Protein AF-0000000078816777 (afdb_homodimer)

Solvent-accessible surface area (backbone atoms only — not comparable to full-atom values): 39235 Å² total; per-residue (Å²): 106,67,68,51,42,51,50,28,48,51,51,46,55,67,69,45,87,59,50,70,67,29,47,50,47,19,49,52,22,39,51,52,15,66,74,63,40,65,54,36,49,88,41,77,94,21,53,88,52,39,47,38,59,54,44,63,75,59,31,68,81,61,34,53,56,76,89,73,83,76,74,86,61,93,72,72,87,68,82,82,88,59,77,58,24,40,34,35,29,49,71,42,31,78,73,46,79,43,56,83,73,49,57,69,90,42,46,43,76,44,64,69,74,73,56,74,78,86,66,81,83,78,48,33,68,60,22,42,29,62,37,47,48,67,22,38,40,37,39,38,34,34,63,69,33,62,62,75,44,39,37,33,39,40,42,30,30,48,69,86,50,56,23,34,40,36,18,35,37,36,41,36,37,31,30,45,44,9,38,44,46,37,36,41,38,49,53,57,59,26,43,28,26,38,40,36,38,40,38,39,37,42,32,24,40,52,8,39,40,37,40,37,38,40,34,61,55,68,35,54,25,36,34,39,40,40,35,41,36,40,26,24,38,49,8,40,39,40,35,37,38,41,45,47,13,44,30,28,34,40,41,35,38,40,36,36,28,62,21,45,47,9,36,42,34,49,28,22,40,38,47,38,44,53,72,18,38,41,33,44,34,39,38,39,35,32,55,17,33,44,22,38,35,41,30,39,40,30,34,40,25,25,54,52,5,35,45,36,40,36,36,35,44,36,32,36,55,71,13,32,54,26,37,37,40,37,39,38,42,35,38,26,70,32,58,57,13,35,44,36,40,40,45,32,40,42,35,27,32,13,53,30,47,35,39,37,38,38,37,40,24,42,79,59,61,67,59,39,50,51,39,33,73,74,69,39,49,71,66,55,27,51,50,50,54,49,48,56,57,47,40,65,36,52,66,66,50,81,52,65,70,60,36,50,52,52,35,51,73,69,65,52,77,132,106,67,67,51,44,52,52,27,50,51,51,47,55,68,71,48,86,60,51,70,64,27,47,51,47,19,50,53,22,40,50,51,16,66,74,64,41,65,54,36,49,89,42,76,94,21,54,89,51,39,47,39,58,54,45,64,74,60,31,66,81,64,34,50,56,76,87,74,83,77,76,85,61,95,74,72,88,68,82,82,87,58,79,59,25,38,34,35,28,49,71,42,32,79,72,46,79,43,56,83,76,50,58,70,90,43,46,43,76,42,64,68,73,72,56,72,77,86,68,82,81,78,48,34,68,60,22,42,29,63,38,48,49,68,22,37,40,36,38,37,33,34,63,68,34,60,62,75,42,40,38,33,40,40,42,32,31,48,68,86,49,56,22,33,42,35,18,36,37,37,42,36,36,31,29,44,43,9,37,46,46,37,37,39,38,48,52,56,61,24,44,28,28,38,41,37,37,40,38,39,38,41,32,25,39,51,9,39,40,37,38,36,39,41,33,60,54,69,36,55,27,37,36,40,40,41,34,41,37,40,27,24,39,49,7,39,39,41,37,37,38,42,46,47,13,43,31,26,36,39,39,35,38,41,37,36,29,62,21,44,47,9,37,40,34,51,30,24,39,39,46,37,44,52,71,19,38,42,32,44,35,39,39,39,35,33,55,16,32,44,22,39,37,44,31,37,39,32,34,38,28,25,54,52,5,37,45,35,39,37,35,35,43,35,32,36,54,72,13,33,54,24,38,35,41,38,38,39,41,38,37,26,70,32,59,57,13,35,43,38,40,40,46,33,40,41,34,28,32,12,52,30,48,37,38,37,36,38,38,40,23,42,78,58,62,66,59,41,50,51,39,32,74,73,70,40,49,71,67,55,27,50,52,50,53,51,49,57,58,46,40,64,36,53,67,66,49,82,52,63,69,60,36,50,52,51,35,50,74,69,65,53,77,132

Radius of gyration: 29.72 Å; Cα contacts (8 Å, |Δi|>4): 2266; chains: 2; bounding box: 56×88×76 Å

Nearest PDB structures (foldseek):
  5awf-assembly1_B  TM=9.057E-01  e=2.110E-18  Escherichia coli K-12
  4dn7-assembly1_B  TM=8.456E-01  e=4.332E-12  Methanosarcina mazei Go1
  5awf-assembly1_A  TM=7.115E-01  e=5.713E-12  Escherichia coli K-12
  5awg-assembly1_A  TM=7.389E-01  e=3.150E-11  Escherichia coli K-12
  5awg-assembly2_E  TM=7.005E-01  e=6.903E-11  Escherichia coli K-12

Organism: Pelagibacter ubique (strain HTCC1062) (NCBI:txid335992)

pLDDT: mean 93.64, std 8.24, range [50.69, 98.94]

Secondary structure (DSSP, 8-state):
-HHHHHHHHHHHHHHTT--HHHHHHHHHHHHHHHHH-S--TTSGGGTT--HHHHHHHH-SS-BS---PPPP--S------SS--EEEEEETTEEEEEE-TTS-TTTEEEE----------TT-HHHHHHHHH--EEEEEEEPTT-B-SS-EEEEEEE-TT-BSBEEEEEEEEEE-TT-EEEEEEEEEE--BS-EEEEEEEEEE-TT-EEEEEEEE-S-EEEEEEEEEEEEE-TT-EEEEEEEE-SEEEEEEEEEEEE-STT-EEEEEEEEEE-TT-EEEEEEEEEE-STT-EEEEEEEEEE-TT-EEEEEEEEEE-TT-TTEEEEEEEEEEE-STT-EEEEEEEEEE--SSEEEEEEEEEEPPPHHHHHHHHHTT--HHHHHHHHHHHHHHHHHTT---HHHHHHHHHHHT---/-HHHHHHHHHHHHHHS---HHHHHHHHHHHHHHHHH-S--TTSGGGTT--HHHHHHHH-SS-BS---PPPP--S------SS--EEEEEETTEEEEEE-TTS-TTTEEEE----------TT-HHHHHHHHH--EEEEEEEPTT-B-SS-EEEEEEE-TT-BSBEEEEEEEEEE-TT-EEEEEEEEEE--BS-EEEEEEEEEE-TT-EEEEEEEE-S-EEEEEEEEEEEEE-TT-EEEEEEEE-SEEEEEEEEEEEE-STT-EEEEEEEEEE-TT-EEEEEEEEEE-STT-EEEEEEEEEE-TT-EEEEEEEEEE-TT-TTEEEEEEEEEEE-STT-EEEEEEEEEE--SSEEEEEEEEEEPPPHHHHHHHHHTT--HHHHHHHHHHHHHHHHHTT---HHHHHHHHHHHT---

Sequence (828 aa):
MIEQLKSDFNKMTENLKFSENNIEFRKKNLINFIDKGFPNKRIEDWKFSDLNQIISSNIKNLSFYNDKTYEPKDQVSLINKFEHNKIIFINGVISKVDIKYEDDTKVLINNDLDLSNNSNGINPLVSLNHALVSAHIGIIVKENYSLNKPLVLYNITTEDVNSTALNLRTDIKLEKNSNLKLVTIFDDQSQNNFININQNFDIAQDAILKSYKIDHKTNSNIKYFYNNINLEKNSISENFIFSTGSKFIKNEVNCNLNDQYSSAFINGVISLKNSQHHEIKTNINHLAENTKSYQLIKTVLNDNSKGIYQGKIFVDQKAQKTNGYQLSKALLLNENTEFDGKPELEIYADDVKCSHGSTSGNLDEDSIFYLMSRGLSYQQSKELLINGFLMDAVETITDLEIKNLIKEMMGVVEMIEQLKSDFNKMTENLKFSENNIEFRKKNLINFIDKGFPNKRIEDWKFSDLNQIISSNIKNLSFYNDKTYEPKDQVSLINKFEHNKIIFINGVISKVDIKYEDDTKVLINNDLDLSNNSNGINPLVSLNHALVSAHIGIIVKENYSLNKPLVLYNITTEDVNSTALNLRTDIKLEKNSNLKLVTIFDDQSQNNFININQNFDIAQDAILKSYKIDHKTNSNIKYFYNNINLEKNSISENFIFSTGSKFIKNEVNCNLNDQYSSAFINGVISLKNSQHHEIKTNINHLAENTKSYQLIKTVLNDNSKGIYQGKIFVDQKAQKTNGYQLSKALLLNENTEFDGKPELEIYADDVKCSHGSTSGNLDEDSIFYLMSRGLSYQQSKELLINGFLMDAVETITDLEIKNLIKEMMGVVE

Foldseek 3Di:
DLVLLVVQLVVQCVVPPEDPLLLVLLVVLSVLLVVCPQAALVDPVCVPPGPVCLLPVQFPPAHADDPDDDDPDPDDDDDPLDDAWEWEAEQQETDDGGLPQDDCVQKPKDWDLHDNDDDDSPDSLVSSLSNRRPTEMEIEGHAQEERPHAYEYEYEYAQPDGSYEHHYEYEYEYEAQYEHEYEYEYDYPYASYEYRYYYEYEAEHNYEYEYEYAAQAAYAYAYEYEYEYEYEHQYEYHYEYEAEHYQEYEAEYEYEDAYANYEYEYEYEAEYEDAREYEYEYEYEQNAAHYEYEYEYEYEYYYQYEYEYHYEYEYDQHHAAYEYEYEYEYEYADDNYYYYYHYYYHYNYDRYHYDYYYYYYHDDPVQLVVVVVVPDDSVRSVLVSSCVRRVVRLVVRPDPSVSVVVCVSSVNDD/DLVLLVVQLVVLCVVPPEDPLLLVLLVVLSVLLVVCPQAALVDPVCVPPGPVCLLPVQFPPAHADDPDDDDPDPDDDDDPLDDAWEWEAEQQETDDGGLPQDDCVQKPKDWDLHDNDDDDSPDSLVSSLSNRRPTEMEIEGHAQEERPHAYEYEYEYAQPDGSYEHHYEYEYEYEAQYEHEYEYEYDYPYASYEYRYEYEYEAEHNYEYEYEYAAQAAYAYAYEYEYEYEYEHQYEYHYEYEAEHYQEYEAEYEYEDAYANYEYEYEYEAEYEDAREYEYEYEYEQNAAHYEYEYEYEYEYYYQYEYEYHYEYEYDQHHAAYEYEYEYEYEYADDNYYYYYHYYYHYNYDRYHYDYYYYYYHDDPVQLVVVVVVPDDSVRSVLVSSCVRRVVRLVVRPDPSVSVVVCVSSVNDD

InterPro domains:
  IPR000825 SUF system FeS cluster assembly, SufBD core domain [PF01458] (163-389)
  IPR037284 SUF system FeS cluster assembly, SufBD superfamily [SSF101960] (12-410)
  IPR055346 SUF system FeS cluster assembly, SufBD [PTHR43575] (24-407)

Structure (mmCIF, N/CA/C/O backbone):
data_AF-0000000078816777-model_v1
#
loop_
_entity.id
_entity.type
_entity.pdbx_description
1 polymer 'FeS assembly protein sufD'
#
loop_
_atom_site.group_PDB
_atom_site.id
_atom_site.type_symbol
_atom_site.label_atom_id
_atom_site.label_alt_id
_atom_site.label_comp_id
_atom_site.label_asym_id
_atom_site.label_entity_id
_atom_site.label_seq_id
_atom_site.pdbx_PDB_ins_code
_atom_site.Cartn_x
_atom_site.Cartn_y
_atom_site.Cartn_z
_atom_site.occupancy
_atom_site.B_iso_or_equiv
_atom_site.auth_seq_id
_atom_site.auth_comp_id
_atom_site.auth_asym_id
_atom_site.auth_atom_id
_atom_site.pdbx_PDB_model_num
ATOM 1 N N . MET A 1 1 ? 8.211 -4.902 -32.094 1 84.81 1 MET A N 1
ATOM 2 C CA . MET A 1 1 ? 7.539 -5.879 -31.266 1 84.81 1 MET A CA 1
ATOM 3 C C . MET A 1 1 ? 6.094 -6.086 -31.703 1 84.81 1 MET A C 1
ATOM 5 O O . MET A 1 1 ? 5.672 -7.219 -31.938 1 84.81 1 MET A O 1
ATOM 9 N N . ILE A 1 2 ? 5.457 -4.996 -32.156 1 88.19 2 ILE A N 1
ATOM 10 C CA . ILE A 1 2 ? 4.043 -5.082 -32.5 1 88.19 2 ILE A CA 1
ATOM 11 C C . ILE A 1 2 ? 3.883 -5.797 -33.844 1 88.19 2 ILE A C 1
ATOM 13 O O . ILE A 1 2 ? 2.992 -6.637 -34 1 88.19 2 ILE A O 1
ATOM 17 N N . GLU A 1 3 ? 4.777 -5.477 -34.812 1 90.56 3 GLU A N 1
ATOM 18 C CA . GLU A 1 3 ? 4.719 -6.129 -36.094 1 90.56 3 GLU A CA 1
ATOM 19 C C . GLU A 1 3 ? 4.961 -7.629 -35.969 1 90.56 3 GLU A C 1
ATOM 21 O O . GLU A 1 3 ? 4.27 -8.43 -36.625 1 90.56 3 GLU A O 1
ATOM 26 N N . GLN A 1 4 ? 5.938 -7.957 -35.219 1 91.44 4 GLN A N 1
ATOM 27 C CA . GLN A 1 4 ? 6.223 -9.367 -35 1 91.44 4 GLN A CA 1
ATOM 28 C C . GLN A 1 4 ? 5.047 -10.062 -34.312 1 91.44 4 GLN A C 1
ATOM 30 O O . GLN A 1 4 ? 4.703 -11.195 -34.656 1 91.44 4 GLN A O 1
ATOM 35 N N . LEU A 1 5 ? 4.484 -9.398 -33.344 1 94.56 5 LEU A N 1
ATOM 36 C CA . LEU A 1 5 ? 3.334 -9.922 -32.625 1 94.56 5 LEU A CA 1
ATOM 37 C C . LEU A 1 5 ? 2.178 -10.211 -33.562 1 94.56 5 LEU A C 1
ATOM 39 O O . LEU A 1 5 ? 1.583 -11.289 -33.531 1 94.56 5 LEU A O 1
ATOM 43 N N . LYS A 1 6 ? 1.904 -9.289 -34.438 1 94.06 6 LYS A N 1
ATOM 44 C CA . LYS A 1 6 ? 0.814 -9.453 -35.406 1 94.06 6 LYS A CA 1
ATOM 45 C C . LYS A 1 6 ? 1.116 -10.57 -36.406 1 94.06 6 LYS A C 1
ATOM 47 O O . LYS A 1 6 ? 0.234 -11.367 -36.719 1 94.06 6 LYS A O 1
ATOM 52 N N . SER A 1 7 ? 2.322 -10.57 -36.844 1 94.12 7 SER A N 1
ATOM 53 C CA . SER A 1 7 ? 2.736 -11.617 -37.781 1 94.12 7 SER A CA 1
ATOM 54 C C . SER A 1 7 ? 2.609 -13 -37.156 1 94.12 7 SER A C 1
ATOM 56 O O . SER A 1 7 ? 2.094 -13.93 -37.75 1 94.12 7 SER A O 1
ATOM 58 N N . ASP A 1 8 ? 3.1 -13.07 -35.969 1 94 8 ASP A N 1
ATOM 59 C CA . ASP A 1 8 ? 3.049 -14.336 -35.25 1 94 8 ASP A CA 1
ATOM 60 C C . ASP A 1 8 ? 1.606 -14.766 -34.969 1 94 8 ASP A C 1
ATOM 62 O O . ASP A 1 8 ? 1.278 -15.945 -35.062 1 94 8 ASP A O 1
ATOM 66 N N . PHE A 1 9 ? 0.81 -13.789 -34.625 1 94.88 9 PHE A N 1
ATOM 67 C CA . PHE A 1 9 ? -0.606 -14.07 -34.406 1 94.88 9 PHE A CA 1
ATOM 68 C C . PHE A 1 9 ? -1.241 -14.648 -35.688 1 94.88 9 PHE A C 1
ATOM 70 O O . PHE A 1 9 ? -1.979 -15.633 -35.625 1 94.88 9 PHE A O 1
ATOM 77 N N . ASN A 1 10 ? -0.946 -14.039 -36.75 1 92.88 10 ASN A N 1
ATOM 78 C CA . ASN A 1 10 ? -1.488 -14.523 -38.031 1 92.88 10 ASN A CA 1
ATOM 79 C C . ASN A 1 10 ? -0.998 -15.93 -38.344 1 92.88 10 ASN A C 1
ATOM 81 O O . ASN A 1 10 ? -1.777 -16.781 -38.781 1 92.88 10 ASN A O 1
ATOM 85 N N . LYS A 1 11 ? 0.216 -16.141 -38.156 1 91.19 11 LYS A N 1
ATOM 86 C CA . LYS A 1 11 ? 0.775 -17.469 -38.375 1 91.19 11 LYS A CA 1
ATOM 87 C C . LYS A 1 11 ? 0.098 -18.516 -37.5 1 91.19 11 LYS A C 1
ATOM 89 O O . LYS A 1 11 ? -0.216 -19.625 -37.969 1 91.19 11 LYS A O 1
ATOM 94 N N . MET A 1 12 ? -0.047 -18.141 -36.25 1 90.38 12 MET A N 1
ATOM 95 C CA . MET A 1 12 ? -0.664 -19.078 -35.312 1 90.38 12 MET A CA 1
ATOM 96 C C . MET A 1 12 ? -2.094 -19.406 -35.719 1 90.38 12 MET A C 1
ATOM 98 O O . MET A 1 12 ? -2.5 -20.562 -35.688 1 90.38 12 MET A O 1
ATOM 102 N N . THR A 1 13 ? -2.857 -18.375 -36.094 1 89.12 13 THR A N 1
ATOM 103 C CA . THR A 1 13 ? -4.258 -18.578 -36.438 1 89.12 13 THR A CA 1
ATOM 104 C C . THR A 1 13 ? -4.383 -19.391 -37.719 1 89.12 13 THR A C 1
ATOM 106 O O . THR A 1 13 ? -5.344 -20.156 -37.875 1 89.12 13 THR A O 1
ATOM 109 N N . GLU A 1 14 ? -3.436 -19.266 -38.562 1 87 14 GLU A N 1
ATOM 110 C CA . GLU A 1 14 ? -3.428 -20.047 -39.781 1 87 14 GLU A CA 1
ATOM 111 C C . GLU A 1 14 ? -3.068 -21.5 -39.5 1 87 14 GLU A C 1
ATOM 113 O O . GLU A 1 14 ? -3.625 -22.422 -40.125 1 87 14 GLU A O 1
ATOM 118 N N . ASN A 1 15 ? -2.189 -21.641 -38.625 1 84.31 15 ASN A N 1
ATOM 119 C CA . ASN A 1 15 ? -1.681 -22.969 -38.344 1 84.31 15 ASN A CA 1
ATOM 120 C C . ASN A 1 15 ? -2.629 -23.766 -37.438 1 84.31 15 ASN A C 1
ATOM 122 O O . ASN A 1 15 ? -2.785 -24.969 -37.625 1 84.31 15 ASN A O 1
ATOM 126 N N . LEU A 1 16 ? -3.188 -23 -36.531 1 80.56 16 LEU A N 1
ATOM 127 C CA . LEU A 1 16 ? -4.035 -23.688 -35.562 1 80.56 16 LEU A CA 1
ATOM 128 C C . LEU A 1 16 ? -5.512 -23.531 -35.906 1 80.56 16 LEU A C 1
ATOM 130 O O . LEU A 1 16 ? -5.941 -22.453 -36.312 1 80.56 16 LEU A O 1
ATOM 134 N N . LYS A 1 17 ? -6.34 -24.25 -36.562 1 80 17 LYS A N 1
ATOM 135 C CA . LYS A 1 17 ? -7.723 -24.219 -37.031 1 80 17 LYS A CA 1
ATOM 136 C C . LYS A 1 17 ? -8.688 -23.891 -35.906 1 80 17 LYS A C 1
ATOM 138 O O . LYS A 1 17 ? -9.234 -24.797 -35.25 1 80 17 LYS A O 1
ATOM 143 N N . PHE A 1 18 ? -8.805 -22.562 -35.625 1 87.25 18 PHE A N 1
ATOM 144 C CA . PHE A 1 18 ? -9.758 -22.078 -34.625 1 87.25 18 PHE A CA 1
ATOM 145 C C . PHE A 1 18 ? -11.109 -21.781 -35.281 1 87.25 18 PHE A C 1
ATOM 147 O O . PHE A 1 18 ? -11.188 -21.516 -36.469 1 87.25 18 PHE A O 1
ATOM 154 N N . SER A 1 19 ? -12.133 -21.922 -34.469 1 88.5 19 SER A N 1
ATOM 155 C CA . SER A 1 19 ? -13.438 -21.453 -34.906 1 88.5 19 SER A CA 1
ATOM 156 C C . SER A 1 19 ? -13.43 -19.938 -35.125 1 88.5 19 SER A C 1
ATOM 158 O O . SER A 1 19 ? -12.539 -19.25 -34.656 1 88.5 19 SER A O 1
ATOM 160 N N . GLU A 1 20 ? -14.352 -19.453 -35.844 1 88.75 20 GLU A N 1
ATOM 161 C CA . GLU A 1 20 ? -14.453 -18.031 -36.094 1 88.75 20 GLU A CA 1
ATOM 162 C C . GLU A 1 20 ? -14.633 -17.25 -34.812 1 88.75 20 GLU A C 1
ATOM 164 O O . GLU A 1 20 ? -14.047 -16.172 -34.625 1 88.75 20 GLU A O 1
ATOM 169 N N . ASN A 1 21 ? -15.461 -17.828 -33.938 1 89 21 ASN A N 1
ATOM 170 C CA . ASN A 1 21 ? -15.688 -17.172 -32.656 1 89 21 ASN A CA 1
ATOM 171 C C . ASN A 1 21 ? -14.398 -17.094 -31.828 1 89 21 ASN A C 1
ATOM 173 O O . ASN A 1 21 ? -14.156 -16.109 -31.141 1 89 21 ASN A O 1
ATOM 177 N N . ASN A 1 22 ? -13.648 -18.078 -31.891 1 91.25 22 ASN A N 1
ATOM 178 C CA . ASN A 1 22 ? -12.383 -18.109 -31.156 1 91.25 22 ASN A CA 1
ATOM 179 C C . ASN A 1 22 ? -11.383 -17.109 -31.734 1 91.25 22 ASN A C 1
ATOM 181 O O . ASN A 1 22 ? -10.641 -16.469 -30.984 1 91.25 22 ASN A O 1
ATOM 185 N N . ILE A 1 23 ? -11.391 -17.062 -33.031 1 91.25 23 ILE A N 1
ATOM 186 C CA . ILE A 1 23 ? -10.492 -16.109 -33.688 1 91.25 23 ILE A CA 1
ATOM 187 C C . ILE A 1 23 ? -10.859 -14.688 -33.281 1 91.25 23 ILE A C 1
ATOM 189 O O . ILE A 1 23 ? -9.977 -13.867 -33 1 91.25 23 ILE A O 1
ATOM 193 N N . GLU A 1 24 ? -12.133 -14.43 -33.25 1 91.06 24 GLU A N 1
ATOM 194 C CA . GLU A 1 24 ? -12.578 -13.102 -32.844 1 91.06 24 GLU A CA 1
ATOM 195 C C . GLU A 1 24 ? -12.195 -12.805 -31.406 1 91.06 24 GLU A C 1
ATOM 197 O O . GLU A 1 24 ? -11.773 -11.688 -31.094 1 91.06 24 GLU A O 1
ATOM 202 N N . PHE A 1 25 ? -12.391 -13.773 -30.547 1 91.31 25 PHE A N 1
ATOM 203 C CA . PHE A 1 25 ? -12 -13.648 -29.141 1 91.31 25 PHE A CA 1
ATOM 204 C C . PHE A 1 25 ? -10.516 -13.352 -29.016 1 91.31 25 PHE A C 1
ATOM 206 O O . PHE A 1 25 ? -10.117 -12.445 -28.281 1 91.31 25 PHE A O 1
ATOM 213 N N . ARG A 1 26 ? -9.719 -14.047 -29.766 1 92.62 26 ARG A N 1
ATOM 214 C CA . ARG A 1 26 ? -8.266 -13.891 -29.734 1 92.62 26 ARG A CA 1
ATOM 215 C C . ARG A 1 26 ? -7.848 -12.531 -30.281 1 92.62 26 ARG A C 1
ATOM 217 O O . ARG A 1 26 ? -6.945 -11.883 -29.75 1 92.62 26 ARG A O 1
ATOM 224 N N . LYS A 1 27 ? -8.508 -12.125 -31.328 1 93 27 LYS A N 1
ATOM 225 C CA . LYS A 1 27 ? -8.219 -10.828 -31.938 1 93 27 LYS A CA 1
ATOM 226 C C . LYS A 1 27 ? -8.523 -9.688 -30.969 1 93 27 LYS A C 1
ATOM 228 O O . LYS A 1 27 ? -7.758 -8.727 -30.875 1 93 27 LYS A O 1
ATOM 233 N N . LYS A 1 28 ? -9.688 -9.875 -30.312 1 92.88 28 LYS A N 1
ATOM 234 C CA . LYS A 1 28 ? -10.055 -8.859 -29.328 1 92.88 28 LYS A CA 1
ATOM 235 C C . LYS A 1 28 ? -9 -8.742 -28.234 1 92.88 28 LYS A C 1
ATOM 237 O O . LYS A 1 28 ? -8.641 -7.637 -27.828 1 92.88 28 LYS A O 1
ATOM 242 N N . ASN A 1 29 ? -8.539 -9.828 -27.719 1 94.31 29 ASN A N 1
ATOM 243 C CA . ASN A 1 29 ? -7.523 -9.836 -26.672 1 94.31 29 ASN A CA 1
ATOM 244 C C . ASN A 1 29 ? -6.184 -9.328 -27.188 1 94.31 29 ASN A C 1
ATOM 246 O O . ASN A 1 29 ? -5.441 -8.672 -26.453 1 94.31 29 ASN A O 1
ATOM 250 N N . LEU A 1 30 ? -5.879 -9.633 -28.469 1 94.62 30 LEU A N 1
ATOM 251 C CA . LEU A 1 30 ? -4.66 -9.109 -29.062 1 94.62 30 LEU A CA 1
ATOM 252 C C . LEU A 1 30 ? -4.688 -7.586 -29.109 1 94.62 30 LEU A C 1
ATOM 254 O O . LEU A 1 30 ? -3.693 -6.934 -28.781 1 94.62 30 LEU A O 1
ATOM 258 N N . ILE A 1 31 ? -5.797 -7.074 -29.531 1 94.69 31 ILE A N 1
ATOM 259 C CA . ILE A 1 31 ? -5.965 -5.625 -29.625 1 94.69 31 ILE A CA 1
ATOM 260 C C . ILE A 1 31 ? -5.809 -5 -28.234 1 94.69 31 ILE A C 1
ATOM 262 O O . ILE A 1 31 ? -5.145 -3.973 -28.078 1 94.69 31 ILE A O 1
ATOM 266 N N . ASN A 1 32 ? -6.438 -5.668 -27.25 1 94.06 32 ASN A N 1
ATOM 267 C CA . ASN A 1 32 ? -6.316 -5.18 -25.891 1 94.06 32 ASN A CA 1
ATOM 268 C C . ASN A 1 32 ? -4.859 -5.117 -25.438 1 94.06 32 ASN A C 1
ATOM 270 O O . ASN A 1 32 ? -4.445 -4.16 -24.781 1 94.06 32 ASN A O 1
ATOM 274 N N . PHE A 1 33 ? -4.105 -6.094 -25.703 1 95.75 33 PHE A N 1
ATOM 275 C CA . PHE A 1 33 ? -2.701 -6.113 -25.312 1 95.75 33 PHE A CA 1
ATOM 276 C C . PHE A 1 33 ? -1.908 -5.059 -26.078 1 95.75 33 PHE A C 1
ATOM 278 O O . PHE A 1 33 ? -1.044 -4.391 -25.5 1 95.75 33 PHE A O 1
ATOM 285 N N . ILE A 1 34 ? -2.174 -4.941 -27.359 1 95 34 ILE A N 1
ATOM 286 C CA . ILE A 1 34 ? -1.449 -3.975 -28.188 1 95 34 ILE A CA 1
ATOM 287 C C . ILE A 1 34 ? -1.693 -2.564 -27.656 1 95 34 ILE A C 1
ATOM 289 O O . ILE A 1 34 ? -0.771 -1.75 -27.594 1 95 34 ILE A O 1
ATOM 293 N N . ASP A 1 35 ? -2.898 -2.324 -27.25 1 93.31 35 ASP A N 1
ATOM 294 C CA . ASP A 1 35 ? -3.275 -1.014 -26.719 1 93.31 35 ASP A CA 1
ATOM 295 C C . ASP A 1 35 ? -2.527 -0.7 -25.438 1 93.31 35 ASP A C 1
ATOM 297 O O . ASP A 1 35 ? -2.123 0.442 -25.203 1 93.31 35 ASP A O 1
ATOM 301 N N . LYS A 1 36 ? -2.305 -1.643 -24.594 1 93.12 36 LYS A N 1
ATOM 302 C CA . LYS A 1 36 ? -1.748 -1.417 -23.266 1 93.12 36 LYS A CA 1
ATOM 303 C C . LYS A 1 36 ? -0.254 -1.727 -23.234 1 93.12 36 LYS A C 1
ATOM 305 O O . LYS A 1 36 ? 0.504 -1.081 -22.516 1 93.12 36 LYS A O 1
ATOM 310 N N . GLY A 1 37 ? 0.115 -2.801 -24.062 1 94 37 GLY A N 1
ATOM 311 C CA . GLY A 1 37 ? 1.501 -3.242 -24.078 1 94 37 GLY A CA 1
ATOM 312 C C . GLY A 1 37 ? 1.918 -3.953 -22.812 1 94 37 GLY A C 1
ATOM 313 O O . GLY A 1 37 ? 1.082 -4.242 -21.953 1 94 37 GLY A O 1
ATOM 314 N N . PHE A 1 38 ? 3.229 -4.27 -22.688 1 96.56 38 PHE A N 1
ATOM 315 C CA . PHE A 1 38 ? 3.779 -4.789 -21.438 1 96.56 38 PHE A CA 1
ATOM 316 C C . PHE A 1 38 ? 3.734 -3.729 -20.344 1 96.56 38 PHE A C 1
ATOM 318 O O . PHE A 1 38 ? 4.012 -2.555 -20.594 1 96.56 38 PHE A O 1
ATOM 325 N N . PRO A 1 39 ? 3.365 -4.156 -19.172 1 96.44 39 PRO A N 1
ATOM 326 C CA . PRO A 1 39 ? 3.201 -3.172 -18.094 1 96.44 39 PRO A CA 1
ATOM 327 C C . PRO A 1 39 ? 4.52 -2.508 -17.688 1 96.44 39 PRO A C 1
ATOM 329 O O . PRO A 1 39 ? 5.574 -3.143 -17.75 1 96.44 39 PRO A O 1
ATOM 332 N N . ASN A 1 40 ? 4.395 -1.268 -17.312 1 94.62 40 ASN A N 1
ATOM 333 C CA . ASN A 1 40 ? 5.531 -0.498 -16.828 1 94.62 40 ASN A CA 1
ATOM 334 C C . ASN A 1 40 ? 5.254 0.091 -15.445 1 94.62 40 ASN A C 1
ATOM 336 O O . ASN A 1 40 ? 4.195 -0.149 -14.867 1 94.62 40 ASN A O 1
ATOM 340 N N . LYS A 1 41 ? 6.145 0.921 -14.922 1 91.38 41 LYS A N 1
ATOM 341 C CA . LYS A 1 41 ? 6.113 1.362 -13.531 1 91.38 41 LYS A CA 1
ATOM 342 C C . LYS A 1 41 ? 5.047 2.434 -13.32 1 91.38 41 LYS A C 1
ATOM 344 O O . LYS A 1 41 ? 4.703 2.76 -12.18 1 91.38 41 LYS A O 1
ATOM 349 N N . ARG A 1 42 ? 4.434 2.969 -14.336 1 87.25 42 ARG A N 1
ATOM 350 C CA . ARG A 1 42 ? 3.393 3.98 -14.195 1 87.25 42 ARG A CA 1
ATOM 351 C C . ARG A 1 42 ? 2.082 3.354 -13.734 1 87.25 42 ARG A C 1
ATOM 353 O O . ARG A 1 42 ? 1.208 4.047 -13.203 1 87.25 42 ARG A O 1
ATOM 360 N N . ILE A 1 43 ? 2.023 2.018 -14.016 1 87.75 43 ILE A N 1
ATOM 361 C CA . ILE A 1 43 ? 0.865 1.27 -13.539 1 87.75 43 ILE A CA 1
ATOM 362 C C . ILE A 1 43 ? 1.08 0.849 -12.086 1 87.75 43 ILE A C 1
ATOM 364 O O . ILE A 1 43 ? 2.09 0.221 -11.758 1 87.75 43 ILE A O 1
ATOM 368 N N . GLU A 1 44 ? 0.161 1.124 -11.25 1 86.62 44 GLU A N 1
ATOM 369 C CA . GLU A 1 44 ? 0.309 0.929 -9.805 1 86.62 44 GLU A CA 1
ATOM 370 C C . GLU A 1 44 ? 0.699 -0.51 -9.484 1 86.62 44 GLU A C 1
ATOM 372 O O . GLU A 1 44 ? 1.62 -0.748 -8.703 1 86.62 44 GLU A O 1
ATOM 377 N N . ASP A 1 45 ? 0.104 -1.452 -10.18 1 90 45 ASP A N 1
ATOM 378 C CA . ASP A 1 45 ? 0.325 -2.865 -9.883 1 90 45 ASP A CA 1
ATOM 379 C C . ASP A 1 45 ? 1.725 -3.303 -10.305 1 90 45 ASP A C 1
ATOM 381 O O . ASP A 1 45 ? 2.182 -4.387 -9.93 1 90 45 ASP A O 1
ATOM 385 N N . TRP A 1 46 ? 2.424 -2.459 -11 1 94.75 46 TRP A N 1
ATOM 386 C CA . TRP A 1 46 ? 3.734 -2.814 -11.531 1 94.75 46 TRP A CA 1
ATOM 387 C C . TRP A 1 46 ? 4.789 -1.799 -11.102 1 94.75 46 TRP A C 1
ATOM 389 O O . TRP A 1 46 ? 5.848 -1.693 -11.727 1 94.75 46 TRP A O 1
ATOM 399 N N . LYS A 1 47 ? 4.477 -1.082 -10.055 1 90.69 47 LYS A N 1
ATOM 400 C CA . LYS A 1 47 ? 5.328 0.001 -9.57 1 90.69 47 LYS A CA 1
ATOM 401 C C . LYS A 1 47 ? 6.734 -0.504 -9.258 1 90.69 47 LYS A C 1
ATOM 403 O O . LYS A 1 47 ? 7.719 0.204 -9.477 1 90.69 47 LYS A O 1
ATOM 408 N N . PHE A 1 48 ? 6.828 -1.78 -8.883 1 94.25 48 PHE A N 1
ATOM 409 C CA . PHE A 1 48 ? 8.109 -2.277 -8.406 1 94.25 48 PHE A CA 1
ATOM 410 C C . PHE A 1 48 ? 8.75 -3.201 -9.438 1 94.25 48 PHE A C 1
ATOM 412 O O . PHE A 1 48 ? 9.891 -3.645 -9.258 1 94.25 48 PHE A O 1
ATOM 419 N N . SER A 1 49 ? 8 -3.525 -10.477 1 95.94 49 SER A N 1
ATOM 420 C CA . SER A 1 49 ? 8.461 -4.488 -11.469 1 95.94 49 SER A CA 1
ATOM 421 C C . SER A 1 49 ? 8.141 -4.02 -12.883 1 95.94 49 SER A C 1
ATOM 423 O O . SER A 1 49 ? 7.156 -4.461 -13.484 1 95.94 49 SER A O 1
ATOM 425 N N . ASP A 1 50 ? 8.969 -3.24 -13.5 1 96.69 50 ASP A N 1
ATOM 426 C CA . ASP A 1 50 ? 8.781 -2.738 -14.859 1 96.69 50 ASP A CA 1
ATOM 427 C C . ASP A 1 50 ? 8.984 -3.848 -15.891 1 96.69 50 ASP A C 1
ATOM 429 O O . ASP A 1 50 ? 10.055 -3.967 -16.484 1 96.69 50 ASP A O 1
ATOM 433 N N . LEU A 1 51 ? 7.941 -4.578 -16.109 1 97.62 51 LEU A N 1
ATOM 434 C CA . LEU A 1 51 ? 8.047 -5.766 -16.953 1 97.62 51 LEU A CA 1
ATOM 435 C C . LEU A 1 51 ? 8.492 -5.391 -18.375 1 97.62 51 LEU A C 1
ATOM 437 O O . LEU A 1 51 ? 9.242 -6.133 -19.016 1 97.62 51 LEU A O 1
ATOM 441 N N . ASN A 1 52 ? 8 -4.273 -18.875 1 96.88 52 ASN A N 1
ATOM 442 C CA . ASN A 1 52 ? 8.406 -3.818 -20.203 1 96.88 52 ASN A CA 1
ATOM 443 C C . ASN A 1 52 ? 9.922 -3.668 -20.297 1 96.88 52 ASN A C 1
ATOM 445 O O . ASN A 1 52 ? 10.539 -4.16 -21.25 1 96.88 52 ASN A O 1
ATOM 449 N N . GLN A 1 53 ? 10.508 -3.01 -19.359 1 96.94 53 GLN A N 1
ATOM 450 C CA . GLN A 1 53 ? 11.953 -2.814 -19.328 1 96.94 53 GLN A CA 1
ATOM 451 C C . GLN A 1 53 ? 12.68 -4.141 -19.141 1 96.94 53 GLN A C 1
ATOM 453 O O . GLN A 1 53 ? 13.719 -4.375 -19.75 1 96.94 53 GLN A O 1
ATOM 458 N N . ILE A 1 54 ? 12.148 -4.988 -18.266 1 97.44 54 ILE A N 1
ATOM 459 C CA . ILE A 1 54 ? 12.773 -6.273 -17.969 1 97.44 54 ILE A CA 1
ATOM 460 C C . ILE A 1 54 ? 12.812 -7.137 -19.219 1 97.44 54 ILE A C 1
ATOM 462 O O . ILE A 1 54 ? 13.836 -7.738 -19.547 1 97.44 54 ILE A O 1
ATOM 466 N N . ILE A 1 55 ? 11.758 -7.168 -19.938 1 97 55 ILE A N 1
ATOM 467 C CA . ILE A 1 55 ? 11.695 -7.961 -21.172 1 97 55 ILE A CA 1
ATOM 468 C C . ILE A 1 55 ? 12.641 -7.375 -22.203 1 97 55 ILE A C 1
ATOM 470 O O . ILE A 1 55 ? 13.461 -8.094 -22.781 1 97 55 ILE A O 1
ATOM 474 N N . SER A 1 56 ? 12.617 -6.082 -22.438 1 95.81 56 SER A N 1
ATOM 475 C CA . SER A 1 56 ? 13.406 -5.434 -23.469 1 95.81 56 SER A CA 1
ATOM 476 C C . SER A 1 56 ? 14.898 -5.574 -23.203 1 95.81 56 SER A C 1
ATOM 478 O O . SER A 1 56 ? 15.703 -5.684 -24.125 1 95.81 56 SER A O 1
ATOM 480 N N . SER A 1 57 ? 15.234 -5.559 -21.953 1 96.44 57 SER A N 1
ATOM 481 C CA . SER A 1 57 ? 16.641 -5.594 -21.578 1 96.44 57 SER A CA 1
ATOM 482 C C . SER A 1 57 ? 17.188 -7.016 -21.609 1 96.44 57 SER A C 1
ATOM 484 O O . SER A 1 57 ? 18.406 -7.219 -21.703 1 96.44 57 SER A O 1
ATOM 486 N N . ASN A 1 58 ? 16.297 -8.008 -21.609 1 96.38 58 ASN A N 1
ATOM 487 C CA . ASN A 1 58 ? 16.812 -9.359 -21.406 1 96.38 58 ASN A CA 1
ATOM 488 C C . ASN A 1 58 ? 16.484 -10.258 -22.594 1 96.38 58 ASN A C 1
ATOM 490 O O . ASN A 1 58 ? 17.109 -11.312 -22.766 1 96.38 58 ASN A O 1
ATOM 494 N N . ILE A 1 59 ? 15.492 -9.867 -23.375 1 96.38 59 ILE A N 1
ATOM 495 C CA . ILE A 1 59 ? 15.078 -10.703 -24.5 1 96.38 59 ILE A CA 1
ATOM 496 C C . ILE A 1 59 ? 15.117 -9.891 -25.797 1 96.38 59 ILE A C 1
ATOM 498 O O . ILE A 1 59 ? 14.328 -8.961 -25.969 1 96.38 59 ILE A O 1
ATOM 502 N N . LYS A 1 60 ? 15.953 -10.273 -26.672 1 93.25 60 LYS A N 1
ATOM 503 C CA . LYS A 1 60 ? 16.016 -9.625 -27.984 1 93.25 60 LYS A CA 1
ATOM 504 C C . LYS A 1 60 ? 15.164 -10.359 -29 1 93.25 60 LYS A C 1
ATOM 506 O O . LYS A 1 60 ? 15.094 -11.594 -29 1 93.25 60 LYS A O 1
ATOM 511 N N . ASN A 1 61 ? 14.547 -9.719 -29.844 1 91.31 61 ASN A N 1
ATOM 512 C CA . ASN A 1 61 ? 13.773 -10.289 -30.953 1 91.31 61 ASN A CA 1
ATOM 513 C C . ASN A 1 61 ? 12.742 -11.297 -30.453 1 91.31 61 ASN A C 1
ATOM 515 O O . ASN A 1 61 ? 12.703 -12.438 -30.922 1 91.31 61 ASN A O 1
ATOM 519 N N . LEU A 1 62 ? 11.93 -10.891 -29.516 1 94.75 62 LEU A N 1
ATOM 520 C CA . LEU A 1 62 ? 10.93 -11.758 -28.906 1 94.75 62 LEU A CA 1
ATOM 521 C C . LEU A 1 62 ? 9.922 -12.242 -29.938 1 94.75 62 LEU A C 1
ATOM 523 O O . LEU A 1 62 ? 9.297 -11.438 -30.641 1 94.75 62 LEU A O 1
ATOM 527 N N . SER A 1 63 ? 9.867 -13.602 -30.078 1 93.38 63 SER A N 1
ATOM 528 C CA . SER A 1 63 ? 8.836 -14.227 -30.891 1 93.38 63 SER A CA 1
ATOM 529 C C . SER A 1 63 ? 7.645 -14.656 -30.031 1 93.38 63 SER A C 1
ATOM 531 O O . SER A 1 63 ? 7.801 -14.984 -28.859 1 93.38 63 SER A O 1
ATOM 533 N N . PHE A 1 64 ? 6.469 -14.609 -30.641 1 92 64 PHE A N 1
ATOM 534 C CA . PHE A 1 64 ? 5.266 -14.914 -29.875 1 92 64 PHE A CA 1
ATOM 535 C C . PHE A 1 64 ? 4.645 -16.219 -30.344 1 92 64 PHE A C 1
ATOM 537 O O . PHE A 1 64 ? 3.629 -16.656 -29.797 1 92 64 PHE A O 1
ATOM 544 N N . TYR A 1 65 ? 5.23 -16.75 -31.328 1 84.5 65 TYR A N 1
ATOM 545 C CA . TYR A 1 65 ? 4.738 -18.031 -31.828 1 84.5 65 TYR A CA 1
ATOM 546 C C . TYR A 1 65 ? 5.875 -18.859 -32.406 1 84.5 65 TYR A C 1
ATOM 548 O O . TYR A 1 65 ? 6.742 -18.344 -33.094 1 84.5 65 TYR A O 1
ATOM 556 N N . ASN A 1 66 ? 5.926 -20.031 -31.828 1 76.75 66 ASN A N 1
ATOM 557 C CA . ASN A 1 66 ? 6.891 -21 -32.344 1 76.75 66 ASN A CA 1
ATOM 558 C C . ASN A 1 66 ? 6.203 -22.25 -32.844 1 76.75 66 ASN A C 1
ATOM 560 O O . ASN A 1 66 ? 5.52 -22.953 -32.094 1 76.75 66 ASN A O 1
ATOM 564 N N . ASP A 1 67 ? 6.395 -22.531 -34.094 1 72.25 67 ASP A N 1
ATOM 565 C CA . ASP A 1 67 ? 5.723 -23.672 -34.719 1 72.25 67 ASP A CA 1
ATOM 566 C C . ASP A 1 67 ? 6.57 -24.938 -34.625 1 72.25 67 ASP A C 1
ATOM 568 O O . ASP A 1 67 ? 6.223 -25.969 -35.188 1 72.25 67 ASP A O 1
ATOM 572 N N . LYS A 1 68 ? 7.609 -24.797 -33.906 1 70.81 68 LYS A N 1
ATOM 573 C CA . LYS A 1 68 ? 8.5 -25.969 -33.875 1 70.81 68 LYS A CA 1
ATOM 574 C C . LYS A 1 68 ? 7.898 -27.078 -33.031 1 70.81 68 LYS A C 1
ATOM 576 O O . LYS A 1 68 ? 7.293 -26.828 -31.969 1 70.81 68 LYS A O 1
ATOM 581 N N . THR A 1 69 ? 7.887 -28.297 -33.531 1 63.41 69 THR A N 1
ATOM 582 C CA . THR A 1 69 ? 7.516 -29.5 -32.781 1 63.41 69 THR A CA 1
ATOM 583 C C . THR A 1 69 ? 8.695 -30.031 -31.984 1 63.41 69 THR A C 1
ATOM 585 O O . THR A 1 69 ? 9.828 -30.031 -32.469 1 63.41 69 THR A O 1
ATOM 588 N N . TYR A 1 70 ? 8.445 -30.094 -30.703 1 64.31 70 TYR A N 1
ATOM 589 C CA . TYR A 1 70 ? 9.523 -30.578 -29.859 1 64.31 70 TYR A CA 1
ATOM 590 C C . TYR A 1 70 ? 9.281 -32.031 -29.438 1 64.31 70 TYR A C 1
ATOM 592 O O . TYR A 1 70 ? 8.148 -32.406 -29.125 1 64.31 70 TYR A O 1
ATOM 600 N N . GLU A 1 71 ? 10.148 -32.938 -29.797 1 58.47 71 GLU A N 1
ATOM 601 C CA . GLU A 1 71 ? 10.055 -34.344 -29.344 1 58.47 71 GLU A CA 1
ATOM 602 C C . GLU A 1 71 ? 10.57 -34.469 -27.906 1 58.47 71 GLU A C 1
ATOM 604 O O . GLU A 1 71 ? 11.617 -33.906 -27.562 1 58.47 71 GLU A O 1
ATOM 609 N N . PRO A 1 72 ? 9.516 -34.969 -27.031 1 58.84 72 PRO A N 1
ATOM 610 C CA . PRO A 1 72 ? 9.969 -35.188 -25.656 1 58.84 72 PRO A CA 1
ATOM 611 C C . PRO A 1 72 ? 11.281 -35.969 -25.578 1 58.84 72 PRO A C 1
ATOM 613 O O . PRO A 1 72 ? 11.438 -37 -26.25 1 58.84 72 PRO A O 1
ATOM 616 N N . LYS A 1 73 ? 12.352 -35.312 -25.469 1 57.84 73 LYS A N 1
ATOM 617 C CA . LYS A 1 73 ? 13.523 -36.156 -25.203 1 57.84 73 LYS A CA 1
ATOM 618 C C . LYS A 1 73 ? 13.398 -36.844 -23.844 1 57.84 73 LYS A C 1
ATOM 620 O O . LYS A 1 73 ? 12.664 -36.375 -22.969 1 57.84 73 LYS A O 1
ATOM 625 N N . ASP A 1 74 ? 13.781 -38.031 -23.609 1 54 74 ASP A N 1
ATOM 626 C CA . ASP A 1 74 ? 13.828 -38.906 -22.438 1 54 74 ASP A CA 1
ATOM 627 C C . ASP A 1 74 ? 14.227 -38.125 -21.188 1 54 74 ASP A C 1
ATOM 629 O O . ASP A 1 74 ? 14.344 -38.719 -20.109 1 54 74 ASP A O 1
ATOM 633 N N . GLN A 1 75 ? 14.352 -36.844 -21.219 1 58.88 75 GLN A N 1
ATOM 634 C CA . GLN A 1 75 ? 15.102 -36.25 -20.109 1 58.88 75 GLN A CA 1
ATOM 635 C C . GLN A 1 75 ? 14.195 -35.406 -19.234 1 58.88 75 GLN A C 1
ATOM 637 O O . GLN A 1 75 ? 14.625 -34.375 -18.703 1 58.88 75 GLN A O 1
ATOM 642 N N . VAL A 1 76 ? 12.977 -35.844 -18.969 1 71.38 76 VAL A N 1
ATOM 643 C CA . VAL A 1 76 ? 12.164 -35.062 -18.031 1 71.38 76 VAL A CA 1
ATOM 644 C C . VAL A 1 76 ? 12.406 -35.562 -16.609 1 71.38 76 VAL A C 1
ATOM 646 O O . VAL A 1 76 ? 12.297 -36.781 -16.344 1 71.38 76 VAL A O 1
ATOM 649 N N . SER A 1 77 ? 13.016 -34.688 -15.797 1 76.94 77 SER A N 1
ATOM 650 C CA . SER A 1 77 ? 13.164 -35.031 -14.391 1 76.94 77 SER A CA 1
ATOM 651 C C . SER A 1 77 ? 11.828 -34.969 -13.656 1 76.94 77 SER A C 1
ATOM 653 O O . SER A 1 77 ? 11.273 -33.875 -13.453 1 76.94 77 SER A O 1
ATOM 655 N N . LEU A 1 78 ? 11.352 -36.156 -13.438 1 84.19 78 LEU A N 1
ATOM 656 C CA . LEU A 1 78 ? 10.07 -36.219 -12.742 1 84.19 78 LEU A CA 1
ATOM 657 C C . LEU A 1 78 ? 10.281 -36.375 -11.242 1 84.19 78 LEU A C 1
ATOM 659 O O . LEU A 1 78 ? 11.32 -36.875 -10.797 1 84.19 78 LEU A O 1
ATOM 663 N N . ILE A 1 79 ? 9.312 -35.875 -10.508 1 89.62 79 ILE A N 1
ATOM 664 C CA . ILE A 1 79 ? 9.312 -36.094 -9.062 1 89.62 79 ILE A CA 1
ATOM 665 C C . ILE A 1 79 ? 9.211 -37.562 -8.766 1 89.62 79 ILE A C 1
ATOM 667 O O . ILE A 1 79 ? 8.305 -38.25 -9.25 1 89.62 79 ILE A O 1
ATOM 671 N N . ASN A 1 80 ? 10.141 -38.125 -8.039 1 89.69 80 ASN A N 1
ATOM 672 C CA . ASN A 1 80 ? 10.156 -39.562 -7.73 1 89.69 80 ASN A CA 1
ATOM 673 C C . ASN A 1 80 ? 9.859 -39.812 -6.258 1 89.69 80 ASN A C 1
ATOM 675 O O . ASN A 1 80 ? 10 -40.938 -5.777 1 89.69 80 ASN A O 1
ATOM 679 N N . LYS A 1 81 ? 9.344 -38.875 -5.605 1 89.12 81 LYS A N 1
ATOM 680 C CA . LYS A 1 81 ? 9.164 -39 -4.16 1 89.12 81 LYS A CA 1
ATOM 681 C C . LYS A 1 81 ? 7.789 -39.562 -3.82 1 89.12 81 LYS A C 1
ATOM 683 O O . LYS A 1 81 ? 7.574 -40.062 -2.713 1 89.12 81 LYS A O 1
ATOM 688 N N . PHE A 1 82 ? 6.852 -39.5 -4.723 1 92.88 82 PHE A N 1
ATOM 689 C CA . PHE A 1 82 ? 5.508 -40.031 -4.539 1 92.88 82 PHE A CA 1
ATOM 690 C C . PHE A 1 82 ? 4.844 -40.312 -5.883 1 92.88 82 PHE A C 1
ATOM 692 O O . PHE A 1 82 ? 5.234 -39.75 -6.902 1 92.88 82 PHE A O 1
ATOM 699 N N . GLU A 1 83 ? 3.854 -41.25 -5.887 1 95.5 83 GLU A N 1
ATOM 700 C CA . GLU A 1 83 ? 3.055 -41.5 -7.086 1 95.5 83 GLU A CA 1
ATOM 701 C C . GLU A 1 83 ? 2.154 -40.312 -7.398 1 95.5 83 GLU A C 1
ATOM 703 O O . GLU A 1 83 ? 1.628 -39.656 -6.488 1 95.5 83 GLU A O 1
ATOM 708 N N . HIS A 1 84 ? 2.139 -40 -8.625 1 97.19 84 HIS A N 1
ATOM 709 C CA . HIS A 1 84 ? 1.319 -38.844 -9 1 97.19 84 HIS A CA 1
ATOM 710 C C . HIS A 1 84 ? 0.84 -38.938 -10.445 1 97.19 84 HIS A C 1
ATOM 712 O O . HIS A 1 84 ? 1.454 -39.656 -11.25 1 97.19 84 HIS A O 1
ATOM 718 N N . ASN A 1 85 ? -0.336 -38.406 -10.742 1 97.12 85 ASN A N 1
ATOM 719 C CA . ASN A 1 85 ? -0.744 -38.094 -12.109 1 97.12 85 ASN A CA 1
ATOM 720 C C . ASN A 1 85 ? 0.111 -36.969 -12.719 1 97.12 85 ASN A C 1
ATOM 722 O O . ASN A 1 85 ? 0.718 -36.188 -11.992 1 97.12 85 ASN A O 1
ATOM 726 N N . LYS A 1 86 ? 0.251 -37 -14.07 1 96.56 86 LYS A N 1
ATOM 727 C CA . LYS A 1 86 ? 1.146 -36 -14.625 1 96.56 86 LYS A CA 1
ATOM 728 C C . LYS A 1 86 ? 0.621 -35.438 -15.953 1 96.56 86 LYS A C 1
ATOM 730 O O . LYS A 1 86 ? 0.073 -36.219 -16.766 1 96.56 86 LYS A O 1
ATOM 735 N N . ILE A 1 87 ? 0.7 -34.281 -16.094 1 95.5 87 ILE A N 1
ATOM 736 C CA . ILE A 1 87 ? 0.599 -33.562 -17.375 1 95.5 87 ILE A CA 1
ATOM 737 C C . ILE A 1 87 ? 1.913 -32.844 -17.672 1 95.5 87 ILE A C 1
ATOM 739 O O . ILE A 1 87 ? 2.404 -32.062 -16.844 1 95.5 87 ILE A O 1
ATOM 743 N N . ILE A 1 88 ? 2.475 -33.125 -18.812 1 93.5 88 ILE A N 1
ATOM 744 C CA . ILE A 1 88 ? 3.791 -32.594 -19.156 1 93.5 88 ILE A CA 1
ATOM 745 C C . ILE A 1 88 ? 3.666 -31.594 -20.312 1 93.5 88 ILE A C 1
ATOM 747 O O . ILE A 1 88 ? 3.141 -31.938 -21.375 1 93.5 88 ILE A O 1
ATOM 751 N N . PHE A 1 89 ? 4.078 -30.359 -20.062 1 91.81 89 PHE A N 1
ATOM 752 C CA . PHE A 1 89 ? 4.227 -29.344 -21.094 1 91.81 89 PHE A CA 1
ATOM 753 C C . PHE A 1 89 ? 5.688 -29.203 -21.5 1 91.81 89 PHE A C 1
ATOM 755 O O . PHE A 1 89 ? 6.562 -29.031 -20.641 1 91.81 89 PHE A O 1
ATOM 762 N N . ILE A 1 90 ? 5.93 -29.281 -22.75 1 90 90 ILE A N 1
ATOM 763 C CA . ILE A 1 90 ? 7.27 -29.031 -23.266 1 90 90 ILE A CA 1
ATOM 764 C C . ILE A 1 90 ? 7.234 -27.859 -24.25 1 90 90 ILE A C 1
ATOM 766 O O . ILE A 1 90 ? 6.531 -27.906 -25.266 1 90 90 ILE A O 1
ATOM 770 N N . ASN A 1 91 ? 7.949 -26.828 -23.922 1 89.5 91 ASN A N 1
ATOM 771 C CA . ASN A 1 91 ? 8.031 -25.625 -24.75 1 89.5 91 ASN A CA 1
ATOM 772 C C . ASN A 1 91 ? 6.648 -25.094 -25.094 1 89.5 91 ASN A C 1
ATOM 774 O O . ASN A 1 91 ? 6.387 -24.734 -26.25 1 89.5 91 ASN A O 1
ATOM 778 N N . GLY A 1 92 ? 5.77 -25.172 -24.125 1 85.81 92 GLY A N 1
ATOM 779 C CA . GLY A 1 92 ? 4.457 -24.578 -24.266 1 85.81 92 GLY A CA 1
ATOM 780 C C . GLY A 1 92 ? 3.467 -25.469 -24.984 1 85.81 92 GLY A C 1
ATOM 781 O O . GLY A 1 92 ? 2.41 -25.016 -25.422 1 85.81 92 GLY A O 1
ATOM 782 N N . VAL A 1 93 ? 3.791 -26.734 -25.188 1 86.06 93 VAL A N 1
ATOM 783 C CA . VAL A 1 93 ? 2.883 -27.672 -25.828 1 86.06 93 VAL A CA 1
ATOM 784 C C . VAL A 1 93 ? 2.656 -28.875 -24.922 1 86.06 93 VAL A C 1
ATOM 786 O O . VAL A 1 93 ? 3.582 -29.344 -24.266 1 86.06 93 VAL A O 1
ATOM 789 N N . ILE A 1 94 ? 1.453 -29.391 -24.984 1 90.12 94 ILE A N 1
ATOM 790 C CA . ILE A 1 94 ? 1.14 -30.578 -24.172 1 90.12 94 ILE A CA 1
ATOM 791 C C . ILE A 1 94 ? 1.827 -31.797 -24.766 1 90.12 94 ILE A C 1
ATOM 793 O O . ILE A 1 94 ? 1.597 -32.156 -25.938 1 90.12 94 ILE A O 1
ATOM 797 N N . SER A 1 95 ? 2.588 -32.469 -24.016 1 89.5 95 SER A N 1
ATOM 798 C CA . SER A 1 95 ? 3.354 -33.594 -24.5 1 89.5 95 SER A CA 1
ATOM 799 C C . SER A 1 95 ? 2.771 -34.906 -23.984 1 89.5 95 SER A C 1
ATOM 801 O O . SER A 1 95 ? 2.832 -35.938 -24.672 1 89.5 95 SER A O 1
ATOM 803 N N . LYS A 1 96 ? 2.275 -34.844 -22.812 1 91.56 96 LYS A N 1
ATOM 804 C CA . LYS A 1 96 ? 1.77 -36.062 -22.203 1 91.56 96 LYS A CA 1
ATOM 805 C C . LYS A 1 96 ? 0.686 -35.75 -21.172 1 91.56 96 LYS A C 1
ATOM 807 O O . LYS A 1 96 ? 0.775 -34.75 -20.453 1 91.56 96 LYS A O 1
ATOM 812 N N . VAL A 1 97 ? -0.309 -36.5 -21.141 1 94 97 VAL A N 1
ATOM 813 C CA . VAL A 1 97 ? -1.336 -36.5 -20.109 1 94 97 VAL A CA 1
ATOM 814 C C . VAL A 1 97 ? -1.495 -37.938 -19.547 1 94 97 VAL A C 1
ATOM 816 O O . VAL A 1 97 ? -1.793 -38.875 -20.297 1 94 97 VAL A O 1
ATOM 819 N N . ASP A 1 98 ? -1.149 -38.125 -18.359 1 95.56 98 ASP A N 1
ATOM 820 C CA . ASP A 1 98 ? -1.213 -39.406 -17.703 1 95.56 98 ASP A CA 1
ATOM 821 C C . ASP A 1 98 ? -1.925 -39.312 -16.359 1 95.56 98 ASP A C 1
ATOM 823 O O . ASP A 1 98 ? -1.343 -38.844 -15.375 1 95.56 98 ASP A O 1
ATOM 827 N N . ILE A 1 99 ? -3.148 -39.75 -16.281 1 96.75 99 ILE A N 1
ATOM 828 C CA . ILE A 1 99 ? -3.932 -39.75 -15.055 1 96.75 99 ILE A CA 1
ATOM 829 C C . ILE A 1 99 ? -4.27 -41.188 -14.656 1 96.75 99 ILE A C 1
ATOM 831 O O . ILE A 1 99 ? -5.402 -41.469 -14.273 1 96.75 99 ILE A O 1
ATOM 835 N N . LYS A 1 100 ? -3.387 -42.062 -14.781 1 96.31 100 LYS A N 1
ATOM 836 C CA . LYS A 1 100 ? -3.588 -43.5 -14.656 1 96.31 100 LYS A CA 1
ATOM 837 C C . LYS A 1 100 ? -4.07 -43.875 -13.25 1 96.31 100 LYS A C 1
ATOM 839 O O . LYS A 1 100 ? -4.629 -44.938 -13.047 1 96.31 100 LYS A O 1
ATOM 844 N N . TYR A 1 101 ? -3.91 -43.031 -12.297 1 97.5 101 TYR A N 1
ATOM 845 C CA . TYR A 1 101 ? -4.281 -43.344 -10.922 1 97.5 101 TYR A CA 1
ATOM 846 C C . TYR A 1 101 ? -5.738 -43 -10.648 1 97.5 101 TYR A C 1
ATOM 848 O O . TYR A 1 101 ? -6.246 -43.219 -9.555 1 97.5 101 TYR A O 1
ATOM 856 N N . GLU A 1 102 ? -6.375 -42.406 -11.648 1 97.75 102 GLU A N 1
ATOM 857 C CA . GLU A 1 102 ? -7.715 -41.875 -11.414 1 97.75 102 GLU A CA 1
ATOM 858 C C . GLU A 1 102 ? -8.742 -42.594 -12.297 1 97.75 102 GLU A C 1
ATOM 860 O O . GLU A 1 102 ? -8.383 -43.25 -13.273 1 97.75 102 GLU A O 1
ATOM 865 N N . ASP A 1 103 ? -10.062 -42.5 -11.922 1 96.94 103 ASP A N 1
ATOM 866 C CA . ASP A 1 103 ? -11.203 -42.875 -12.75 1 96.94 103 ASP A CA 1
ATOM 867 C C . ASP A 1 103 ? -11.477 -41.812 -13.82 1 96.94 103 ASP A C 1
ATOM 869 O O . ASP A 1 103 ? -11.859 -40.688 -13.508 1 96.94 103 ASP A O 1
ATOM 873 N N . ASP A 1 104 ? -11.281 -42.188 -15.039 1 94 104 ASP A N 1
ATOM 874 C CA . ASP A 1 104 ? -11.359 -41.25 -16.156 1 94 104 ASP A CA 1
ATOM 875 C C . ASP A 1 104 ? -12.781 -40.719 -16.328 1 94 104 ASP A C 1
ATOM 877 O O . ASP A 1 104 ? -13 -39.75 -17.062 1 94 104 ASP A O 1
ATOM 881 N N . THR A 1 105 ? -13.719 -41.312 -15.617 1 96.88 105 THR A N 1
ATOM 882 C CA . THR A 1 105 ? -15.078 -40.781 -15.656 1 96.88 105 THR A CA 1
ATOM 883 C C . THR A 1 105 ? -15.273 -39.688 -14.602 1 96.88 105 THR A C 1
ATOM 885 O O . THR A 1 105 ? -16.25 -38.938 -14.648 1 96.88 105 THR A O 1
ATOM 888 N N . LYS A 1 106 ? -14.297 -39.625 -13.672 1 98.38 106 LYS A N 1
ATOM 889 C CA . LYS A 1 106 ? -14.43 -38.719 -12.555 1 98.38 106 LYS A CA 1
ATOM 890 C C . LYS A 1 106 ? -13.461 -37.531 -12.703 1 98.38 106 LYS A C 1
ATOM 892 O O . LYS A 1 106 ? -13.617 -36.5 -12.047 1 98.38 106 LYS A O 1
ATOM 897 N N . VAL A 1 107 ? -12.469 -37.75 -13.461 1 98.44 107 VAL A N 1
ATOM 898 C CA . VAL A 1 107 ? -11.539 -36.688 -13.797 1 98.44 107 VAL A CA 1
ATOM 899 C C . VAL A 1 107 ? -11.5 -36.5 -15.312 1 98.44 107 VAL A C 1
ATOM 901 O O . VAL A 1 107 ? -10.922 -37.312 -16.031 1 98.44 107 VAL A O 1
ATOM 904 N N . LEU A 1 108 ? -12.047 -35.406 -15.766 1 97.56 108 LEU A N 1
ATOM 905 C CA . LEU A 1 108 ? -12.133 -35.156 -17.188 1 97.56 108 LEU A CA 1
ATOM 906 C C . LEU A 1 108 ? -11.055 -34.156 -17.625 1 97.56 108 LEU A C 1
ATOM 908 O O . LEU A 1 108 ? -10.891 -33.094 -17 1 97.56 108 LEU A O 1
ATOM 912 N N . ILE A 1 109 ? -10.312 -34.469 -18.578 1 96.12 109 ILE A N 1
ATOM 913 C CA . ILE A 1 109 ? -9.273 -33.594 -19.125 1 96.12 109 ILE A CA 1
ATOM 914 C C . ILE A 1 109 ? -9.578 -33.281 -20.578 1 96.12 109 ILE A C 1
ATOM 916 O O . ILE A 1 109 ? -9.844 -34.156 -21.391 1 96.12 109 ILE A O 1
ATOM 920 N N . ASN A 1 110 ? -9.664 -32 -20.844 1 92.69 110 ASN A N 1
ATOM 921 C CA . ASN A 1 110 ? -9.859 -31.516 -22.203 1 92.69 110 ASN A CA 1
ATOM 922 C C . ASN A 1 110 ? -8.734 -30.594 -22.641 1 92.69 110 ASN A C 1
ATOM 924 O O . ASN A 1 110 ? -8.211 -29.812 -21.828 1 92.69 110 ASN A O 1
ATOM 928 N N . ASN A 1 111 ? -8.289 -30.688 -23.844 1 88.5 111 ASN A N 1
ATOM 929 C CA . ASN A 1 111 ? -7.203 -29.859 -24.359 1 88.5 111 ASN A CA 1
ATOM 930 C C . ASN A 1 111 ? -7.645 -29.016 -25.562 1 88.5 111 ASN A C 1
ATOM 932 O O . ASN A 1 111 ? -6.828 -28.672 -26.406 1 88.5 111 ASN A O 1
ATOM 936 N N . ASP A 1 112 ? -8.867 -28.625 -25.469 1 83.12 112 ASP A N 1
ATOM 937 C CA . ASP A 1 112 ? -9.414 -27.828 -26.562 1 83.12 112 ASP A CA 1
ATOM 938 C C . ASP A 1 112 ? -8.938 -26.375 -26.453 1 83.12 112 ASP A C 1
ATOM 940 O O . ASP A 1 112 ? -9.023 -25.766 -25.391 1 83.12 112 ASP A O 1
ATOM 944 N N . LEU A 1 113 ? -8.484 -25.828 -27.531 1 76.44 113 LEU A N 1
ATOM 945 C CA . LEU A 1 113 ? -7.969 -24.453 -27.578 1 76.44 113 LEU A CA 1
ATOM 946 C C . LEU A 1 113 ? -9.055 -23.484 -28.016 1 76.44 113 LEU A C 1
ATOM 948 O O . LEU A 1 113 ? -8.852 -22.266 -27.984 1 76.44 113 LEU A O 1
ATOM 952 N N . ASP A 1 114 ? -10.164 -23.969 -28.359 1 78.69 114 ASP A N 1
ATOM 953 C CA . ASP A 1 114 ? -11.266 -23.109 -28.766 1 78.69 114 ASP A CA 1
ATOM 954 C C . ASP A 1 114 ? -12.039 -22.609 -27.531 1 78.69 114 ASP A C 1
ATOM 956 O O . ASP A 1 114 ? -13.055 -23.188 -27.156 1 78.69 114 ASP A O 1
ATOM 960 N N . LEU A 1 115 ? -11.438 -21.609 -26.953 1 74.44 115 LEU A N 1
ATOM 961 C CA . LEU A 1 115 ? -11.938 -21.078 -25.703 1 74.44 115 LEU A CA 1
ATOM 962 C C . LEU A 1 115 ? -12.641 -19.734 -25.922 1 74.44 115 LEU A C 1
ATOM 964 O O . LEU A 1 115 ? -12.258 -18.969 -26.812 1 74.44 115 LEU A O 1
ATOM 968 N N . SER A 1 116 ? -13.938 -19.422 -25.688 1 63.94 116 SER A N 1
ATOM 969 C CA . SER A 1 116 ? -14.586 -18.141 -25.906 1 63.94 116 SER A CA 1
ATOM 970 C C . SER A 1 116 ? -14.922 -17.453 -24.594 1 63.94 116 SER A C 1
ATOM 972 O O . SER A 1 116 ? -15.609 -16.438 -24.562 1 63.94 116 SER A O 1
ATOM 974 N N . ASN A 1 117 ? -14.367 -17.875 -23.5 1 60.59 117 ASN A N 1
ATOM 975 C CA . ASN A 1 117 ? -14.922 -17.297 -22.281 1 60.59 117 ASN A CA 1
ATOM 976 C C . ASN A 1 117 ? -14.328 -15.914 -22 1 60.59 117 ASN A C 1
ATOM 978 O O . ASN A 1 117 ? -13.227 -15.594 -22.453 1 60.59 117 ASN A O 1
ATOM 982 N N . ASN A 1 118 ? -15.242 -14.992 -21.234 1 53.16 118 ASN A N 1
ATOM 983 C CA . ASN A 1 118 ? -15.234 -13.562 -20.953 1 53.16 118 ASN A CA 1
ATOM 984 C C . ASN A 1 118 ? -14.125 -13.18 -19.984 1 53.16 118 ASN A C 1
ATOM 986 O O . ASN A 1 118 ? -14.141 -13.602 -18.828 1 53.16 118 ASN A O 1
ATOM 990 N N . SER A 1 119 ? -12.953 -13.305 -20.312 1 56.47 119 SER A N 1
ATOM 991 C CA . SER A 1 119 ? -12.016 -12.789 -19.328 1 56.47 119 SER A CA 1
ATOM 992 C C . SER A 1 119 ? -12.055 -11.273 -19.25 1 56.47 119 SER A C 1
ATOM 994 O O . SER A 1 119 ? -12.398 -10.609 -20.234 1 56.47 119 SER A O 1
ATOM 996 N N . ASN A 1 120 ? -12.016 -10.75 -18.031 1 55.09 120 ASN A N 1
ATOM 997 C CA . ASN A 1 120 ? -12 -9.352 -17.625 1 55.09 120 ASN A CA 1
ATOM 998 C C . ASN A 1 120 ? -10.789 -8.617 -18.203 1 55.09 120 ASN A C 1
ATOM 1000 O O . ASN A 1 120 ? -9.672 -9.148 -18.188 1 55.09 120 ASN A O 1
ATOM 1004 N N . GLY A 1 121 ? -10.867 -7.879 -19.266 1 60.09 121 GLY A N 1
ATOM 1005 C CA . GLY A 1 121 ? -10.109 -7.031 -20.172 1 60.09 121 GLY A CA 1
ATOM 1006 C C . GLY A 1 121 ? -9.148 -6.102 -19.469 1 60.09 121 GLY A C 1
ATOM 1007 O O . GLY A 1 121 ? -8.43 -5.328 -20.109 1 60.09 121 GLY A O 1
ATOM 1008 N N . ILE A 1 122 ? -8.922 -6.336 -18.156 1 72.62 122 ILE A N 1
ATOM 1009 C CA . ILE A 1 122 ? -8.195 -5.172 -17.656 1 72.62 122 ILE A CA 1
ATOM 1010 C C . ILE A 1 122 ? -6.703 -5.492 -17.578 1 72.62 122 ILE A C 1
ATOM 1012 O O . ILE A 1 122 ? -5.863 -4.645 -17.891 1 72.62 122 ILE A O 1
ATOM 1016 N N . ASN A 1 123 ? -6.273 -6.789 -17.484 1 90.81 123 ASN A N 1
ATOM 1017 C CA . ASN A 1 123 ? -4.867 -7.164 -17.344 1 90.81 123 ASN A CA 1
ATOM 1018 C C . ASN A 1 123 ? -4.242 -7.496 -18.703 1 90.81 123 ASN A C 1
ATOM 1020 O O . ASN A 1 123 ? -4.609 -8.492 -19.328 1 90.81 123 ASN A O 1
ATOM 1024 N N . PRO A 1 124 ? -3.314 -6.781 -19.125 1 95 124 PRO A N 1
ATOM 1025 C CA . PRO A 1 124 ? -2.773 -6.969 -20.484 1 95 124 PRO A CA 1
ATOM 1026 C C . PRO A 1 124 ? -2.08 -8.312 -20.656 1 95 124 PRO A C 1
ATOM 1028 O O . PRO A 1 124 ? -2.113 -8.891 -21.75 1 95 124 PRO A O 1
ATOM 1031 N N . LEU A 1 125 ? -1.485 -8.867 -19.641 1 96.69 125 LEU A N 1
ATOM 1032 C CA . LEU A 1 125 ? -0.77 -10.133 -19.781 1 96.69 125 LEU A CA 1
ATOM 1033 C C . LEU A 1 125 ? -1.744 -11.297 -19.875 1 96.69 125 LEU A C 1
ATOM 1035 O O . LEU A 1 125 ? -1.451 -12.305 -20.516 1 96.69 125 LEU A O 1
ATOM 1039 N N . VAL A 1 126 ? -2.891 -11.141 -19.188 1 95.25 126 VAL A N 1
ATOM 1040 C CA . VAL A 1 126 ? -3.957 -12.117 -19.375 1 95.25 126 VAL A CA 1
ATOM 1041 C C . VAL A 1 126 ? -4.496 -12.031 -20.812 1 95.25 126 VAL A C 1
ATOM 1043 O O . VAL A 1 126 ? -4.746 -13.055 -21.453 1 95.25 126 VAL A O 1
ATOM 1046 N N . SER A 1 127 ? -4.633 -10.82 -21.297 1 94.75 127 SER A N 1
ATOM 1047 C CA . SER A 1 127 ? -5.051 -10.625 -22.688 1 94.75 127 SER A CA 1
ATOM 1048 C C . SER A 1 127 ? -4.062 -11.258 -23.656 1 94.75 127 SER A C 1
ATOM 1050 O O . SER A 1 127 ? -4.461 -11.898 -24.625 1 94.75 127 SER A O 1
ATOM 1052 N N . LEU A 1 128 ? -2.809 -11.055 -23.406 1 95.75 128 LEU A N 1
ATOM 1053 C CA . LEU A 1 128 ? -1.779 -11.664 -24.25 1 95.75 128 LEU A CA 1
ATOM 1054 C C . LEU A 1 128 ? -1.893 -13.188 -24.219 1 95.75 128 LEU A C 1
ATOM 1056 O O . LEU A 1 128 ? -1.796 -13.836 -25.266 1 95.75 128 LEU A O 1
ATOM 1060 N N . ASN A 1 129 ? -2.08 -13.703 -23.078 1 94.94 129 ASN A N 1
ATOM 1061 C CA . ASN A 1 129 ? -2.264 -15.141 -22.938 1 94.94 129 ASN A CA 1
ATOM 1062 C C . ASN A 1 129 ? -3.447 -15.633 -23.766 1 94.94 129 ASN A C 1
ATOM 1064 O O . ASN A 1 129 ? -3.314 -16.578 -24.547 1 94.94 129 ASN A O 1
ATOM 1068 N N . HIS A 1 130 ? -4.535 -14.953 -23.641 1 92.81 130 HIS A N 1
ATOM 1069 C CA . HIS A 1 130 ? -5.754 -15.352 -24.328 1 92.81 130 HIS A CA 1
ATOM 1070 C C . HIS A 1 130 ? -5.598 -15.227 -25.844 1 92.81 130 HIS A C 1
ATOM 1072 O O . HIS A 1 130 ? -6.156 -16.031 -26.594 1 92.81 130 HIS A O 1
ATOM 1078 N N . ALA A 1 131 ? -4.824 -14.312 -26.25 1 92.81 131 ALA A N 1
ATOM 1079 C CA . ALA A 1 131 ? -4.625 -14.078 -27.672 1 92.81 131 ALA A CA 1
ATOM 1080 C C . ALA A 1 131 ? -3.742 -15.164 -28.281 1 92.81 131 ALA A C 1
ATOM 1082 O O . ALA A 1 131 ? -3.955 -15.578 -29.422 1 92.81 131 ALA A O 1
ATOM 1083 N N . LEU A 1 132 ? -2.77 -15.695 -27.5 1 92.94 132 LEU A N 1
ATOM 1084 C CA . LEU A 1 132 ? -1.716 -16.469 -28.141 1 92.94 132 LEU A CA 1
ATOM 1085 C C . LEU A 1 132 ? -1.502 -17.797 -27.438 1 92.94 132 LEU A C 1
ATOM 1087 O O . LEU A 1 132 ? -0.463 -18.438 -27.609 1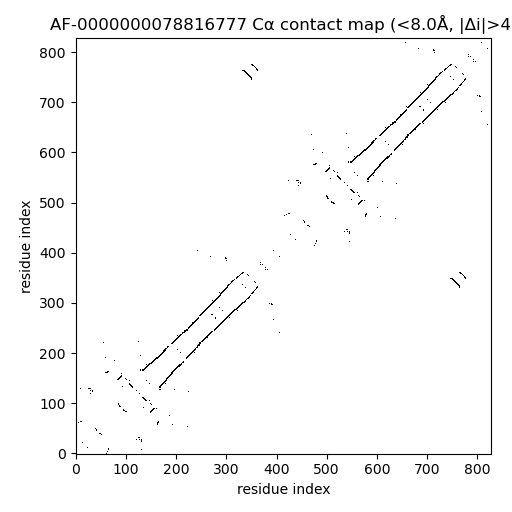 92.94 132 LEU A O 1
ATOM 1091 N N . VAL A 1 133 ? -2.434 -18.141 -26.594 1 91.44 133 VAL A N 1
ATOM 1092 C CA . VAL A 1 133 ? -2.285 -19.406 -25.891 1 91.44 133 VAL A CA 1
ATOM 1093 C C . VAL A 1 133 ? -2.189 -20.562 -26.891 1 91.44 133 VAL A C 1
ATOM 1095 O O . VAL A 1 133 ? -3.029 -20.672 -27.781 1 91.44 133 VAL A O 1
ATOM 1098 N N . SER A 1 134 ? -1.121 -21.328 -26.766 1 85.25 134 SER A N 1
ATOM 1099 C CA . SER A 1 134 ? -0.914 -22.469 -27.656 1 85.25 134 SER A CA 1
ATOM 1100 C C . SER A 1 134 ? -1.08 -23.781 -26.922 1 85.25 134 SER A C 1
ATOM 1102 O O . SER A 1 134 ? -1.022 -24.859 -27.531 1 85.25 134 SER A O 1
ATOM 1104 N N . ALA A 1 135 ? -1.224 -23.719 -25.656 1 86.5 135 ALA A N 1
ATOM 1105 C CA . ALA A 1 135 ? -1.516 -24.922 -24.859 1 86.5 135 ALA A CA 1
ATOM 1106 C C . ALA A 1 135 ? -2.58 -24.625 -23.812 1 86.5 135 ALA A C 1
ATOM 1108 O O . ALA A 1 135 ? -2.445 -23.688 -23.016 1 86.5 135 ALA A O 1
ATOM 1109 N N . HIS A 1 136 ? -3.586 -25.344 -23.906 1 91.56 136 HIS A N 1
ATOM 1110 C CA . HIS A 1 136 ? -4.684 -25.219 -22.953 1 91.56 136 HIS A CA 1
ATOM 1111 C C . HIS A 1 136 ? -5.086 -26.594 -22.406 1 91.56 136 HIS A C 1
ATOM 1113 O O . HIS A 1 136 ? -5.156 -27.562 -23.156 1 91.56 136 HIS A O 1
ATOM 1119 N N . ILE A 1 137 ? -5.234 -26.656 -21.125 1 94.5 137 ILE A N 1
ATOM 1120 C CA . ILE A 1 137 ? -5.758 -27.859 -20.5 1 94.5 137 ILE A CA 1
ATOM 1121 C C . ILE A 1 137 ? -6.922 -27.516 -19.578 1 94.5 137 ILE A C 1
ATOM 1123 O O . ILE A 1 137 ? -6.809 -26.609 -18.734 1 94.5 137 ILE A O 1
ATOM 1127 N N . GLY A 1 138 ? -8.039 -28.094 -19.844 1 95.81 138 GLY A N 1
ATOM 1128 C CA . GLY A 1 138 ? -9.164 -28.078 -18.922 1 95.81 138 GLY A CA 1
ATOM 1129 C C . GLY A 1 138 ? -9.273 -29.328 -18.062 1 95.81 138 GLY A C 1
ATOM 1130 O O . GLY A 1 138 ? -9.156 -30.438 -18.578 1 95.81 138 GLY A O 1
ATOM 1131 N N . ILE A 1 139 ? -9.469 -29.156 -16.797 1 97.62 139 ILE A N 1
ATOM 1132 C CA . ILE A 1 139 ? -9.602 -30.281 -15.875 1 97.62 139 ILE A CA 1
ATOM 1133 C C . ILE A 1 139 ? -10.875 -30.109 -15.055 1 97.62 139 ILE A C 1
ATOM 1135 O O . ILE A 1 139 ? -11.102 -29.078 -14.438 1 97.62 139 ILE A O 1
ATOM 1139 N N . ILE A 1 140 ? -11.672 -31.125 -15.078 1 98.44 140 ILE A N 1
ATOM 1140 C CA . ILE A 1 140 ? -12.875 -31.141 -14.25 1 98.44 140 ILE A CA 1
ATOM 1141 C C . ILE A 1 140 ? -12.82 -32.312 -13.289 1 98.44 140 ILE A C 1
ATOM 1143 O O . ILE A 1 140 ? -12.664 -33.469 -13.727 1 98.44 140 ILE A O 1
ATOM 1147 N N . VAL A 1 141 ? -12.859 -32.062 -12.055 1 98.88 141 VAL A N 1
ATOM 1148 C CA . VAL A 1 141 ? -13.031 -33.125 -11.055 1 98.88 141 VAL A CA 1
ATOM 1149 C C . VAL A 1 141 ? -14.5 -33.219 -10.656 1 98.88 141 VAL A C 1
ATOM 1151 O O . VAL A 1 141 ? -15.062 -32.281 -10.109 1 98.88 141 VAL A O 1
ATOM 1154 N N . LYS A 1 142 ? -15.047 -34.312 -10.836 1 98.75 142 LYS A N 1
ATOM 1155 C CA . LYS A 1 142 ? -16.484 -34.5 -10.68 1 98.75 142 LYS A CA 1
ATOM 1156 C C . LYS A 1 142 ? -16.891 -34.5 -9.203 1 98.75 142 LYS A C 1
ATOM 1158 O O . LYS A 1 142 ? -16.031 -34.688 -8.328 1 98.75 142 LYS A O 1
ATOM 1163 N N . GLU A 1 143 ? -18.203 -34.25 -9.016 1 98.69 143 GLU A N 1
ATOM 1164 C CA . GLU A 1 143 ? -18.781 -34.156 -7.676 1 98.69 143 GLU A CA 1
ATOM 1165 C C . GLU A 1 143 ? -18.422 -35.375 -6.828 1 98.69 143 GLU A C 1
ATOM 1167 O O . GLU A 1 143 ? -18.422 -36.5 -7.316 1 98.69 143 GLU A O 1
ATOM 1172 N N . ASN A 1 144 ? -18.062 -35.094 -5.625 1 98.5 144 ASN A N 1
ATOM 1173 C CA . ASN A 1 144 ? -17.812 -36.125 -4.605 1 98.5 144 ASN A CA 1
ATOM 1174 C C . ASN A 1 144 ? -16.609 -36.969 -4.949 1 98.5 144 ASN A C 1
ATOM 1176 O O . ASN A 1 144 ? -16.516 -38.156 -4.543 1 98.5 144 ASN A O 1
ATOM 1180 N N . TYR A 1 145 ? -15.688 -36.438 -5.762 1 98.62 145 TYR A N 1
ATOM 1181 C CA . TYR A 1 145 ? -14.484 -37.219 -6.102 1 98.62 145 TYR A CA 1
ATOM 1182 C C . TYR A 1 145 ? -13.234 -36.5 -5.598 1 98.62 145 TYR A C 1
ATOM 1184 O O . TYR A 1 145 ? -13.109 -35.281 -5.734 1 98.62 145 TYR A O 1
ATOM 1192 N N . SER A 1 146 ? -12.391 -37.188 -4.906 1 98 146 SER A N 1
ATOM 1193 C CA . SER A 1 146 ? -11.055 -36.75 -4.52 1 98 146 SER A CA 1
ATOM 1194 C C . SER A 1 146 ? -9.977 -37.5 -5.273 1 98 146 SER A C 1
ATOM 1196 O O . SER A 1 146 ? -9.984 -38.75 -5.281 1 98 146 SER A O 1
ATOM 1198 N N . LEU A 1 147 ? -9.141 -36.875 -5.934 1 97.81 147 LEU A N 1
ATOM 1199 C CA . LEU A 1 147 ? -8.086 -37.594 -6.656 1 97.81 147 LEU A CA 1
ATOM 1200 C C . LEU A 1 147 ? -7.316 -38.5 -5.727 1 97.81 147 LEU A C 1
ATOM 1202 O O . LEU A 1 147 ? -7.016 -38.156 -4.586 1 97.81 147 LEU A O 1
ATOM 1206 N N . ASN A 1 148 ? -6.957 -39.625 -6.262 1 96.94 148 ASN A N 1
ATOM 1207 C CA . ASN A 1 148 ? -6.203 -40.594 -5.492 1 96.94 148 ASN A CA 1
ATOM 1208 C C . ASN A 1 148 ? -4.762 -40.156 -5.262 1 96.94 148 ASN A C 1
ATOM 1210 O O . ASN A 1 148 ? -4.172 -40.438 -4.223 1 96.94 148 ASN A O 1
ATOM 1214 N N . LYS A 1 149 ? -4.23 -39.562 -6.211 1 97.62 149 LYS A N 1
ATOM 1215 C CA . LYS A 1 149 ? -2.861 -39.062 -6.184 1 97.62 149 LYS A CA 1
ATOM 1216 C C . LYS A 1 149 ? -2.807 -37.594 -6.637 1 97.62 149 LYS A C 1
ATOM 1218 O O . LYS A 1 149 ? -3.699 -37.125 -7.348 1 97.62 149 LYS A O 1
ATOM 1223 N N . PRO A 1 150 ? -1.713 -36.906 -6.18 1 97.69 150 PRO A N 1
ATOM 1224 C CA . PRO A 1 150 ? -1.57 -35.531 -6.668 1 97.69 150 PRO A CA 1
ATOM 1225 C C . PRO A 1 150 ? -1.457 -35.438 -8.188 1 97.69 150 PRO A C 1
ATOM 1227 O O . PRO A 1 150 ? -1.026 -36.406 -8.828 1 97.69 150 PRO A O 1
ATOM 1230 N N . LEU A 1 151 ? -1.944 -34.438 -8.742 1 98.19 151 LEU A N 1
ATOM 1231 C CA . LEU A 1 151 ? -1.698 -34.094 -10.141 1 98.19 151 LEU A CA 1
ATOM 1232 C C . LEU A 1 151 ? -0.532 -33.125 -10.273 1 98.19 151 LEU A C 1
ATOM 1234 O O . LEU A 1 151 ? -0.544 -32.031 -9.672 1 98.19 151 LEU A O 1
ATOM 1238 N N . VAL A 1 152 ? 0.492 -33.5 -11.039 1 97.88 152 VAL A N 1
ATOM 1239 C CA . VAL A 1 152 ? 1.646 -32.625 -11.234 1 97.88 152 VAL A CA 1
ATOM 1240 C C . VAL A 1 152 ? 1.642 -32.094 -12.664 1 97.88 152 VAL A C 1
ATOM 1242 O O . VAL A 1 152 ? 1.565 -32.844 -13.625 1 97.88 152 VAL A O 1
ATOM 1245 N N . LEU A 1 153 ? 1.642 -30.812 -12.781 1 97.44 153 LEU A N 1
ATOM 1246 C CA . LEU A 1 153 ? 1.885 -30.141 -14.047 1 97.44 153 LEU A CA 1
ATOM 1247 C C . LEU A 1 153 ? 3.365 -29.812 -14.219 1 97.44 153 LEU A C 1
ATOM 1249 O O . LEU A 1 153 ? 3.895 -28.938 -13.531 1 97.44 153 LEU A O 1
ATOM 1253 N N . TYR A 1 154 ? 3.986 -30.531 -15.133 1 95.56 154 TYR A N 1
ATOM 1254 C CA . TYR A 1 154 ? 5.391 -30.281 -15.438 1 95.56 154 TYR A CA 1
ATOM 1255 C C . TYR A 1 154 ? 5.527 -29.281 -16.578 1 95.56 154 TYR A C 1
ATOM 1257 O O . TYR A 1 154 ? 5.082 -29.547 -17.703 1 95.56 154 TYR A O 1
ATOM 1265 N N . ASN A 1 155 ? 6.078 -28.172 -16.297 1 94.75 155 ASN A N 1
ATOM 1266 C CA . ASN A 1 155 ? 6.41 -27.188 -17.328 1 94.75 155 ASN A CA 1
ATOM 1267 C C . ASN A 1 155 ? 7.898 -27.219 -17.672 1 94.75 155 ASN A C 1
ATOM 1269 O O . ASN A 1 155 ? 8.719 -26.688 -16.906 1 94.75 155 ASN A O 1
ATOM 1273 N N . ILE A 1 156 ? 8.188 -27.719 -18.844 1 92.94 156 ILE A N 1
ATOM 1274 C CA . ILE A 1 156 ? 9.578 -27.922 -19.234 1 92.94 156 ILE A CA 1
ATOM 1275 C C . ILE A 1 156 ? 9.906 -27.062 -20.453 1 92.94 156 ILE A C 1
ATOM 1277 O O . ILE A 1 156 ? 9.141 -27.031 -21.422 1 92.94 156 ILE A O 1
ATOM 1281 N N . THR A 1 157 ? 10.914 -26.297 -20.359 1 91.81 157 THR A N 1
ATOM 1282 C CA . THR A 1 157 ? 11.453 -25.656 -21.547 1 91.81 157 THR A CA 1
ATOM 1283 C C . THR A 1 157 ? 12.844 -26.203 -21.875 1 91.81 157 THR A C 1
ATOM 1285 O O . THR A 1 157 ? 13.664 -26.406 -20.984 1 91.81 157 THR A O 1
ATOM 1288 N N . THR A 1 158 ? 13.062 -26.5 -23.078 1 90.19 158 THR A N 1
ATOM 1289 C CA . THR A 1 158 ? 14.32 -27.094 -23.516 1 90.19 158 THR A CA 1
ATOM 1290 C C . THR A 1 158 ? 15.273 -26.016 -24.031 1 90.19 158 THR A C 1
ATOM 1292 O O . THR A 1 158 ? 14.852 -24.891 -24.297 1 90.19 158 THR A O 1
ATOM 1295 N N . GLU A 1 159 ? 16.453 -26.328 -24.219 1 88.19 159 GLU A N 1
ATOM 1296 C CA . GLU A 1 159 ? 17.5 -25.375 -24.625 1 88.19 159 GLU A CA 1
ATOM 1297 C C . GLU A 1 159 ? 17.219 -24.812 -26.016 1 88.19 159 GLU A C 1
ATOM 1299 O O . GLU A 1 159 ? 17.719 -23.734 -26.359 1 88.19 159 GLU A O 1
ATOM 1304 N N . ASP A 1 160 ? 16.391 -25.484 -26.719 1 85.38 160 ASP A N 1
ATOM 1305 C CA . ASP A 1 160 ? 16.156 -25.094 -28.109 1 85.38 160 ASP A CA 1
ATOM 1306 C C . ASP A 1 160 ? 15.203 -23.906 -28.203 1 85.38 160 ASP A C 1
ATOM 1308 O O . ASP A 1 160 ? 15.094 -23.266 -29.25 1 85.38 160 ASP A O 1
ATOM 1312 N N . VAL A 1 161 ? 14.578 -23.594 -27.172 1 89.31 161 VAL A N 1
ATOM 1313 C CA . VAL A 1 161 ? 13.641 -22.469 -27.203 1 89.31 161 VAL A CA 1
ATOM 1314 C C . VAL A 1 161 ? 14.305 -21.234 -26.625 1 89.31 161 VAL A C 1
ATOM 1316 O O . VAL A 1 161 ? 14.859 -21.266 -25.516 1 89.31 161 VAL A O 1
ATOM 1319 N N . ASN A 1 162 ? 14.289 -20.188 -27.375 1 90.38 162 ASN A N 1
ATOM 1320 C CA . ASN A 1 162 ? 14.898 -18.922 -26.969 1 90.38 162 ASN A CA 1
ATOM 1321 C C . ASN A 1 162 ? 14.125 -17.734 -27.5 1 90.38 162 ASN A C 1
ATOM 1323 O O . ASN A 1 162 ? 13.492 -17.812 -28.562 1 90.38 162 ASN A O 1
ATOM 1327 N N . SER A 1 163 ? 14.148 -16.703 -26.75 1 94.94 163 SER A N 1
ATOM 1328 C CA . SER A 1 163 ? 13.531 -15.445 -27.141 1 94.94 163 SER A CA 1
ATOM 1329 C C . SER A 1 163 ? 12.102 -15.648 -27.625 1 94.94 163 SER A C 1
ATOM 1331 O O . SER A 1 163 ? 11.711 -15.125 -28.672 1 94.94 163 SER A O 1
ATOM 1333 N N . THR A 1 164 ? 11.445 -16.453 -26.875 1 94 164 THR A N 1
ATOM 1334 C CA . THR A 1 164 ? 10.094 -16.828 -27.266 1 94 164 THR A CA 1
ATOM 1335 C C . THR A 1 164 ? 9.117 -16.578 -26.109 1 94 164 THR A C 1
ATOM 1337 O O . THR A 1 164 ? 9.438 -16.844 -24.953 1 94 164 THR A O 1
ATOM 1340 N N . ALA A 1 165 ? 7.98 -16.062 -26.484 1 95.69 165 ALA A N 1
ATOM 1341 C CA . ALA A 1 165 ? 6.887 -15.969 -25.531 1 95.69 165 ALA A CA 1
ATOM 1342 C C . ALA A 1 165 ? 6.035 -17.234 -25.531 1 95.69 165 ALA A C 1
ATOM 1344 O O . ALA A 1 165 ? 5.484 -17.609 -26.578 1 95.69 165 ALA A O 1
ATOM 1345 N N . LEU A 1 166 ? 6.059 -17.922 -24.484 1 94.44 166 LEU A N 1
ATOM 1346 C CA . LEU A 1 166 ? 5.246 -19.125 -24.328 1 94.44 166 LEU A CA 1
ATOM 1347 C C . LEU A 1 166 ? 4.023 -18.844 -23.453 1 94.44 166 LEU A C 1
ATOM 1349 O O . LEU A 1 166 ? 4.148 -18.297 -22.359 1 94.44 166 LEU A O 1
ATOM 1353 N N . ASN A 1 167 ? 2.85 -19.094 -23.984 1 94.44 167 ASN A N 1
ATOM 1354 C CA . ASN A 1 167 ? 1.599 -18.875 -23.266 1 94.44 167 ASN A CA 1
ATOM 1355 C C . ASN A 1 167 ? 0.891 -20.188 -22.953 1 94.44 167 ASN A C 1
ATOM 1357 O O . ASN A 1 167 ? 0.638 -21 -23.844 1 94.44 167 ASN A O 1
ATOM 1361 N N . LEU A 1 168 ? 0.625 -20.391 -21.703 1 94.38 168 LEU A N 1
ATOM 1362 C CA . LEU A 1 168 ? -0.081 -21.578 -21.234 1 94.38 168 LEU A CA 1
ATOM 1363 C C . LEU A 1 168 ? -1.312 -21.188 -20.422 1 94.38 168 LEU A C 1
ATOM 1365 O O . LEU A 1 168 ? -1.288 -20.203 -19.672 1 94.38 168 LEU A O 1
ATOM 1369 N N . ARG A 1 169 ? -2.328 -21.969 -20.562 1 94.56 169 ARG A N 1
ATOM 1370 C CA . ARG A 1 169 ? -3.541 -21.734 -19.781 1 94.56 169 ARG A CA 1
ATOM 1371 C C . ARG A 1 169 ? -4.094 -23.047 -19.234 1 94.56 169 ARG A C 1
ATOM 1373 O O . ARG A 1 169 ? -4.086 -24.078 -19.922 1 94.56 169 ARG A O 1
ATOM 1380 N N . THR A 1 170 ? -4.414 -23.078 -18.016 1 95.94 170 THR A N 1
ATOM 1381 C CA . THR A 1 170 ? -5.098 -24.203 -17.391 1 95.94 170 THR A CA 1
ATOM 1382 C C . THR A 1 170 ? -6.375 -23.734 -16.703 1 95.94 170 THR A C 1
ATOM 1384 O O . THR A 1 170 ? -6.359 -22.781 -15.922 1 95.94 170 THR A O 1
ATOM 1387 N N . ASP A 1 171 ? -7.477 -24.359 -17.016 1 96.31 171 ASP A N 1
ATOM 1388 C CA . ASP A 1 171 ? -8.75 -24.125 -16.344 1 96.31 171 ASP A CA 1
ATOM 1389 C C . ASP A 1 171 ? -9.188 -25.359 -15.547 1 96.31 171 ASP A C 1
ATOM 1391 O O . ASP A 1 171 ? -9.383 -26.438 -16.109 1 96.31 171 ASP A O 1
ATOM 1395 N N . ILE A 1 172 ? -9.328 -25.156 -14.281 1 98.06 172 ILE A N 1
ATOM 1396 C CA . ILE A 1 172 ? -9.641 -26.281 -13.398 1 98.06 172 ILE A CA 1
ATOM 1397 C C . ILE A 1 172 ? -10.969 -26.016 -12.695 1 98.06 172 ILE A C 1
ATOM 1399 O O . ILE A 1 172 ? -11.156 -24.953 -12.086 1 98.06 172 ILE A O 1
ATOM 1403 N N . LYS A 1 173 ? -11.828 -26.953 -12.781 1 98.56 173 LYS A N 1
ATOM 1404 C CA . LYS A 1 173 ? -13.109 -26.891 -12.094 1 98.56 173 LYS A CA 1
ATOM 1405 C C . LYS A 1 173 ? -13.258 -28.031 -11.094 1 98.56 173 LYS A C 1
ATOM 1407 O O . LYS A 1 173 ? -13.188 -29.203 -11.477 1 98.56 173 LYS A O 1
ATOM 1412 N N . LEU A 1 174 ? -13.414 -27.672 -9.867 1 98.88 174 LEU A N 1
ATOM 1413 C CA . LEU A 1 174 ? -13.766 -28.641 -8.828 1 98.88 174 LEU A CA 1
ATOM 1414 C C . LEU A 1 174 ? -15.258 -28.594 -8.516 1 98.88 174 LEU A C 1
ATOM 1416 O O . LEU A 1 174 ? -15.75 -27.594 -8 1 98.88 174 LEU A O 1
ATOM 1420 N N . GLU A 1 175 ? -15.914 -29.656 -8.828 1 98.88 175 GLU A N 1
ATOM 1421 C CA . GLU A 1 175 ? -17.344 -29.719 -8.531 1 98.88 175 GLU A CA 1
ATOM 1422 C C . GLU A 1 175 ? -17.594 -29.969 -7.051 1 98.88 175 GLU A C 1
ATOM 1424 O O . GLU A 1 175 ? -16.656 -30.047 -6.262 1 98.88 175 GLU A O 1
ATOM 1429 N N . LYS A 1 176 ? -18.891 -29.969 -6.691 1 98.81 176 LYS A N 1
ATOM 1430 C CA . LYS A 1 176 ? -19.297 -30.016 -5.289 1 98.81 176 LYS A CA 1
ATOM 1431 C C . LYS A 1 176 ? -18.578 -31.156 -4.551 1 98.81 176 LYS A C 1
ATOM 1433 O O . LYS A 1 176 ? -18.531 -32.281 -5.035 1 98.81 176 LYS A O 1
ATOM 1438 N N . ASN A 1 177 ? -17.938 -30.828 -3.465 1 98.69 177 ASN A N 1
ATOM 1439 C CA . ASN A 1 177 ? -17.344 -31.797 -2.541 1 98.69 177 ASN A CA 1
ATOM 1440 C C . ASN A 1 177 ? -16.234 -32.594 -3.203 1 98.69 177 ASN A C 1
ATOM 1442 O O . ASN A 1 177 ? -16.078 -33.781 -2.945 1 98.69 177 ASN A O 1
ATOM 1446 N N . SER A 1 178 ? -15.523 -32 -4.145 1 98.75 178 SER A N 1
ATOM 1447 C CA . SER A 1 178 ? -14.359 -32.625 -4.762 1 98.75 178 SER A CA 1
ATOM 1448 C C . SER A 1 178 ? -13.062 -32.062 -4.207 1 98.75 178 SER A C 1
ATOM 1450 O O . SER A 1 178 ? -13.07 -31.031 -3.537 1 98.75 178 SER A O 1
ATOM 1452 N N . ASN A 1 179 ? -11.938 -32.781 -4.367 1 98.25 179 ASN A N 1
ATOM 1453 C CA . ASN A 1 179 ? -10.641 -32.375 -3.844 1 98.25 179 ASN A CA 1
ATOM 1454 C C . ASN A 1 179 ? -9.523 -32.594 -4.859 1 98.25 179 ASN A C 1
ATOM 1456 O O . ASN A 1 179 ? -9.516 -33.594 -5.559 1 98.25 179 ASN A O 1
ATOM 1460 N N . LEU A 1 180 ? -8.641 -31.672 -4.902 1 98.62 180 LEU A N 1
ATOM 1461 C CA . LEU A 1 180 ? -7.504 -31.766 -5.816 1 98.62 180 LEU A CA 1
ATOM 1462 C C . LEU A 1 180 ? -6.23 -31.25 -5.152 1 98.62 180 LEU A C 1
ATOM 1464 O O . LEU A 1 180 ? -6.238 -30.203 -4.52 1 98.62 180 LEU A O 1
ATOM 1468 N N . LYS A 1 181 ? -5.188 -32.062 -5.188 1 98.25 181 LYS A N 1
ATOM 1469 C CA . LYS A 1 181 ? -3.822 -31.625 -4.91 1 98.25 181 LYS A CA 1
ATOM 1470 C C . LYS A 1 181 ? -3.043 -31.406 -6.203 1 98.25 181 LYS A C 1
ATOM 1472 O O . LYS A 1 181 ? -2.803 -32.344 -6.961 1 98.25 181 LYS A O 1
ATOM 1477 N N . LEU A 1 182 ? -2.713 -30.188 -6.395 1 98.56 182 LEU A N 1
ATOM 1478 C CA . LEU A 1 182 ? -2.07 -29.797 -7.645 1 98.56 182 LEU A CA 1
ATOM 1479 C C . LEU A 1 182 ? -0.667 -29.266 -7.391 1 98.56 182 LEU A C 1
ATOM 1481 O O . LEU A 1 182 ? -0.48 -28.375 -6.551 1 98.56 182 LEU A O 1
ATOM 1485 N N . VAL A 1 183 ? 0.314 -29.781 -8.062 1 98.25 183 VAL A N 1
ATOM 1486 C CA . VAL A 1 183 ? 1.671 -29.25 -8.039 1 98.25 183 VAL A CA 1
ATOM 1487 C C . VAL A 1 183 ? 2.047 -28.719 -9.422 1 98.25 183 VAL A C 1
ATOM 1489 O O . VAL A 1 183 ? 1.968 -29.453 -10.406 1 98.25 183 VAL A O 1
ATOM 1492 N N . THR A 1 184 ? 2.352 -27.531 -9.523 1 98.12 184 THR A N 1
ATOM 1493 C CA . THR A 1 184 ? 2.908 -26.938 -10.734 1 98.12 184 THR A CA 1
ATOM 1494 C C . THR A 1 184 ? 4.406 -26.703 -10.586 1 98.12 184 THR A C 1
ATOM 1496 O O . THR A 1 184 ? 4.828 -25.906 -9.742 1 98.12 184 THR A O 1
ATOM 1499 N N . ILE A 1 185 ? 5.172 -27.359 -11.375 1 96.62 185 ILE A N 1
ATOM 1500 C CA . ILE A 1 185 ? 6.621 -27.281 -11.195 1 96.62 185 ILE A CA 1
ATOM 1501 C C . ILE A 1 185 ? 7.285 -26.922 -12.523 1 96.62 185 ILE A C 1
ATOM 1503 O O . ILE A 1 185 ? 6.832 -27.344 -13.586 1 96.62 185 ILE A O 1
ATOM 1507 N N . PHE A 1 186 ? 8.336 -26.141 -12.445 1 95.25 186 PHE A N 1
ATOM 1508 C CA . PHE A 1 186 ? 9.086 -25.703 -13.617 1 95.25 186 PHE A CA 1
ATOM 1509 C C . PHE A 1 186 ? 10.453 -26.375 -13.672 1 95.25 186 PHE A C 1
ATOM 1511 O O . PHE A 1 186 ? 11.148 -26.469 -12.656 1 95.25 186 PHE A O 1
ATOM 1518 N N . ASP A 1 187 ? 10.727 -26.859 -14.789 1 93.12 187 ASP A N 1
ATOM 1519 C CA . ASP A 1 187 ? 12.055 -27.406 -15.078 1 93.12 187 ASP A CA 1
ATOM 1520 C C . ASP A 1 187 ? 12.633 -26.812 -16.359 1 93.12 187 ASP A C 1
ATOM 1522 O O . ASP A 1 187 ? 12.648 -27.469 -17.406 1 93.12 187 ASP A O 1
ATOM 1526 N N . ASP A 1 188 ? 13.18 -25.656 -16.234 1 92.75 188 ASP A N 1
ATOM 1527 C CA . ASP A 1 188 ? 13.625 -24.906 -17.406 1 92.75 188 ASP A CA 1
ATOM 1528 C C . ASP A 1 188 ? 15.094 -25.188 -17.719 1 92.75 188 ASP A C 1
ATOM 1530 O O . ASP A 1 188 ? 15.961 -25.047 -16.844 1 92.75 188 ASP A O 1
ATOM 1534 N N . GLN A 1 189 ? 15.312 -25.547 -18.875 1 91.25 189 GLN A N 1
ATOM 1535 C CA . GLN A 1 189 ? 16.672 -25.625 -19.406 1 91.25 189 GLN A CA 1
ATOM 1536 C C . GLN A 1 189 ? 16.969 -24.469 -20.344 1 91.25 189 GLN A C 1
ATOM 1538 O O . GLN A 1 189 ? 18.125 -24.234 -20.703 1 91.25 189 GLN A O 1
ATOM 1543 N N . SER A 1 190 ? 15.984 -23.734 -20.688 1 91.25 190 SER A N 1
ATOM 1544 C CA . SER A 1 190 ? 16.094 -22.625 -21.609 1 91.25 190 SER A CA 1
ATOM 1545 C C . SER A 1 190 ? 16.484 -21.344 -20.891 1 91.25 190 SER A C 1
ATOM 1547 O O . SER A 1 190 ? 16.547 -21.312 -19.656 1 91.25 190 SER A O 1
ATOM 1549 N N . GLN A 1 191 ? 16.766 -20.359 -21.703 1 93.88 191 GLN A N 1
ATOM 1550 C CA . GLN A 1 191 ? 17.094 -19.031 -21.188 1 93.88 191 GLN A CA 1
ATOM 1551 C C . GLN A 1 191 ? 16.391 -17.938 -21.984 1 93.88 191 GLN A C 1
ATOM 1553 O O . GLN A 1 191 ? 16.031 -18.156 -23.141 1 93.88 191 GLN A O 1
ATOM 1558 N N . ASN A 1 192 ? 16.125 -16.859 -21.375 1 96.44 192 ASN A N 1
ATOM 1559 C CA . ASN A 1 192 ? 15.703 -15.609 -22 1 96.44 192 ASN A CA 1
ATOM 1560 C C . ASN A 1 192 ? 14.383 -15.766 -22.75 1 96.44 192 ASN A C 1
ATOM 1562 O O . ASN A 1 192 ? 14.25 -15.32 -23.891 1 96.44 192 ASN A O 1
ATOM 1566 N N . ASN A 1 193 ? 13.5 -16.5 -22.188 1 96.69 193 ASN A N 1
ATOM 1567 C CA . ASN A 1 193 ? 12.133 -16.578 -22.688 1 96.69 193 ASN A CA 1
ATOM 1568 C C . ASN A 1 193 ? 11.164 -15.828 -21.781 1 96.69 193 ASN A C 1
ATOM 1570 O O . ASN A 1 193 ? 11.5 -15.484 -20.641 1 96.69 193 ASN A O 1
ATOM 1574 N N . PHE A 1 194 ? 10.062 -15.508 -22.344 1 97.5 194 PHE A N 1
ATOM 1575 C CA . PHE A 1 194 ? 8.945 -15 -21.547 1 97.5 194 PHE A CA 1
ATOM 1576 C C . PHE A 1 194 ? 7.855 -16.047 -21.422 1 97.5 194 PHE A C 1
ATOM 1578 O O . PHE A 1 194 ? 7.242 -16.453 -22.406 1 97.5 194 PHE A O 1
ATOM 1585 N N . ILE A 1 195 ? 7.648 -16.578 -20.266 1 97.12 195 ILE A N 1
ATOM 1586 C CA . ILE A 1 195 ? 6.645 -17.594 -20.016 1 97.12 195 ILE A CA 1
ATOM 1587 C C . ILE A 1 195 ? 5.441 -16.984 -19.312 1 97.12 195 ILE A C 1
ATOM 1589 O O . ILE A 1 195 ? 5.555 -16.484 -18.188 1 97.12 195 ILE A O 1
ATOM 1593 N N . ASN A 1 196 ? 4.328 -16.938 -19.922 1 97.31 196 ASN A N 1
ATOM 1594 C CA . ASN A 1 196 ? 3.072 -16.359 -19.453 1 97.31 196 ASN A CA 1
ATOM 1595 C C . ASN A 1 196 ? 2.027 -17.422 -19.172 1 97.31 196 ASN A C 1
ATOM 1597 O O . ASN A 1 196 ? 1.416 -17.969 -20.094 1 97.31 196 ASN A O 1
ATOM 1601 N N . ILE A 1 197 ? 1.793 -17.656 -17.891 1 96.62 197 ILE A N 1
ATOM 1602 C CA . ILE A 1 197 ? 0.929 -18.766 -17.484 1 96.62 197 ILE A CA 1
ATOM 1603 C C . ILE A 1 197 ? -0.332 -18.219 -16.812 1 96.62 197 ILE A C 1
ATOM 1605 O O . ILE A 1 197 ? -0.253 -17.375 -15.922 1 96.62 197 ILE A O 1
ATOM 1609 N N . ASN A 1 198 ? -1.482 -18.641 -17.266 1 95.56 198 ASN A N 1
ATOM 1610 C CA . ASN A 1 198 ? -2.785 -18.328 -16.688 1 95.56 198 ASN A CA 1
ATOM 1611 C C . ASN A 1 198 ? -3.48 -19.578 -16.156 1 95.56 198 ASN A C 1
ATOM 1613 O O . ASN A 1 198 ? -3.76 -20.516 -16.906 1 95.56 198 ASN A O 1
ATOM 1617 N N . GLN A 1 199 ? -3.707 -19.625 -14.914 1 96.69 199 GLN A N 1
ATOM 1618 C CA . GLN A 1 199 ? -4.402 -20.734 -14.289 1 96.69 199 GLN A CA 1
ATOM 1619 C C . GLN A 1 199 ? -5.672 -20.266 -13.578 1 96.69 199 GLN A C 1
ATOM 1621 O O . GLN A 1 199 ? -5.609 -19.438 -12.672 1 96.69 199 GLN A O 1
ATOM 1626 N N . ASN A 1 200 ? -6.793 -20.797 -13.969 1 96.5 200 ASN A N 1
ATOM 1627 C CA . ASN A 1 200 ? -8.086 -20.453 -13.383 1 96.5 200 ASN A CA 1
ATOM 1628 C C . ASN A 1 200 ? -8.672 -21.609 -12.594 1 96.5 200 ASN A C 1
ATOM 1630 O O . ASN A 1 200 ? -8.625 -22.75 -13.031 1 96.5 200 ASN A O 1
ATOM 1634 N N . PHE A 1 201 ? -9.195 -21.281 -11.414 1 98.44 201 PHE A N 1
ATOM 1635 C CA . PHE A 1 201 ? -9.797 -22.281 -10.555 1 98.44 201 PHE A CA 1
ATOM 1636 C C . PHE A 1 201 ? -11.227 -21.906 -10.188 1 98.44 201 PHE A C 1
ATOM 1638 O O . PHE A 1 201 ? -11.461 -20.828 -9.641 1 98.44 201 PHE A O 1
ATOM 1645 N N . ASP A 1 202 ? -12.125 -22.719 -10.477 1 98.62 202 ASP A N 1
ATOM 1646 C CA . ASP A 1 202 ? -13.484 -22.641 -9.945 1 98.62 202 ASP A CA 1
ATOM 1647 C C . ASP A 1 202 ? -13.75 -23.75 -8.938 1 98.62 202 ASP A C 1
ATOM 1649 O O . ASP A 1 202 ? -13.875 -24.922 -9.305 1 98.62 202 ASP A O 1
ATOM 1653 N N . ILE A 1 203 ? -13.867 -23.359 -7.719 1 98.94 203 ILE A N 1
ATOM 1654 C CA . ILE A 1 203 ? -13.984 -24.312 -6.629 1 98.94 203 ILE A CA 1
ATOM 1655 C C . ILE A 1 203 ? -15.406 -24.281 -6.059 1 98.94 203 ILE A C 1
ATOM 1657 O O . ILE A 1 203 ? -15.75 -23.375 -5.293 1 98.94 203 ILE A O 1
ATOM 1661 N N . ALA A 1 204 ? -16.172 -25.328 -6.285 1 98.88 204 ALA A N 1
ATOM 1662 C CA . ALA A 1 204 ? -17.578 -25.375 -5.902 1 98.88 204 ALA A CA 1
ATOM 1663 C C . ALA A 1 204 ? -17.734 -25.656 -4.41 1 98.88 204 ALA A C 1
ATOM 1665 O O . ALA A 1 204 ? -16.75 -25.797 -3.691 1 98.88 204 ALA A O 1
ATOM 1666 N N . GLN A 1 205 ? -19 -25.688 -4.047 1 98.81 205 GLN A N 1
ATOM 1667 C CA . GLN A 1 205 ? -19.359 -25.875 -2.646 1 98.81 205 GLN A CA 1
ATOM 1668 C C . GLN A 1 205 ? -18.656 -27.094 -2.053 1 98.81 205 GLN A C 1
ATOM 1670 O O . GLN A 1 205 ? -18.625 -28.156 -2.674 1 98.81 205 GLN A O 1
ATOM 1675 N N . ASP A 1 206 ? -18.016 -26.938 -0.913 1 98.81 206 ASP A N 1
ATOM 1676 C CA . ASP A 1 206 ? -17.453 -28 -0.084 1 98.81 206 ASP A CA 1
ATOM 1677 C C . ASP A 1 206 ? -16.234 -28.625 -0.758 1 98.81 206 ASP A C 1
ATOM 1679 O O . ASP A 1 206 ? -15.742 -29.672 -0.317 1 98.81 206 ASP A O 1
ATOM 1683 N N . ALA A 1 207 ? -15.758 -28.016 -1.851 1 98.88 207 ALA A N 1
ATOM 1684 C CA . ALA A 1 207 ? -14.578 -28.547 -2.533 1 98.88 207 ALA A CA 1
ATOM 1685 C C . ALA A 1 207 ? -13.297 -27.984 -1.932 1 98.88 207 ALA A C 1
ATOM 1687 O O . ALA A 1 207 ? -13.32 -26.938 -1.284 1 98.88 207 ALA A O 1
ATOM 1688 N N . ILE A 1 208 ? -12.164 -28.688 -2.119 1 98.81 208 ILE A N 1
ATOM 1689 C CA . ILE A 1 208 ? -10.891 -28.281 -1.537 1 98.81 208 ILE A CA 1
ATOM 1690 C C . ILE A 1 208 ? -9.797 -28.328 -2.604 1 98.81 208 ILE A C 1
ATOM 1692 O O . ILE A 1 208 ? -9.602 -29.359 -3.258 1 98.81 208 ILE A O 1
ATOM 1696 N N . LEU A 1 209 ? -9.133 -27.266 -2.771 1 98.88 209 LEU A N 1
ATOM 1697 C CA . LEU A 1 209 ? -7.961 -27.172 -3.633 1 98.88 209 LEU A CA 1
ATOM 1698 C C . LEU A 1 209 ? -6.691 -26.984 -2.809 1 98.88 209 LEU A C 1
ATOM 1700 O O . LEU A 1 209 ? -6.629 -26.094 -1.961 1 98.88 209 LEU A O 1
ATOM 1704 N N . LYS A 1 210 ? -5.75 -27.828 -2.961 1 98.69 210 LYS A N 1
ATOM 1705 C CA . LYS A 1 210 ? -4.379 -27.578 -2.521 1 98.69 210 LYS A CA 1
ATOM 1706 C C . LYS A 1 210 ? -3.441 -27.406 -3.715 1 98.69 210 LYS A C 1
ATOM 1708 O O . LYS A 1 210 ? -3.223 -28.344 -4.48 1 98.69 210 LYS A O 1
ATOM 1713 N N . SER A 1 211 ? -2.961 -26.234 -3.879 1 98.69 211 SER A N 1
ATOM 1714 C CA . SER A 1 211 ? -2.148 -25.906 -5.043 1 98.69 211 SER A CA 1
ATOM 1715 C C . SER A 1 211 ? -0.754 -25.438 -4.633 1 98.69 211 SER A C 1
ATOM 1717 O O . SER A 1 211 ? -0.612 -24.531 -3.818 1 98.69 211 SER A O 1
ATOM 1719 N N . TYR A 1 212 ? 0.256 -26.047 -5.184 1 98.44 212 TYR A N 1
ATOM 1720 C CA . TYR A 1 212 ? 1.651 -25.75 -4.875 1 98.44 212 TYR A CA 1
ATOM 1721 C C . TYR A 1 212 ? 2.42 -25.375 -6.137 1 98.44 212 TYR A C 1
ATOM 1723 O O . TYR A 1 212 ? 2.439 -26.125 -7.109 1 98.44 212 TYR A O 1
ATOM 1731 N N . LYS A 1 213 ? 3.027 -24.234 -6.145 1 98.38 213 LYS A N 1
ATOM 1732 C CA . LYS A 1 213 ? 3.836 -23.766 -7.266 1 98.38 213 LYS A CA 1
ATOM 1733 C C . LYS A 1 213 ? 5.32 -23.766 -6.914 1 98.38 213 LYS A C 1
ATOM 1735 O O . LYS A 1 213 ? 5.73 -23.172 -5.914 1 98.38 213 LYS A O 1
ATOM 1740 N N . ILE A 1 214 ? 6.078 -24.391 -7.797 1 97.94 214 ILE A N 1
ATOM 1741 C CA . ILE A 1 214 ? 7.492 -24.562 -7.469 1 97.94 214 ILE A CA 1
ATOM 1742 C C . ILE A 1 214 ? 8.352 -24.031 -8.617 1 97.94 214 ILE A C 1
ATOM 1744 O O . ILE A 1 214 ? 8.367 -24.625 -9.703 1 97.94 214 ILE A O 1
ATOM 1748 N N . ASP A 1 215 ? 9.016 -22.938 -8.469 1 97.81 215 ASP A N 1
ATOM 1749 C CA . ASP A 1 215 ? 10.07 -22.406 -9.312 1 97.81 215 ASP A CA 1
ATOM 1750 C C . ASP A 1 215 ? 11.406 -22.391 -8.57 1 97.81 215 ASP A C 1
ATOM 1752 O O . ASP A 1 215 ? 11.688 -21.469 -7.801 1 97.81 215 ASP A O 1
ATOM 1756 N N . HIS A 1 216 ? 12.234 -23.344 -8.852 1 95.88 216 HIS A N 1
ATOM 1757 C CA . HIS A 1 216 ? 13.406 -23.547 -8.008 1 95.88 216 HIS A CA 1
ATOM 1758 C C . HIS A 1 216 ? 14.68 -23.625 -8.844 1 95.88 216 HIS A C 1
ATOM 1760 O O . HIS A 1 216 ? 15.758 -23.25 -8.375 1 95.88 216 HIS A O 1
ATOM 1766 N N . LYS A 1 217 ? 14.586 -24.016 -10.062 1 94.19 217 LYS A N 1
ATOM 1767 C CA . LYS A 1 217 ? 15.758 -24.172 -10.914 1 94.19 217 LYS A CA 1
ATOM 1768 C C . LYS A 1 217 ? 16.203 -22.812 -11.484 1 94.19 217 LYS A C 1
ATOM 1770 O O . LYS A 1 217 ? 15.406 -22.109 -12.094 1 94.19 217 LYS A O 1
ATOM 1775 N N . THR A 1 218 ? 17.453 -22.531 -11.305 1 95.31 218 THR A N 1
ATOM 1776 C CA . THR A 1 218 ? 17.984 -21.25 -11.742 1 95.31 218 THR A CA 1
ATOM 1777 C C . THR A 1 218 ? 17.969 -21.141 -13.266 1 95.31 218 THR A C 1
ATOM 1779 O O . THR A 1 218 ? 18.391 -22.078 -13.961 1 95.31 218 THR A O 1
ATOM 1782 N N . ASN A 1 219 ? 17.484 -20.094 -13.781 1 96.19 219 ASN A N 1
ATOM 1783 C CA . ASN A 1 219 ? 17.453 -19.797 -15.211 1 96.19 219 ASN A CA 1
ATOM 1784 C C . ASN A 1 219 ? 17.219 -18.297 -15.461 1 96.19 219 ASN A C 1
ATOM 1786 O O . ASN A 1 219 ? 16.969 -17.547 -14.523 1 96.19 219 ASN A O 1
ATOM 1790 N N . SER A 1 220 ? 17.344 -17.859 -16.688 1 97.25 220 SER A N 1
ATOM 1791 C CA . SER A 1 220 ? 17.234 -16.438 -16.984 1 97.25 220 SER A CA 1
ATOM 1792 C C . SER A 1 220 ? 15.875 -16.109 -17.609 1 97.25 220 SER A C 1
ATOM 1794 O O . SER A 1 220 ? 15.719 -15.055 -18.234 1 97.25 220 SER A O 1
ATOM 1796 N N . ASN A 1 221 ? 14.938 -17.016 -17.5 1 98 221 ASN A N 1
ATOM 1797 C CA . ASN A 1 221 ? 13.609 -16.766 -18.047 1 98 221 ASN A CA 1
ATOM 1798 C C . ASN A 1 221 ? 12.844 -15.742 -17.219 1 98 221 ASN A C 1
ATOM 1800 O O . ASN A 1 221 ? 13.148 -15.539 -16.047 1 98 221 ASN A O 1
ATOM 1804 N N . ILE A 1 222 ? 11.969 -15.047 -17.891 1 98.5 222 ILE A N 1
ATOM 1805 C CA . ILE A 1 222 ? 11.023 -14.109 -17.281 1 98.5 222 ILE A CA 1
ATOM 1806 C C . ILE A 1 222 ? 9.633 -14.727 -17.25 1 98.5 222 ILE A C 1
ATOM 1808 O O . ILE A 1 222 ? 9.117 -15.164 -18.281 1 98.5 222 ILE A O 1
ATOM 1812 N N . LYS A 1 223 ? 9.055 -14.742 -16.031 1 98.44 223 LYS A N 1
ATOM 1813 C CA . LYS A 1 223 ? 7.785 -15.445 -15.922 1 98.44 223 LYS A CA 1
ATOM 1814 C C . LYS A 1 223 ? 6.711 -14.555 -15.312 1 98.44 223 LYS A C 1
ATOM 1816 O O . LYS A 1 223 ? 6.996 -13.742 -14.43 1 98.44 223 LYS A O 1
ATOM 1821 N N . TYR A 1 224 ? 5.562 -14.656 -15.789 1 98.19 224 TYR A N 1
ATOM 1822 C CA . TYR A 1 224 ? 4.344 -14.133 -15.18 1 98.19 224 TYR A CA 1
ATOM 1823 C C . TYR A 1 224 ? 3.336 -15.258 -14.945 1 98.19 224 TYR A C 1
ATOM 1825 O O . TYR A 1 224 ? 2.941 -15.953 -15.883 1 98.19 224 TYR A O 1
ATOM 1833 N N . PHE A 1 225 ? 3.01 -15.492 -13.742 1 97.94 225 PHE A N 1
ATOM 1834 C CA . PHE A 1 225 ? 2.078 -16.547 -13.344 1 97.94 225 PHE A CA 1
ATOM 1835 C C . PHE A 1 225 ? 0.832 -15.945 -12.703 1 97.94 225 PHE A C 1
ATOM 1837 O O . PHE A 1 225 ? 0.882 -15.461 -11.57 1 97.94 225 PHE A O 1
ATOM 1844 N N . TYR A 1 226 ? -0.318 -16 -13.367 1 97 226 TYR A N 1
ATOM 1845 C CA . TYR A 1 226 ? -1.573 -15.438 -12.883 1 97 226 TYR A CA 1
ATOM 1846 C C . TYR A 1 226 ? -2.547 -16.531 -12.484 1 97 226 TYR A C 1
ATOM 1848 O O . TYR A 1 226 ? -2.877 -17.406 -13.289 1 97 226 TYR A O 1
ATOM 1856 N N . ASN A 1 227 ? -2.959 -16.5 -11.266 1 97.44 227 ASN A N 1
ATOM 1857 C CA . ASN A 1 227 ? -3.986 -17.391 -10.75 1 97.44 227 ASN A CA 1
ATOM 1858 C C . ASN A 1 227 ? -5.273 -16.641 -10.414 1 97.44 227 ASN A C 1
ATOM 1860 O O . ASN A 1 227 ? -5.25 -15.664 -9.664 1 97.44 227 ASN A O 1
ATOM 1864 N N . ASN A 1 228 ? -6.316 -17.062 -10.984 1 97.38 228 ASN A N 1
ATOM 1865 C CA . ASN A 1 228 ? -7.641 -16.625 -10.562 1 97.38 228 ASN A CA 1
ATOM 1866 C C . ASN A 1 228 ? -8.406 -17.75 -9.867 1 97.38 228 ASN A C 1
ATOM 1868 O O . ASN A 1 228 ? -8.633 -18.797 -10.453 1 97.38 228 ASN A O 1
ATOM 1872 N N . ILE A 1 229 ? -8.844 -17.516 -8.68 1 98.69 229 ILE A N 1
ATOM 1873 C CA . ILE A 1 229 ? -9.492 -18.547 -7.879 1 98.69 229 ILE A CA 1
ATOM 1874 C C . ILE A 1 229 ? -10.867 -18.062 -7.426 1 98.69 229 ILE A C 1
ATOM 1876 O O . ILE A 1 229 ? -10.984 -17.016 -6.781 1 98.69 229 ILE A O 1
ATOM 1880 N N . ASN A 1 230 ? -11.852 -18.781 -7.746 1 98.81 230 ASN A N 1
ATOM 1881 C CA . ASN A 1 230 ? -13.203 -18.531 -7.266 1 98.81 230 ASN A CA 1
ATOM 1882 C C . ASN A 1 230 ? -13.648 -19.594 -6.266 1 98.81 230 ASN A C 1
ATOM 1884 O O . ASN A 1 230 ? -13.641 -20.797 -6.574 1 98.81 230 ASN A O 1
ATOM 1888 N N . LEU A 1 231 ? -14.047 -19.156 -5.098 1 98.88 231 LEU A N 1
ATOM 1889 C CA . LEU A 1 231 ? -14.453 -20.078 -4.039 1 98.88 231 LEU A CA 1
ATOM 1890 C C . LEU A 1 231 ? -15.93 -19.922 -3.713 1 98.88 231 LEU A C 1
ATOM 1892 O O . LEU A 1 231 ? -16.391 -18.812 -3.436 1 98.88 231 LEU A O 1
ATOM 1896 N N . GLU A 1 232 ? -16.641 -21.031 -3.736 1 98.81 232 GLU A N 1
ATOM 1897 C CA . GLU A 1 232 ? -18.062 -21.031 -3.361 1 98.81 232 GLU A CA 1
ATOM 1898 C C . GLU A 1 232 ? -18.234 -21.469 -1.911 1 98.81 232 GLU A C 1
ATOM 1900 O O . GLU A 1 232 ? -17.281 -21.453 -1.127 1 98.81 232 GLU A O 1
ATOM 1905 N N . LYS A 1 233 ? -19.453 -21.781 -1.546 1 98.81 233 LYS A N 1
ATOM 1906 C CA . LYS A 1 233 ? -19.828 -21.984 -0.151 1 98.81 233 LYS A CA 1
ATOM 1907 C C . LYS A 1 233 ? -18.984 -23.078 0.495 1 98.81 233 LYS A C 1
ATOM 1909 O O . LYS A 1 233 ? -18.844 -24.172 -0.053 1 98.81 233 LYS A O 1
ATOM 1914 N N . ASN A 1 234 ? -18.344 -22.781 1.563 1 98.69 234 ASN A N 1
ATOM 1915 C CA . ASN A 1 234 ? -17.625 -23.719 2.42 1 98.69 234 ASN A CA 1
ATOM 1916 C C . ASN A 1 234 ? -16.453 -24.359 1.688 1 98.69 234 ASN A C 1
ATOM 1918 O O . ASN A 1 234 ? -15.977 -25.438 2.072 1 98.69 234 ASN A O 1
ATOM 1922 N N . SER A 1 235 ? -16 -23.797 0.633 1 98.88 235 SER A N 1
ATOM 1923 C CA . SER A 1 235 ? -14.852 -24.328 -0.092 1 98.88 235 SER A CA 1
ATOM 1924 C C . SER A 1 235 ? -13.547 -23.781 0.485 1 98.88 235 SER A C 1
ATOM 1926 O O . SER A 1 235 ? -13.547 -22.797 1.221 1 98.88 235 SER A O 1
ATOM 1928 N N . ILE A 1 236 ? -12.406 -24.469 0.198 1 98.81 236 ILE A N 1
ATOM 1929 C CA . ILE A 1 236 ? -11.102 -24.125 0.762 1 98.81 236 ILE A CA 1
ATOM 1930 C C . ILE A 1 236 ? -10.039 -24.156 -0.333 1 98.81 236 ILE A C 1
ATOM 1932 O O . ILE A 1 236 ? -10.008 -25.078 -1.146 1 98.81 236 ILE A O 1
ATOM 1936 N N . SER A 1 237 ? -9.25 -23.203 -0.381 1 98.81 237 SER A N 1
ATOM 1937 C CA . SER A 1 237 ? -8.078 -23.188 -1.247 1 98.81 237 SER A CA 1
ATOM 1938 C C . SER A 1 237 ? -6.801 -22.953 -0.443 1 98.81 237 SER A C 1
ATOM 1940 O O . SER A 1 237 ? -6.641 -21.906 0.192 1 98.81 237 SER A O 1
ATOM 1942 N N . GLU A 1 238 ? -5.938 -23.906 -0.437 1 98.62 238 GLU A N 1
ATOM 1943 C CA . GLU A 1 238 ? -4.59 -23.781 0.109 1 98.62 238 GLU A CA 1
ATOM 1944 C C . GLU A 1 238 ? -3.557 -23.625 -1.004 1 98.62 238 GLU A C 1
ATOM 1946 O O . GLU A 1 238 ? -3.422 -24.516 -1.856 1 98.62 238 GLU A O 1
ATOM 1951 N N . ASN A 1 239 ? -2.883 -22.578 -0.973 1 98.75 239 ASN A N 1
ATOM 1952 C CA . ASN A 1 239 ? -1.859 -22.312 -1.979 1 98.75 239 ASN A CA 1
ATOM 1953 C C . ASN A 1 239 ? -0.491 -22.094 -1.34 1 98.75 239 ASN A C 1
ATOM 1955 O O . ASN A 1 239 ? -0.39 -21.469 -0.283 1 98.75 239 ASN A O 1
ATOM 1959 N N . PHE A 1 240 ? 0.523 -22.609 -1.937 1 98.81 240 PHE A N 1
ATOM 1960 C CA . PHE A 1 240 ? 1.897 -22.359 -1.52 1 98.81 240 PHE A CA 1
ATOM 1961 C C . PHE A 1 240 ? 2.777 -22.031 -2.721 1 98.81 240 PHE A C 1
ATOM 1963 O O . PHE A 1 240 ? 2.748 -22.734 -3.729 1 98.81 240 PHE A O 1
ATOM 1970 N N . ILE A 1 241 ? 3.529 -20.984 -2.617 1 98.81 241 ILE A N 1
ATOM 1971 C CA . ILE A 1 241 ? 4.402 -20.531 -3.695 1 98.81 241 ILE A CA 1
ATOM 1972 C C . ILE A 1 241 ? 5.859 -20.641 -3.258 1 98.81 241 ILE A C 1
ATOM 1974 O O . ILE A 1 241 ? 6.281 -19.984 -2.305 1 98.81 241 ILE A O 1
ATOM 1978 N N . PHE A 1 242 ? 6.57 -21.5 -3.861 1 98.62 242 PHE A N 1
ATOM 1979 C CA . PHE A 1 242 ? 8.008 -21.625 -3.668 1 98.62 242 PHE A CA 1
ATOM 1980 C C . PHE A 1 242 ? 8.766 -20.969 -4.816 1 98.62 242 PHE A C 1
ATOM 1982 O O . PHE A 1 242 ? 8.953 -21.578 -5.871 1 98.62 242 PHE A O 1
ATOM 1989 N N . SER A 1 243 ? 9.289 -19.797 -4.648 1 98.44 243 SER A N 1
ATOM 1990 C CA . SER A 1 243 ? 9.844 -18.938 -5.699 1 98.44 243 SER A CA 1
ATOM 1991 C C . SER A 1 243 ? 11.328 -18.672 -5.469 1 98.44 243 SER A C 1
ATOM 1993 O O . SER A 1 243 ? 11.695 -17.734 -4.762 1 98.44 243 SER A O 1
ATOM 1995 N N . THR A 1 244 ? 12.211 -19.344 -6.211 1 97.12 244 THR A N 1
ATOM 1996 C CA . THR A 1 244 ? 13.633 -19.234 -5.91 1 97.12 244 THR A CA 1
ATOM 1997 C C . THR A 1 244 ? 14.469 -19.359 -7.184 1 97.12 244 THR A C 1
ATOM 1999 O O . THR A 1 244 ? 15.68 -19.156 -7.16 1 97.12 244 THR A O 1
ATOM 2002 N N . GLY A 1 245 ? 13.914 -19.641 -8.367 1 95.75 245 GLY A N 1
ATOM 2003 C CA . GLY A 1 245 ? 14.695 -20.141 -9.484 1 95.75 245 GLY A CA 1
ATOM 2004 C C . GLY A 1 245 ? 14.898 -19.109 -10.586 1 95.75 245 GLY A C 1
ATOM 2005 O O . GLY A 1 245 ? 16.016 -18.656 -10.812 1 95.75 245 GLY A O 1
ATOM 2006 N N . SER A 1 246 ? 13.922 -18.656 -11.219 1 97.94 246 SER A N 1
ATOM 2007 C CA . SER A 1 246 ? 13.945 -17.828 -12.422 1 97.94 246 SER A CA 1
ATOM 2008 C C . SER A 1 246 ? 14.586 -16.484 -12.148 1 97.94 246 SER A C 1
ATOM 2010 O O . SER A 1 246 ? 14.656 -16.031 -11 1 97.94 246 SER A O 1
ATOM 2012 N N . LYS A 1 247 ? 15.094 -15.859 -13.188 1 98.06 247 LYS A N 1
ATOM 2013 C CA . LYS A 1 247 ? 15.625 -14.5 -13.078 1 98.06 247 LYS A CA 1
ATOM 2014 C C . LYS A 1 247 ? 14.547 -13.531 -12.594 1 98.06 247 LYS A C 1
ATOM 2016 O O . LYS A 1 247 ? 14.812 -12.688 -11.734 1 98.06 247 LYS A O 1
ATOM 2021 N N . PHE A 1 248 ? 13.438 -13.703 -13.172 1 98.69 248 PHE A N 1
ATOM 2022 C CA . PHE A 1 248 ? 12.289 -12.883 -12.805 1 98.69 248 PHE A CA 1
ATOM 2023 C C . PHE A 1 248 ? 11.016 -13.719 -12.758 1 98.69 248 PHE A C 1
ATOM 2025 O O . PHE A 1 248 ? 10.781 -14.547 -13.641 1 98.69 248 PHE A O 1
ATOM 2032 N N . ILE A 1 249 ? 10.195 -13.531 -11.789 1 98.62 249 ILE A N 1
ATOM 2033 C CA . ILE A 1 249 ? 8.852 -14.094 -11.805 1 98.62 249 ILE A CA 1
ATOM 2034 C C . ILE A 1 249 ? 7.91 -13.203 -11.008 1 98.62 249 ILE A C 1
ATOM 2036 O O . ILE A 1 249 ? 8.266 -12.719 -9.93 1 98.62 249 ILE A O 1
ATOM 2040 N N . LYS A 1 250 ? 6.809 -12.836 -11.484 1 98.5 250 LYS A N 1
ATOM 2041 C CA . LYS A 1 250 ? 5.691 -12.258 -10.742 1 98.5 250 LYS A CA 1
ATOM 2042 C C . LYS A 1 250 ? 4.547 -13.266 -10.609 1 98.5 250 LYS A C 1
ATOM 2044 O O . LYS A 1 250 ? 3.949 -13.672 -11.609 1 98.5 250 LYS A O 1
ATOM 2049 N N . ASN A 1 251 ? 4.355 -13.727 -9.398 1 98.56 251 ASN A N 1
ATOM 2050 C CA . ASN A 1 251 ? 3.211 -14.562 -9.055 1 98.56 251 ASN A CA 1
ATOM 2051 C C . ASN A 1 251 ? 2.018 -13.719 -8.609 1 98.56 251 ASN A C 1
ATOM 2053 O O . ASN A 1 251 ? 2.029 -13.148 -7.516 1 98.56 251 ASN A O 1
ATOM 2057 N N . GLU A 1 252 ? 1.007 -13.664 -9.375 1 98.12 252 GLU A N 1
ATOM 2058 C CA . GLU A 1 252 ? -0.186 -12.891 -9.031 1 98.12 252 GLU A CA 1
ATOM 2059 C C . GLU A 1 252 ? -1.377 -13.812 -8.773 1 98.12 252 GLU A C 1
ATOM 2061 O O . GLU A 1 252 ? -1.737 -14.625 -9.625 1 98.12 252 GLU A O 1
ATOM 2066 N N . VAL A 1 253 ? -1.933 -13.719 -7.621 1 98.44 253 VAL A N 1
ATOM 2067 C CA . VAL A 1 253 ? -3.08 -14.531 -7.234 1 98.44 253 VAL A CA 1
ATOM 2068 C C . VAL A 1 253 ? -4.281 -13.633 -6.953 1 98.44 253 VAL A C 1
ATOM 2070 O O . VAL A 1 253 ? -4.223 -12.766 -6.078 1 98.44 253 VAL A O 1
ATOM 2073 N N . ASN A 1 254 ? -5.285 -13.742 -7.656 1 98 254 ASN A N 1
ATOM 2074 C CA . ASN A 1 254 ? -6.586 -13.133 -7.395 1 98 254 ASN A CA 1
ATOM 2075 C C . ASN A 1 254 ? -7.578 -14.148 -6.844 1 98 254 ASN A C 1
ATOM 2077 O O . ASN A 1 254 ? -8 -15.062 -7.559 1 98 254 ASN A O 1
ATOM 2081 N N . CYS A 1 255 ? -7.922 -14.039 -5.641 1 98.69 255 CYS A N 1
ATOM 2082 C CA . CYS A 1 255 ? -8.789 -15.008 -4.973 1 98.69 255 CYS A CA 1
ATOM 2083 C C . CYS A 1 255 ? -10.109 -14.375 -4.57 1 98.69 255 CYS A C 1
ATOM 2085 O O . CYS A 1 255 ? -10.133 -13.391 -3.826 1 98.69 255 CYS A O 1
ATOM 2087 N N . ASN A 1 256 ? -11.188 -14.922 -5.023 1 98.81 256 ASN A N 1
ATOM 2088 C CA . ASN A 1 256 ? -12.523 -14.422 -4.734 1 98.81 256 ASN A CA 1
ATOM 2089 C C . ASN A 1 256 ? -13.289 -15.375 -3.818 1 98.81 256 ASN A C 1
ATOM 2091 O O . ASN A 1 256 ? -13.602 -16.5 -4.207 1 98.81 256 ASN A O 1
ATOM 2095 N N . LEU A 1 257 ? -13.539 -14.945 -2.615 1 98.88 257 LEU A N 1
ATOM 2096 C CA . LEU A 1 257 ? -14.414 -15.68 -1.709 1 98.88 257 LEU A CA 1
ATOM 2097 C C . LEU A 1 257 ? -15.867 -15.273 -1.908 1 98.88 257 LEU A C 1
ATOM 2099 O O . LEU A 1 257 ? -16.391 -14.422 -1.18 1 98.88 257 LEU A O 1
ATOM 2103 N N . ASN A 1 258 ? -16.562 -15.992 -2.756 1 98.75 258 ASN A N 1
ATOM 2104 C CA . ASN A 1 258 ? -17.828 -15.562 -3.332 1 98.75 258 ASN A CA 1
ATOM 2105 C C . ASN A 1 258 ? -19 -15.953 -2.443 1 98.75 258 ASN A C 1
ATOM 2107 O O . ASN A 1 258 ? -20.094 -15.406 -2.572 1 98.75 258 ASN A O 1
ATOM 2111 N N . ASP A 1 259 ? -18.797 -16.938 -1.606 1 98.62 259 ASP A N 1
ATOM 2112 C CA . ASP A 1 259 ? -19.906 -17.453 -0.821 1 98.62 259 ASP A CA 1
ATOM 2113 C C . ASP A 1 259 ? -19.484 -17.734 0.619 1 98.62 259 ASP A C 1
ATOM 2115 O O . ASP A 1 259 ? -18.281 -17.75 0.928 1 98.62 259 ASP A O 1
ATOM 2119 N N . GLN A 1 260 ? -20.453 -17.922 1.441 1 98.56 260 GLN A N 1
ATOM 2120 C CA . GLN A 1 260 ? -20.25 -17.969 2.887 1 98.56 260 GLN A CA 1
ATOM 2121 C C . GLN A 1 260 ? -19.328 -19.125 3.277 1 98.56 260 GLN A C 1
ATOM 2123 O O . GLN A 1 260 ? -19.391 -20.203 2.678 1 98.56 260 GLN A O 1
ATOM 2128 N N . TYR A 1 261 ? -18.453 -18.906 4.234 1 98.44 261 TYR A N 1
ATOM 2129 C CA . TYR A 1 261 ? -17.625 -19.875 4.93 1 98.44 261 TYR A CA 1
ATOM 2130 C C . TYR A 1 261 ? -16.5 -20.391 4.027 1 98.44 261 TYR A C 1
ATOM 2132 O O . TYR A 1 261 ? -15.891 -21.422 4.316 1 98.44 261 TYR A O 1
ATOM 2140 N N . SER A 1 262 ? -16.266 -19.766 2.922 1 98.75 262 SER A N 1
ATOM 2141 C CA . SER A 1 262 ? -15.102 -20.125 2.123 1 98.75 262 SER A CA 1
ATOM 2142 C C . SER A 1 262 ? -13.82 -19.609 2.768 1 98.75 262 SER A C 1
ATOM 2144 O O . SER A 1 262 ? -13.844 -18.641 3.527 1 98.75 262 SER A O 1
ATOM 2146 N N . SER A 1 263 ? -12.68 -20.266 2.506 1 98.81 263 SER A N 1
ATOM 2147 C CA . SER A 1 263 ? -11.406 -19.938 3.129 1 98.81 263 SER A CA 1
ATOM 2148 C C . SER A 1 263 ? -10.258 -20.016 2.123 1 98.81 263 SER A C 1
ATOM 2150 O O . SER A 1 263 ? -10.227 -20.922 1.285 1 98.81 263 SER A O 1
ATOM 2152 N N . ALA A 1 264 ? -9.359 -19.094 2.254 1 98.81 264 ALA A N 1
ATOM 2153 C CA . ALA A 1 264 ? -8.203 -19.047 1.36 1 98.81 264 ALA A CA 1
ATOM 2154 C C . ALA A 1 264 ? -6.906 -18.922 2.15 1 98.81 264 ALA A C 1
ATOM 2156 O O . ALA A 1 264 ? -6.793 -18.062 3.035 1 98.81 264 ALA A O 1
ATOM 2157 N N . PHE A 1 265 ? -5.957 -19.766 1.883 1 98.75 265 PHE A N 1
ATOM 2158 C CA . PHE A 1 265 ? -4.613 -19.719 2.449 1 98.75 265 PHE A CA 1
ATOM 2159 C C . PHE A 1 265 ? -3.568 -19.547 1.354 1 98.75 265 PHE A C 1
ATOM 2161 O O . PHE A 1 265 ? -3.455 -20.391 0.458 1 98.75 265 PHE A O 1
ATOM 2168 N N . ILE A 1 266 ? -2.865 -18.484 1.35 1 98.75 266 ILE A N 1
ATOM 2169 C CA . ILE A 1 266 ? -1.814 -18.234 0.37 1 98.75 266 ILE A CA 1
ATOM 2170 C C . ILE A 1 266 ? -0.495 -17.969 1.087 1 98.75 266 ILE A C 1
ATOM 2172 O O . ILE A 1 266 ? -0.24 -16.828 1.519 1 98.75 266 ILE A O 1
ATOM 2176 N N . ASN A 1 267 ? 0.374 -18.922 1.153 1 98.69 267 ASN A N 1
ATOM 2177 C CA . ASN A 1 267 ? 1.676 -18.812 1.803 1 98.69 267 ASN A CA 1
ATOM 2178 C C . ASN A 1 267 ? 2.816 -19.016 0.809 1 98.69 267 ASN A C 1
ATOM 2180 O O . ASN A 1 267 ? 2.602 -19.531 -0.291 1 98.69 267 ASN A O 1
ATOM 2184 N N . GLY A 1 268 ? 3.93 -18.578 1.131 1 98.5 268 GLY A N 1
ATOM 2185 C CA . GLY A 1 268 ? 5.012 -18.766 0.178 1 98.5 268 GLY A CA 1
ATOM 2186 C C . GLY A 1 268 ? 6.359 -18.312 0.707 1 98.5 268 GLY A C 1
ATOM 2187 O O . GLY A 1 268 ? 6.445 -17.734 1.789 1 98.5 268 GLY A O 1
ATOM 2188 N N . VAL A 1 269 ? 7.324 -18.672 -0.072 1 98.31 269 VAL A N 1
ATOM 2189 C CA . VAL A 1 269 ? 8.727 -18.328 0.174 1 98.31 269 VAL A CA 1
ATOM 2190 C C . VAL A 1 269 ? 9.328 -17.672 -1.066 1 98.31 269 VAL A C 1
ATOM 2192 O O . VAL A 1 269 ? 9.125 -18.156 -2.188 1 98.31 269 VAL A O 1
ATOM 2195 N N . ILE A 1 270 ? 10 -16.578 -0.829 1 98.62 270 ILE A N 1
ATOM 2196 C CA . I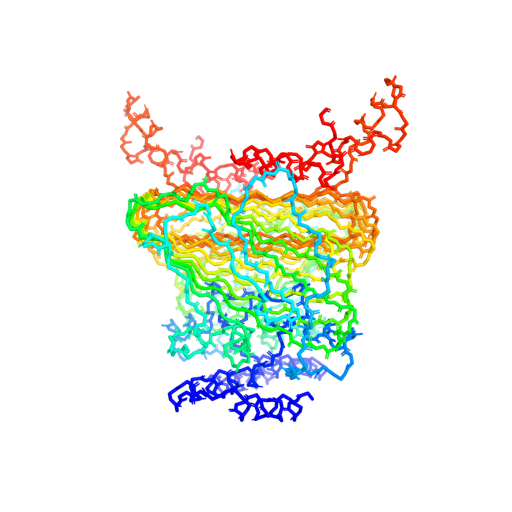LE A 1 270 ? 10.898 -15.984 -1.81 1 98.62 270 ILE A CA 1
ATOM 2197 C C . ILE A 1 270 ? 12.336 -16.062 -1.3 1 98.62 270 ILE A C 1
ATOM 2199 O O . ILE A 1 270 ? 12.664 -15.492 -0.256 1 98.62 270 ILE A O 1
ATOM 2203 N N . SER A 1 271 ? 13.156 -16.75 -1.943 1 98.38 271 SER A N 1
ATOM 2204 C CA . SER A 1 271 ? 14.57 -16.844 -1.587 1 98.38 271 SER A CA 1
ATOM 2205 C C . SER A 1 271 ? 15.469 -16.625 -2.801 1 98.38 271 SER A C 1
ATOM 2207 O O . SER A 1 271 ? 15.562 -17.484 -3.678 1 98.38 271 SER A O 1
ATOM 2209 N N . LEU A 1 272 ? 16.156 -15.477 -2.82 1 98.5 272 LEU A N 1
ATOM 2210 C CA . LEU A 1 272 ? 16.797 -15.055 -4.066 1 98.5 272 LEU A CA 1
ATOM 2211 C C . LEU A 1 272 ? 18.266 -14.719 -3.85 1 98.5 272 LEU A C 1
ATOM 2213 O O . LEU A 1 272 ? 18.672 -14.367 -2.738 1 98.5 272 LEU A O 1
ATOM 2217 N N . LYS A 1 273 ? 18.984 -14.828 -4.871 1 97.38 273 LYS A N 1
ATOM 2218 C CA . LYS A 1 273 ? 20.391 -14.43 -4.953 1 97.38 273 LYS A CA 1
ATOM 2219 C C . LYS A 1 273 ? 20.703 -13.828 -6.316 1 97.38 273 LYS A C 1
ATOM 2221 O O . LYS A 1 273 ? 19.812 -13.633 -7.141 1 97.38 273 LYS A O 1
ATOM 2226 N N . ASN A 1 274 ? 21.906 -13.422 -6.473 1 97.12 274 ASN A N 1
ATOM 2227 C CA . ASN A 1 274 ? 22.359 -12.789 -7.707 1 97.12 274 ASN A CA 1
ATOM 2228 C C . ASN A 1 274 ? 21.516 -11.555 -8.031 1 97.12 274 ASN A C 1
ATOM 2230 O O . ASN A 1 274 ? 21.375 -10.656 -7.195 1 97.12 274 ASN A O 1
ATOM 2234 N N . SER A 1 275 ? 21 -11.531 -9.195 1 97.44 275 SER A N 1
ATOM 2235 C CA . SER A 1 275 ? 20.188 -10.383 -9.594 1 97.44 275 SER A CA 1
ATOM 2236 C C . SER A 1 275 ? 18.734 -10.789 -9.836 1 97.44 275 SER A C 1
ATOM 2238 O O . SER A 1 275 ? 18.047 -10.164 -10.633 1 97.44 275 SER A O 1
ATOM 2240 N N . GLN A 1 276 ? 18.344 -11.859 -9.125 1 98.5 276 GLN A N 1
ATOM 2241 C CA . GLN A 1 276 ? 16.984 -12.336 -9.281 1 98.5 276 GLN A CA 1
ATOM 2242 C C . GLN A 1 276 ? 15.977 -11.312 -8.758 1 98.5 276 GLN A C 1
ATOM 2244 O O . GLN A 1 276 ? 16.281 -10.555 -7.832 1 98.5 276 GLN A O 1
ATOM 2249 N N . HIS A 1 277 ? 14.82 -11.273 -9.32 1 98.69 277 HIS A N 1
ATOM 2250 C CA . HIS A 1 277 ? 13.742 -10.352 -9.008 1 98.69 277 HIS A CA 1
ATOM 2251 C C . HIS A 1 277 ? 12.391 -11.062 -8.992 1 98.69 277 HIS A C 1
ATOM 2253 O O . HIS A 1 277 ? 11.844 -11.383 -10.055 1 98.69 277 HIS A O 1
ATOM 2259 N N . HIS A 1 278 ? 11.859 -11.344 -7.824 1 98.88 278 HIS A N 1
ATOM 2260 C CA . HIS A 1 278 ? 10.586 -12.062 -7.723 1 98.88 278 HIS A CA 1
ATOM 2261 C C . HIS A 1 278 ? 9.547 -11.234 -6.977 1 98.88 278 HIS A C 1
ATOM 2263 O O . HIS A 1 278 ? 9.891 -10.445 -6.094 1 98.88 278 HIS A O 1
ATOM 2269 N N . GLU A 1 279 ? 8.344 -11.352 -7.363 1 98.75 279 GLU A N 1
ATOM 2270 C CA . GLU A 1 279 ? 7.215 -10.672 -6.738 1 98.75 279 GLU A CA 1
ATOM 2271 C C . GLU A 1 279 ? 6.043 -11.625 -6.527 1 98.75 279 GLU A C 1
ATOM 2273 O O . GLU A 1 279 ? 5.742 -12.445 -7.395 1 98.75 279 GLU A O 1
ATOM 2278 N N . ILE A 1 280 ? 5.504 -11.586 -5.336 1 98.75 280 ILE A N 1
ATOM 2279 C CA . ILE A 1 280 ? 4.199 -12.188 -5.074 1 98.75 280 ILE A CA 1
ATOM 2280 C C . ILE A 1 280 ? 3.166 -11.086 -4.84 1 98.75 280 ILE A C 1
ATOM 2282 O O . ILE A 1 280 ? 3.34 -10.242 -3.963 1 98.75 280 ILE A O 1
ATOM 2286 N N . LYS A 1 281 ? 2.162 -11.055 -5.625 1 98.44 281 LYS A N 1
ATOM 2287 C CA . LYS A 1 281 ? 1.037 -10.133 -5.484 1 98.44 281 LYS A CA 1
ATOM 2288 C C . LYS A 1 281 ? -0.263 -10.891 -5.23 1 98.44 281 LYS A C 1
ATOM 2290 O O . LYS A 1 281 ? -0.608 -11.812 -5.98 1 98.44 281 LYS A O 1
ATOM 2295 N N . THR A 1 282 ? -0.97 -10.547 -4.188 1 98.5 282 THR A N 1
ATOM 2296 C CA . THR A 1 282 ? -2.225 -11.227 -3.867 1 98.5 282 THR A CA 1
ATOM 2297 C C . THR A 1 282 ? -3.363 -10.219 -3.738 1 98.5 282 THR A C 1
ATOM 2299 O O . THR A 1 282 ? -3.164 -9.109 -3.236 1 98.5 282 THR A O 1
ATOM 2302 N N . ASN A 1 283 ? -4.43 -10.484 -4.262 1 98.25 283 ASN A N 1
ATOM 2303 C CA . ASN A 1 283 ? -5.711 -9.82 -4.035 1 98.25 283 ASN A CA 1
ATOM 2304 C C . ASN A 1 283 ? -6.746 -10.781 -3.461 1 98.25 283 ASN A C 1
ATOM 2306 O O . ASN A 1 283 ? -7.273 -11.633 -4.18 1 98.25 283 ASN A O 1
ATOM 2310 N N . ILE A 1 284 ? -7.055 -10.688 -2.254 1 98.81 284 ILE A N 1
ATOM 2311 C CA . ILE A 1 284 ? -8.055 -11.539 -1.606 1 98.81 284 ILE A CA 1
ATOM 2312 C C . ILE A 1 284 ? -9.352 -10.758 -1.425 1 98.81 284 ILE A C 1
ATOM 2314 O O . ILE A 1 284 ? -9.406 -9.797 -0.651 1 98.81 284 ILE A O 1
ATOM 2318 N N . ASN A 1 285 ? -10.375 -11.164 -2.078 1 98.81 285 ASN A N 1
ATOM 2319 C CA . ASN A 1 285 ? -11.656 -10.469 -2.064 1 98.81 285 ASN A CA 1
ATOM 2320 C C . ASN A 1 285 ? -12.688 -11.219 -1.229 1 98.81 285 ASN A C 1
ATOM 2322 O O . ASN A 1 285 ? -13.211 -12.25 -1.658 1 98.81 285 ASN A O 1
ATOM 2326 N N . HIS A 1 286 ? -12.922 -10.734 -0.069 1 98.81 286 HIS A N 1
ATOM 2327 C CA . HIS A 1 286 ? -14.031 -11.242 0.729 1 98.81 286 HIS A CA 1
ATOM 2328 C C . HIS A 1 286 ? -15.359 -10.664 0.257 1 98.81 286 HIS A C 1
ATOM 2330 O O . HIS A 1 286 ? -15.672 -9.5 0.54 1 98.81 286 HIS A O 1
ATOM 2336 N N . LEU A 1 287 ? -16.203 -11.516 -0.331 1 98.75 287 LEU A N 1
ATOM 2337 C CA . LEU A 1 287 ? -17.391 -11.016 -1 1 98.75 287 LEU A CA 1
ATOM 2338 C C . LEU A 1 287 ? -18.656 -11.547 -0.332 1 98.75 287 LEU A C 1
ATOM 2340 O O . LEU A 1 287 ? -19.781 -11.203 -0.73 1 98.75 287 LEU A O 1
ATOM 2344 N N . ALA A 1 288 ? -18.484 -12.438 0.652 1 98.56 288 ALA A N 1
ATOM 2345 C CA . ALA A 1 288 ? -19.594 -13.008 1.41 1 98.56 288 ALA A CA 1
ATOM 2346 C C . ALA A 1 288 ? -19.266 -13.078 2.898 1 98.56 288 ALA A C 1
ATOM 2348 O O . ALA A 1 288 ? -18.109 -12.898 3.293 1 98.56 288 ALA A O 1
ATOM 2349 N N . GLU A 1 289 ? -20.266 -13.305 3.666 1 98.06 289 GLU A N 1
ATOM 2350 C CA . GLU A 1 289 ? -20.109 -13.312 5.117 1 98.06 289 GLU A CA 1
ATOM 2351 C C . GLU A 1 289 ? -19.328 -14.539 5.578 1 98.06 289 GLU A C 1
ATOM 2353 O O . GLU A 1 289 ? -19.328 -15.57 4.898 1 98.06 289 GLU A O 1
ATOM 2358 N N . ASN A 1 290 ? -18.641 -14.453 6.688 1 98.38 290 ASN A N 1
ATOM 2359 C CA . ASN A 1 290 ? -18 -15.562 7.395 1 98.38 290 ASN A CA 1
ATOM 2360 C C . ASN A 1 290 ? -16.891 -16.188 6.566 1 98.38 290 ASN A C 1
ATOM 2362 O O . ASN A 1 290 ? -16.75 -17.406 6.543 1 98.38 290 ASN A O 1
ATOM 2366 N N . THR A 1 291 ? -16.203 -15.367 5.793 1 98.69 291 THR A N 1
ATOM 2367 C CA . THR A 1 291 ? -15.07 -15.875 5.027 1 98.69 291 THR A CA 1
ATOM 2368 C C . THR A 1 291 ? -13.766 -15.664 5.789 1 98.69 291 THR A C 1
ATOM 2370 O O . THR A 1 291 ? -13.695 -14.836 6.703 1 98.69 291 THR A O 1
ATOM 2373 N N . LYS A 1 292 ? -12.727 -16.438 5.434 1 98.69 292 LYS A N 1
ATOM 2374 C CA . LYS A 1 292 ? -11.438 -16.391 6.117 1 98.69 292 LYS A CA 1
ATOM 2375 C C . LYS A 1 292 ? -10.281 -16.391 5.117 1 98.69 292 LYS A C 1
ATOM 2377 O O . LYS A 1 292 ? -10.352 -17.062 4.086 1 98.69 292 LYS A O 1
ATOM 2382 N N . SER A 1 293 ? -9.281 -15.648 5.449 1 98.69 293 SER A N 1
ATOM 2383 C CA . SER A 1 293 ? -8.062 -15.703 4.648 1 98.69 293 SER A CA 1
ATOM 2384 C C . SER A 1 293 ? -6.82 -15.539 5.523 1 98.69 293 SER A C 1
ATOM 2386 O O . SER A 1 293 ? -6.84 -14.781 6.5 1 98.69 293 SER A O 1
ATOM 2388 N N . TYR A 1 294 ? -5.781 -16.25 5.211 1 98.31 294 TYR A N 1
ATOM 2389 C CA . TYR A 1 294 ? -4.48 -16.188 5.871 1 98.31 294 TYR A CA 1
ATOM 2390 C C . TYR A 1 294 ? -3.348 -16.219 4.855 1 98.31 294 TYR A C 1
ATOM 2392 O O . TYR A 1 294 ? -3.309 -17.078 3.984 1 98.31 294 TYR A O 1
ATOM 2400 N N . GLN A 1 295 ? -2.461 -15.258 4.945 1 98.69 295 GLN A N 1
ATOM 2401 C CA . GLN A 1 295 ? -1.311 -15.164 4.055 1 98.69 295 GLN A CA 1
ATOM 2402 C C . GLN A 1 295 ? -0.017 -14.977 4.84 1 98.69 295 GLN A C 1
ATOM 2404 O O . GLN A 1 295 ? 0.082 -14.062 5.668 1 98.69 295 GLN A O 1
ATOM 2409 N N . LEU A 1 296 ? 0.948 -15.797 4.602 1 98.81 296 LEU A N 1
ATOM 2410 C CA . LEU A 1 296 ? 2.285 -15.656 5.168 1 98.81 296 LEU A CA 1
ATOM 2411 C C . LEU A 1 296 ? 3.35 -15.773 4.082 1 98.81 296 LEU A C 1
ATOM 2413 O O . LEU A 1 296 ? 3.518 -16.828 3.479 1 98.81 296 LEU A O 1
ATOM 2417 N N . ILE A 1 297 ? 4.059 -14.711 3.865 1 98.81 297 ILE A N 1
ATOM 2418 C CA . ILE A 1 297 ? 5.137 -14.703 2.883 1 98.81 297 ILE A CA 1
ATOM 2419 C C . ILE A 1 297 ? 6.465 -14.422 3.582 1 98.81 297 ILE A C 1
ATOM 2421 O O . ILE A 1 297 ? 6.621 -13.398 4.246 1 98.81 297 ILE A O 1
ATOM 2425 N N . LYS A 1 298 ? 7.418 -15.32 3.471 1 98.69 298 LYS A N 1
ATOM 2426 C CA . LYS A 1 298 ? 8.773 -15.18 3.996 1 98.69 298 LYS A CA 1
ATOM 2427 C C . LYS A 1 298 ? 9.781 -14.953 2.873 1 98.69 298 LYS A C 1
ATOM 2429 O O . LYS A 1 298 ? 9.891 -15.766 1.955 1 98.69 298 LYS A O 1
ATOM 2434 N N . THR A 1 299 ? 10.57 -13.859 2.99 1 98.69 299 THR A N 1
ATOM 2435 C CA . THR A 1 299 ? 11.5 -13.477 1.933 1 98.69 299 THR A CA 1
ATOM 2436 C C . THR A 1 299 ? 12.922 -13.414 2.465 1 98.69 299 THR A C 1
ATOM 2438 O O . THR A 1 299 ? 13.18 -12.812 3.512 1 98.69 299 THR A O 1
ATOM 2441 N N . VAL A 1 300 ? 13.828 -14.016 1.784 1 98.5 300 VAL A N 1
ATOM 2442 C CA . VAL A 1 300 ? 15.258 -13.891 2.059 1 98.5 300 VAL A CA 1
ATOM 2443 C C . VAL A 1 300 ? 15.984 -13.43 0.799 1 98.5 300 VAL A C 1
ATOM 2445 O O . VAL A 1 300 ? 15.867 -14.047 -0.259 1 98.5 300 VAL A O 1
ATOM 2448 N N . LEU A 1 301 ? 16.766 -12.359 0.898 1 98.5 301 LEU A N 1
ATOM 2449 C CA . LEU A 1 301 ? 17.438 -11.773 -0.259 1 98.5 301 LEU A CA 1
ATOM 2450 C C . LEU A 1 301 ? 18.938 -11.68 -0.033 1 98.5 301 LEU A C 1
ATOM 2452 O O . LEU A 1 301 ? 19.391 -11.273 1.041 1 98.5 301 LEU A O 1
ATOM 2456 N N . ASN A 1 302 ? 19.656 -12.102 -1.002 1 97.12 302 ASN A N 1
ATOM 2457 C CA . ASN A 1 302 ? 21.109 -12.016 -1.009 1 97.12 302 ASN A CA 1
ATOM 2458 C C . ASN A 1 302 ? 21.625 -11.359 -2.287 1 97.12 302 ASN A C 1
ATOM 2460 O O . ASN A 1 302 ? 20.875 -11.188 -3.246 1 97.12 302 ASN A O 1
ATOM 2464 N N . ASP A 1 303 ? 22.859 -10.93 -2.287 1 97.5 303 ASP A N 1
ATOM 2465 C CA . ASP A 1 303 ? 23.516 -10.32 -3.439 1 97.5 303 ASP A CA 1
ATOM 2466 C C . ASP A 1 303 ? 22.75 -9.094 -3.926 1 97.5 303 ASP A C 1
ATOM 2468 O O . ASP A 1 303 ? 22.453 -8.188 -3.145 1 97.5 303 ASP A O 1
ATOM 2472 N N . ASN A 1 304 ? 22.438 -9.062 -5.176 1 97.56 304 ASN A N 1
ATOM 2473 C CA . ASN A 1 304 ? 21.75 -7.914 -5.746 1 97.56 304 ASN A CA 1
ATOM 2474 C C . ASN A 1 304 ? 20.297 -8.227 -6.062 1 97.56 304 ASN A C 1
ATOM 2476 O O . ASN A 1 304 ? 19.734 -7.699 -7.023 1 97.56 304 ASN A O 1
ATOM 2480 N N . SER A 1 305 ? 19.734 -9.141 -5.262 1 98.31 305 SER A N 1
ATOM 2481 C CA . SER A 1 305 ? 18.391 -9.617 -5.566 1 98.31 305 SER A CA 1
ATOM 2482 C C . SER A 1 305 ? 17.328 -8.664 -5.035 1 98.31 305 SER A C 1
ATOM 2484 O O . SER A 1 305 ? 17.609 -7.848 -4.156 1 98.31 305 SER A O 1
ATOM 2486 N N . LYS A 1 306 ? 16.172 -8.727 -5.578 1 98.38 306 LYS A N 1
ATOM 2487 C CA . LYS A 1 306 ? 15.016 -7.902 -5.242 1 98.38 306 LYS A CA 1
ATOM 2488 C C . LYS A 1 306 ? 13.789 -8.766 -4.973 1 98.38 306 LYS A C 1
ATOM 2490 O O . LYS A 1 306 ? 13.414 -9.602 -5.793 1 98.38 306 LYS A O 1
ATOM 2495 N N . GLY A 1 307 ? 13.18 -8.617 -3.857 1 98.75 307 GLY A N 1
ATOM 2496 C CA . GLY A 1 307 ? 11.953 -9.305 -3.479 1 98.75 307 GLY A CA 1
ATOM 2497 C C . GLY A 1 307 ? 10.805 -8.352 -3.178 1 98.75 307 GLY A C 1
ATOM 2498 O O . GLY A 1 307 ? 11 -7.324 -2.531 1 98.75 307 GLY A O 1
ATOM 2499 N N . ILE A 1 308 ? 9.625 -8.625 -3.686 1 98.69 308 ILE A N 1
ATOM 2500 C CA . ILE A 1 308 ? 8.469 -7.754 -3.523 1 98.69 308 ILE A CA 1
ATOM 2501 C C . ILE A 1 308 ? 7.266 -8.57 -3.043 1 98.69 308 ILE A C 1
ATOM 2503 O O . ILE A 1 308 ? 7.027 -9.68 -3.525 1 98.69 308 ILE A O 1
ATOM 2507 N N . TYR A 1 309 ? 6.602 -8.039 -2.053 1 98.44 309 TYR A N 1
ATOM 2508 C CA . TYR A 1 309 ? 5.277 -8.547 -1.694 1 98.44 309 TYR A CA 1
ATOM 2509 C C . TYR A 1 309 ? 4.242 -7.43 -1.731 1 98.44 309 TYR A C 1
ATOM 2511 O O . TYR A 1 309 ? 4.383 -6.418 -1.036 1 98.44 309 TYR A O 1
ATOM 2519 N N . GLN A 1 310 ? 3.221 -7.57 -2.541 1 97.56 310 GLN A N 1
ATOM 2520 C CA . GLN A 1 310 ? 2.035 -6.723 -2.568 1 97.56 310 GLN A CA 1
ATOM 2521 C C . GLN A 1 310 ? 0.776 -7.527 -2.258 1 97.56 310 GLN A C 1
ATOM 2523 O O . GLN A 1 310 ? 0.363 -8.375 -3.053 1 97.56 310 GLN A O 1
ATOM 2528 N N . GLY A 1 311 ? 0.17 -7.266 -1.143 1 97.38 311 GLY A N 1
ATOM 2529 C CA . GLY A 1 311 ? -1.03 -7.992 -0.765 1 97.38 311 GLY A CA 1
ATOM 2530 C C . GLY A 1 311 ? -2.201 -7.086 -0.438 1 97.38 311 GLY A C 1
ATOM 2531 O O . GLY A 1 311 ? -2.051 -6.113 0.306 1 97.38 311 GLY A O 1
ATOM 2532 N N . LYS A 1 312 ? -3.334 -7.355 -0.958 1 97.69 312 LYS A N 1
ATOM 2533 C CA . LYS A 1 312 ? -4.535 -6.586 -0.647 1 97.69 312 LYS A CA 1
ATOM 2534 C C . LYS A 1 312 ? -5.637 -7.484 -0.095 1 97.69 312 LYS A C 1
ATOM 2536 O O . LYS A 1 312 ? -5.898 -8.562 -0.637 1 97.69 312 LYS A O 1
ATOM 2541 N N . ILE A 1 313 ? -6.168 -7.137 0.999 1 98.5 313 ILE A N 1
ATOM 2542 C CA . ILE A 1 313 ? -7.422 -7.715 1.48 1 98.5 313 ILE A CA 1
ATOM 2543 C C . ILE A 1 313 ? -8.562 -6.73 1.254 1 98.5 313 ILE A C 1
ATOM 2545 O O . ILE A 1 313 ? -8.523 -5.602 1.752 1 98.5 313 ILE A O 1
ATOM 2549 N N . PHE A 1 314 ? -9.469 -7.113 0.502 1 98.44 314 PHE A N 1
ATOM 2550 C CA . PHE A 1 314 ? -10.688 -6.352 0.247 1 98.44 314 PHE A CA 1
ATOM 2551 C C . PHE A 1 314 ? -11.883 -6.996 0.938 1 98.44 314 PHE A C 1
ATOM 2553 O O . PHE A 1 314 ? -12.109 -8.203 0.798 1 98.44 314 PHE A O 1
ATOM 2560 N N . VAL A 1 315 ? -12.664 -6.219 1.662 1 98.25 315 VAL A N 1
ATOM 2561 C CA . VAL A 1 315 ? -13.859 -6.73 2.324 1 98.25 315 VAL A CA 1
ATOM 2562 C C . VAL A 1 315 ? -15.086 -5.941 1.865 1 98.25 315 VAL A C 1
ATOM 2564 O O . VAL A 1 315 ? -15.211 -4.75 2.162 1 98.25 315 VAL A O 1
ATOM 2567 N N . ASP A 1 316 ? -15.945 -6.633 1.166 1 97.56 316 ASP A N 1
ATOM 2568 C CA . ASP A 1 316 ? -17.172 -6.02 0.684 1 97.56 316 ASP A CA 1
ATOM 2569 C C . ASP A 1 316 ? -18.094 -5.633 1.847 1 97.56 316 ASP A C 1
ATOM 2571 O O . ASP A 1 316 ? -17.984 -6.191 2.939 1 97.56 316 ASP A O 1
ATOM 2575 N N . GLN A 1 317 ? -19 -4.758 1.648 1 95.69 317 GLN A N 1
ATOM 2576 C CA . GLN A 1 317 ? -19.922 -4.27 2.676 1 95.69 317 GLN A CA 1
ATOM 2577 C C . GLN A 1 317 ? -20.734 -5.414 3.281 1 95.69 317 GLN A C 1
ATOM 2579 O O . GLN A 1 317 ? -20.984 -5.426 4.484 1 95.69 317 GLN A O 1
ATOM 2584 N N . LYS A 1 318 ? -21.094 -6.375 2.449 1 95.94 318 LYS A N 1
ATOM 2585 C CA . LYS A 1 318 ? -21.953 -7.473 2.914 1 95.94 318 LYS A CA 1
ATOM 2586 C C . LYS A 1 318 ? -21.109 -8.555 3.592 1 95.94 318 LYS A C 1
ATOM 2588 O O . LYS A 1 318 ? -21.672 -9.461 4.227 1 95.94 318 LYS A O 1
ATOM 2593 N N . ALA A 1 319 ? -19.828 -8.539 3.445 1 97.19 319 ALA A N 1
ATOM 2594 C CA . ALA A 1 319 ? -18.969 -9.609 3.93 1 97.19 319 ALA A CA 1
ATOM 2595 C C . ALA A 1 319 ? -18.703 -9.469 5.426 1 97.19 319 ALA A C 1
ATOM 2597 O O . ALA A 1 319 ? -17.547 -9.438 5.855 1 97.19 319 ALA A O 1
ATOM 2598 N N . GLN A 1 320 ? -19.672 -9.461 6.195 1 95.81 320 GLN A N 1
ATOM 2599 C CA . GLN A 1 320 ? -19.578 -9.391 7.648 1 95.81 320 GLN A CA 1
ATOM 2600 C C . GLN A 1 320 ? -18.953 -10.664 8.219 1 95.81 320 GLN A C 1
ATOM 2602 O O . GLN A 1 320 ? -18.984 -11.711 7.582 1 95.81 320 GLN A O 1
ATOM 2607 N N . LYS A 1 321 ? -18.328 -10.547 9.391 1 96.19 321 LYS A N 1
ATOM 2608 C CA . LYS A 1 321 ? -17.688 -11.648 10.109 1 96.19 321 LYS A CA 1
ATOM 2609 C C . LYS A 1 321 ? -16.5 -12.203 9.32 1 96.19 321 LYS A C 1
ATOM 2611 O O . LYS A 1 321 ? -16.219 -13.398 9.383 1 96.19 321 LYS A O 1
ATOM 2616 N N . THR A 1 322 ? -15.984 -11.352 8.5 1 96.56 322 THR A N 1
ATOM 2617 C CA . THR A 1 322 ? -14.75 -11.688 7.801 1 96.56 322 THR A CA 1
ATOM 2618 C C . THR A 1 322 ? -13.578 -11.75 8.773 1 96.56 322 THR A C 1
ATOM 2620 O O . THR A 1 322 ? -13.453 -10.898 9.656 1 96.56 322 THR A O 1
ATOM 2623 N N . ASN A 1 323 ? -12.711 -12.695 8.617 1 97.5 323 ASN A N 1
ATOM 2624 C CA . ASN A 1 323 ? -11.406 -12.797 9.273 1 97.5 323 ASN A CA 1
ATOM 2625 C C . ASN A 1 323 ? -10.273 -12.891 8.258 1 97.5 323 ASN A C 1
ATOM 2627 O O . ASN A 1 323 ? -10.117 -13.922 7.594 1 97.5 323 ASN A O 1
ATOM 2631 N N . GLY A 1 324 ? -9.516 -11.867 8.109 1 97.88 324 GLY A N 1
ATOM 2632 C CA . GLY A 1 324 ? -8.438 -11.812 7.125 1 97.88 324 GLY A CA 1
ATOM 2633 C C . GLY A 1 324 ? -7.113 -11.375 7.715 1 97.88 324 GLY A C 1
ATOM 2634 O O . GLY A 1 324 ? -7.039 -10.352 8.398 1 97.88 324 GLY A O 1
ATOM 2635 N N . TYR A 1 325 ? -6.039 -12.109 7.449 1 97.38 325 TYR A N 1
ATOM 2636 C CA . TYR A 1 325 ? -4.715 -11.805 7.977 1 97.38 325 TYR A CA 1
ATOM 2637 C C . TYR A 1 325 ? -3.645 -11.969 6.902 1 97.38 325 TYR A C 1
ATOM 2639 O O . TYR A 1 325 ? -3.695 -12.906 6.109 1 97.38 325 TYR A O 1
ATOM 2647 N N . GLN A 1 326 ? -2.707 -11.031 6.836 1 97.81 326 GLN A N 1
ATOM 2648 C CA . GLN A 1 326 ? -1.554 -11.172 5.957 1 97.81 326 GLN A CA 1
ATOM 2649 C C . GLN A 1 326 ? -0.279 -10.68 6.633 1 97.81 326 GLN A C 1
ATOM 2651 O O . GLN A 1 326 ? -0.285 -9.641 7.293 1 97.81 326 GLN A O 1
ATOM 2656 N N . LEU A 1 327 ? 0.75 -11.445 6.562 1 97.56 327 LEU A N 1
ATOM 2657 C CA . LEU A 1 327 ? 2.049 -11.125 7.148 1 97.56 327 LEU A CA 1
ATOM 2658 C C . LEU A 1 327 ? 3.17 -11.367 6.145 1 97.56 327 LEU A C 1
ATOM 2660 O O . LEU A 1 327 ? 3.25 -12.438 5.535 1 97.56 327 LEU A O 1
ATOM 2664 N N . SER A 1 328 ? 4.008 -10.391 5.926 1 98 328 SER A N 1
ATOM 2665 C CA . SER A 1 328 ? 5.207 -10.484 5.102 1 98 328 SER A CA 1
ATOM 2666 C C . SER A 1 328 ? 6.461 -10.156 5.906 1 98 328 SER A C 1
ATOM 2668 O O . SER A 1 328 ? 6.562 -9.078 6.496 1 98 328 SER A O 1
ATOM 2670 N N . LYS A 1 329 ? 7.406 -11.039 5.953 1 97.81 329 LYS A N 1
ATOM 2671 C CA . LYS A 1 329 ? 8.68 -10.812 6.637 1 97.81 329 LYS A CA 1
ATOM 2672 C C . LYS A 1 329 ? 9.852 -11.023 5.688 1 97.81 329 LYS A C 1
ATOM 2674 O O . LYS A 1 329 ? 9.883 -11.984 4.922 1 97.81 329 LYS A O 1
ATOM 2679 N N . ALA A 1 330 ? 10.844 -10.117 5.781 1 98.31 330 ALA A N 1
ATOM 2680 C CA . ALA A 1 330 ? 11.992 -10.203 4.883 1 98.31 330 ALA A CA 1
ATOM 2681 C C . ALA A 1 330 ? 13.305 -10.141 5.66 1 98.31 330 ALA A C 1
ATOM 2683 O O . ALA A 1 330 ? 13.422 -9.375 6.617 1 98.31 330 ALA A O 1
ATOM 2684 N N . LEU A 1 331 ? 14.203 -10.953 5.309 1 97.5 331 LEU A N 1
ATOM 2685 C CA . LEU A 1 331 ? 15.594 -10.914 5.754 1 97.5 331 LEU A CA 1
ATOM 2686 C C . LEU A 1 331 ? 16.516 -10.422 4.637 1 97.5 331 LEU A C 1
ATOM 2688 O O . LEU A 1 331 ? 16.547 -11.023 3.561 1 97.5 331 LEU A O 1
ATOM 2692 N N . LEU A 1 332 ? 17.172 -9.391 4.871 1 97.38 332 LEU A N 1
ATOM 2693 C CA . LEU A 1 332 ? 18.125 -8.836 3.926 1 97.38 332 LEU A CA 1
ATOM 2694 C C . LEU A 1 332 ? 19.562 -9.18 4.332 1 97.38 332 LEU A C 1
ATOM 2696 O O . LEU A 1 332 ? 20.047 -8.719 5.371 1 97.38 332 LEU A O 1
ATOM 2700 N N . LEU A 1 333 ? 20.281 -9.867 3.479 1 95.75 333 LEU A N 1
ATOM 2701 C CA . LEU A 1 333 ? 21.531 -10.492 3.922 1 95.75 333 LEU A CA 1
ATOM 2702 C C . LEU A 1 333 ? 22.719 -9.609 3.594 1 95.75 333 LEU A C 1
ATOM 2704 O O . LEU A 1 333 ? 23.828 -9.859 4.07 1 95.75 333 LEU A O 1
ATOM 2708 N N . ASN A 1 334 ? 22.516 -8.641 2.707 1 93.5 334 ASN A N 1
ATOM 2709 C CA . ASN A 1 334 ? 23.594 -7.703 2.418 1 93.5 334 ASN A CA 1
ATOM 2710 C C . ASN A 1 334 ? 23.047 -6.359 1.936 1 93.5 334 ASN A C 1
ATOM 2712 O O . ASN A 1 334 ? 21.859 -6.223 1.688 1 93.5 334 ASN A O 1
ATOM 2716 N N . GLU A 1 335 ? 23.875 -5.387 1.744 1 92.5 335 GLU A N 1
ATOM 2717 C CA . GLU A 1 335 ? 23.5 -3.988 1.555 1 92.5 335 GLU A CA 1
ATOM 2718 C C . GLU A 1 335 ? 23 -3.744 0.136 1 92.5 335 GLU A C 1
ATOM 2720 O O . GLU A 1 335 ? 22.406 -2.695 -0.148 1 92.5 335 GLU A O 1
ATOM 2725 N N . ASN A 1 336 ? 23.094 -4.746 -0.76 1 95 336 ASN A N 1
ATOM 2726 C CA . ASN A 1 336 ? 22.703 -4.543 -2.15 1 95 336 ASN A CA 1
ATOM 2727 C C . ASN A 1 336 ? 21.312 -5.121 -2.43 1 95 336 ASN A C 1
ATOM 2729 O O . ASN A 1 336 ? 20.828 -5.047 -3.557 1 95 336 ASN A O 1
ATOM 2733 N N . THR A 1 337 ? 20.719 -5.715 -1.394 1 96.88 337 THR A N 1
ATOM 2734 C CA . THR A 1 337 ? 19.391 -6.297 -1.556 1 96.88 337 THR A CA 1
ATOM 2735 C C . THR A 1 337 ? 18.312 -5.215 -1.494 1 96.88 337 THR A C 1
ATOM 2737 O O . THR A 1 337 ? 18.531 -4.145 -0.925 1 96.88 337 THR A O 1
ATOM 2740 N N . GLU A 1 338 ? 17.219 -5.453 -2.143 1 97.19 338 GLU A N 1
ATOM 2741 C CA . GLU A 1 338 ? 16.062 -4.551 -2.115 1 97.19 338 GLU A CA 1
ATOM 2742 C C . GLU A 1 338 ? 14.789 -5.305 -1.766 1 97.19 338 GLU A C 1
ATOM 2744 O O . GLU A 1 338 ? 14.484 -6.344 -2.357 1 97.19 338 GLU A O 1
ATOM 2749 N N . PHE A 1 339 ? 14.047 -4.801 -0.784 1 98.31 339 PHE A N 1
ATOM 2750 C CA . PHE A 1 339 ? 12.758 -5.371 -0.422 1 98.31 339 PHE A CA 1
ATOM 2751 C C . PHE A 1 339 ? 11.664 -4.309 -0.463 1 98.31 339 PHE A C 1
ATOM 2753 O O . PHE A 1 339 ? 11.836 -3.217 0.086 1 98.31 339 PHE A O 1
ATOM 2760 N N . ASP A 1 340 ? 10.562 -4.574 -1.14 1 97.56 340 ASP A N 1
ATOM 2761 C CA . ASP A 1 340 ? 9.367 -3.734 -1.158 1 97.56 340 ASP A CA 1
ATOM 2762 C C . ASP A 1 340 ? 8.156 -4.488 -0.611 1 97.56 340 ASP A C 1
ATOM 2764 O O . ASP A 1 340 ? 7.773 -5.527 -1.147 1 97.56 340 ASP A O 1
ATOM 2768 N N . GLY A 1 341 ? 7.57 -4.082 0.517 1 96.06 341 GLY A N 1
ATOM 2769 C CA . GLY A 1 341 ? 6.359 -4.621 1.113 1 96.06 341 GLY A CA 1
ATOM 2770 C C . GLY A 1 341 ? 5.203 -3.639 1.111 1 96.06 341 GLY A C 1
ATOM 2771 O O . GLY A 1 341 ? 5.297 -2.562 1.704 1 96.06 341 GLY A O 1
ATOM 2772 N N . LYS A 1 342 ? 4.113 -3.975 0.482 1 93.75 342 LYS A N 1
ATOM 2773 C CA . LYS A 1 342 ? 2.957 -3.092 0.363 1 93.75 342 LYS A CA 1
ATOM 2774 C C . LYS A 1 342 ? 1.659 -3.85 0.628 1 93.75 342 LYS A C 1
ATOM 2776 O O . LYS A 1 342 ? 0.837 -4.02 -0.275 1 93.75 342 LYS A O 1
ATOM 2781 N N . PRO A 1 343 ? 1.42 -4.23 1.859 1 93.81 343 PRO A N 1
ATOM 2782 C CA . PRO A 1 343 ? 0.102 -4.773 2.197 1 93.81 343 PRO A CA 1
ATOM 2783 C C . PRO A 1 343 ? -0.964 -3.688 2.334 1 93.81 343 PRO A C 1
ATOM 2785 O O . PRO A 1 343 ? -0.659 -2.564 2.742 1 93.81 343 PRO A O 1
ATOM 2788 N N . GLU A 1 344 ? -2.139 -4.035 1.966 1 94.38 344 GLU A N 1
ATOM 2789 C CA . GLU A 1 344 ? -3.238 -3.076 1.938 1 94.38 344 GLU A CA 1
ATOM 2790 C C . GLU A 1 344 ? -4.52 -3.684 2.504 1 94.38 344 GLU A C 1
ATOM 2792 O O . GLU A 1 344 ? -4.785 -4.871 2.311 1 94.38 344 GLU A O 1
ATOM 2797 N N . LEU A 1 345 ? -5.258 -2.867 3.25 1 95.81 345 LEU A N 1
ATOM 2798 C CA . LEU A 1 345 ? -6.621 -3.188 3.66 1 95.81 345 LEU A CA 1
ATOM 2799 C C . LEU A 1 345 ? -7.621 -2.221 3.033 1 95.81 345 LEU A C 1
ATOM 2801 O O . LEU A 1 345 ? -7.414 -1.005 3.059 1 95.81 345 LEU A O 1
ATOM 2805 N N . GLU A 1 346 ? -8.594 -2.662 2.398 1 96.75 346 GLU A N 1
ATOM 2806 C CA . GLU A 1 346 ? -9.75 -1.913 1.92 1 96.75 346 GLU A CA 1
ATOM 2807 C C . GLU A 1 346 ? -11.055 -2.492 2.477 1 96.75 346 GLU A C 1
ATOM 2809 O O . GLU A 1 346 ? -11.586 -3.459 1.934 1 96.75 346 GLU A O 1
ATOM 2814 N N . ILE A 1 347 ? -11.633 -1.888 3.539 1 96.5 347 ILE A N 1
ATOM 2815 C CA . ILE A 1 347 ? -12.664 -2.504 4.367 1 96.5 347 ILE A CA 1
ATOM 2816 C C . ILE A 1 347 ? -13.945 -1.673 4.301 1 96.5 347 ILE A C 1
ATOM 2818 O O . ILE A 1 347 ? -13.953 -0.503 4.691 1 96.5 347 ILE A O 1
ATOM 2822 N N . TYR A 1 348 ? -15.078 -2.314 3.914 1 94.56 348 TYR A N 1
ATOM 2823 C CA . TYR A 1 348 ? -16.359 -1.635 3.816 1 94.56 348 TYR A CA 1
ATOM 2824 C C . TYR A 1 348 ? -17.375 -2.234 4.793 1 94.56 348 TYR A C 1
ATOM 2826 O O . TYR A 1 348 ? -18.562 -1.92 4.734 1 94.56 348 TYR A O 1
ATOM 2834 N N . ALA A 1 349 ? -16.922 -3.168 5.66 1 91 349 ALA A N 1
ATOM 2835 C CA . ALA A 1 349 ? -17.75 -3.816 6.676 1 91 349 ALA A CA 1
ATOM 2836 C C . ALA A 1 349 ? -17.219 -3.545 8.078 1 91 349 ALA A C 1
ATOM 2838 O O . ALA A 1 349 ? -16.016 -3.367 8.266 1 91 349 ALA A O 1
ATOM 2839 N N . ASP A 1 350 ? -18.062 -3.617 9.031 1 89.5 350 ASP A N 1
ATOM 2840 C CA . ASP A 1 350 ? -17.625 -3.205 10.359 1 89.5 350 ASP A CA 1
ATOM 2841 C C . ASP A 1 350 ? -17.312 -4.418 11.234 1 89.5 350 ASP A C 1
ATOM 2843 O O . ASP A 1 350 ? -16.453 -4.355 12.117 1 89.5 350 ASP A O 1
ATOM 2847 N N . ASP A 1 351 ? -18.141 -5.504 11.016 1 93.31 351 ASP A N 1
ATOM 2848 C CA . ASP A 1 351 ? -17.938 -6.695 11.828 1 93.31 351 ASP A CA 1
ATOM 2849 C C . ASP A 1 351 ? -16.875 -7.609 11.211 1 93.31 351 ASP A C 1
ATOM 2851 O O . ASP A 1 351 ? -17.203 -8.703 10.742 1 93.31 351 ASP A O 1
ATOM 2855 N N . VAL A 1 352 ? -15.688 -7.125 11.203 1 95.06 352 VAL A N 1
ATOM 2856 C CA . VAL A 1 352 ? -14.57 -7.852 10.602 1 95.06 352 VAL A CA 1
ATOM 2857 C C . VAL A 1 352 ? -13.383 -7.852 11.562 1 95.06 352 VAL A C 1
ATOM 2859 O O . VAL A 1 352 ? -13.344 -7.066 12.516 1 95.06 352 VAL A O 1
ATOM 2862 N N . LYS A 1 353 ? -12.469 -8.727 11.469 1 95.38 353 LYS A N 1
ATOM 2863 C CA . LYS A 1 353 ? -11.141 -8.766 12.062 1 95.38 353 LYS A CA 1
ATOM 2864 C C . LYS A 1 353 ? -10.062 -8.914 10.992 1 95.38 353 LYS A C 1
ATOM 2866 O O . LYS A 1 353 ? -9.695 -10.031 10.625 1 95.38 353 LYS A O 1
ATOM 2871 N N . CYS A 1 354 ? -9.562 -7.828 10.57 1 96.56 354 CYS A N 1
ATOM 2872 C CA . CYS A 1 354 ? -8.547 -7.84 9.516 1 96.56 354 CYS A CA 1
ATOM 2873 C C . CYS A 1 354 ? -7.266 -7.172 9.992 1 96.56 354 CYS A C 1
ATOM 2875 O O . CYS A 1 354 ? -7.309 -6.16 10.695 1 96.56 354 CYS A O 1
ATOM 2877 N N . SER A 1 355 ? -6.152 -7.762 9.688 1 95.81 355 SER A N 1
ATOM 2878 C CA . SER A 1 355 ? -4.859 -7.191 10.047 1 95.81 355 SER A CA 1
ATOM 2879 C C . SER A 1 355 ? -3.787 -7.57 9.031 1 95.81 355 SER A C 1
ATOM 2881 O O . SER A 1 355 ? -3.922 -8.57 8.32 1 95.81 355 SER A O 1
ATOM 2883 N N . HIS A 1 356 ? -2.836 -6.797 8.93 1 95.75 356 HIS A N 1
ATOM 2884 C CA . HIS A 1 356 ? -1.647 -7.164 8.164 1 95.75 356 HIS A CA 1
ATOM 2885 C C . HIS A 1 356 ? -0.381 -6.633 8.828 1 95.75 356 HIS A C 1
ATOM 2887 O O . HIS A 1 356 ? -0.446 -5.723 9.664 1 95.75 356 HIS A O 1
ATOM 2893 N N . GLY A 1 357 ? 0.717 -7.188 8.492 1 95.19 357 GLY A N 1
ATOM 2894 C CA . GLY A 1 357 ? 2.033 -6.773 8.961 1 95.19 357 GLY A CA 1
ATOM 2895 C C . GLY A 1 357 ? 3.121 -6.98 7.922 1 95.19 357 GLY A C 1
ATOM 2896 O O . GLY A 1 357 ? 3.002 -7.844 7.051 1 95.19 357 GLY A O 1
ATOM 2897 N N . SER A 1 358 ? 4.105 -6.211 8.008 1 96.31 358 SER A N 1
ATOM 2898 C CA . SER A 1 358 ? 5.305 -6.363 7.191 1 96.31 358 SER A CA 1
ATOM 2899 C C . SER A 1 358 ? 6.555 -5.945 7.961 1 96.31 358 SER A C 1
ATOM 2901 O O . SER A 1 358 ? 6.559 -4.914 8.641 1 96.31 358 SER A O 1
ATOM 2903 N N . THR A 1 359 ? 7.582 -6.738 7.941 1 95.19 359 THR A N 1
ATOM 2904 C CA . THR A 1 359 ? 8.844 -6.422 8.602 1 95.19 359 THR A CA 1
ATOM 2905 C C . THR A 1 359 ? 10.023 -6.684 7.668 1 95.19 359 THR A C 1
ATOM 2907 O O . THR A 1 359 ? 9.93 -7.5 6.75 1 95.19 359 THR A O 1
ATOM 2910 N N . SER A 1 360 ? 11.055 -6 7.816 1 95.5 360 SER A N 1
ATOM 2911 C CA . SER A 1 360 ? 12.328 -6.211 7.133 1 95.5 360 SER A CA 1
ATOM 2912 C C . SER A 1 360 ? 13.5 -5.973 8.078 1 95.5 360 SER A C 1
ATOM 2914 O O . SER A 1 360 ? 13.469 -5.059 8.898 1 95.5 360 SER A O 1
ATOM 2916 N N . GLY A 1 361 ? 14.523 -6.801 7.953 1 93.62 361 GLY A N 1
ATOM 2917 C CA . GLY A 1 361 ? 15.719 -6.66 8.773 1 93.62 361 GLY A CA 1
ATOM 2918 C C . GLY A 1 361 ? 16.844 -7.582 8.352 1 93.62 361 GLY A C 1
ATOM 2919 O O . GLY A 1 361 ? 16.75 -8.258 7.32 1 93.62 361 GLY A O 1
ATOM 2920 N N . ASN A 1 362 ? 17.906 -7.484 9.125 1 93.31 362 ASN A N 1
ATOM 2921 C CA . ASN A 1 362 ? 19.062 -8.359 8.898 1 93.31 362 ASN A CA 1
ATOM 2922 C C . ASN A 1 362 ? 19.094 -9.508 9.891 1 93.31 362 ASN A C 1
ATOM 2924 O O . ASN A 1 362 ? 18.234 -9.609 10.766 1 93.31 362 ASN A O 1
ATOM 2928 N N . LEU A 1 363 ? 19.969 -10.453 9.633 1 91.94 363 LEU A N 1
ATOM 2929 C CA . LEU A 1 363 ? 20.141 -11.555 10.578 1 91.94 363 LEU A CA 1
ATOM 2930 C C . LEU A 1 363 ? 20.594 -11.031 11.938 1 91.94 363 LEU A C 1
ATOM 2932 O O . LEU A 1 363 ? 21.422 -10.125 12.016 1 91.94 363 LEU A O 1
ATOM 2936 N N . ASP A 1 364 ? 20.047 -11.602 12.945 1 88.5 364 ASP A N 1
ATOM 2937 C CA . ASP A 1 364 ? 20.406 -11.211 14.305 1 88.5 364 ASP A CA 1
ATOM 2938 C C . ASP A 1 364 ? 21.828 -11.648 14.648 1 88.5 364 ASP A C 1
ATOM 2940 O O . ASP A 1 364 ? 22.094 -12.836 14.82 1 88.5 364 ASP A O 1
ATOM 2944 N N . GLU A 1 365 ? 22.609 -10.734 14.914 1 89.12 365 GLU A N 1
ATOM 2945 C CA . GLU A 1 365 ? 24.016 -11.016 15.18 1 89.12 365 GLU A CA 1
ATOM 2946 C C . GLU A 1 365 ? 24.188 -11.766 16.5 1 89.12 365 GLU A C 1
ATOM 2948 O O . GLU A 1 365 ? 25.078 -12.609 16.625 1 89.12 365 GLU A O 1
ATOM 2953 N N . ASP A 1 366 ? 23.375 -11.453 17.422 1 91.62 366 ASP A N 1
ATOM 2954 C CA . ASP A 1 366 ? 23.453 -12.141 18.703 1 91.62 366 ASP A CA 1
ATOM 2955 C C . ASP A 1 366 ? 23.156 -13.633 18.547 1 91.62 366 ASP A C 1
ATOM 2957 O O . ASP A 1 366 ? 23.797 -14.469 19.172 1 91.62 366 ASP A O 1
ATOM 2961 N N . SER A 1 367 ? 22.188 -13.875 17.719 1 92.94 367 SER A N 1
ATOM 2962 C CA . SER A 1 367 ? 21.844 -15.266 17.469 1 92.94 367 SER A CA 1
ATOM 2963 C C . SER A 1 367 ? 22.984 -15.984 16.75 1 92.94 367 SER A C 1
ATOM 2965 O O . SER A 1 367 ? 23.281 -17.141 17.031 1 92.94 367 SER A O 1
ATOM 2967 N N . ILE A 1 368 ? 23.609 -15.352 15.828 1 93.62 368 ILE A N 1
ATOM 2968 C CA . ILE A 1 368 ? 24.75 -15.93 15.109 1 93.62 368 ILE A CA 1
ATOM 2969 C C . ILE A 1 368 ? 25.875 -16.234 16.078 1 93.62 368 ILE A C 1
ATOM 2971 O O . ILE A 1 368 ? 26.422 -17.344 16.078 1 93.62 368 ILE A O 1
ATOM 2975 N N . PHE A 1 369 ? 26.125 -15.266 16.906 1 94.31 369 PHE A N 1
ATOM 2976 C CA . PHE A 1 369 ? 27.203 -15.422 17.875 1 94.31 369 PHE A CA 1
ATOM 2977 C C . PHE A 1 369 ? 26.906 -16.547 18.844 1 94.31 369 PHE A C 1
ATOM 2979 O O . PHE A 1 369 ? 27.812 -17.312 19.219 1 94.31 369 PHE A O 1
ATOM 2986 N N . TYR A 1 370 ? 25.703 -16.594 19.219 1 95.25 370 TYR A N 1
ATOM 2987 C CA . TYR A 1 370 ? 25.281 -17.656 20.125 1 95.25 370 TYR A CA 1
ATOM 2988 C C . TYR A 1 370 ? 25.531 -19.031 19.484 1 95.25 370 TYR A C 1
ATOM 2990 O O . TYR A 1 370 ? 26.109 -19.906 20.125 1 95.25 370 TYR A O 1
ATOM 2998 N N . LEU A 1 371 ? 25.141 -19.219 18.266 1 95.31 371 LEU A N 1
ATOM 2999 C CA . LEU A 1 371 ? 25.297 -20.484 17.562 1 95.31 371 LEU A CA 1
ATOM 3000 C C . LEU A 1 371 ? 26.766 -20.797 17.344 1 95.31 371 LEU A C 1
ATOM 3002 O O . LEU A 1 371 ? 27.188 -21.969 17.453 1 95.31 371 LEU A O 1
ATOM 3006 N N . MET A 1 372 ? 27.453 -19.75 17.062 1 95.56 372 MET A N 1
ATOM 3007 C CA . MET A 1 372 ? 28.891 -19.938 16.891 1 95.56 372 MET A CA 1
ATOM 3008 C C . MET A 1 372 ? 29.547 -20.391 18.188 1 95.56 372 MET A C 1
ATOM 3010 O O . MET A 1 372 ? 30.453 -21.234 18.172 1 95.56 372 MET A O 1
ATOM 3014 N N . SER A 1 373 ? 29.109 -19.875 19.266 1 96.38 373 SER A N 1
ATOM 3015 C CA . SER A 1 373 ? 29.625 -20.266 20.578 1 96.38 373 SER A CA 1
ATOM 3016 C C . SER A 1 373 ? 29.312 -21.719 20.891 1 96.38 373 SER A C 1
ATOM 3018 O O . SER A 1 373 ? 29.984 -22.344 21.734 1 96.38 373 SER A O 1
ATOM 3020 N N . ARG A 1 374 ? 28.375 -22.25 20.219 1 95.38 374 ARG A N 1
ATOM 3021 C CA . ARG A 1 374 ? 28 -23.656 20.406 1 95.38 374 ARG A CA 1
ATOM 3022 C C . ARG A 1 374 ? 28.719 -24.562 19.422 1 95.38 374 ARG A C 1
ATOM 3024 O O . ARG A 1 374 ? 28.375 -25.734 19.281 1 95.38 374 ARG A O 1
ATOM 3031 N N . GLY A 1 375 ? 29.609 -23.969 18.594 1 95.44 375 GLY A N 1
ATOM 3032 C CA . GLY A 1 375 ? 30.5 -24.797 17.797 1 95.44 375 GLY A CA 1
ATOM 3033 C C . GLY A 1 375 ? 30.203 -24.734 16.312 1 95.44 375 GLY A C 1
ATOM 3034 O O . GLY A 1 375 ? 30.859 -25.406 15.523 1 95.44 375 GLY A O 1
ATOM 3035 N N . LEU A 1 376 ? 29.266 -23.969 15.891 1 96.62 376 LEU A N 1
ATOM 3036 C CA . LEU A 1 376 ? 28.953 -23.859 14.477 1 96.62 376 LEU A CA 1
ATOM 3037 C C . LEU A 1 376 ? 29.797 -22.781 13.805 1 96.62 376 LEU A C 1
ATOM 3039 O O . LEU A 1 376 ? 30.219 -21.812 14.453 1 96.62 376 LEU A O 1
ATOM 3043 N N . SER A 1 377 ? 30.141 -22.922 12.562 1 96.88 377 SER A N 1
ATOM 3044 C CA . SER A 1 377 ? 30.781 -21.859 11.797 1 96.88 377 SER A CA 1
ATOM 3045 C C . SER A 1 377 ? 29.812 -20.734 11.492 1 96.88 377 SER A C 1
ATOM 3047 O O . SER A 1 377 ? 28.609 -20.875 11.68 1 96.88 377 SER A O 1
ATOM 3049 N N . TYR A 1 378 ? 30.375 -19.641 11.023 1 94.19 378 TYR A N 1
ATOM 3050 C CA . TYR A 1 378 ? 29.562 -18.5 10.633 1 94.19 378 TYR A CA 1
ATOM 3051 C C . TYR A 1 378 ? 28.562 -18.891 9.539 1 94.19 378 TYR A C 1
ATOM 3053 O O . TYR A 1 378 ? 27.391 -18.562 9.625 1 94.19 378 TYR A O 1
ATOM 3061 N N . GLN A 1 379 ? 29.109 -19.641 8.641 1 93.69 379 GLN A N 1
ATOM 3062 C CA . GLN A 1 379 ? 28.281 -20.047 7.508 1 93.69 379 GLN A CA 1
ATOM 3063 C C . GLN A 1 379 ? 27.172 -21 7.941 1 93.69 379 GLN A C 1
ATOM 3065 O O . GLN A 1 379 ? 26.031 -20.891 7.5 1 93.69 379 GLN A O 1
ATOM 3070 N N . GLN A 1 380 ? 27.516 -21.891 8.688 1 93.69 380 GLN A N 1
ATOM 3071 C CA . GLN A 1 380 ? 26.531 -22.828 9.211 1 93.69 380 GLN A CA 1
ATOM 3072 C C . GLN A 1 380 ? 25.469 -22.109 10.016 1 93.69 380 GLN A C 1
ATOM 3074 O O . GLN A 1 380 ? 24.281 -22.422 9.906 1 93.69 380 GLN A O 1
ATOM 3079 N N . SER A 1 381 ? 25.906 -21.234 10.906 1 94.69 381 SER A N 1
ATOM 3080 C CA . SER A 1 381 ? 25 -20.453 11.734 1 94.69 381 SER A CA 1
ATOM 3081 C C . SER A 1 381 ? 24.016 -19.641 10.883 1 94.69 381 SER A C 1
ATOM 3083 O O . SER A 1 381 ? 22.812 -19.641 11.141 1 94.69 381 SER A O 1
ATOM 3085 N N . LYS A 1 382 ? 24.562 -19.016 9.914 1 94.31 382 LYS A N 1
ATOM 3086 C CA . LYS A 1 382 ? 23.766 -18.219 8.992 1 94.31 382 LYS A CA 1
ATOM 3087 C C . LYS A 1 382 ? 22.719 -19.094 8.297 1 94.31 382 LYS A C 1
ATOM 3089 O O . LYS A 1 382 ? 21.531 -18.719 8.234 1 94.31 382 LYS A O 1
ATOM 3094 N N . GLU A 1 383 ? 23.078 -20.188 7.832 1 93.25 383 GLU A N 1
ATOM 3095 C CA . GLU A 1 383 ? 22.188 -21.094 7.113 1 93.25 383 GLU A CA 1
ATOM 3096 C C . GLU A 1 383 ? 21.078 -21.609 8.023 1 93.25 383 GLU A C 1
ATOM 3098 O O . GLU A 1 383 ? 19.922 -21.734 7.594 1 93.25 383 GLU A O 1
ATOM 3103 N N . LEU A 1 384 ? 21.438 -21.922 9.227 1 93.5 384 LEU A N 1
ATOM 3104 C CA . LEU A 1 384 ? 20.453 -22.406 10.188 1 93.5 384 LEU A CA 1
ATOM 3105 C C . LEU A 1 384 ? 19.391 -21.344 10.461 1 93.5 384 LEU A C 1
ATOM 3107 O O . LEU A 1 384 ? 18.203 -21.656 10.531 1 93.5 384 LEU A O 1
ATOM 3111 N N . LEU A 1 385 ? 19.859 -20.141 10.695 1 95 385 LEU A N 1
ATOM 3112 C CA . LEU A 1 385 ? 18.938 -19.047 10.977 1 95 385 LEU A CA 1
ATOM 3113 C C . LEU A 1 385 ? 18.031 -18.766 9.781 1 95 385 LEU A C 1
ATOM 3115 O O . LEU A 1 385 ? 16.828 -18.547 9.93 1 95 385 LEU A O 1
ATOM 3119 N N . ILE A 1 386 ? 18.609 -18.797 8.602 1 95.88 386 ILE A N 1
ATOM 3120 C CA . ILE A 1 386 ? 17.844 -18.562 7.379 1 95.88 386 ILE A CA 1
ATOM 3121 C C . ILE A 1 386 ? 16.797 -19.656 7.199 1 95.88 386 ILE A C 1
ATOM 3123 O O . ILE A 1 386 ? 15.633 -19.359 6.926 1 95.88 386 ILE A O 1
ATOM 3127 N N . ASN A 1 387 ? 17.188 -20.859 7.328 1 94.69 387 ASN A N 1
ATOM 3128 C CA . ASN A 1 387 ? 16.266 -21.984 7.18 1 94.69 387 ASN A CA 1
ATOM 3129 C C . ASN A 1 387 ? 15.148 -21.922 8.211 1 94.69 387 ASN A C 1
ATOM 3131 O O . ASN A 1 387 ? 13.992 -22.203 7.891 1 94.69 387 ASN A O 1
ATOM 3135 N N . GLY A 1 388 ? 15.562 -21.641 9.477 1 94.19 388 GLY A N 1
ATOM 3136 C CA . GLY A 1 388 ? 14.555 -21.469 10.508 1 94.19 388 GLY A CA 1
ATOM 3137 C C . GLY A 1 388 ? 13.531 -20.391 10.164 1 94.19 388 GLY A C 1
ATOM 3138 O O . GLY A 1 388 ? 12.336 -20.578 10.406 1 94.19 388 GLY A O 1
ATOM 3139 N N . PHE A 1 389 ? 14.055 -19.328 9.602 1 96.81 389 PHE A N 1
ATOM 3140 C CA . PHE A 1 389 ? 13.195 -18.219 9.203 1 96.81 389 PHE A CA 1
ATOM 3141 C C . PHE A 1 389 ? 12.227 -18.656 8.117 1 96.81 389 PHE A C 1
ATOM 3143 O O . PHE A 1 389 ? 11.023 -18.391 8.219 1 96.81 389 PHE A O 1
ATOM 3150 N N . LEU A 1 390 ? 12.664 -19.359 7.102 1 96.94 390 LEU A N 1
ATOM 3151 C CA . LEU A 1 390 ? 11.852 -19.766 5.965 1 96.94 390 LEU A CA 1
ATOM 3152 C C . LEU A 1 390 ? 10.898 -20.891 6.348 1 96.94 390 LEU A C 1
ATOM 3154 O O . LEU A 1 390 ? 9.812 -21.016 5.781 1 96.94 390 LEU A O 1
ATOM 3158 N N . MET A 1 391 ? 11.25 -21.672 7.328 1 95.75 391 MET A N 1
ATOM 3159 C CA . MET A 1 391 ? 10.477 -22.844 7.727 1 95.75 391 MET A CA 1
ATOM 3160 C C . MET A 1 391 ? 9.109 -22.438 8.281 1 95.75 391 MET A C 1
ATOM 3162 O O . MET A 1 391 ? 8.148 -23.203 8.18 1 95.75 391 MET A O 1
ATOM 3166 N N . ASP A 1 392 ? 9.062 -21.266 8.828 1 95.88 392 ASP A N 1
ATOM 3167 C CA . ASP A 1 392 ? 7.773 -20.781 9.312 1 95.88 392 ASP A CA 1
ATOM 3168 C C . ASP A 1 392 ? 6.703 -20.891 8.227 1 95.88 392 ASP A C 1
ATOM 3170 O O . ASP A 1 392 ? 5.578 -21.312 8.5 1 95.88 392 ASP A O 1
ATOM 3174 N N . ALA A 1 393 ? 7.066 -20.594 6.988 1 97.94 393 ALA A N 1
ATOM 3175 C CA . ALA A 1 393 ? 6.121 -20.641 5.875 1 97.94 393 ALA A CA 1
ATOM 3176 C C . ALA A 1 393 ? 5.93 -22.078 5.383 1 97.94 393 ALA A C 1
ATOM 3178 O O . ALA A 1 393 ? 4.805 -22.5 5.105 1 97.94 393 ALA A O 1
ATOM 3179 N N . VAL A 1 394 ? 6.992 -22.766 5.301 1 97.88 394 VAL A N 1
ATOM 3180 C CA . VAL A 1 394 ? 6.949 -24.125 4.758 1 97.88 394 VAL A CA 1
ATOM 3181 C C . VAL A 1 394 ? 6.086 -25.016 5.652 1 97.88 394 VAL A C 1
ATOM 3183 O O . VAL A 1 394 ? 5.379 -25.891 5.16 1 97.88 394 VAL A O 1
ATOM 3186 N N . GLU A 1 395 ? 6.062 -24.734 6.969 1 96.88 395 GLU A N 1
ATOM 3187 C CA . GLU A 1 395 ? 5.316 -25.547 7.934 1 96.88 395 GLU A CA 1
ATOM 3188 C C . GLU A 1 395 ? 3.812 -25.344 7.77 1 96.88 395 GLU A C 1
ATOM 3190 O O . GLU A 1 395 ? 3.02 -26.125 8.32 1 96.88 395 GLU A O 1
ATOM 3195 N N . THR A 1 396 ? 3.414 -24.359 6.996 1 97 396 THR A N 1
ATOM 3196 C CA . THR A 1 396 ? 1.99 -24.141 6.773 1 97 396 THR A CA 1
ATOM 3197 C C . THR A 1 396 ? 1.436 -25.141 5.762 1 97 396 THR A C 1
ATOM 3199 O O . THR A 1 396 ? 0.219 -25.281 5.633 1 97 396 THR A O 1
ATOM 3202 N N . ILE A 1 397 ? 2.328 -25.75 4.945 1 97.06 397 ILE A N 1
ATOM 3203 C CA . ILE A 1 397 ? 1.896 -26.766 3.996 1 97.06 397 ILE A CA 1
ATOM 3204 C C . ILE A 1 397 ? 1.302 -27.953 4.75 1 97.06 397 ILE A C 1
ATOM 3206 O O . ILE A 1 397 ? 1.962 -28.547 5.602 1 97.06 397 ILE A O 1
ATOM 3210 N N . THR A 1 398 ? 0.08 -28.297 4.406 1 96.31 398 THR A N 1
ATOM 3211 C CA . THR A 1 398 ? -0.612 -29.344 5.164 1 96.31 398 THR A CA 1
ATOM 3212 C C . THR A 1 398 ? -0.324 -30.719 4.586 1 96.31 398 THR A C 1
ATOM 3214 O O . THR A 1 398 ? -0.457 -31.734 5.277 1 96.31 398 THR A O 1
ATOM 3217 N N . ASP A 1 399 ? 0.027 -30.812 3.232 1 95.44 399 ASP A N 1
ATOM 3218 C CA . ASP A 1 399 ? 0.379 -32.094 2.621 1 95.44 399 ASP A CA 1
ATOM 3219 C C . ASP A 1 399 ? 1.816 -32.469 2.955 1 95.44 399 ASP A C 1
ATOM 3221 O O . ASP A 1 399 ? 2.762 -31.812 2.529 1 95.44 399 ASP A O 1
ATOM 3225 N N . LEU A 1 400 ? 1.978 -33.562 3.568 1 93.88 400 LEU A N 1
ATOM 3226 C CA . LEU A 1 400 ? 3.277 -33.969 4.102 1 93.88 400 LEU A CA 1
ATOM 3227 C C . LEU A 1 400 ? 4.254 -34.281 2.977 1 93.88 400 LEU A C 1
ATOM 3229 O O . LEU A 1 400 ? 5.441 -33.969 3.07 1 93.88 400 LEU A O 1
ATOM 3233 N N . GLU A 1 401 ? 3.766 -34.938 1.918 1 94.88 401 GLU A N 1
ATOM 3234 C CA . GLU A 1 401 ? 4.641 -35.312 0.807 1 94.88 401 GLU A CA 1
ATOM 3235 C C . GLU A 1 401 ? 5.188 -34.062 0.107 1 94.88 401 GLU A C 1
ATOM 3237 O O . GLU A 1 401 ? 6.383 -33.969 -0.188 1 94.88 401 GLU A O 1
ATOM 3242 N N . ILE A 1 402 ? 4.34 -33.156 -0.075 1 95.75 402 ILE A N 1
ATOM 3243 C CA . ILE A 1 402 ? 4.738 -31.953 -0.767 1 95.75 402 ILE A CA 1
ATOM 3244 C C . ILE A 1 402 ? 5.629 -31.109 0.145 1 95.75 402 ILE A C 1
ATOM 3246 O O . ILE A 1 402 ? 6.609 -30.516 -0.309 1 95.75 402 ILE A O 1
ATOM 3250 N N . LYS A 1 403 ? 5.254 -31.062 1.433 1 96.62 403 LYS A N 1
ATOM 3251 C CA . LYS A 1 403 ? 6.074 -30.344 2.4 1 96.62 403 LYS A CA 1
ATOM 3252 C C . LYS A 1 403 ? 7.508 -30.875 2.404 1 96.62 403 LYS A C 1
ATOM 3254 O O . LYS A 1 403 ? 8.461 -30.094 2.371 1 96.62 403 LYS A O 1
ATOM 3259 N N . ASN A 1 404 ? 7.652 -32.125 2.385 1 95.44 404 ASN A N 1
ATOM 3260 C CA . ASN A 1 404 ? 8.969 -32.75 2.396 1 95.44 404 ASN A CA 1
ATOM 3261 C C . ASN A 1 404 ? 9.727 -32.469 1.101 1 95.44 404 ASN A C 1
ATOM 3263 O O . ASN A 1 404 ? 10.945 -32.312 1.117 1 95.44 404 ASN A O 1
ATOM 3267 N N . LEU A 1 405 ? 9.016 -32.531 0.068 1 95.12 405 LEU A N 1
ATOM 3268 C CA . LEU A 1 405 ? 9.633 -32.219 -1.216 1 95.12 405 LEU A CA 1
ATOM 3269 C C . LEU A 1 405 ? 10.258 -30.828 -1.195 1 95.12 405 LEU A C 1
ATOM 3271 O O . LEU A 1 405 ? 11.406 -30.656 -1.602 1 95.12 405 LEU A O 1
ATOM 3275 N N . ILE A 1 406 ? 9.555 -29.859 -0.664 1 96.06 406 ILE A N 1
ATOM 3276 C CA . ILE A 1 406 ? 10.023 -28.484 -0.635 1 96.06 406 ILE A CA 1
ATOM 3277 C C . ILE A 1 406 ? 11.172 -28.344 0.361 1 96.06 406 ILE A C 1
ATOM 3279 O O . ILE A 1 406 ? 12.156 -27.656 0.088 1 96.06 406 ILE A O 1
ATOM 3283 N N . LYS A 1 407 ? 11.078 -29.047 1.482 1 95.38 407 LYS A N 1
ATOM 3284 C CA . LYS A 1 407 ? 12.172 -29.031 2.451 1 95.38 407 LYS A CA 1
ATOM 3285 C C . LYS A 1 407 ? 13.461 -29.547 1.826 1 95.38 407 LYS A C 1
ATOM 3287 O O . LYS A 1 407 ? 14.539 -28.984 2.051 1 95.38 407 LYS A O 1
ATOM 3292 N N . GLU A 1 408 ? 13.305 -30.562 1.072 1 94.06 408 GLU A N 1
ATOM 3293 C CA . GLU A 1 408 ? 14.469 -31.125 0.397 1 94.06 408 GLU A CA 1
ATOM 3294 C C . GLU A 1 408 ? 15.062 -30.141 -0.608 1 94.06 408 GLU A C 1
ATOM 3296 O O . GLU A 1 408 ? 16.281 -30.016 -0.723 1 94.06 408 GLU A O 1
ATOM 3301 N N . MET A 1 409 ? 14.195 -29.5 -1.286 1 93.19 409 MET A N 1
ATOM 3302 C CA . MET A 1 409 ? 14.648 -28.516 -2.268 1 93.19 409 MET A CA 1
ATOM 3303 C C . MET A 1 409 ? 15.375 -27.375 -1.586 1 93.19 409 MET A C 1
ATOM 3305 O O . MET A 1 409 ? 16.266 -26.75 -2.176 1 93.19 409 MET A O 1
ATOM 3309 N N . MET A 1 410 ? 15.008 -27.125 -0.366 1 92.12 410 MET A N 1
ATOM 3310 C CA . MET A 1 410 ? 15.633 -26.062 0.403 1 92.12 410 MET A CA 1
ATOM 3311 C C . MET A 1 410 ? 16.953 -26.531 1.023 1 92.12 410 MET A C 1
ATOM 3313 O O . MET A 1 410 ? 17.703 -25.719 1.562 1 92.12 410 MET A O 1
ATOM 3317 N N . GLY A 1 411 ? 17.172 -27.719 0.977 1 88.62 411 GLY A N 1
ATOM 3318 C CA . GLY A 1 411 ? 18.375 -28.281 1.572 1 88.62 411 GLY A CA 1
ATOM 3319 C C . GLY A 1 411 ? 18.234 -28.562 3.055 1 88.62 411 GLY A C 1
ATOM 3320 O O . GLY A 1 411 ? 19.234 -28.688 3.77 1 88.62 411 GLY A O 1
ATOM 3321 N N . VAL A 1 412 ? 17.031 -28.453 3.562 1 78.19 412 VAL A N 1
ATOM 3322 C CA . VAL A 1 412 ? 16.797 -28.734 4.973 1 78.19 412 VAL A CA 1
ATOM 3323 C C . VAL A 1 412 ? 16.609 -30.234 5.164 1 78.19 412 VAL A C 1
ATOM 3325 O O . VAL A 1 412 ? 15.742 -30.859 4.531 1 78.19 412 VAL A O 1
ATOM 3328 N N . VAL A 1 413 ? 17.672 -31.031 5.445 1 63.31 413 VAL A N 1
ATOM 3329 C CA . VAL A 1 413 ? 17.656 -32.469 5.707 1 63.31 413 VAL A CA 1
ATOM 3330 C C . VAL A 1 413 ? 17.25 -32.719 7.156 1 63.31 413 VAL A C 1
ATOM 3332 O O . VAL A 1 413 ? 17.766 -32.094 8.078 1 63.31 413 VAL A O 1
ATOM 3335 N N . GLU A 1 414 ? 15.867 -33.438 7.305 1 50.84 414 GLU A N 1
ATOM 3336 C CA . GLU A 1 414 ? 15.586 -33.938 8.641 1 50.84 414 GLU A CA 1
ATOM 3337 C C . GLU A 1 414 ? 16.656 -34.938 9.102 1 50.84 414 GLU A C 1
ATOM 3339 O O . GLU A 1 414 ? 17.266 -35.625 8.281 1 50.84 414 GLU A O 1
ATOM 3344 N N . MET B 1 1 ? -13.75 26.203 -14.875 1 85.06 1 MET B N 1
ATOM 3345 C CA . MET B 1 1 ? -12.828 26.266 -13.75 1 85.06 1 MET B CA 1
ATOM 3346 C C . MET B 1 1 ? -11.492 26.875 -14.172 1 85.06 1 MET B C 1
ATOM 3348 O O . MET B 1 1 ? -11.016 27.828 -13.547 1 85.06 1 MET B O 1
ATOM 3352 N N . ILE B 1 2 ? -11.062 26.562 -15.398 1 88.69 2 ILE B N 1
ATOM 3353 C CA . ILE B 1 2 ? -9.75 27.016 -15.836 1 88.69 2 ILE B CA 1
ATOM 3354 C C . ILE B 1 2 ? -9.805 28.516 -16.172 1 88.69 2 ILE B C 1
ATOM 3356 O O . ILE B 1 2 ? -8.891 29.266 -15.82 1 88.69 2 ILE B O 1
ATOM 3360 N N . GLU B 1 3 ? -10.906 28.938 -16.812 1 90.81 3 GLU B N 1
ATOM 3361 C CA . GLU B 1 3 ? -11.062 30.344 -17.156 1 90.81 3 GLU B CA 1
ATOM 3362 C C . GLU B 1 3 ? -11.133 31.203 -15.891 1 90.81 3 GLU B C 1
ATOM 3364 O O . GLU B 1 3 ? -10.508 32.281 -15.82 1 90.81 3 GLU B O 1
ATOM 3369 N N . GLN B 1 4 ? -11.883 30.75 -14.977 1 91.62 4 GLN B N 1
ATOM 3370 C CA . GLN B 1 4 ? -11.977 31.469 -13.711 1 91.62 4 GLN B CA 1
ATOM 3371 C C . GLN B 1 4 ? -10.625 31.516 -13.008 1 91.62 4 GLN B C 1
ATOM 3373 O O . GLN B 1 4 ? -10.258 32.562 -12.445 1 91.62 4 GLN B O 1
ATOM 3378 N N . LEU B 1 5 ? -9.938 30.406 -13.023 1 94.69 5 LEU B N 1
ATOM 3379 C CA . LEU B 1 5 ? -8.609 30.312 -12.414 1 94.69 5 LEU B CA 1
ATOM 3380 C C . LEU B 1 5 ? -7.656 31.344 -13.031 1 94.69 5 LEU B C 1
ATOM 3382 O O . LEU B 1 5 ? -6.961 32.062 -12.305 1 94.69 5 LEU B O 1
ATOM 3386 N N . LYS B 1 6 ? -7.668 31.422 -14.32 1 94.12 6 LYS B N 1
ATOM 3387 C CA . LYS B 1 6 ? -6.789 32.375 -15.023 1 94.12 6 LYS B CA 1
ATOM 3388 C C . LYS B 1 6 ? -7.184 33.812 -14.727 1 94.12 6 LYS B C 1
ATOM 3390 O O . LYS B 1 6 ? -6.32 34.656 -14.523 1 94.12 6 LYS B O 1
ATOM 3395 N N . SER B 1 7 ? -8.453 34.031 -14.773 1 94.25 7 SER B N 1
ATOM 3396 C CA . SER B 1 7 ? -8.945 35.375 -14.469 1 94.25 7 SER B CA 1
ATOM 3397 C C . SER B 1 7 ? -8.555 35.812 -13.055 1 94.25 7 SER B C 1
ATOM 3399 O O . SER B 1 7 ? -8.094 36.906 -12.844 1 94.25 7 SER B O 1
ATOM 3401 N N . ASP B 1 8 ? -8.781 34.906 -12.164 1 94.19 8 ASP B N 1
ATOM 3402 C CA . ASP B 1 8 ? -8.453 35.188 -10.773 1 94.19 8 ASP B CA 1
ATOM 3403 C C . ASP B 1 8 ? -6.949 35.406 -10.594 1 94.19 8 ASP B C 1
ATOM 3405 O O . ASP B 1 8 ? -6.531 36.281 -9.812 1 94.19 8 ASP B O 1
ATOM 3409 N N . PHE B 1 9 ? -6.199 34.594 -11.273 1 95 9 PHE B N 1
ATOM 3410 C CA . PHE B 1 9 ? -4.75 34.75 -11.234 1 95 9 PHE B CA 1
ATOM 3411 C C . PHE B 1 9 ? -4.336 36.125 -11.711 1 95 9 PHE B C 1
ATOM 3413 O O . PHE B 1 9 ? -3.51 36.812 -11.078 1 95 9 PHE B O 1
ATOM 3420 N N . ASN B 1 10 ? -4.902 36.531 -12.781 1 93.19 10 ASN B N 1
ATOM 3421 C CA . ASN B 1 10 ? -4.594 37.844 -13.32 1 93.19 10 ASN B CA 1
ATOM 3422 C C . ASN B 1 10 ? -5.004 38.969 -12.359 1 93.19 10 ASN B C 1
ATOM 3424 O O . ASN B 1 10 ? -4.258 39.938 -12.156 1 93.19 10 ASN B O 1
ATOM 3428 N N . LYS B 1 11 ? -6.133 38.812 -11.82 1 91.5 11 LYS B N 1
ATOM 3429 C CA . LYS B 1 11 ? -6.598 39.812 -10.852 1 91.5 11 LYS B CA 1
ATOM 3430 C C . LYS B 1 11 ? -5.66 39.875 -9.648 1 91.5 11 LYS B C 1
ATOM 3432 O O . LYS B 1 11 ? -5.352 40.969 -9.172 1 91.5 11 LYS B O 1
ATOM 3437 N N . MET B 1 12 ? -5.289 38.75 -9.188 1 90.81 12 MET B N 1
ATOM 3438 C CA . MET B 1 12 ? -4.406 38.688 -8.023 1 90.81 12 MET B CA 1
ATOM 3439 C C . MET B 1 12 ? -3.072 39.375 -8.328 1 90.81 12 MET B C 1
ATOM 3441 O O . MET B 1 12 ? -2.559 40.125 -7.516 1 90.81 12 MET B O 1
ATOM 3445 N N . THR B 1 13 ? -2.5 39.062 -9.484 1 89.62 13 THR B N 1
ATOM 3446 C CA . THR B 1 13 ? -1.191 39.594 -9.852 1 89.62 13 THR B CA 1
ATOM 3447 C C . THR B 1 13 ? -1.258 41.094 -10.047 1 89.62 13 THR B C 1
ATOM 3449 O O . THR B 1 13 ? -0.288 41.812 -9.773 1 89.62 13 THR B O 1
ATOM 3452 N N . GLU B 1 14 ? -2.369 41.531 -10.469 1 87.5 14 GLU B N 1
ATOM 3453 C CA . GLU B 1 14 ? -2.562 42.969 -10.648 1 87.5 14 GLU B CA 1
ATOM 3454 C C . GLU B 1 14 ? -2.719 43.688 -9.305 1 87.5 14 GLU B C 1
ATOM 3456 O O . GLU B 1 14 ? -2.217 44.781 -9.117 1 87.5 14 GLU B O 1
ATOM 3461 N N . ASN B 1 15 ? -3.369 43 -8.453 1 84.69 15 ASN B N 1
ATOM 3462 C CA . ASN B 1 15 ? -3.684 43.625 -7.168 1 84.69 15 ASN B CA 1
ATOM 3463 C C . ASN B 1 15 ? -2.502 43.531 -6.207 1 84.69 15 ASN B C 1
ATOM 3465 O O . ASN B 1 15 ? -2.271 44.469 -5.426 1 84.69 15 ASN B O 1
ATOM 3469 N N . LEU B 1 16 ? -1.835 42.375 -6.285 1 80.75 16 LEU B N 1
ATOM 3470 C CA . LEU B 1 16 ? -0.743 42.188 -5.34 1 80.75 16 LEU B CA 1
ATOM 3471 C C . LEU B 1 16 ? 0.604 42.469 -5.992 1 80.75 16 LEU B C 1
ATOM 3473 O O . LEU B 1 16 ? 0.841 42.094 -7.141 1 80.75 16 LEU B O 1
ATOM 3477 N N . LYS B 1 17 ? 1.299 43.531 -6.098 1 80.44 17 LYS B N 1
ATOM 3478 C CA . LYS B 1 17 ? 2.545 43.969 -6.707 1 80.44 17 LYS B CA 1
ATOM 3479 C C . LYS B 1 17 ? 3.682 43 -6.43 1 80.44 17 LYS B C 1
ATOM 3481 O O . LYS B 1 17 ? 4.355 43.094 -5.402 1 80.44 17 LYS B O 1
ATOM 3486 N N . PHE B 1 18 ? 3.789 41.969 -7.32 1 87.75 18 PHE B N 1
ATOM 3487 C CA . PHE B 1 18 ? 4.879 41.031 -7.242 1 87.75 18 PHE B CA 1
ATOM 3488 C C . PHE B 1 18 ? 6.035 41.438 -8.148 1 87.75 18 PHE B C 1
ATOM 3490 O O . PHE B 1 18 ? 5.836 42.156 -9.125 1 87.75 18 PHE B O 1
ATOM 3497 N N . SER B 1 19 ? 7.219 41.031 -7.758 1 88.94 19 SER B N 1
ATOM 3498 C CA . SER B 1 19 ? 8.352 41.188 -8.672 1 88.94 19 SER B CA 1
ATOM 3499 C C . SER B 1 19 ? 8.148 40.375 -9.938 1 88.94 19 SER B C 1
ATOM 3501 O O . SER B 1 19 ? 7.32 39.469 -9.969 1 88.94 19 SER B O 1
ATOM 3503 N N . GLU B 1 20 ? 8.844 40.688 -10.938 1 89.06 20 GLU B N 1
ATOM 3504 C CA . GLU B 1 20 ? 8.75 39.938 -12.195 1 89.06 20 GLU B CA 1
ATOM 3505 C C . GLU B 1 20 ? 9.125 38.469 -12.016 1 89.06 20 GLU B C 1
ATOM 3507 O O . GLU B 1 20 ? 8.477 37.594 -12.586 1 89.06 20 GLU B O 1
ATOM 3512 N N . ASN B 1 21 ? 10.164 38.281 -11.211 1 89.12 21 ASN B N 1
ATOM 3513 C CA . ASN B 1 21 ? 10.586 36.906 -10.945 1 89.12 21 ASN B CA 1
ATOM 3514 C C . ASN B 1 21 ? 9.508 36.125 -10.219 1 89.12 21 ASN B C 1
ATOM 3516 O O . ASN B 1 21 ? 9.32 34.938 -10.484 1 89.12 21 ASN B O 1
ATOM 3520 N N . ASN B 1 22 ? 8.859 36.719 -9.359 1 91.44 22 ASN B N 1
ATOM 3521 C CA . ASN B 1 22 ? 7.785 36.062 -8.617 1 91.44 22 ASN B CA 1
ATOM 3522 C C . ASN B 1 22 ? 6.594 35.781 -9.516 1 91.44 22 ASN B C 1
ATOM 3524 O O . ASN B 1 22 ? 5.965 34.719 -9.383 1 91.44 22 ASN B O 1
ATOM 3528 N N . ILE B 1 23 ? 6.328 36.719 -10.367 1 91.5 23 ILE B N 1
ATOM 3529 C CA . ILE B 1 23 ? 5.227 36.5 -11.297 1 91.5 23 ILE B CA 1
ATOM 3530 C C . ILE B 1 23 ? 5.523 35.312 -12.195 1 91.5 23 ILE B C 1
ATOM 3532 O O . ILE B 1 23 ? 4.645 34.5 -12.461 1 91.5 23 ILE B O 1
ATOM 3536 N N . GLU B 1 24 ? 6.75 35.25 -12.641 1 91.31 24 GLU B N 1
ATOM 3537 C CA . GLU B 1 24 ? 7.148 34.125 -13.477 1 91.31 24 GLU B CA 1
ATOM 3538 C C . GLU B 1 24 ? 7.043 32.781 -12.727 1 91.31 24 GLU B C 1
ATOM 3540 O O . GLU B 1 24 ? 6.594 31.797 -13.281 1 91.31 24 GLU B O 1
ATOM 3545 N N . PHE B 1 25 ? 7.488 32.781 -11.508 1 91.38 25 PHE B N 1
ATOM 3546 C CA . PHE B 1 25 ? 7.395 31.625 -10.648 1 91.38 25 PHE B CA 1
ATOM 3547 C C . PHE B 1 25 ? 5.945 31.188 -10.477 1 91.38 25 PHE B C 1
ATOM 3549 O O . PHE B 1 25 ? 5.621 30.016 -10.609 1 91.38 25 PHE B O 1
ATOM 3556 N N . ARG B 1 26 ? 5.078 32.125 -10.25 1 92.81 26 ARG B N 1
ATOM 3557 C CA . ARG B 1 26 ? 3.662 31.859 -10.039 1 92.81 26 ARG B CA 1
ATOM 3558 C C . ARG B 1 26 ? 3.01 31.359 -11.32 1 92.81 26 ARG B C 1
ATOM 3560 O O . ARG B 1 26 ? 2.18 30.438 -11.289 1 92.81 26 ARG B O 1
ATOM 3567 N N . LYS B 1 27 ? 3.387 31.938 -12.414 1 93.19 27 LYS B N 1
ATOM 3568 C CA . LYS B 1 27 ? 2.854 31.531 -13.711 1 93.19 27 LYS B CA 1
ATOM 3569 C C . LYS B 1 27 ? 3.246 30.094 -14.031 1 93.19 27 LYS B C 1
ATOM 3571 O O . LYS B 1 27 ? 2.43 29.312 -14.539 1 93.19 27 LYS B O 1
ATOM 3576 N N . LYS B 1 28 ? 4.539 29.828 -13.727 1 92.94 28 LYS B N 1
ATOM 3577 C CA . LYS B 1 28 ? 5.008 28.469 -13.953 1 92.94 28 LYS B CA 1
ATOM 3578 C C . LYS B 1 28 ? 4.191 27.469 -13.141 1 92.94 28 LYS B C 1
ATOM 3580 O O . LYS B 1 28 ? 3.824 26.406 -13.648 1 92.94 28 LYS B O 1
ATOM 3585 N N . ASN B 1 29 ? 3.951 27.719 -11.898 1 94.38 29 ASN B N 1
ATOM 3586 C CA . ASN B 1 29 ? 3.182 26.844 -11.031 1 94.38 29 ASN B CA 1
ATOM 3587 C C . ASN B 1 29 ? 1.718 26.766 -11.461 1 94.38 29 ASN B C 1
ATOM 3589 O O . ASN B 1 29 ? 1.084 25.719 -11.344 1 94.38 29 ASN B O 1
ATOM 3593 N N . LEU B 1 30 ? 1.197 27.906 -11.961 1 94.69 30 LEU B N 1
ATOM 3594 C CA . LEU B 1 30 ? -0.166 27.906 -12.484 1 94.69 30 LEU B CA 1
ATOM 3595 C C . LEU B 1 30 ? -0.297 26.953 -13.664 1 94.69 30 LEU B C 1
ATOM 3597 O O . LEU B 1 30 ? -1.259 26.172 -13.742 1 94.69 30 LEU B O 1
ATOM 3601 N N . ILE B 1 31 ? 0.649 27.031 -14.531 1 94.75 31 ILE B N 1
ATOM 3602 C CA . ILE B 1 31 ? 0.651 26.188 -15.719 1 94.75 31 ILE B CA 1
ATOM 3603 C C . ILE B 1 31 ? 0.726 24.719 -15.289 1 94.75 31 ILE B C 1
ATOM 3605 O O . ILE B 1 31 ? 0.009 23.875 -15.828 1 94.75 31 ILE B O 1
ATOM 3609 N N . ASN B 1 32 ? 1.608 24.469 -14.305 1 94.19 32 ASN B N 1
ATOM 3610 C CA . ASN B 1 32 ? 1.727 23.109 -13.789 1 94.19 32 ASN B CA 1
ATOM 3611 C C . ASN B 1 32 ? 0.393 22.594 -13.25 1 94.19 32 ASN B C 1
ATOM 3613 O O . ASN B 1 32 ? 0.034 21.438 -13.469 1 94.19 32 ASN B O 1
ATOM 3617 N N . PHE B 1 33 ? -0.309 23.359 -12.531 1 95.81 33 PHE B N 1
ATOM 3618 C CA . PHE B 1 33 ? -1.592 22.938 -11.977 1 95.81 33 PHE B CA 1
ATOM 3619 C C . PHE B 1 33 ? -2.623 22.75 -13.086 1 95.81 33 PHE B C 1
ATOM 3621 O O . PHE B 1 33 ? -3.408 21.797 -13.055 1 95.81 33 PHE B O 1
ATOM 3628 N N . ILE B 1 34 ? -2.635 23.672 -14.039 1 95.12 34 ILE B N 1
ATOM 3629 C CA . ILE B 1 34 ? -3.602 23.578 -15.133 1 95.12 34 ILE B CA 1
ATOM 3630 C C . ILE B 1 34 ? -3.389 22.297 -15.914 1 95.12 34 ILE B C 1
ATOM 3632 O O . ILE B 1 34 ? -4.352 21.625 -16.297 1 95.12 34 ILE B O 1
ATOM 3636 N N . ASP B 1 35 ? -2.152 21.938 -16.078 1 93.44 35 ASP B N 1
ATOM 3637 C CA . ASP B 1 35 ? -1.804 20.734 -16.828 1 93.44 35 ASP B CA 1
ATOM 3638 C C . ASP B 1 35 ? -2.295 19.484 -16.094 1 93.44 35 ASP B C 1
ATOM 3640 O O . ASP B 1 35 ? -2.746 18.531 -16.734 1 93.44 35 ASP B O 1
ATOM 3644 N N . LYS B 1 36 ? -2.258 19.453 -14.82 1 93.19 36 LYS B N 1
ATOM 3645 C CA . LYS B 1 36 ? -2.549 18.25 -14.047 1 93.19 36 LYS B CA 1
ATOM 3646 C C . LYS B 1 36 ? -3.967 18.297 -13.484 1 93.19 36 LYS B C 1
ATOM 3648 O O . LYS B 1 36 ? -4.617 17.25 -13.359 1 93.19 36 LYS B O 1
ATOM 3653 N N . GLY B 1 37 ? -4.383 19.578 -13.125 1 94 37 GLY B N 1
ATOM 3654 C CA . GLY B 1 37 ? -5.691 19.75 -12.516 1 94 37 GLY B CA 1
ATOM 3655 C C . GLY B 1 37 ? -5.766 19.203 -11.094 1 94 37 GLY B C 1
ATOM 3656 O O . GLY B 1 37 ? -4.746 18.812 -10.523 1 94 37 GLY B O 1
ATOM 3657 N N . PHE B 1 38 ? -6.988 19.188 -10.492 1 96.56 38 PHE B N 1
ATOM 3658 C CA . PHE B 1 38 ? -7.215 18.531 -9.211 1 96.56 38 PHE B CA 1
ATOM 3659 C C . PHE B 1 38 ? -7.047 17.016 -9.336 1 96.56 38 PHE B C 1
ATOM 3661 O O . PHE B 1 38 ? -7.48 16.422 -10.32 1 96.56 38 PHE B O 1
ATOM 3668 N N . PRO B 1 39 ? -6.406 16.453 -8.359 1 96.44 39 PRO B N 1
ATOM 3669 C CA . PRO B 1 39 ? -6.121 15.016 -8.469 1 96.44 39 PRO B CA 1
ATOM 3670 C C . PRO B 1 39 ? -7.383 14.156 -8.445 1 96.44 39 PRO B C 1
ATOM 3672 O O . PRO B 1 39 ? -8.359 14.508 -7.77 1 96.44 39 PRO B O 1
ATOM 3675 N N . ASN B 1 40 ? -7.301 13.086 -9.164 1 94.62 40 ASN B N 1
ATOM 3676 C CA . ASN B 1 40 ? -8.375 12.102 -9.203 1 94.62 40 ASN B CA 1
ATOM 3677 C C . ASN B 1 40 ? -7.879 10.711 -8.836 1 94.62 40 ASN B C 1
ATOM 3679 O O . ASN B 1 40 ? -6.703 10.531 -8.516 1 94.62 40 ASN B O 1
ATOM 3683 N N . LYS B 1 41 ? -8.711 9.68 -8.945 1 91.38 41 LYS B N 1
ATOM 3684 C CA . LYS B 1 41 ? -8.43 8.344 -8.414 1 91.38 41 LYS B CA 1
ATOM 3685 C C . LYS B 1 41 ? -7.457 7.59 -9.312 1 91.38 41 LYS B C 1
ATOM 3687 O O . LYS B 1 41 ? -6.918 6.555 -8.922 1 91.38 41 LYS B O 1
ATOM 3692 N N . ARG B 1 42 ? -7.133 8.078 -10.477 1 86.88 42 ARG B N 1
ATOM 3693 C CA . ARG B 1 42 ? -6.191 7.41 -11.367 1 86.88 42 ARG B CA 1
ATOM 3694 C C . ARG B 1 42 ? -4.754 7.598 -10.883 1 86.88 42 ARG B C 1
ATOM 3696 O O . ARG B 1 42 ? -3.863 6.836 -11.266 1 86.88 42 ARG B O 1
ATOM 3703 N N . ILE B 1 43 ? -4.641 8.695 -10.078 1 87.69 43 ILE B N 1
ATOM 3704 C CA . ILE B 1 43 ? -3.338 8.938 -9.469 1 87.69 43 ILE B CA 1
ATOM 3705 C C . ILE B 1 43 ? -3.203 8.102 -8.195 1 87.69 43 ILE B C 1
ATOM 3707 O O . ILE B 1 43 ? -4.051 8.172 -7.305 1 87.69 43 ILE B O 1
ATOM 3711 N N . GLU B 1 44 ? -2.16 7.363 -8.07 1 86.5 44 GLU B N 1
ATOM 3712 C CA . GLU B 1 44 ? -1.983 6.395 -6.992 1 86.5 44 GLU B CA 1
ATOM 3713 C C . GLU B 1 44 ? -2.154 7.047 -5.625 1 86.5 44 GLU B C 1
ATOM 3715 O O . GLU B 1 44 ? -2.857 6.52 -4.762 1 86.5 44 GLU B O 1
ATOM 3720 N N . ASP B 1 45 ? -1.617 8.234 -5.48 1 90 45 ASP B N 1
ATOM 3721 C CA . ASP B 1 45 ? -1.631 8.906 -4.184 1 90 45 ASP B CA 1
ATOM 3722 C C . ASP B 1 45 ? -3.039 9.375 -3.824 1 90 45 ASP B C 1
ATOM 3724 O O . ASP B 1 45 ? -3.301 9.758 -2.68 1 90 45 ASP B O 1
ATOM 3728 N N . TRP B 1 46 ? -3.955 9.281 -4.738 1 94.69 46 TRP B N 1
ATOM 3729 C CA . TRP B 1 46 ? -5.309 9.781 -4.527 1 94.69 46 TRP B CA 1
ATOM 3730 C C . TRP B 1 46 ? -6.344 8.695 -4.805 1 94.69 46 TRP B C 1
ATOM 3732 O O . TRP B 1 46 ? -7.512 9 -5.059 1 94.69 46 TRP B O 1
ATOM 3742 N N . LYS B 1 47 ? -5.891 7.473 -4.75 1 90.62 47 LYS B N 1
ATOM 3743 C CA . LYS B 1 47 ? -6.723 6.32 -5.086 1 90.62 47 LYS B CA 1
ATOM 3744 C C . LYS B 1 47 ? -7.973 6.273 -4.215 1 90.62 47 LYS B C 1
ATOM 3746 O O . LYS B 1 47 ? -9.047 5.879 -4.68 1 90.62 47 LYS B O 1
ATOM 3751 N N . PHE B 1 48 ? -7.863 6.824 -3.006 1 94.19 48 PHE B N 1
ATOM 3752 C CA . PHE B 1 48 ? -8.969 6.664 -2.066 1 94.19 48 PHE B CA 1
ATOM 3753 C C . PHE B 1 48 ? -9.719 7.98 -1.884 1 94.19 48 PHE B C 1
ATOM 3755 O O . PHE B 1 48 ? -10.742 8.023 -1.203 1 94.19 48 PHE B O 1
ATOM 3762 N N . SER B 1 49 ? -9.172 9.047 -2.439 1 95.88 49 SER B N 1
ATOM 3763 C CA . SER B 1 49 ? -9.734 10.383 -2.24 1 95.88 49 SER B CA 1
ATOM 3764 C C . SER B 1 49 ? -9.766 11.172 -3.545 1 95.88 49 SER B C 1
ATOM 3766 O O . SER B 1 49 ? -8.891 12.008 -3.789 1 95.88 49 SER B O 1
ATOM 3768 N N . ASP B 1 50 ? -10.766 11.031 -4.344 1 96.62 50 ASP B N 1
ATOM 3769 C CA . ASP B 1 50 ? -10.914 11.742 -5.609 1 96.62 50 ASP B CA 1
ATOM 3770 C C . ASP B 1 50 ? -11.219 13.227 -5.375 1 96.62 50 ASP B C 1
ATOM 3772 O O . ASP B 1 50 ? -12.375 13.641 -5.438 1 96.62 50 ASP B O 1
ATOM 3776 N N . LEU B 1 51 ? -10.188 13.977 -5.188 1 97.62 51 LEU B N 1
ATOM 3777 C CA . LEU B 1 51 ? -10.352 15.375 -4.797 1 97.62 51 LEU B CA 1
ATOM 3778 C C . LEU B 1 51 ? -11.117 16.156 -5.867 1 97.62 51 LEU B C 1
ATOM 3780 O O . LEU B 1 51 ? -11.898 17.047 -5.547 1 97.62 51 LEU B O 1
ATOM 3784 N N . ASN B 1 52 ? -10.844 15.852 -7.125 1 96.88 52 ASN B N 1
ATOM 3785 C CA . ASN B 1 52 ? -11.562 16.516 -8.211 1 96.88 52 ASN B CA 1
ATOM 3786 C C . ASN B 1 52 ? -13.07 16.344 -8.07 1 96.88 52 ASN B C 1
ATOM 3788 O O . ASN B 1 52 ? -13.82 17.312 -8.164 1 96.88 52 ASN B O 1
ATOM 3792 N N . GLN B 1 53 ? -13.5 15.148 -7.844 1 96.94 53 GLN B N 1
ATOM 3793 C CA . GLN B 1 53 ? -14.922 14.859 -7.668 1 96.94 53 GLN B CA 1
ATOM 3794 C C . GLN B 1 53 ? -15.461 15.508 -6.402 1 96.94 53 GLN B C 1
ATOM 3796 O O . GLN B 1 53 ? -16.578 16.031 -6.395 1 96.94 53 GLN B O 1
ATOM 3801 N N . ILE B 1 54 ? -14.688 15.453 -5.34 1 97.44 54 ILE B N 1
ATOM 3802 C CA . ILE B 1 54 ? -15.109 16 -4.059 1 97.44 54 ILE B CA 1
ATOM 3803 C C . ILE B 1 54 ? -15.32 17.516 -4.188 1 97.44 54 ILE B C 1
ATOM 3805 O O . ILE B 1 54 ? -16.328 18.047 -3.713 1 97.44 54 ILE B O 1
ATOM 3809 N N . ILE B 1 55 ? -14.445 18.172 -4.828 1 97 55 ILE B N 1
ATOM 3810 C CA . ILE B 1 55 ? -14.562 19.609 -5.012 1 97 55 ILE B CA 1
ATOM 3811 C C . ILE B 1 55 ? -15.758 19.922 -5.906 1 97 55 ILE B C 1
ATOM 3813 O O . ILE B 1 55 ? -16.594 20.75 -5.555 1 97 55 ILE B O 1
ATOM 3817 N N . SER B 1 56 ? -15.906 19.25 -7.023 1 95.81 56 SER B N 1
ATOM 3818 C CA . SER B 1 56 ? -16.953 19.547 -7.992 1 95.81 56 SER B CA 1
ATOM 3819 C C . SER B 1 56 ? -18.344 19.281 -7.406 1 95.81 56 SER B C 1
ATOM 3821 O O . SER B 1 56 ? -19.297 19.969 -7.742 1 95.81 56 SER B O 1
ATOM 3823 N N . SER B 1 57 ? -18.391 18.297 -6.566 1 96.38 57 SER B N 1
ATOM 3824 C CA . SER B 1 57 ? -19.688 17.906 -6.012 1 96.38 57 SER B CA 1
ATOM 3825 C C . SER B 1 57 ? -20.094 18.812 -4.855 1 96.38 57 SER B C 1
ATOM 3827 O O . SER B 1 57 ? -21.266 18.891 -4.508 1 96.38 57 SER B O 1
ATOM 3829 N N . ASN B 1 58 ? -19.141 19.531 -4.289 1 96.31 58 ASN B N 1
ATOM 3830 C CA . ASN B 1 58 ? -19.453 20.219 -3.043 1 96.31 58 ASN B CA 1
ATOM 3831 C C . ASN B 1 58 ? -19.297 21.734 -3.182 1 96.31 58 ASN B C 1
ATOM 3833 O O . ASN B 1 58 ? -19.844 22.484 -2.373 1 96.31 58 ASN B O 1
ATOM 3837 N N . ILE B 1 59 ? -18.531 22.156 -4.156 1 96.31 59 ILE B N 1
ATOM 3838 C CA . ILE B 1 59 ? -18.281 23.594 -4.312 1 96.31 59 ILE B CA 1
ATOM 3839 C C . ILE B 1 59 ? -18.672 24.031 -5.723 1 96.31 59 ILE B C 1
ATOM 3841 O O . ILE B 1 59 ? -18.031 23.625 -6.703 1 96.31 59 ILE B O 1
ATOM 3845 N N . LYS B 1 60 ? -19.609 24.875 -5.809 1 92.94 60 LYS B N 1
ATOM 3846 C CA . LYS B 1 60 ? -20.016 25.422 -7.094 1 92.94 60 LYS B CA 1
ATOM 3847 C C . LYS B 1 60 ? -19.328 26.75 -7.363 1 92.94 60 LYS B C 1
ATOM 3849 O O . LYS B 1 60 ? -19.125 27.562 -6.449 1 92.94 60 LYS B O 1
ATOM 3854 N N . ASN B 1 61 ? -18.953 27.031 -8.508 1 91.25 61 ASN B N 1
ATOM 3855 C CA . ASN B 1 61 ? -18.375 28.297 -8.938 1 91.25 61 ASN B CA 1
ATOM 3856 C C . ASN B 1 61 ? -17.172 28.688 -8.078 1 91.25 61 ASN B C 1
ATOM 3858 O O . ASN B 1 61 ? -17.125 29.781 -7.527 1 91.25 61 ASN B O 1
ATOM 3862 N N . LEU B 1 62 ? -16.234 27.797 -7.961 1 94.75 62 LEU B N 1
ATOM 3863 C CA . LEU B 1 62 ? -15.047 28 -7.133 1 94.75 62 LEU B CA 1
ATOM 3864 C C . LEU B 1 62 ? -14.234 29.188 -7.625 1 94.75 62 LEU B C 1
ATOM 3866 O O . LEU B 1 62 ? -13.836 29.234 -8.797 1 94.75 62 LEU B O 1
ATOM 3870 N N . SER B 1 63 ? -14.078 30.172 -6.703 1 93.56 63 SER B N 1
ATOM 3871 C CA . SER B 1 63 ? -13.18 31.281 -6.949 1 93.56 63 SER B CA 1
ATOM 3872 C C . SER B 1 63 ? -11.797 31.016 -6.348 1 93.56 63 SER B C 1
ATOM 3874 O O . SER B 1 63 ? -11.672 30.328 -5.344 1 93.56 63 SER B O 1
ATOM 3876 N N . PHE B 1 64 ? -10.789 31.562 -7.008 1 92.31 64 PHE B N 1
ATOM 3877 C CA . PHE B 1 64 ? -9.43 31.297 -6.555 1 92.31 64 PHE B CA 1
ATOM 3878 C C . PHE B 1 64 ? -8.781 32.562 -5.984 1 92.31 64 PHE B C 1
ATOM 3880 O O . PHE B 1 64 ? -7.641 32.531 -5.523 1 92.31 64 PHE B O 1
ATOM 3887 N N . TYR B 1 65 ? -9.508 33.594 -6.082 1 85.25 65 TYR B N 1
ATOM 3888 C CA . TYR B 1 65 ? -9.008 34.844 -5.516 1 85.25 65 TYR B CA 1
ATOM 3889 C C . TYR B 1 65 ? -10.156 35.688 -4.996 1 85.25 65 TYR B C 1
ATOM 3891 O O . TYR B 1 65 ? -11.203 35.812 -5.637 1 85.25 65 TYR B O 1
ATOM 3899 N N . ASN B 1 66 ? -9.953 36.031 -3.76 1 77.31 66 ASN B N 1
ATOM 3900 C CA . ASN B 1 66 ? -10.906 36.938 -3.131 1 77.31 66 ASN B CA 1
ATOM 3901 C C . ASN B 1 66 ? -10.234 38.219 -2.66 1 77.31 66 ASN B C 1
ATOM 3903 O O . ASN B 1 66 ? -9.359 38.188 -1.787 1 77.31 66 ASN B O 1
ATOM 3907 N N . ASP B 1 67 ? -10.648 39.312 -3.213 1 72.88 67 ASP B N 1
ATOM 3908 C CA . ASP B 1 67 ? -10.016 40.594 -2.898 1 72.88 67 ASP B CA 1
ATOM 3909 C C . ASP B 1 67 ? -10.695 41.25 -1.712 1 72.88 67 ASP B C 1
ATOM 3911 O O . ASP B 1 67 ? -10.375 42.406 -1.368 1 72.88 67 ASP B O 1
ATOM 3915 N N . LYS B 1 68 ? -11.586 40.594 -1.147 1 71 68 LYS B N 1
ATOM 3916 C CA . LYS B 1 68 ? -12.328 41.25 -0.071 1 71 68 LYS B CA 1
ATOM 3917 C C . LYS B 1 68 ? -11.469 41.406 1.181 1 71 68 LYS B C 1
ATOM 3919 O O . LYS B 1 68 ? -10.703 40.5 1.52 1 71 68 LYS B O 1
ATOM 3924 N N . THR B 1 69 ? -11.461 42.594 1.771 1 63.84 69 THR B N 1
ATOM 3925 C CA . THR B 1 69 ? -10.836 42.844 3.064 1 63.84 69 THR B CA 1
ATOM 3926 C C . THR B 1 69 ? -11.758 42.406 4.203 1 63.84 69 THR B C 1
ATOM 3928 O O . THR B 1 69 ? -12.969 42.625 4.141 1 63.84 69 THR B O 1
ATOM 3931 N N . TYR B 1 70 ? -11.234 41.5 4.953 1 65.12 70 TYR B N 1
ATOM 3932 C CA . TYR B 1 70 ? -12.055 41.062 6.066 1 65.12 70 TYR B CA 1
ATOM 3933 C C . TYR B 1 70 ? -11.594 41.688 7.379 1 65.12 70 TYR B C 1
ATOM 3935 O O . TYR B 1 70 ? -10.391 41.75 7.645 1 65.12 70 TYR B O 1
ATOM 3943 N N . GLU B 1 71 ? -12.43 42.5 8.016 1 59 71 GLU B N 1
ATOM 3944 C CA . GLU B 1 71 ? -12.109 43.062 9.328 1 59 71 GLU B CA 1
ATOM 3945 C C . GLU B 1 71 ? -12.336 42.031 10.43 1 59 71 GLU B C 1
ATOM 3947 O O . GLU B 1 71 ? -13.352 41.312 10.438 1 59 71 GLU B O 1
ATOM 3952 N N . PRO B 1 72 ? -11.094 41.781 11.18 1 59.94 72 PRO B N 1
ATOM 3953 C CA . PRO B 1 72 ? -11.242 40.844 12.305 1 59.94 72 PRO B CA 1
ATOM 3954 C C . PRO B 1 72 ? -12.43 41.188 13.203 1 59.94 72 PRO B C 1
ATOM 3956 O O . PRO B 1 72 ? -12.617 42.344 13.562 1 59.94 72 PRO B O 1
ATOM 3959 N N . LYS B 1 73 ? -13.523 40.594 13.016 1 58.09 73 LYS B N 1
ATOM 3960 C CA . LYS B 1 73 ? -14.508 40.812 14.062 1 58.09 73 LYS B CA 1
ATOM 3961 C C . LYS B 1 73 ? -14.039 40.25 15.398 1 58.09 73 LYS B C 1
ATOM 3963 O O . LYS B 1 73 ? -13.18 39.375 15.438 1 58.09 73 LYS B O 1
ATOM 3968 N N . ASP B 1 74 ? -14.234 40.812 16.547 1 54.47 74 ASP B N 1
ATOM 3969 C CA . ASP B 1 74 ? -13.938 40.5 17.938 1 54.47 74 ASP B CA 1
ATOM 3970 C C . ASP B 1 74 ? -14.094 39 18.219 1 54.47 74 ASP B C 1
ATOM 3972 O O . ASP B 1 74 ? -13.883 38.562 19.359 1 54.47 74 ASP B O 1
ATOM 3976 N N . GLN B 1 75 ? -14.383 38.156 17.266 1 58.94 75 GLN B N 1
ATOM 3977 C CA . GLN B 1 75 ? -14.922 36.875 17.688 1 58.94 75 GLN B CA 1
ATOM 3978 C C . GLN B 1 75 ? -13.93 35.75 17.406 1 58.94 75 GLN B C 1
ATOM 3980 O O . GLN B 1 75 ? -14.336 34.625 17.016 1 58.94 75 GLN B O 1
ATOM 3985 N N . VAL B 1 76 ? -12.648 35.969 17.641 1 71 76 VAL B N 1
ATOM 3986 C CA . VAL B 1 76 ? -11.742 34.844 17.484 1 71 76 VAL B CA 1
ATOM 3987 C C . VAL B 1 76 ? -11.625 34.062 18.797 1 71 76 VAL B C 1
ATOM 3989 O O . VAL B 1 76 ? -11.344 34.656 19.844 1 71 76 VAL B O 1
ATOM 3992 N N . SER B 1 77 ? -12.117 32.812 18.75 1 76.5 77 SER B N 1
ATOM 3993 C CA . SER B 1 77 ? -11.938 31.953 19.906 1 76.5 77 SER B CA 1
ATOM 3994 C C . SER B 1 77 ? -10.484 31.5 20.047 1 76.5 77 SER B C 1
ATOM 3996 O O . SER B 1 77 ? -10.008 30.688 19.25 1 76.5 77 SER B O 1
ATOM 3998 N N . LEU B 1 78 ? -9.867 32.156 20.984 1 84.19 78 LEU B N 1
ATOM 3999 C CA . LEU B 1 78 ? -8.469 31.812 21.219 1 84.19 78 LEU B CA 1
ATOM 4000 C C . LEU B 1 78 ? -8.344 30.766 22.312 1 84.19 78 LEU B C 1
ATOM 4002 O O . LEU B 1 78 ? -9.219 30.641 23.172 1 84.19 78 LEU B O 1
ATOM 4006 N N . ILE B 1 79 ? -7.309 29.984 22.188 1 89.5 79 ILE B N 1
ATOM 4007 C CA . ILE B 1 79 ? -6.98 29.031 23.234 1 89.5 79 ILE B CA 1
ATOM 4008 C C . ILE B 1 79 ? -6.68 29.781 24.531 1 89.5 79 ILE B C 1
ATOM 4010 O O . ILE B 1 79 ? -5.836 30.688 24.562 1 89.5 79 ILE B O 1
ATOM 4014 N N . ASN B 1 80 ? -7.367 29.5 25.609 1 89.56 80 ASN B N 1
ATOM 4015 C CA . ASN B 1 80 ? -7.18 30.203 26.875 1 89.56 80 ASN B CA 1
ATOM 4016 C C . ASN B 1 80 ? -6.562 29.281 27.922 1 89.56 80 ASN B C 1
ATOM 4018 O O . ASN B 1 80 ? -6.484 29.641 29.109 1 89.56 80 ASN B O 1
ATOM 4022 N N . LYS B 1 81 ? -6.02 28.234 27.531 1 89.06 81 LYS B N 1
ATOM 4023 C CA . LYS B 1 81 ? -5.527 27.234 28.469 1 89.06 81 LYS B CA 1
ATOM 4024 C C . LYS B 1 81 ? -4.066 27.484 28.828 1 89.06 81 LYS B C 1
ATOM 4026 O O . LYS B 1 81 ? -3.582 27 29.844 1 89.06 81 LYS B O 1
ATOM 4031 N N . PHE B 1 82 ? -3.357 28.219 28.016 1 92.88 82 PHE B N 1
ATOM 4032 C CA . PHE B 1 82 ? -1.961 28.562 28.25 1 92.88 82 PHE B CA 1
ATOM 4033 C C . PHE B 1 82 ? -1.57 29.812 27.484 1 92.88 82 PHE B C 1
ATOM 4035 O O . PHE B 1 82 ? -2.217 30.172 26.5 1 92.88 82 PHE B O 1
ATOM 4042 N N . GLU B 1 83 ? -0.512 30.531 27.984 1 95.5 83 GLU B N 1
ATOM 4043 C CA . GLU B 1 83 ? 0.038 31.656 27.25 1 95.5 83 GLU B CA 1
ATOM 4044 C C . GLU B 1 83 ? 0.731 31.203 25.969 1 95.5 83 GLU B C 1
ATOM 4046 O O . GLU B 1 83 ? 1.37 30.156 25.938 1 95.5 83 GLU B O 1
ATOM 4051 N N . HIS B 1 84 ? 0.47 31.938 24.969 1 97.19 84 HIS B N 1
ATOM 4052 C CA . HIS B 1 84 ? 1.079 31.547 23.703 1 97.19 84 HIS B CA 1
ATOM 4053 C C . HIS B 1 84 ? 1.257 32.75 22.781 1 97.19 84 HIS B C 1
ATOM 4055 O O . HIS B 1 84 ? 0.561 33.75 22.922 1 97.19 84 HIS B O 1
ATOM 4061 N N . ASN B 1 85 ? 2.287 32.719 21.922 1 97.19 85 ASN B N 1
ATOM 4062 C CA . ASN B 1 85 ? 2.371 33.594 20.75 1 97.19 85 ASN B CA 1
ATOM 4063 C C . ASN B 1 85 ? 1.305 33.25 19.719 1 97.19 85 ASN B C 1
ATOM 4065 O O . ASN B 1 85 ? 0.79 32.125 19.703 1 97.19 85 ASN B O 1
ATOM 4069 N N . LYS B 1 86 ? 0.886 34.281 18.906 1 96.56 86 LYS B N 1
ATOM 4070 C CA . LYS B 1 86 ? -0.199 33.938 18 1 96.56 86 LYS B CA 1
ATOM 4071 C C . LYS B 1 86 ? -0.017 34.656 16.656 1 96.56 86 LYS B C 1
ATOM 4073 O O . LYS B 1 86 ? 0.424 35.812 16.609 1 96.56 86 LYS B O 1
ATOM 4078 N N . ILE B 1 87 ? -0.231 33.969 15.688 1 95.56 87 ILE B N 1
ATOM 4079 C CA . ILE B 1 87 ? -0.468 34.5 14.344 1 95.56 87 ILE B CA 1
ATOM 4080 C C . ILE B 1 87 ? -1.88 34.125 13.891 1 95.56 87 ILE B C 1
ATOM 4082 O O . ILE B 1 87 ? -2.262 32.969 13.914 1 95.56 87 ILE B O 1
ATOM 4086 N N . ILE B 1 88 ? -2.645 35.094 13.5 1 93.5 88 ILE B N 1
ATOM 4087 C CA . ILE B 1 88 ? -4.047 34.875 13.164 1 93.5 88 ILE B CA 1
ATOM 4088 C C . ILE B 1 88 ? -4.262 35.125 11.672 1 93.5 88 ILE B C 1
ATOM 4090 O O . ILE B 1 88 ? -3.941 36.219 11.156 1 93.5 88 ILE B O 1
ATOM 4094 N N . PHE B 1 89 ? -4.734 34.094 10.984 1 91.88 89 PHE B N 1
ATOM 4095 C CA . PHE B 1 89 ? -5.191 34.188 9.602 1 91.88 89 PHE B CA 1
ATOM 4096 C C . PHE B 1 89 ? -6.715 34.25 9.539 1 91.88 89 PHE B C 1
ATOM 4098 O O . PHE B 1 89 ? -7.402 33.438 10.117 1 91.88 89 PHE B O 1
ATOM 4105 N N . ILE B 1 90 ? -7.203 35.25 8.875 1 90.12 90 ILE B N 1
ATOM 4106 C CA . ILE B 1 90 ? -8.641 35.344 8.641 1 90.12 90 ILE B CA 1
ATOM 4107 C C . ILE B 1 90 ? -8.914 35.312 7.141 1 90.12 90 ILE B C 1
ATOM 4109 O O . ILE B 1 90 ? -8.438 36.156 6.395 1 90.12 90 ILE B O 1
ATOM 4113 N N 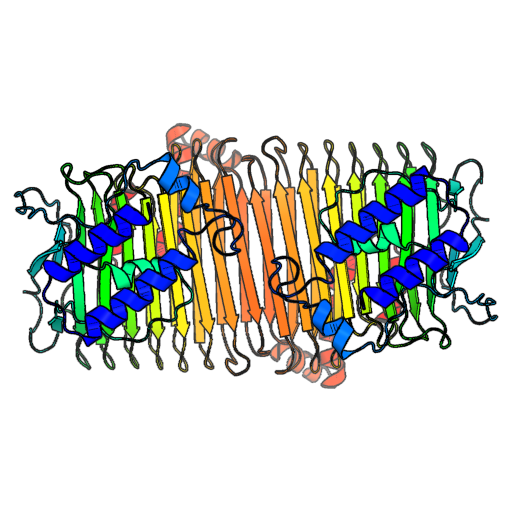. ASN B 1 91 ? -9.656 34.312 6.707 1 89.44 91 ASN B N 1
ATOM 4114 C CA . ASN B 1 91 ? -10.016 34.156 5.305 1 89.44 91 ASN B CA 1
ATOM 4115 C C . ASN B 1 91 ? -8.789 34.188 4.398 1 89.44 91 ASN B C 1
ATOM 4117 O O . ASN B 1 91 ? -8.812 34.844 3.352 1 89.44 91 ASN B O 1
ATOM 4121 N N . GLY B 1 92 ? -7.73 33.594 4.895 1 85.69 92 GLY B N 1
ATOM 4122 C CA . GLY B 1 92 ? -6.539 33.438 4.078 1 85.69 92 GLY B CA 1
ATOM 4123 C C . GLY B 1 92 ? -5.637 34.656 4.09 1 85.69 92 GLY B C 1
ATOM 4124 O O . GLY B 1 92 ? -4.75 34.781 3.246 1 85.69 92 GLY B O 1
ATOM 4125 N N . VAL B 1 93 ? -5.875 35.594 4.98 1 86.25 93 VAL B N 1
ATOM 4126 C CA . VAL B 1 93 ? -5.031 36.781 5.094 1 86.25 93 VAL B CA 1
ATOM 4127 C C . VAL B 1 93 ? -4.508 36.906 6.523 1 86.25 93 VAL B C 1
ATOM 4129 O O . VAL B 1 93 ? -5.227 36.625 7.484 1 86.25 93 VAL B O 1
ATOM 4132 N N . ILE B 1 94 ? -3.305 37.406 6.629 1 90.06 94 ILE B N 1
ATOM 4133 C CA . ILE B 1 94 ? -2.719 37.625 7.949 1 90.06 94 ILE B CA 1
ATOM 4134 C C . ILE B 1 94 ? -3.395 38.781 8.648 1 90.06 94 ILE B C 1
ATOM 4136 O O . ILE B 1 94 ? -3.383 39.906 8.133 1 90.06 94 ILE B O 1
ATOM 4140 N N . SER B 1 95 ? -3.9 38.594 9.773 1 89.5 95 SER B N 1
ATOM 4141 C CA . SER B 1 95 ? -4.637 39.625 10.492 1 89.5 95 SER B CA 1
ATOM 4142 C C . SER B 1 95 ? -3.836 40.156 11.68 1 89.5 95 SER B C 1
ATOM 4144 O O . SER B 1 95 ? -3.941 41.312 12.039 1 89.5 95 SER B O 1
ATOM 4146 N N . LYS B 1 96 ? -3.129 39.25 12.266 1 91.62 96 LYS B N 1
ATOM 4147 C CA . LYS B 1 96 ? -2.391 39.656 13.461 1 91.62 96 LYS B CA 1
ATOM 4148 C C . LYS B 1 96 ? -1.15 38.781 13.648 1 91.62 96 LYS B C 1
ATOM 4150 O O . LYS B 1 96 ? -1.182 37.562 13.359 1 91.62 96 LYS B O 1
ATOM 4155 N N . VAL B 1 97 ? -0.101 39.344 14.023 1 94.06 97 VAL B N 1
ATOM 4156 C CA . VAL B 1 97 ? 1.116 38.656 14.461 1 94.06 97 VAL B CA 1
ATOM 4157 C C . VAL B 1 97 ? 1.525 39.188 15.844 1 94.06 97 VAL B C 1
ATOM 4159 O O . VAL B 1 97 ? 1.742 40.375 16.031 1 94.06 97 VAL B O 1
ATOM 4162 N N . ASP B 1 98 ? 1.456 38.375 16.781 1 95.62 98 ASP B N 1
ATOM 4163 C CA . ASP B 1 98 ? 1.783 38.719 18.172 1 95.62 98 ASP B CA 1
ATOM 4164 C C . ASP B 1 98 ? 2.746 37.719 18.781 1 95.62 98 ASP B C 1
ATOM 4166 O O . ASP B 1 98 ? 2.34 36.625 19.156 1 95.62 98 ASP B O 1
ATOM 4170 N N . ILE B 1 99 ? 4 38.062 18.891 1 96.81 99 ILE B N 1
ATOM 4171 C CA . ILE B 1 99 ? 5.02 37.188 19.484 1 96.81 99 ILE B CA 1
ATOM 4172 C C . ILE B 1 99 ? 5.574 37.875 20.75 1 96.81 99 ILE B C 1
ATOM 4174 O O . ILE B 1 99 ? 6.789 37.875 20.969 1 96.81 99 ILE B O 1
ATOM 4178 N N . LYS B 1 100 ? 4.781 38.469 21.516 1 96.31 100 LYS B N 1
ATOM 4179 C CA . LYS B 1 100 ? 5.145 39.312 22.641 1 96.31 100 LYS B CA 1
ATOM 4180 C C . LYS B 1 100 ? 5.941 38.562 23.688 1 96.31 100 LYS B C 1
ATOM 4182 O O . LYS B 1 100 ? 6.637 39.156 24.5 1 96.31 100 LYS B O 1
ATOM 4187 N N . TYR B 1 101 ? 5.902 37.281 23.688 1 97.44 101 TYR B N 1
ATOM 4188 C CA . TYR B 1 101 ? 6.582 36.469 24.719 1 97.44 101 TYR B CA 1
ATOM 4189 C C . TYR B 1 101 ? 8.016 36.188 24.297 1 97.44 101 TYR B C 1
ATOM 4191 O O . TYR B 1 101 ? 8.766 35.562 25.062 1 97.44 101 TYR B O 1
ATOM 4199 N N . GLU B 1 102 ? 8.359 36.594 23.109 1 97.69 102 GLU B N 1
ATOM 4200 C CA . GLU B 1 102 ? 9.664 36.219 22.578 1 97.69 102 GLU B CA 1
ATOM 4201 C C . GLU B 1 102 ? 10.547 37.438 22.344 1 97.69 102 GLU B C 1
ATOM 4203 O O . GLU B 1 102 ? 10.062 38.562 22.312 1 97.69 102 GLU B O 1
ATOM 4208 N N . ASP B 1 103 ? 11.906 37.219 22.234 1 96.94 103 ASP B N 1
ATOM 4209 C CA . ASP B 1 103 ? 12.883 38.188 21.766 1 96.94 103 ASP B CA 1
ATOM 4210 C C . ASP B 1 103 ? 12.82 38.344 20.25 1 96.94 103 ASP B C 1
ATOM 4212 O O . ASP B 1 103 ? 13.148 37.438 19.516 1 96.94 103 ASP B O 1
ATOM 4216 N N . ASP B 1 104 ? 12.43 39.5 19.797 1 94.06 104 ASP B N 1
ATOM 4217 C CA . ASP B 1 104 ? 12.172 39.75 18.375 1 94.06 104 ASP B CA 1
ATOM 4218 C C . ASP B 1 104 ? 13.469 39.656 17.562 1 94.06 104 ASP B C 1
ATOM 4220 O O . ASP B 1 104 ? 13.43 39.625 16.344 1 94.06 104 ASP B O 1
ATOM 4224 N N . THR B 1 105 ? 14.578 39.594 18.266 1 96.88 105 THR B N 1
ATOM 4225 C CA . THR B 1 105 ? 15.844 39.406 17.562 1 96.88 105 THR B CA 1
ATOM 4226 C C . THR B 1 105 ? 16.141 37.938 17.359 1 96.88 105 THR B C 1
ATOM 4228 O O . THR B 1 105 ? 17.016 37.562 16.562 1 96.88 105 THR B O 1
ATOM 4231 N N . LYS B 1 106 ? 15.391 37.094 18.094 1 98.38 106 LYS B N 1
ATOM 4232 C CA . LYS B 1 106 ? 15.656 35.656 18.062 1 98.38 106 LYS B CA 1
ATOM 4233 C C . LYS B 1 106 ? 14.57 34.906 17.297 1 98.38 106 LYS B C 1
ATOM 4235 O O . LYS B 1 106 ? 14.766 33.75 16.891 1 98.38 106 LYS B O 1
ATOM 4240 N N . VAL B 1 107 ? 13.469 35.531 17.203 1 98.44 107 VAL B N 1
ATOM 4241 C CA . VAL B 1 107 ? 12.383 35 16.391 1 98.44 107 VAL B CA 1
ATOM 4242 C C . VAL B 1 107 ? 12.016 36 15.305 1 98.44 107 VAL B C 1
ATOM 4244 O O . VAL B 1 107 ? 11.383 37.031 15.594 1 98.44 107 VAL B O 1
ATOM 4247 N N . LEU B 1 108 ? 12.352 35.719 14.094 1 97.56 108 LEU B N 1
ATOM 4248 C CA . LEU B 1 108 ? 12.109 36.625 12.984 1 97.56 108 LEU B CA 1
ATOM 4249 C C . LEU B 1 108 ? 10.883 36.188 12.188 1 97.56 108 LEU B C 1
ATOM 4251 O O . LEU B 1 108 ? 10.75 35.031 11.82 1 97.56 108 LEU B O 1
ATOM 4255 N N . ILE B 1 109 ? 9.984 37.062 12 1 96.12 109 ILE B N 1
ATOM 4256 C CA . ILE B 1 109 ? 8.773 36.812 11.227 1 96.12 109 ILE B CA 1
ATOM 4257 C C . ILE B 1 109 ? 8.75 37.688 9.992 1 96.12 109 ILE B C 1
ATOM 4259 O O . ILE B 1 109 ? 8.938 38.906 10.102 1 96.12 109 ILE B O 1
ATOM 4263 N N . ASN B 1 110 ? 8.648 37.062 8.852 1 92.62 110 ASN B N 1
ATOM 4264 C CA . ASN B 1 110 ? 8.516 37.781 7.582 1 92.62 110 ASN B CA 1
ATOM 4265 C C . ASN B 1 110 ? 7.234 37.406 6.852 1 92.62 110 ASN B C 1
ATOM 4267 O O . ASN B 1 110 ? 6.82 36.25 6.879 1 92.62 110 ASN B O 1
ATOM 4271 N N . ASN B 1 111 ? 6.555 38.344 6.281 1 88.5 111 ASN B N 1
ATOM 4272 C CA . ASN B 1 111 ? 5.305 38.094 5.574 1 88.5 111 ASN B CA 1
ATOM 4273 C C . ASN B 1 111 ? 5.398 38.5 4.105 1 88.5 111 ASN B C 1
ATOM 4275 O O . ASN B 1 111 ? 4.391 38.844 3.486 1 88.5 111 ASN B O 1
ATOM 4279 N N . ASP B 1 112 ? 6.586 38.312 3.604 1 83.12 112 ASP B N 1
ATOM 4280 C CA . ASP B 1 112 ? 6.805 38.688 2.203 1 83.12 112 ASP B CA 1
ATOM 4281 C C . ASP B 1 112 ? 6.215 37.625 1.271 1 83.12 112 ASP B C 1
ATOM 4283 O O . ASP B 1 112 ? 6.438 36.406 1.463 1 83.12 112 ASP B O 1
ATOM 4287 N N . LEU B 1 113 ? 5.5 38 0.289 1 76.44 113 LEU B N 1
ATOM 4288 C CA . LEU B 1 113 ? 4.844 37.125 -0.669 1 76.44 113 LEU B CA 1
ATOM 4289 C C . LEU B 1 113 ? 5.715 36.938 -1.905 1 76.44 113 LEU B C 1
ATOM 4291 O O . LEU B 1 113 ? 5.406 36.094 -2.756 1 76.44 113 LEU B O 1
ATOM 4295 N N . ASP B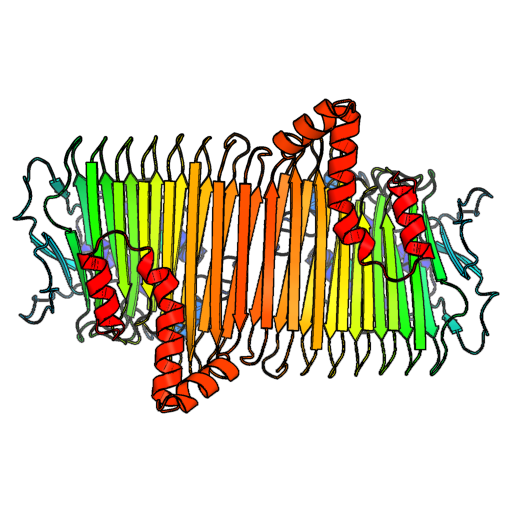 1 114 ? 6.77 37.625 -1.995 1 78.81 114 ASP B N 1
ATOM 4296 C CA . ASP B 1 114 ? 7.668 37.469 -3.133 1 78.81 114 ASP B CA 1
ATOM 4297 C C . ASP B 1 114 ? 8.641 36.312 -2.908 1 78.81 114 ASP B C 1
ATOM 4299 O O . ASP B 1 114 ? 9.773 36.531 -2.463 1 78.81 114 ASP B O 1
ATOM 4303 N N . LEU B 1 115 ? 8.07 35.125 -3.146 1 74.75 115 LEU B N 1
ATOM 4304 C CA . LEU B 1 115 ? 8.789 33.906 -2.881 1 74.75 115 LEU B CA 1
ATOM 4305 C C . LEU B 1 115 ? 9.281 33.25 -4.18 1 74.75 115 LEU B C 1
ATOM 4307 O O . LEU B 1 115 ? 8.641 33.406 -5.223 1 74.75 115 LEU B O 1
ATOM 4311 N N . SER B 1 116 ? 10.57 33.031 -4.562 1 64.12 116 SER B N 1
ATOM 4312 C CA . SER B 1 116 ? 11.008 32.406 -5.809 1 64.12 116 SER B CA 1
ATOM 4313 C C . SER B 1 116 ? 11.578 31.016 -5.559 1 64.12 116 SER B C 1
ATOM 4315 O O . SER B 1 116 ? 12.18 30.422 -6.453 1 64.12 116 SER B O 1
ATOM 4317 N N . ASN B 1 117 ? 11.297 30.406 -4.441 1 60.81 117 ASN B N 1
ATOM 4318 C CA . ASN B 1 117 ? 12.055 29.172 -4.242 1 60.81 117 ASN B CA 1
ATOM 4319 C C . ASN B 1 117 ? 11.414 28 -4.969 1 60.81 117 ASN B C 1
ATOM 4321 O O . ASN B 1 117 ? 10.219 28.016 -5.242 1 60.81 117 ASN B O 1
ATOM 4325 N N . ASN B 1 118 ? 12.375 26.938 -5.398 1 53.38 118 ASN B N 1
ATOM 4326 C CA . ASN B 1 118 ? 12.281 25.797 -6.305 1 53.38 118 ASN B CA 1
ATOM 4327 C C . ASN B 1 118 ? 11.391 24.703 -5.738 1 53.38 118 ASN B C 1
ATOM 4329 O O . ASN B 1 118 ? 11.734 24.062 -4.742 1 53.38 118 ASN B O 1
ATOM 4333 N N . SER B 1 119 ? 10.195 24.922 -5.578 1 56.72 119 SER B N 1
ATOM 4334 C CA . SER B 1 119 ? 9.453 23.75 -5.129 1 56.72 119 SER B CA 1
ATOM 4335 C C . SER B 1 119 ? 9.32 22.719 -6.25 1 56.72 119 SER B C 1
ATOM 4337 O O . SER B 1 119 ? 9.328 23.078 -7.43 1 56.72 119 SER B O 1
ATOM 4339 N N . ASN B 1 120 ? 9.516 21.469 -5.918 1 55.12 120 ASN B N 1
ATOM 4340 C CA . ASN B 1 120 ? 9.438 20.266 -6.746 1 55.12 120 ASN B CA 1
ATOM 4341 C C . ASN B 1 120 ? 8.039 20.094 -7.344 1 55.12 120 ASN B C 1
ATOM 4343 O O . ASN B 1 120 ? 7.039 20.297 -6.664 1 55.12 120 ASN B O 1
ATOM 4347 N N . GLY B 1 121 ? 7.773 20.391 -8.57 1 60.53 121 GLY B N 1
ATOM 4348 C CA . GLY B 1 121 ? 6.738 20.453 -9.594 1 60.53 121 GLY B CA 1
ATOM 4349 C C . GLY B 1 121 ? 5.891 19.203 -9.656 1 60.53 121 GLY B C 1
ATOM 4350 O O . GLY B 1 121 ? 5.008 19.094 -10.508 1 60.53 121 GLY B O 1
ATOM 4351 N N . ILE B 1 122 ? 5.977 18.344 -8.633 1 72.69 122 ILE B N 1
ATOM 4352 C CA . ILE B 1 122 ? 5.281 17.125 -9.047 1 72.69 122 ILE B CA 1
ATOM 4353 C C . ILE B 1 122 ? 3.869 17.125 -8.461 1 72.69 122 ILE B C 1
ATOM 4355 O O . ILE B 1 122 ? 2.914 16.719 -9.133 1 72.69 122 ILE B O 1
ATOM 4359 N N . ASN B 1 123 ? 3.584 17.828 -7.324 1 90.88 123 ASN B N 1
ATOM 4360 C CA . ASN B 1 123 ? 2.279 17.828 -6.672 1 90.88 123 ASN B CA 1
ATOM 4361 C C . ASN B 1 123 ? 1.423 19 -7.141 1 90.88 123 ASN B C 1
ATOM 4363 O O . ASN B 1 123 ? 1.745 20.156 -6.863 1 90.88 123 ASN B O 1
ATOM 4367 N N . PRO B 1 124 ? 0.358 18.781 -7.75 1 95.12 124 PRO B N 1
ATOM 4368 C CA . PRO B 1 124 ? -0.428 19.859 -8.344 1 95.12 124 PRO B CA 1
ATOM 4369 C C . PRO B 1 124 ? -1.008 20.812 -7.293 1 95.12 124 PRO B C 1
ATOM 4371 O O . PRO B 1 124 ? -1.145 22.016 -7.543 1 95.12 124 PRO B O 1
ATOM 4374 N N . LEU B 1 125 ? -1.324 20.344 -6.125 1 96.75 125 LEU B N 1
ATOM 4375 C CA . LEU B 1 125 ? -1.926 21.188 -5.105 1 96.75 125 LEU B CA 1
ATOM 4376 C C . LEU B 1 125 ? -0.884 22.125 -4.488 1 96.75 125 LEU B C 1
ATOM 4378 O O . LEU B 1 125 ? -1.206 23.234 -4.07 1 96.75 125 LEU B O 1
ATOM 4382 N N . VAL B 1 126 ? 0.353 21.625 -4.43 1 95.31 126 VAL B N 1
ATOM 4383 C CA . VAL B 1 126 ? 1.446 22.5 -4.035 1 95.31 126 VAL B CA 1
ATOM 4384 C C . VAL B 1 126 ? 1.663 23.562 -5.102 1 95.31 126 VAL B C 1
ATOM 4386 O O . VAL B 1 126 ? 1.875 24.734 -4.781 1 95.31 126 VAL B O 1
ATOM 4389 N N . SER B 1 127 ? 1.581 23.172 -6.344 1 94.88 127 SER B N 1
ATOM 4390 C CA . SER B 1 127 ? 1.682 24.125 -7.441 1 94.88 127 SER B CA 1
ATOM 4391 C C . SER B 1 127 ? 0.577 25.172 -7.367 1 94.88 127 SER B C 1
ATOM 4393 O O . SER B 1 127 ? 0.827 26.359 -7.578 1 94.88 127 SER B O 1
ATOM 4395 N N . LEU B 1 128 ? -0.611 24.734 -7.086 1 95.88 128 LEU B N 1
ATOM 4396 C CA . LEU B 1 128 ? -1.728 25.656 -6.93 1 95.88 128 LEU B CA 1
ATOM 4397 C C . LEU B 1 128 ? -1.462 26.641 -5.797 1 95.88 128 LEU B C 1
ATOM 4399 O O . LEU B 1 128 ? -1.713 27.844 -5.938 1 95.88 128 LEU B O 1
ATOM 4403 N N . ASN B 1 129 ? -0.994 26.125 -4.742 1 95.06 129 ASN B N 1
ATOM 4404 C CA . ASN B 1 129 ? -0.646 26.984 -3.615 1 95.06 129 ASN B CA 1
ATOM 4405 C C . ASN B 1 129 ? 0.381 28.047 -4.008 1 95.06 129 ASN B C 1
ATOM 4407 O O . ASN B 1 129 ? 0.183 29.234 -3.752 1 95.06 129 ASN B O 1
ATOM 4411 N N . HIS B 1 130 ? 1.41 27.609 -4.66 1 92.94 130 HIS B N 1
ATOM 4412 C CA . HIS B 1 130 ? 2.492 28.5 -5.043 1 92.94 130 HIS B CA 1
ATOM 4413 C C . HIS B 1 130 ? 2.012 29.547 -6.051 1 92.94 130 HIS B C 1
ATOM 4415 O O . HIS B 1 130 ? 2.475 30.688 -6.039 1 92.94 130 HIS B O 1
ATOM 4421 N N . ALA B 1 131 ? 1.083 29.188 -6.824 1 92.94 131 ALA B N 1
ATOM 4422 C CA . ALA B 1 131 ? 0.57 30.094 -7.848 1 92.94 131 ALA B CA 1
ATOM 4423 C C . ALA B 1 131 ? -0.312 31.172 -7.23 1 92.94 131 ALA B C 1
ATOM 4425 O O . ALA B 1 131 ? -0.302 32.312 -7.68 1 92.94 131 ALA B O 1
ATOM 4426 N N . LEU B 1 132 ? -1.052 30.828 -6.137 1 93.12 132 LEU B N 1
ATOM 4427 C CA . LEU B 1 132 ? -2.139 31.719 -5.746 1 93.12 132 LEU B CA 1
ATOM 4428 C C . LEU B 1 132 ? -2.07 32.031 -4.254 1 93.12 132 LEU B C 1
ATOM 4430 O O . LEU B 1 132 ? -3.051 32.5 -3.666 1 93.12 132 LEU B O 1
ATOM 4434 N N . VAL B 1 133 ? -0.959 31.703 -3.68 1 91.44 133 VAL B N 1
ATOM 4435 C CA . VAL B 1 133 ? -0.838 31.984 -2.254 1 91.44 133 VAL B CA 1
ATOM 4436 C C . VAL B 1 133 ? -1.027 33.469 -1.998 1 91.44 133 VAL B C 1
ATOM 4438 O O . VAL B 1 133 ? -0.383 34.312 -2.641 1 91.44 133 VAL B O 1
ATOM 4441 N N . SER B 1 134 ? -1.959 33.781 -1.108 1 85.62 134 SER B N 1
ATOM 4442 C CA . SER B 1 134 ? -2.234 35.188 -0.765 1 85.62 134 SER B CA 1
ATOM 4443 C C . SER B 1 134 ? -1.786 35.5 0.658 1 85.62 134 SER B C 1
ATOM 4445 O O . SER B 1 134 ? -1.861 36.656 1.096 1 85.62 134 SER B O 1
ATOM 4447 N N . ALA B 1 135 ? -1.39 34.5 1.366 1 86.5 135 ALA B N 1
ATOM 4448 C CA . ALA B 1 135 ? -0.823 34.719 2.697 1 86.5 135 ALA B CA 1
ATOM 4449 C C . ALA B 1 135 ? 0.405 33.844 2.912 1 86.5 135 ALA B C 1
ATOM 4451 O O . ALA B 1 135 ? 0.344 32.625 2.729 1 86.5 135 ALA B O 1
ATOM 4452 N N . HIS B 1 136 ? 1.439 34.469 3.164 1 91.56 136 HIS B N 1
ATOM 4453 C CA . HIS B 1 136 ? 2.695 33.781 3.439 1 91.56 136 HIS B CA 1
ATOM 4454 C C . HIS B 1 136 ? 3.33 34.281 4.73 1 91.56 136 HIS B C 1
ATOM 4456 O O . HIS B 1 136 ? 3.332 35.5 4.996 1 91.56 136 HIS B O 1
ATOM 4462 N N . ILE B 1 137 ? 3.752 33.375 5.559 1 94.5 137 ILE B N 1
ATOM 4463 C CA . ILE B 1 137 ? 4.504 33.75 6.758 1 94.5 137 ILE B CA 1
ATOM 4464 C C . ILE B 1 137 ? 5.793 32.938 6.824 1 94.5 137 ILE B C 1
ATOM 4466 O O . ILE B 1 137 ? 5.77 31.719 6.719 1 94.5 137 ILE B O 1
ATOM 4470 N N . GLY B 1 138 ? 6.891 33.625 6.875 1 95.75 138 GLY B N 1
ATOM 4471 C CA . GLY B 1 138 ? 8.172 33.031 7.191 1 95.75 138 GLY B CA 1
ATOM 4472 C C . GLY B 1 138 ? 8.578 33.219 8.648 1 95.75 138 GLY B C 1
ATOM 4473 O O . GLY B 1 138 ? 8.445 34.312 9.195 1 95.75 138 GLY B O 1
ATOM 4474 N N . ILE B 1 139 ? 9.008 32.156 9.266 1 97.56 139 ILE B N 1
ATOM 4475 C CA . ILE B 1 139 ? 9.438 32.219 10.656 1 97.56 139 ILE B CA 1
ATOM 4476 C C . ILE B 1 139 ? 10.836 31.609 10.789 1 97.56 139 ILE B C 1
ATOM 4478 O O . ILE B 1 139 ? 11.086 30.484 10.336 1 97.56 139 ILE B O 1
ATOM 4482 N N . ILE B 1 140 ? 11.711 32.375 11.367 1 98.44 140 ILE B N 1
ATOM 4483 C CA . ILE B 1 140 ? 13.055 31.859 11.648 1 98.44 140 ILE B CA 1
ATOM 4484 C C . ILE B 1 140 ? 13.312 31.906 13.148 1 98.44 140 ILE B C 1
ATOM 4486 O O . ILE B 1 140 ? 13.188 32.969 13.773 1 98.44 140 ILE B O 1
ATOM 4490 N N . VAL B 1 141 ? 13.594 30.828 13.711 1 98.88 141 VAL B N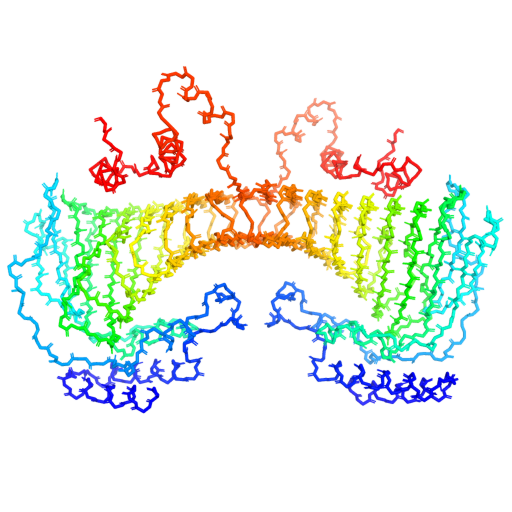 1
ATOM 4491 C CA . VAL B 1 141 ? 14.078 30.766 15.094 1 98.88 141 VAL B CA 1
ATOM 4492 C C . VAL B 1 141 ? 15.602 30.672 15.109 1 98.88 141 VAL B C 1
ATOM 4494 O O . VAL B 1 141 ? 16.172 29.688 14.609 1 98.88 141 VAL B O 1
ATOM 4497 N N . LYS B 1 142 ? 16.203 31.578 15.711 1 98.75 142 LYS B N 1
ATOM 4498 C CA . LYS B 1 142 ? 17.656 31.703 15.641 1 98.75 142 LYS B CA 1
ATOM 4499 C C . LYS B 1 142 ? 18.344 30.641 16.484 1 98.75 142 LYS B C 1
ATOM 4501 O O . LYS B 1 142 ? 17.719 30 17.328 1 98.75 142 LYS B O 1
ATOM 4506 N N . GLU B 1 143 ? 19.641 30.469 16.141 1 98.69 143 GLU B N 1
ATOM 4507 C CA . GLU B 1 143 ? 20.469 29.438 16.781 1 98.69 143 GLU B CA 1
ATOM 4508 C C . GLU B 1 143 ? 20.406 29.562 18.297 1 98.69 143 GLU B C 1
ATOM 4510 O O . GLU B 1 143 ? 20.422 30.656 18.844 1 98.69 143 GLU B O 1
ATOM 4515 N N . ASN B 1 144 ? 20.281 28.438 18.922 1 98.5 144 ASN B N 1
ATOM 4516 C CA . ASN B 1 144 ? 20.359 28.312 20.375 1 98.5 144 ASN B CA 1
ATOM 4517 C C . ASN B 1 144 ? 19.188 29.016 21.062 1 98.5 144 ASN B C 1
ATOM 4519 O O . ASN B 1 144 ? 19.312 29.469 22.203 1 98.5 144 ASN B O 1
ATOM 4523 N N . TYR B 1 145 ? 18.078 29.188 20.344 1 98.62 145 TYR B N 1
ATOM 4524 C CA . TYR B 1 145 ? 16.906 29.812 20.953 1 98.62 145 TYR B CA 1
ATOM 4525 C C . TYR B 1 145 ? 15.727 28.859 21 1 98.62 145 TYR B C 1
ATOM 4527 O O . TYR B 1 145 ? 15.445 28.156 20.016 1 98.62 145 TYR B O 1
ATOM 4535 N N . SER B 1 146 ? 15.117 28.703 22.109 1 98 146 SER B N 1
ATOM 4536 C CA . SER B 1 146 ? 13.859 27.984 22.312 1 98 146 SER B CA 1
ATOM 4537 C C . SER B 1 146 ? 12.727 28.953 22.641 1 98 146 SER B C 1
ATOM 4539 O O . SER B 1 146 ? 12.852 29.766 23.562 1 98 146 SER B O 1
ATOM 4541 N N . LEU B 1 147 ? 11.719 28.953 21.938 1 97.75 147 LEU B N 1
ATOM 4542 C CA . LEU B 1 147 ? 10.617 29.859 22.234 1 97.75 147 LEU B CA 1
ATOM 4543 C C . LEU B 1 147 ? 10.148 29.688 23.672 1 97.75 147 LEU B C 1
ATOM 4545 O O . LEU B 1 147 ? 10.062 28.562 24.172 1 97.75 147 LEU B O 1
ATOM 4549 N N . ASN B 1 148 ? 9.789 30.781 24.25 1 96.88 148 ASN B N 1
ATOM 4550 C CA . ASN B 1 148 ? 9.312 30.766 25.625 1 96.88 148 ASN B CA 1
ATOM 4551 C C . ASN B 1 148 ? 7.91 30.172 25.734 1 96.88 148 ASN B C 1
ATOM 4553 O O . ASN B 1 148 ? 7.582 29.531 26.734 1 96.88 148 ASN B O 1
ATOM 4557 N N . LYS B 1 149 ? 7.145 30.453 24.812 1 97.62 149 LYS B N 1
ATOM 4558 C CA . LYS B 1 149 ? 5.766 29.969 24.734 1 97.62 149 LYS B CA 1
ATOM 4559 C C . LYS B 1 149 ? 5.477 29.359 23.375 1 97.62 149 LYS B C 1
ATOM 4561 O O . LYS B 1 149 ? 6.152 29.672 22.391 1 97.62 149 LYS B O 1
ATOM 4566 N N . PRO B 1 150 ? 4.43 28.453 23.359 1 97.69 150 PRO B N 1
ATOM 4567 C CA . PRO B 1 150 ? 4.059 27.922 22.047 1 97.69 150 PRO B CA 1
ATOM 4568 C C . PRO B 1 150 ? 3.623 29 21.062 1 97.69 150 PRO B C 1
ATOM 4570 O O . PRO B 1 150 ? 3.158 30.062 21.469 1 97.69 150 PRO B O 1
ATOM 4573 N N . LEU B 1 151 ? 3.893 28.781 19.844 1 98.19 151 LEU B N 1
ATOM 4574 C CA . LEU B 1 151 ? 3.33 29.609 18.781 1 98.19 151 LEU B CA 1
ATOM 4575 C C . LEU B 1 151 ? 2.072 28.953 18.203 1 98.19 151 LEU B C 1
ATOM 4577 O O . LEU B 1 151 ? 2.105 27.797 17.766 1 98.19 151 LEU B O 1
ATOM 4581 N N . VAL B 1 152 ? 0.95 29.688 18.219 1 97.88 152 VAL B N 1
ATOM 4582 C CA . VAL B 1 152 ? -0.301 29.156 17.688 1 97.88 152 VAL B CA 1
ATOM 4583 C C . VAL B 1 152 ? -0.648 29.875 16.391 1 97.88 152 VAL B C 1
ATOM 4585 O O . VAL B 1 152 ? -0.706 31.109 16.344 1 97.88 152 VAL B O 1
ATOM 4588 N N . LEU B 1 153 ? -0.798 29.156 15.352 1 97.44 153 LEU B N 1
ATOM 4589 C CA . LEU B 1 153 ? -1.366 29.641 14.102 1 97.44 153 LEU B CA 1
ATOM 4590 C C . LEU B 1 153 ? -2.873 29.406 14.062 1 97.44 153 LEU B C 1
ATOM 4592 O O . LEU B 1 153 ? -3.33 28.266 13.93 1 97.44 153 LEU B O 1
ATOM 4596 N N . TYR B 1 154 ? -3.602 30.5 14.172 1 95.56 154 TYR B N 1
ATOM 4597 C CA . TYR B 1 154 ? -5.055 30.438 14.086 1 95.56 154 TYR B CA 1
ATOM 4598 C C . TYR B 1 154 ? -5.527 30.625 12.648 1 95.56 154 TYR B C 1
ATOM 4600 O O . TYR B 1 154 ? -5.297 31.688 12.055 1 95.56 154 TYR B O 1
ATOM 4608 N N . ASN B 1 155 ? -6.117 29.641 12.102 1 94.81 155 ASN B N 1
ATOM 4609 C CA . ASN B 1 155 ? -6.746 29.75 10.789 1 94.81 155 ASN B CA 1
ATOM 4610 C C . ASN B 1 155 ? -8.266 29.875 10.906 1 94.81 155 ASN B C 1
ATOM 4612 O O . ASN B 1 155 ? -8.953 28.875 11.156 1 94.81 155 ASN B O 1
ATOM 4616 N N . ILE B 1 156 ? -8.742 31.047 10.602 1 92.88 156 ILE B N 1
ATOM 4617 C CA . ILE B 1 156 ? -10.156 31.344 10.805 1 92.88 156 ILE B CA 1
ATOM 4618 C C . ILE B 1 156 ? -10.812 31.672 9.469 1 92.88 156 ILE B C 1
ATOM 4620 O O . ILE B 1 156 ? -10.266 32.438 8.68 1 92.88 156 ILE B O 1
ATOM 4624 N N . THR B 1 157 ? -11.844 31.016 9.148 1 91.75 157 THR B N 1
ATOM 4625 C CA . THR B 1 157 ? -12.688 31.438 8.039 1 91.75 157 THR B CA 1
ATOM 4626 C C . THR B 1 157 ? -14.047 31.906 8.531 1 91.75 157 THR B C 1
ATOM 4628 O O . THR B 1 157 ? -14.648 31.281 9.406 1 91.75 157 THR B O 1
ATOM 4631 N N . THR B 1 158 ? -14.477 33 8.062 1 89.88 158 THR B N 1
ATOM 4632 C CA . THR B 1 158 ? -15.734 33.594 8.5 1 89.88 158 THR B CA 1
ATOM 4633 C C . THR B 1 158 ? -16.875 33.188 7.566 1 89.88 158 THR B C 1
ATOM 4635 O O . THR B 1 158 ? -16.625 32.688 6.465 1 89.88 158 THR B O 1
ATOM 4638 N N . GLU B 1 159 ? -18.047 33.406 7.926 1 88.19 159 GLU B N 1
ATOM 4639 C CA . GLU B 1 159 ? -19.234 33 7.188 1 88.19 159 GLU B CA 1
ATOM 4640 C C . GLU B 1 159 ? -19.312 33.688 5.828 1 88.19 159 GLU B C 1
ATOM 4642 O O . GLU B 1 159 ? -19.984 33.188 4.91 1 88.19 159 GLU B O 1
ATOM 4647 N N . ASP B 1 160 ? -18.594 34.75 5.711 1 85.12 160 ASP B N 1
ATOM 4648 C CA . ASP B 1 160 ? -18.703 35.562 4.508 1 85.12 160 ASP B CA 1
ATOM 4649 C C . ASP B 1 160 ? -17.906 34.938 3.357 1 85.12 160 ASP B C 1
ATOM 4651 O O . ASP B 1 160 ? -18.094 35.344 2.199 1 85.12 160 ASP B O 1
ATOM 4655 N N . VAL B 1 161 ? -17.109 34.062 3.641 1 89.12 161 VAL B N 1
ATOM 4656 C CA . VAL B 1 161 ? -16.312 33.438 2.578 1 89.12 161 VAL B CA 1
ATOM 4657 C C . VAL B 1 161 ? -16.953 32.125 2.135 1 89.12 161 VAL B C 1
ATOM 4659 O O . VAL B 1 161 ? -17.25 31.266 2.965 1 89.12 161 VAL B O 1
ATOM 4662 N N . ASN B 1 162 ? -17.172 32.031 0.872 1 90.44 162 ASN B N 1
ATOM 4663 C CA . ASN B 1 162 ? -17.812 30.844 0.307 1 90.44 162 ASN B CA 1
ATOM 4664 C C . ASN B 1 162 ? -17.281 30.547 -1.092 1 90.44 162 ASN B C 1
ATOM 4666 O O . ASN B 1 162 ? -16.875 31.453 -1.819 1 90.44 162 ASN B O 1
ATOM 4670 N N . SER B 1 163 ? -17.25 29.297 -1.379 1 94.88 163 SER B N 1
ATOM 4671 C CA . SER B 1 163 ? -16.859 28.812 -2.697 1 94.88 163 SER B CA 1
ATOM 4672 C C . SER B 1 163 ? -15.547 29.453 -3.146 1 94.88 163 SER B C 1
ATOM 4674 O O . SER B 1 163 ? -15.438 29.938 -4.277 1 94.88 163 SER B O 1
ATOM 4676 N N . THR B 1 164 ? -14.68 29.469 -2.213 1 94 164 THR B N 1
ATOM 4677 C CA . THR B 1 164 ? -13.406 30.141 -2.461 1 94 164 THR B CA 1
ATOM 4678 C C . THR B 1 164 ? -12.242 29.203 -2.129 1 94 164 THR B C 1
ATOM 4680 O O . THR B 1 164 ? -12.281 28.469 -1.136 1 94 164 THR B O 1
ATOM 4683 N N . ALA B 1 165 ? -11.258 29.25 -2.996 1 95.69 165 ALA B N 1
ATOM 4684 C CA . ALA B 1 165 ? -10 28.562 -2.689 1 95.69 165 ALA B CA 1
ATOM 4685 C C . ALA B 1 165 ? -9.055 29.484 -1.923 1 95.69 165 ALA B C 1
ATOM 4687 O O . ALA B 1 165 ? -8.695 30.562 -2.406 1 95.69 165 ALA B O 1
ATOM 4688 N N . LEU B 1 166 ? -8.797 29.141 -0.734 1 94.5 166 LEU B N 1
ATOM 4689 C CA . LEU B 1 166 ? -7.855 29.891 0.097 1 94.5 166 LEU B CA 1
ATOM 4690 C C . LEU B 1 166 ? -6.516 29.172 0.176 1 94.5 166 LEU B C 1
ATOM 4692 O O . LEU B 1 166 ? -6.461 27.969 0.477 1 94.5 166 LEU B O 1
ATOM 4696 N N . ASN B 1 167 ? -5.453 29.844 -0.204 1 94.5 167 ASN B N 1
ATOM 4697 C CA . ASN B 1 167 ? -4.109 29.281 -0.182 1 94.5 167 ASN B CA 1
ATOM 4698 C C . ASN B 1 167 ? -3.23 29.969 0.86 1 94.5 167 ASN B C 1
ATOM 4700 O O . ASN B 1 167 ? -3.102 31.188 0.863 1 94.5 167 ASN B O 1
ATOM 4704 N N . LEU B 1 168 ? -2.693 29.188 1.735 1 94.44 168 LEU B N 1
ATOM 4705 C CA . LEU B 1 168 ? -1.792 29.672 2.773 1 94.44 168 LEU B CA 1
ATOM 4706 C C . LEU B 1 168 ? -0.464 28.922 2.738 1 94.44 168 LEU B C 1
ATOM 4708 O O . LEU B 1 168 ? -0.431 27.719 2.475 1 94.44 168 LEU B O 1
ATOM 4712 N N . ARG B 1 169 ? 0.58 29.641 3.004 1 94.56 169 ARG B N 1
ATOM 4713 C CA . ARG B 1 169 ? 1.901 29.031 3.068 1 94.56 169 ARG B CA 1
ATOM 4714 C C . ARG B 1 169 ? 2.68 29.516 4.281 1 94.56 169 ARG B C 1
ATOM 4716 O O . ARG B 1 169 ? 2.625 30.703 4.617 1 94.56 169 ARG B O 1
ATOM 4723 N N . THR B 1 170 ? 3.244 28.641 4.988 1 95.94 170 THR B N 1
ATOM 4724 C CA . THR B 1 170 ? 4.148 28.969 6.086 1 95.94 170 THR B CA 1
ATOM 4725 C C . THR B 1 170 ? 5.492 28.266 5.902 1 95.94 170 THR B C 1
ATOM 4727 O O . THR B 1 170 ? 5.543 27.062 5.66 1 95.94 170 THR B O 1
ATOM 4730 N N . ASP B 1 171 ? 6.559 29.031 5.945 1 96.31 171 ASP B N 1
ATOM 4731 C CA . ASP B 1 171 ? 7.918 28.5 5.918 1 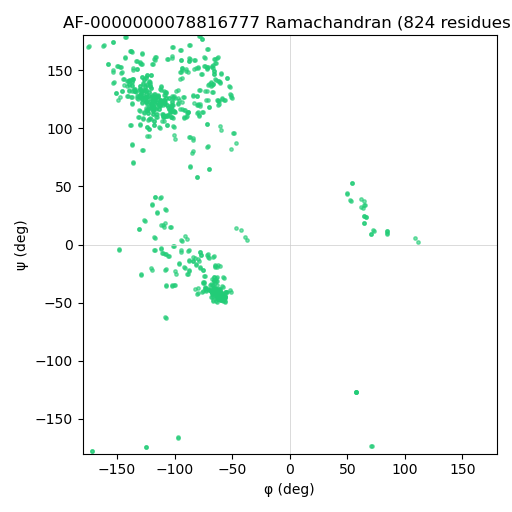96.31 171 ASP B CA 1
ATOM 4732 C C . ASP B 1 171 ? 8.625 28.734 7.25 1 96.31 171 ASP B C 1
ATOM 4734 O O . ASP B 1 171 ? 8.812 29.875 7.668 1 96.31 171 ASP B O 1
ATOM 4738 N N . ILE B 1 172 ? 9.008 27.672 7.867 1 98.06 172 ILE B N 1
ATOM 4739 C CA . ILE B 1 172 ? 9.609 27.766 9.195 1 98.06 172 ILE B CA 1
ATOM 4740 C C . ILE B 1 172 ? 11.023 27.188 9.156 1 98.06 172 ILE B C 1
ATOM 4742 O O . ILE B 1 172 ? 11.234 26.062 8.695 1 98.06 172 ILE B O 1
ATOM 4746 N N . LYS B 1 173 ? 11.93 27.938 9.633 1 98.56 173 LYS B N 1
ATOM 4747 C CA . LYS B 1 173 ? 13.32 27.5 9.742 1 98.56 173 LYS B CA 1
ATOM 4748 C C . LYS B 1 173 ? 13.789 27.516 11.195 1 98.56 173 LYS B C 1
ATOM 4750 O O . LYS B 1 173 ? 13.75 28.547 11.859 1 98.56 173 LYS B O 1
ATOM 4755 N N . LEU B 1 174 ? 14.164 26.359 11.648 1 98.88 174 LEU B N 1
ATOM 4756 C CA . LEU B 1 174 ? 14.805 26.25 12.945 1 98.88 174 LEU B CA 1
ATOM 4757 C C . LEU B 1 174 ? 16.312 26.125 12.797 1 98.88 174 LEU B C 1
ATOM 4759 O O . LEU B 1 174 ? 16.812 25.125 12.258 1 98.88 174 LEU B O 1
ATOM 4763 N N . GLU B 1 175 ? 17 27.109 13.273 1 98.88 175 GLU B N 1
ATOM 4764 C CA . GLU B 1 175 ? 18.469 27.078 13.203 1 98.88 175 GLU B CA 1
ATOM 4765 C C . GLU B 1 175 ? 19.047 26.125 14.258 1 98.88 175 GLU B C 1
ATOM 4767 O O . GLU B 1 175 ? 18.297 25.5 15 1 98.88 175 GLU B O 1
ATOM 4772 N N . LYS B 1 176 ? 20.359 25.984 14.219 1 98.81 176 LYS B N 1
ATOM 4773 C CA . LYS B 1 176 ? 21.047 25 15.047 1 98.81 176 LYS B CA 1
ATOM 4774 C C . LYS B 1 176 ? 20.625 25.109 16.516 1 98.81 176 LYS B C 1
ATOM 4776 O O . LYS B 1 176 ? 20.594 26.219 17.062 1 98.81 176 LYS B O 1
ATOM 4781 N N . ASN B 1 177 ? 20.219 24.016 17.078 1 98.69 177 ASN B N 1
ATOM 4782 C CA . ASN B 1 177 ? 19.922 23.891 18.5 1 98.69 177 ASN B CA 1
ATOM 4783 C C . ASN B 1 177 ? 18.781 24.812 18.922 1 98.69 177 ASN B C 1
ATOM 4785 O O . ASN B 1 177 ? 18.797 25.375 20.016 1 98.69 177 ASN B O 1
ATOM 4789 N N . SER B 1 178 ? 17.828 25.062 18.047 1 98.75 178 SER B N 1
ATOM 4790 C CA . SER B 1 178 ? 16.625 25.828 18.375 1 98.75 178 SER B CA 1
ATOM 4791 C C . SER B 1 178 ? 15.43 24.906 18.578 1 98.75 178 SER B C 1
ATOM 4793 O O . SER B 1 178 ? 15.469 23.734 18.203 1 98.75 178 SER B O 1
ATOM 4795 N N . ASN B 1 179 ? 14.367 25.391 19.234 1 98.25 179 ASN B N 1
ATOM 4796 C CA . ASN B 1 179 ? 13.172 24.594 19.516 1 98.25 179 ASN B CA 1
ATOM 4797 C C . ASN B 1 179 ? 11.898 25.406 19.297 1 98.25 179 ASN B C 1
ATOM 4799 O O . ASN B 1 179 ? 11.844 26.594 19.625 1 98.25 179 ASN B O 1
ATOM 4803 N N . LEU B 1 180 ? 10.93 24.766 18.766 1 98.56 180 LEU B N 1
ATOM 4804 C CA . LEU B 1 180 ? 9.648 25.391 18.5 1 98.56 180 LEU B CA 1
ATOM 4805 C C . LEU B 1 180 ? 8.492 24.438 18.797 1 98.56 180 LEU B C 1
ATOM 4807 O O . LEU B 1 180 ? 8.531 23.281 18.391 1 98.56 180 LEU B O 1
ATOM 4811 N N . LYS B 1 181 ? 7.551 24.891 19.594 1 98.25 181 LYS B N 1
ATOM 4812 C CA . LYS B 1 181 ? 6.238 24.266 19.734 1 98.25 181 LYS B CA 1
ATOM 4813 C C . LYS B 1 181 ? 5.184 25.031 18.922 1 98.25 181 LYS B C 1
ATOM 4815 O O . LYS B 1 181 ? 4.887 26.188 19.219 1 98.25 181 LYS B O 1
ATOM 4820 N N . LEU B 1 182 ? 4.711 24.344 17.953 1 98.56 182 LEU B N 1
ATOM 4821 C CA . LEU B 1 182 ? 3.785 24.969 17.016 1 98.56 182 LEU B CA 1
ATOM 4822 C C . LEU B 1 182 ? 2.42 24.281 17.062 1 98.56 182 LEU B C 1
ATOM 4824 O O . LEU B 1 182 ? 2.328 23.062 16.969 1 98.56 182 LEU B O 1
ATOM 4828 N N . VAL B 1 183 ? 1.378 25.047 17.266 1 98.25 183 VAL B N 1
ATOM 4829 C CA . VAL B 1 183 ? 0.01 24.547 17.156 1 98.25 183 VAL B CA 1
ATOM 4830 C C . VAL B 1 183 ? -0.692 25.219 15.969 1 98.25 183 VAL B C 1
ATOM 4832 O O . VAL B 1 183 ? -0.746 26.438 15.883 1 98.25 183 VAL B O 1
ATOM 4835 N N . THR B 1 184 ? -1.135 24.484 15.062 1 98.12 184 THR B N 1
ATOM 4836 C CA . THR B 1 184 ? -1.985 24.969 13.984 1 98.12 184 THR B CA 1
ATOM 4837 C C . THR B 1 184 ? -3.436 24.547 14.203 1 98.12 184 THR B C 1
ATOM 4839 O O . THR B 1 184 ? -3.746 23.344 14.211 1 98.12 184 THR B O 1
ATOM 4842 N N . ILE B 1 185 ? -4.289 25.5 14.367 1 96.62 185 ILE B N 1
ATOM 4843 C CA . ILE B 1 185 ? -5.664 25.172 14.719 1 96.62 185 ILE B CA 1
ATOM 4844 C C . ILE B 1 185 ? -6.621 25.875 13.758 1 96.62 185 ILE B C 1
ATOM 4846 O O . ILE B 1 185 ? -6.363 27 13.32 1 96.62 185 ILE B O 1
ATOM 4850 N N . PHE B 1 186 ? -7.703 25.203 13.438 1 95.19 186 PHE B N 1
ATOM 4851 C CA . PHE B 1 186 ? -8.719 25.719 12.531 1 95.19 186 PHE B CA 1
ATOM 4852 C C . PHE B 1 186 ? -9.992 26.078 13.289 1 95.19 186 PHE B C 1
ATOM 4854 O O . PHE B 1 186 ? -10.461 25.297 14.125 1 95.19 186 PHE B O 1
ATOM 4861 N N . ASP B 1 187 ? -10.453 27.219 13.031 1 93.06 187 ASP B N 1
ATOM 4862 C CA . ASP B 1 187 ? -11.75 27.656 13.539 1 93.06 187 ASP B CA 1
ATOM 4863 C C . ASP B 1 187 ? -12.633 28.172 12.414 1 93.06 187 ASP B C 1
ATOM 4865 O O . ASP B 1 187 ? -12.82 29.391 12.273 1 93.06 187 ASP B O 1
ATOM 4869 N N . ASP B 1 188 ? -13.25 27.281 11.727 1 92.56 188 ASP B N 1
ATOM 4870 C CA . ASP B 1 188 ? -14.008 27.625 10.516 1 92.56 188 ASP B CA 1
ATOM 4871 C C . ASP B 1 188 ? -15.469 27.906 10.852 1 92.56 188 ASP B C 1
ATOM 4873 O O . ASP B 1 188 ? -16.141 27.078 11.477 1 92.56 188 ASP B O 1
ATOM 4877 N N . GLN B 1 189 ? -15.891 28.984 10.438 1 91.06 189 GLN B N 1
ATOM 4878 C CA . GLN B 1 189 ? -17.312 29.312 10.461 1 91.06 189 GLN B CA 1
ATOM 4879 C C . GLN B 1 189 ? -17.906 29.25 9.062 1 91.06 189 GLN B C 1
ATOM 4881 O O . GLN B 1 189 ? -19.141 29.266 8.906 1 91.06 189 GLN B O 1
ATOM 4886 N N . SER B 1 190 ? -17.094 29.125 8.094 1 91.06 190 SER B N 1
ATOM 4887 C CA . SER B 1 190 ? -17.516 29.094 6.695 1 91.06 190 SER B CA 1
ATOM 4888 C C . SER B 1 190 ? -17.859 27.672 6.262 1 91.06 190 SER B C 1
ATOM 4890 O O . SER B 1 190 ? -17.672 26.719 7.02 1 91.06 190 SER B O 1
ATOM 4892 N N . GLN B 1 191 ? -18.406 27.609 5.074 1 93.56 191 GLN B N 1
ATOM 4893 C CA . GLN B 1 191 ? -18.75 26.328 4.457 1 93.56 191 GLN B CA 1
ATOM 4894 C C . GLN B 1 191 ? -18.344 26.297 2.99 1 93.56 191 GLN B C 1
ATOM 4896 O O . GLN B 1 191 ? -18.203 27.344 2.354 1 93.56 191 GLN B O 1
ATOM 4901 N N . ASN B 1 192 ? -18.031 25.156 2.508 1 96.38 192 ASN B N 1
ATOM 4902 C CA . ASN B 1 192 ? -17.891 24.859 1.089 1 96.38 192 ASN B CA 1
ATOM 4903 C C . ASN B 1 192 ? -16.75 25.641 0.464 1 96.38 192 ASN B C 1
ATOM 4905 O O . ASN B 1 192 ? -16.891 26.219 -0.615 1 96.38 192 ASN B O 1
ATOM 4909 N N . ASN B 1 193 ? -15.695 25.797 1.197 1 96.69 193 ASN B N 1
ATOM 4910 C CA . ASN B 1 193 ? -14.461 26.359 0.652 1 96.69 193 ASN B CA 1
ATOM 4911 C C . ASN B 1 193 ? -13.406 25.281 0.441 1 96.69 193 ASN B C 1
ATOM 4913 O O . ASN B 1 193 ? -13.531 24.172 0.963 1 96.69 193 ASN B O 1
ATOM 4917 N N . PHE B 1 194 ? -12.484 25.578 -0.385 1 97.5 194 PHE B N 1
ATOM 4918 C CA . PHE B 1 194 ? -11.281 24.75 -0.504 1 97.5 194 PHE B CA 1
ATOM 4919 C C . PHE B 1 194 ? -10.086 25.438 0.145 1 97.5 194 PHE B C 1
ATOM 4921 O O . PHE B 1 194 ? -9.656 26.5 -0.304 1 97.5 194 PHE B O 1
ATOM 4928 N N . ILE B 1 195 ? -9.602 24.938 1.208 1 97.19 195 ILE B N 1
ATOM 4929 C CA . ILE B 1 195 ? -8.477 25.516 1.931 1 97.19 195 ILE B CA 1
ATOM 4930 C C . ILE B 1 195 ? -7.215 24.703 1.659 1 97.19 195 ILE B C 1
ATOM 4932 O O . ILE B 1 195 ? -7.145 23.516 2.016 1 97.19 195 ILE B O 1
ATOM 4936 N N . ASN B 1 196 ? -6.262 25.234 1.005 1 97.31 196 ASN B N 1
ATOM 4937 C CA . ASN B 1 196 ? -4.996 24.641 0.601 1 97.31 196 ASN B CA 1
ATOM 4938 C C . ASN B 1 196 ? -3.82 25.219 1.375 1 97.31 196 ASN B C 1
ATOM 4940 O O . ASN B 1 196 ? -3.365 26.328 1.079 1 97.31 196 ASN B O 1
ATOM 4944 N N . ILE B 1 197 ? -3.301 24.422 2.297 1 96.62 197 ILE B N 1
ATOM 4945 C CA . ILE B 1 197 ? -2.27 24.922 3.201 1 96.62 197 ILE B CA 1
ATOM 4946 C C . ILE B 1 197 ? -0.957 24.188 2.943 1 96.62 197 ILE B C 1
ATOM 4948 O O . ILE B 1 197 ? -0.928 22.953 2.893 1 96.62 197 ILE B O 1
ATOM 4952 N N . ASN B 1 198 ? 0.115 24.906 2.746 1 95.62 198 ASN B N 1
ATOM 4953 C CA . ASN B 1 198 ? 1.472 24.391 2.6 1 95.62 198 ASN B CA 1
ATOM 4954 C C . ASN B 1 198 ? 2.379 24.875 3.727 1 95.62 198 ASN B C 1
ATOM 4956 O O . ASN B 1 198 ? 2.578 26.078 3.896 1 95.62 198 ASN B O 1
ATOM 4960 N N . GLN B 1 199 ? 2.865 24 4.477 1 96.62 199 GLN B N 1
ATOM 4961 C CA . GLN B 1 199 ? 3.785 24.312 5.566 1 96.62 199 GLN B CA 1
ATOM 4962 C C . GLN B 1 199 ? 5.121 23.594 5.387 1 96.62 199 GLN B C 1
ATOM 4964 O O . GLN B 1 199 ? 5.168 22.375 5.34 1 96.62 199 GLN B O 1
ATOM 4969 N N . ASN B 1 200 ? 6.184 24.344 5.301 1 96.5 200 ASN B N 1
ATOM 4970 C CA . ASN B 1 200 ? 7.527 23.797 5.129 1 96.5 200 ASN B CA 1
ATOM 4971 C C . ASN B 1 200 ? 8.383 24.016 6.375 1 96.5 200 ASN B C 1
ATOM 4973 O O . ASN B 1 200 ? 8.359 25.094 6.973 1 96.5 200 ASN B O 1
ATOM 4977 N N . PHE B 1 201 ? 9.102 22.969 6.75 1 98.44 201 PHE B N 1
ATOM 4978 C CA . PHE B 1 201 ? 9.969 23.031 7.918 1 98.44 201 PHE B CA 1
ATOM 4979 C C . PHE B 1 201 ? 11.398 22.641 7.555 1 98.44 201 PHE B C 1
ATOM 4981 O O . PHE B 1 201 ? 11.641 21.547 7.039 1 98.44 201 PHE B O 1
ATOM 4988 N N . ASP B 1 202 ? 12.289 23.484 7.816 1 98.62 202 ASP B N 1
ATOM 4989 C CA . ASP B 1 202 ? 13.711 23.156 7.793 1 98.62 202 ASP B CA 1
ATOM 4990 C C . ASP B 1 202 ? 14.297 23.141 9.203 1 98.62 202 ASP B C 1
ATOM 4992 O O . ASP B 1 202 ? 14.453 24.203 9.828 1 98.62 202 ASP B O 1
ATOM 4996 N N . ILE B 1 203 ? 14.625 21.984 9.648 1 98.94 203 ILE B N 1
ATOM 4997 C CA . ILE B 1 203 ? 15.055 21.797 11.023 1 98.94 203 ILE B CA 1
ATOM 4998 C C . ILE B 1 203 ? 16.547 21.469 11.055 1 98.94 203 ILE B C 1
ATOM 5000 O O . ILE B 1 203 ? 16.953 20.344 10.789 1 98.94 203 ILE B O 1
ATOM 5004 N N . ALA B 1 204 ? 17.359 22.406 11.539 1 98.88 204 ALA B N 1
ATOM 5005 C CA . ALA B 1 204 ? 18.812 22.281 11.516 1 98.88 204 ALA B CA 1
ATOM 5006 C C . ALA B 1 204 ? 19.297 21.359 12.633 1 98.88 204 ALA B C 1
ATOM 5008 O O . ALA B 1 204 ? 18.5 20.797 13.383 1 98.88 204 ALA B O 1
ATOM 5009 N N . GLN B 1 205 ? 20.609 21.219 12.625 1 98.81 205 GLN B N 1
ATOM 5010 C CA . GLN B 1 205 ? 21.281 20.328 13.562 1 98.81 205 GLN B CA 1
ATOM 5011 C C . GLN B 1 205 ? 20.844 20.594 15 1 98.81 205 GLN B C 1
ATOM 5013 O O . GLN B 1 205 ? 20.766 21.75 15.422 1 98.81 205 GLN B O 1
ATOM 5018 N N . ASP B 1 206 ? 20.438 19.562 15.719 1 98.81 206 ASP B N 1
ATOM 5019 C CA . ASP B 1 206 ? 20.172 19.578 17.156 1 98.81 206 ASP B CA 1
ATOM 5020 C C . ASP B 1 206 ? 18.906 20.375 17.453 1 98.81 206 ASP B C 1
ATOM 5022 O O . ASP B 1 206 ? 18.625 20.688 18.625 1 98.81 206 ASP B O 1
ATOM 5026 N N . ALA B 1 207 ? 18.141 20.766 16.422 1 98.88 207 ALA B N 1
ATOM 5027 C CA . ALA B 1 207 ? 16.906 21.5 16.641 1 98.88 207 ALA B CA 1
ATOM 5028 C C . ALA B 1 207 ? 15.734 20.562 16.844 1 98.88 207 ALA B C 1
ATOM 5030 O O . ALA B 1 207 ? 15.789 19.391 16.453 1 98.88 207 ALA B O 1
ATOM 5031 N N . ILE B 1 208 ? 14.656 21.062 17.5 1 98.81 208 ILE B N 1
ATOM 5032 C CA . ILE B 1 208 ? 13.492 20.234 17.828 1 98.81 208 ILE B CA 1
ATOM 5033 C C . ILE B 1 208 ? 12.219 20.969 17.438 1 98.81 208 ILE B C 1
ATOM 5035 O O . ILE B 1 208 ? 11.992 22.109 17.844 1 98.81 208 ILE B O 1
ATOM 5039 N N . LEU B 1 209 ? 11.43 20.328 16.672 1 98.88 209 LEU B N 1
ATOM 5040 C CA . LEU B 1 209 ? 10.102 20.812 16.312 1 98.88 209 LEU B CA 1
ATOM 5041 C C . LEU B 1 209 ? 9.016 19.938 16.938 1 98.88 209 LEU B C 1
ATOM 5043 O O . LEU B 1 209 ? 9.047 18.703 16.812 1 98.88 209 LEU B O 1
ATOM 5047 N N . LYS B 1 210 ? 8.148 20.5 17.672 1 98.69 210 LYS B N 1
ATOM 5048 C CA . LYS B 1 210 ? 6.883 19.891 18.062 1 98.69 210 LYS B CA 1
ATOM 5049 C C . LYS B 1 210 ? 5.707 20.578 17.375 1 98.69 210 LYS B C 1
ATOM 5051 O O . LYS B 1 210 ? 5.422 21.75 17.656 1 98.69 210 LYS B O 1
ATOM 5056 N N . SER B 1 211 ? 5.09 19.891 16.484 1 98.69 211 SER B N 1
ATOM 5057 C CA . SER B 1 211 ? 4.023 20.469 15.68 1 98.69 211 SER B CA 1
ATOM 5058 C C . SER B 1 211 ? 2.709 19.734 15.883 1 98.69 211 SER B C 1
ATOM 5060 O O . SER B 1 211 ? 2.65 18.5 15.727 1 98.69 211 SER B O 1
ATOM 5062 N N . TYR B 1 212 ? 1.661 20.438 16.203 1 98.44 212 TYR B N 1
ATOM 5063 C CA . TYR B 1 212 ? 0.339 19.875 16.469 1 98.44 212 TYR B CA 1
ATOM 5064 C C . TYR B 1 212 ? -0.711 20.516 15.57 1 98.44 212 TYR B C 1
ATOM 5066 O O . TYR B 1 212 ? -0.864 21.734 15.547 1 98.44 212 TYR B O 1
ATOM 5074 N N . LYS B 1 213 ? -1.411 19.719 14.82 1 98.38 213 LYS B N 1
ATOM 5075 C CA . LYS B 1 213 ? -2.479 20.188 13.945 1 98.38 213 LYS B CA 1
ATOM 5076 C C . LYS B 1 213 ? -3.85 19.781 14.477 1 98.38 213 LYS B C 1
ATOM 5078 O O . LYS B 1 213 ? -4.094 18.594 14.734 1 98.38 213 LYS B O 1
ATOM 5083 N N . ILE B 1 214 ? -4.707 20.781 14.562 1 97.94 214 ILE B N 1
ATOM 5084 C CA . ILE B 1 214 ? -5.996 20.5 15.188 1 97.94 214 ILE B CA 1
ATOM 5085 C C . ILE B 1 214 ? -7.125 20.938 14.258 1 97.94 214 ILE B C 1
ATOM 5087 O O . ILE B 1 214 ? -7.316 22.141 14.031 1 97.94 214 ILE B O 1
ATOM 5091 N N . ASP B 1 215 ? -7.84 20.062 13.656 1 97.75 215 ASP B N 1
ATOM 5092 C CA . ASP B 1 215 ? -9.102 20.234 12.945 1 97.75 215 ASP B CA 1
ATOM 5093 C C . ASP B 1 215 ? -10.25 19.531 13.672 1 97.75 215 ASP B C 1
ATOM 5095 O O . ASP B 1 215 ? -10.445 18.328 13.516 1 97.75 215 ASP B O 1
ATOM 5099 N N . HIS B 1 216 ? -11.016 20.297 14.391 1 95.88 216 HIS B N 1
ATOM 5100 C CA . HIS B 1 216 ? -11.961 19.672 15.32 1 95.88 216 HIS B CA 1
ATOM 5101 C C . HIS B 1 216 ? -13.367 20.234 15.125 1 95.88 216 HIS B C 1
ATOM 5103 O O . HIS B 1 216 ? -14.352 19.531 15.367 1 95.88 216 HIS B O 1
ATOM 5109 N N . LYS B 1 217 ? -13.484 21.406 14.633 1 94.12 217 LYS B N 1
ATOM 5110 C CA . LYS B 1 217 ? -14.789 22.047 14.461 1 94.12 217 LYS B CA 1
ATOM 5111 C C . LYS B 1 217 ? -15.477 21.547 13.195 1 94.12 217 LYS B C 1
ATOM 5113 O O . LYS B 1 217 ? -14.906 21.625 12.102 1 94.12 217 LYS B O 1
ATOM 5118 N N . THR B 1 218 ? -16.703 21.109 13.336 1 95.25 218 THR B N 1
ATOM 5119 C CA . THR B 1 218 ? -17.438 20.562 12.211 1 95.25 218 THR B CA 1
ATOM 5120 C C . THR B 1 218 ? -17.734 21.641 11.18 1 95.25 218 THR B C 1
ATOM 5122 O O . THR B 1 218 ? -18.203 22.719 11.531 1 95.25 218 THR B O 1
ATOM 5125 N N . ASN B 1 219 ? -17.469 21.391 9.969 1 96.06 219 ASN B N 1
ATOM 5126 C CA . ASN B 1 219 ? -17.766 22.281 8.844 1 96.06 219 ASN B CA 1
ATOM 5127 C C . ASN B 1 219 ? -17.75 21.516 7.516 1 96.06 219 ASN B C 1
ATOM 5129 O O . ASN B 1 219 ? -17.375 20.344 7.473 1 96.06 219 ASN B O 1
ATOM 5133 N N . SER B 1 220 ? -18.156 22.141 6.441 1 97.12 220 SER B N 1
ATOM 5134 C CA . SER B 1 220 ? -18.25 21.453 5.156 1 97.12 220 SER B CA 1
ATOM 5135 C C . SER B 1 220 ? -17.094 21.844 4.238 1 97.12 220 SER B C 1
ATOM 5137 O O . SER B 1 220 ? -17.172 21.672 3.021 1 97.12 220 SER B O 1
ATOM 5139 N N . ASN B 1 221 ? -16.062 22.453 4.809 1 98 221 ASN B N 1
ATOM 5140 C CA . ASN B 1 221 ? -14.922 22.828 3.994 1 98 221 ASN B CA 1
ATOM 5141 C C . ASN B 1 221 ? -14.102 21.609 3.572 1 98 221 ASN B C 1
ATOM 5143 O O . ASN B 1 221 ? -14.172 20.562 4.215 1 98 221 ASN B O 1
ATOM 5147 N N . ILE B 1 222 ? -13.453 21.734 2.445 1 98.5 222 ILE B N 1
ATOM 5148 C CA . ILE B 1 222 ? -12.5 20.766 1.92 1 98.5 222 ILE B CA 1
ATOM 5149 C C . ILE B 1 222 ? -11.078 21.281 2.109 1 98.5 222 ILE B C 1
ATOM 5151 O O . ILE B 1 222 ? -10.75 22.391 1.688 1 98.5 222 ILE B O 1
ATOM 5155 N N . LYS B 1 223 ? -10.273 20.438 2.754 1 98.5 223 LYS B N 1
ATOM 5156 C CA . LYS B 1 223 ? -8.945 20.938 3.088 1 98.5 223 LYS B CA 1
ATOM 5157 C C . LYS B 1 223 ? -7.855 19.984 2.57 1 98.5 223 LYS B C 1
ATOM 5159 O O . LYS B 1 223 ? -8.031 18.766 2.568 1 98.5 223 LYS B O 1
ATOM 5164 N N . TYR B 1 224 ? -6.82 20.516 2.117 1 98.19 224 TYR B N 1
ATOM 5165 C CA . TYR B 1 224 ? -5.559 19.828 1.853 1 98.19 224 TYR B CA 1
ATOM 5166 C C . TYR B 1 224 ? -4.418 20.484 2.629 1 98.19 224 TYR B C 1
ATOM 5168 O O . TYR B 1 224 ? -4.16 21.672 2.484 1 98.19 224 TYR B O 1
ATOM 5176 N N . PHE B 1 225 ? -3.828 19.766 3.498 1 97.94 225 PHE B N 1
ATOM 5177 C CA . PHE B 1 225 ? -2.738 20.234 4.344 1 97.94 225 PHE B CA 1
ATOM 5178 C C . PHE B 1 225 ? -1.448 19.484 4.035 1 97.94 225 PHE B C 1
ATOM 5180 O O . PHE B 1 225 ? -1.309 18.312 4.383 1 97.94 225 PHE B O 1
ATOM 5187 N N . TYR B 1 226 ? -0.458 20.141 3.418 1 97 226 TYR B N 1
ATOM 5188 C CA . TYR B 1 226 ? 0.809 19.531 3.029 1 97 226 TYR B CA 1
ATOM 5189 C C . TYR B 1 226 ? 1.949 20.031 3.904 1 97 226 TYR B C 1
ATOM 5191 O O . TYR B 1 226 ? 2.189 21.25 3.984 1 97 226 TYR B O 1
ATOM 5199 N N . ASN B 1 227 ? 2.602 19.125 4.555 1 97.44 227 ASN B N 1
ATOM 5200 C CA . ASN B 1 227 ? 3.797 19.422 5.336 1 97.44 227 ASN B CA 1
ATOM 5201 C C . ASN B 1 227 ? 5.043 18.812 4.707 1 97.44 227 ASN B C 1
ATOM 5203 O O . ASN B 1 227 ? 5.086 17.609 4.449 1 97.44 227 ASN B O 1
ATOM 5207 N N . ASN B 1 228 ? 5.984 19.625 4.445 1 97.44 228 ASN B N 1
ATOM 5208 C CA . ASN B 1 228 ? 7.32 19.141 4.105 1 97.44 228 ASN B CA 1
ATOM 5209 C C . ASN B 1 228 ? 8.32 19.422 5.227 1 97.44 228 ASN B C 1
ATOM 5211 O O . ASN B 1 228 ? 8.523 20.578 5.609 1 97.44 228 ASN B O 1
ATOM 5215 N N . ILE B 1 229 ? 8.969 18.422 5.703 1 98.69 229 ILE B N 1
ATOM 5216 C CA . ILE B 1 229 ? 9.867 18.547 6.844 1 98.69 229 ILE B CA 1
ATOM 5217 C C . ILE B 1 229 ? 11.258 18.031 6.473 1 98.69 229 ILE B C 1
ATOM 5219 O O . ILE B 1 229 ? 11.398 16.875 6.062 1 98.69 229 ILE B O 1
ATOM 5223 N N . ASN B 1 230 ? 12.211 18.828 6.609 1 98.81 230 ASN B N 1
ATOM 5224 C CA . ASN B 1 230 ? 13.609 18.453 6.441 1 98.81 230 ASN B CA 1
ATOM 5225 C C . ASN B 1 230 ? 14.352 18.422 7.773 1 98.81 230 ASN B C 1
ATOM 5227 O O . ASN B 1 230 ? 14.391 19.438 8.484 1 98.81 230 ASN B O 1
ATOM 5231 N N . LEU B 1 231 ? 14.938 17.297 8.094 1 98.94 231 LEU B N 1
ATOM 5232 C CA . LEU B 1 231 ? 15.648 17.141 9.359 1 98.94 231 LEU B CA 1
ATOM 5233 C C . LEU B 1 231 ? 17.141 16.922 9.133 1 98.94 231 LEU B C 1
ATOM 5235 O O . LEU B 1 231 ? 17.531 16.031 8.375 1 98.94 231 LEU B O 1
ATOM 5239 N N . GLU B 1 232 ? 17.938 17.75 9.805 1 98.81 232 GLU B N 1
ATOM 5240 C CA . GLU B 1 232 ? 19.391 17.594 9.742 1 98.81 232 GLU B CA 1
ATOM 5241 C C . GLU B 1 232 ? 19.906 16.812 10.945 1 98.81 232 GLU B C 1
ATOM 5243 O O . GLU B 1 232 ? 19.141 16.125 11.617 1 98.81 232 GLU B O 1
ATOM 5248 N N . LYS B 1 233 ? 21.188 16.844 11.148 1 98.81 233 LYS B N 1
ATOM 5249 C CA . LYS B 1 233 ? 21.875 15.961 12.094 1 98.81 233 LYS B CA 1
ATOM 5250 C C . LYS B 1 233 ? 21.281 16.109 13.5 1 98.81 233 LYS B C 1
ATOM 5252 O O . LYS B 1 233 ? 21.141 17.219 14.008 1 98.81 233 LYS B O 1
ATOM 5257 N N . ASN B 1 234 ? 20.859 15.039 14.062 1 98.69 234 ASN B N 1
ATOM 5258 C CA . ASN B 1 234 ? 20.438 14.938 15.453 1 98.69 234 ASN B CA 1
ATOM 5259 C C . ASN B 1 234 ? 19.203 15.789 15.727 1 98.69 234 ASN B C 1
ATOM 5261 O O . ASN B 1 234 ? 18.938 16.156 16.875 1 98.69 234 ASN B O 1
ATOM 5265 N N . SER B 1 235 ? 18.484 16.172 14.734 1 98.88 235 SER B N 1
ATOM 5266 C CA . SER B 1 235 ? 17.266 16.953 14.914 1 98.88 235 SER B CA 1
ATOM 5267 C C . SER B 1 235 ? 16.062 16.047 15.148 1 98.88 235 SER B C 1
ATOM 5269 O O . SER B 1 235 ? 16.125 14.844 14.859 1 98.88 235 SER B O 1
ATOM 5271 N N . ILE B 1 236 ? 14.961 16.594 15.734 1 98.81 236 ILE B N 1
ATOM 5272 C CA . ILE B 1 236 ? 13.781 15.812 16.094 1 98.81 236 ILE B CA 1
ATOM 5273 C C . ILE B 1 236 ? 12.516 16.547 15.656 1 98.81 236 ILE B C 1
ATOM 5275 O O . ILE B 1 236 ? 12.406 17.766 15.852 1 98.81 236 ILE B O 1
ATOM 5279 N N . SER B 1 237 ? 11.648 15.891 15.07 1 98.81 237 SER B N 1
ATOM 5280 C CA . SER B 1 237 ? 10.32 16.422 14.758 1 98.81 237 SER B CA 1
ATOM 5281 C C . SER B 1 237 ? 9.227 15.539 15.359 1 98.81 237 SER B C 1
ATOM 5283 O O . SER B 1 237 ? 9.102 14.367 15 1 98.81 237 SER B O 1
ATOM 5285 N N . GLU B 1 238 ? 8.484 16.062 16.266 1 98.62 238 GLU B N 1
ATOM 5286 C CA . GLU B 1 238 ? 7.273 15.453 16.781 1 98.62 238 GLU B CA 1
ATOM 5287 C C . GLU B 1 238 ? 6.023 16.094 16.188 1 98.62 238 GLU B C 1
ATOM 5289 O O . GLU B 1 238 ? 5.801 17.297 16.344 1 98.62 238 GLU B O 1
ATOM 5294 N N . ASN B 1 239 ? 5.27 15.312 15.555 1 98.75 239 ASN B N 1
ATOM 5295 C CA . ASN B 1 239 ? 4.035 15.805 14.953 1 98.75 239 ASN B CA 1
ATOM 5296 C C . ASN B 1 239 ? 2.816 15.047 15.469 1 98.75 239 ASN B C 1
ATOM 5298 O O . ASN B 1 239 ? 2.879 13.836 15.672 1 98.75 239 ASN B O 1
ATOM 5302 N N . PHE B 1 240 ? 1.753 15.727 15.688 1 98.81 240 PHE B N 1
ATOM 5303 C CA . PHE B 1 240 ? 0.479 15.117 16.047 1 98.81 240 PHE B CA 1
ATOM 5304 C C . PHE B 1 240 ? -0.661 15.727 15.242 1 98.81 240 PHE B C 1
ATOM 5306 O O . PHE B 1 240 ? -0.771 16.953 15.141 1 98.81 240 PHE B O 1
ATOM 5313 N N . ILE B 1 241 ? -1.477 14.906 14.688 1 98.81 241 ILE B N 1
ATOM 5314 C CA . ILE B 1 241 ? -2.594 15.336 13.859 1 98.81 241 ILE B CA 1
ATOM 5315 C C . ILE B 1 241 ? -3.912 14.938 14.516 1 98.81 241 ILE B C 1
ATOM 5317 O O . ILE B 1 241 ? -4.188 13.75 14.703 1 98.81 241 ILE B O 1
ATOM 5321 N N . PHE B 1 242 ? -4.641 15.883 14.938 1 98.62 242 PHE B N 1
ATOM 5322 C CA . PHE B 1 242 ? -5.992 15.68 15.453 1 98.62 242 PHE B CA 1
ATOM 5323 C C . PHE B 1 242 ? -7.031 16.031 14.398 1 98.62 242 PHE B C 1
ATOM 5325 O O . PHE B 1 242 ? -7.383 17.203 14.234 1 98.62 242 PHE B O 1
ATOM 5332 N N . SER B 1 243 ? -7.617 15.102 13.719 1 98.38 243 SER B N 1
ATOM 5333 C CA . SER B 1 243 ? -8.453 15.281 12.539 1 98.38 243 SER B CA 1
ATOM 5334 C C . SER B 1 243 ? -9.883 14.797 12.789 1 98.38 243 SER B C 1
ATOM 5336 O O . SER B 1 243 ? -10.188 13.617 12.602 1 98.38 243 SER B O 1
ATOM 5338 N N . THR B 1 244 ? -10.828 15.695 13.016 1 97.19 244 THR B N 1
ATOM 5339 C CA . THR B 1 244 ? -12.164 15.266 13.414 1 97.19 244 THR B CA 1
ATOM 5340 C C . THR B 1 244 ? -13.219 16.234 12.898 1 97.19 244 THR B C 1
ATOM 5342 O O . THR B 1 244 ? -14.422 15.961 13.008 1 97.19 244 THR B O 1
ATOM 5345 N N . GLY B 1 245 ? -12.914 17.359 12.25 1 95.62 245 GLY B N 1
ATOM 5346 C CA . GLY B 1 245 ? -13.859 18.453 12.102 1 95.62 245 GLY B CA 1
ATOM 5347 C C . GLY B 1 245 ? -14.383 18.594 10.688 1 95.62 245 GLY B C 1
ATOM 5348 O O . GLY B 1 245 ? -15.57 18.375 10.43 1 95.62 245 GLY B O 1
ATOM 5349 N N . SER B 1 246 ? -13.602 18.859 9.734 1 97.88 246 SER B N 1
ATOM 5350 C CA . SER B 1 246 ? -13.953 19.234 8.367 1 97.88 246 SER B CA 1
ATOM 5351 C C . SER B 1 246 ? -14.664 18.078 7.652 1 97.88 24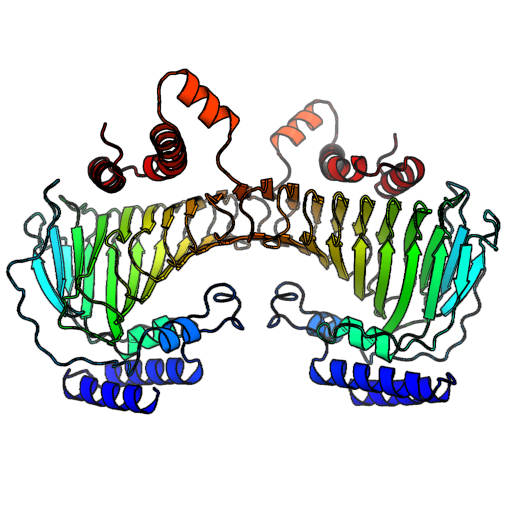6 SER B C 1
ATOM 5353 O O . SER B 1 246 ? -14.539 16.922 8.055 1 97.88 246 SER B O 1
ATOM 5355 N N . LYS B 1 247 ? -15.438 18.422 6.652 1 98 247 LYS B N 1
ATOM 5356 C CA . LYS B 1 247 ? -16.062 17.406 5.809 1 98 247 LYS B CA 1
ATOM 5357 C C . LYS B 1 247 ? -15.016 16.516 5.156 1 98 247 LYS B C 1
ATOM 5359 O O . LYS B 1 247 ? -15.172 15.297 5.105 1 98 247 LYS B O 1
ATOM 5364 N N . PHE B 1 248 ? -14.039 17.172 4.691 1 98.69 248 PHE B N 1
ATOM 5365 C CA . PHE B 1 248 ? -12.922 16.469 4.066 1 98.69 248 PHE B CA 1
ATOM 5366 C C . PHE B 1 248 ? -11.594 17.094 4.457 1 98.69 248 PHE B C 1
ATOM 5368 O O . PHE B 1 248 ? -11.477 18.328 4.477 1 98.69 248 PHE B O 1
ATOM 5375 N N . ILE B 1 249 ? -10.609 16.328 4.746 1 98.62 249 ILE B N 1
ATOM 5376 C CA . ILE B 1 249 ? -9.25 16.844 4.875 1 98.62 249 ILE B CA 1
ATOM 5377 C C . ILE B 1 249 ? -8.25 15.75 4.512 1 98.62 249 ILE B C 1
ATOM 5379 O O . ILE B 1 249 ? -8.414 14.594 4.906 1 98.62 249 ILE B O 1
ATOM 5383 N N . LYS B 1 250 ? -7.312 15.969 3.699 1 98.56 250 LYS B N 1
ATOM 5384 C CA . LYS B 1 250 ? -6.125 15.148 3.494 1 98.56 250 LYS B CA 1
ATOM 5385 C C . LYS B 1 250 ? -4.887 15.812 4.094 1 98.56 250 LYS B C 1
ATOM 5387 O O . LYS B 1 250 ? -4.473 16.875 3.648 1 98.56 250 LYS B O 1
ATOM 5392 N N . ASN B 1 251 ? -4.406 15.211 5.152 1 98.56 251 ASN B N 1
ATOM 5393 C CA . ASN B 1 251 ? -3.139 15.602 5.758 1 98.56 251 ASN B CA 1
ATOM 5394 C C . ASN B 1 251 ? -1.967 14.836 5.152 1 98.56 251 ASN B C 1
ATOM 5396 O O . ASN B 1 251 ? -1.804 13.641 5.406 1 98.56 251 ASN B O 1
ATOM 5400 N N . GLU B 1 252 ? -1.147 15.477 4.414 1 98.12 252 GLU B N 1
ATOM 5401 C CA . GLU B 1 252 ? 0.01 14.828 3.801 1 98.12 252 GLU B CA 1
ATOM 5402 C C . GLU B 1 252 ? 1.313 15.344 4.402 1 98.12 252 GLU B C 1
ATOM 5404 O O . GLU B 1 252 ? 1.564 16.547 4.414 1 98.12 252 GLU B O 1
ATOM 5409 N N . VAL B 1 253 ? 2.086 14.477 4.934 1 98.5 253 VAL B N 1
ATOM 5410 C CA . VAL B 1 253 ? 3.361 14.828 5.547 1 98.5 253 VAL B CA 1
ATOM 5411 C C . VAL B 1 253 ? 4.5 14.148 4.793 1 98.5 253 VAL B C 1
ATOM 5413 O O . VAL B 1 253 ? 4.539 12.922 4.695 1 98.5 253 VAL B O 1
ATOM 5416 N N . ASN B 1 254 ? 5.348 14.844 4.227 1 98 254 ASN B N 1
ATOM 5417 C CA . ASN B 1 254 ? 6.609 14.375 3.664 1 98 254 ASN B CA 1
ATOM 5418 C C . ASN B 1 254 ? 7.789 14.719 4.566 1 98 254 ASN B C 1
ATOM 5420 O O . ASN B 1 254 ? 8.148 15.891 4.711 1 98 254 ASN B O 1
ATOM 5424 N N . CYS B 1 255 ? 8.367 13.773 5.164 1 98.69 255 CYS B N 1
ATOM 5425 C CA . CYS B 1 255 ? 9.438 13.984 6.133 1 98.69 255 CYS B CA 1
ATOM 5426 C C . CYS B 1 255 ? 10.75 13.398 5.629 1 98.69 255 CYS B C 1
ATOM 5428 O O . CYS B 1 255 ? 10.828 12.203 5.352 1 98.69 255 CYS B O 1
ATOM 5430 N N . ASN B 1 256 ? 11.758 14.203 5.535 1 98.81 256 ASN B N 1
ATOM 5431 C CA . ASN B 1 256 ? 13.07 13.789 5.059 1 98.81 256 ASN B CA 1
ATOM 5432 C C . ASN B 1 256 ? 14.102 13.789 6.188 1 98.81 256 ASN B C 1
ATOM 5434 O O . ASN B 1 256 ? 14.43 14.844 6.73 1 98.81 256 ASN B O 1
ATOM 5438 N N . LEU B 1 257 ? 14.547 12.625 6.559 1 98.88 257 LEU B N 1
ATOM 5439 C CA . LEU B 1 257 ? 15.664 12.508 7.496 1 98.88 257 LEU B CA 1
ATOM 5440 C C . LEU B 1 257 ? 17 12.539 6.758 1 98.88 257 LEU B C 1
ATOM 5442 O O . LEU B 1 257 ? 17.562 11.484 6.453 1 98.88 257 LEU B O 1
ATOM 5446 N N . ASN B 1 258 ? 17.562 13.711 6.625 1 98.75 258 ASN B N 1
ATOM 5447 C CA . ASN B 1 258 ? 18.641 13.984 5.684 1 98.75 258 ASN B CA 1
ATOM 5448 C C . ASN B 1 258 ? 20 13.68 6.285 1 98.75 258 ASN B C 1
ATOM 5450 O O . ASN B 1 258 ? 20.984 13.523 5.559 1 98.75 258 ASN B O 1
ATOM 5454 N N . ASP B 1 259 ? 20.062 13.68 7.598 1 98.62 259 ASP B N 1
ATOM 5455 C CA . ASP B 1 259 ? 21.359 13.539 8.25 1 98.62 259 ASP B CA 1
ATOM 5456 C C . ASP B 1 259 ? 21.281 12.586 9.438 1 98.62 259 ASP B C 1
ATOM 5458 O O . ASP B 1 259 ? 20.188 12.242 9.891 1 98.62 259 ASP B O 1
ATOM 5462 N N . GLN B 1 260 ? 22.406 12.172 9.891 1 98.56 260 GLN B N 1
ATOM 5463 C CA . GLN B 1 260 ? 22.516 11.102 10.867 1 98.56 260 GLN B CA 1
ATOM 5464 C C . GLN B 1 260 ? 21.828 11.469 12.18 1 98.56 260 GLN B C 1
ATOM 5466 O O . GLN B 1 260 ? 21.875 12.625 12.602 1 98.56 260 GLN B O 1
ATOM 5471 N N . TYR B 1 261 ? 21.156 10.516 12.789 1 98.44 261 TYR B N 1
ATOM 5472 C CA . TYR B 1 261 ? 20.594 10.547 14.133 1 98.44 261 TYR B CA 1
ATOM 5473 C C . TYR B 1 261 ? 19.359 11.453 14.188 1 98.44 261 TYR B C 1
ATOM 5475 O O . TYR B 1 261 ? 18.922 11.852 15.266 1 98.44 261 TYR B O 1
ATOM 5483 N N . SER B 1 262 ? 18.844 11.859 13.078 1 98.75 262 SER B N 1
ATOM 5484 C CA . SER B 1 262 ? 17.562 12.578 13.094 1 98.75 262 SER B CA 1
ATOM 5485 C C . SER B 1 262 ? 16.406 11.633 13.367 1 98.75 262 SER B C 1
ATOM 5487 O O . SER B 1 262 ? 16.484 10.43 13.109 1 98.75 262 SER B O 1
ATOM 5489 N N . SER B 1 263 ? 15.305 12.148 13.945 1 98.81 263 SER B N 1
ATOM 5490 C CA . SER B 1 263 ? 14.164 11.336 14.352 1 98.81 263 SER B CA 1
ATOM 5491 C C . SER B 1 263 ? 12.852 12.039 14.031 1 98.81 263 SER B C 1
ATOM 5493 O O . SER B 1 263 ? 12.727 13.258 14.195 1 98.81 263 SER B O 1
ATOM 5495 N N . ALA B 1 264 ? 11.914 11.25 13.594 1 98.81 264 ALA B N 1
ATOM 5496 C CA . ALA B 1 264 ? 10.594 11.781 13.25 1 98.81 264 ALA B CA 1
ATOM 5497 C C . ALA B 1 264 ? 9.484 10.977 13.914 1 98.81 264 ALA B C 1
ATOM 5499 O O . ALA B 1 264 ? 9.477 9.742 13.852 1 98.81 264 ALA B O 1
ATOM 5500 N N . PHE B 1 265 ? 8.594 11.633 14.578 1 98.75 265 PHE B N 1
ATOM 5501 C CA . PHE B 1 265 ? 7.398 11.055 15.188 1 98.75 265 PHE B CA 1
ATOM 5502 C C . PHE B 1 265 ? 6.137 11.664 14.586 1 98.75 265 PHE B C 1
ATOM 5504 O O . PHE B 1 265 ? 5.918 12.875 14.688 1 98.75 265 PHE B O 1
ATOM 5511 N N . ILE B 1 266 ? 5.344 10.906 13.93 1 98.75 266 ILE B N 1
ATOM 5512 C CA . ILE B 1 266 ? 4.09 11.383 13.352 1 98.75 266 ILE B CA 1
ATOM 5513 C C . ILE B 1 266 ? 2.93 10.539 13.867 1 98.75 266 ILE B C 1
ATOM 5515 O O . ILE B 1 266 ? 2.66 9.453 13.344 1 98.75 266 ILE B O 1
ATOM 5519 N N . ASN B 1 267 ? 2.193 11.023 14.82 1 98.69 267 ASN B N 1
ATOM 5520 C CA . ASN B 1 267 ? 1.053 10.344 15.422 1 98.69 267 ASN B CA 1
ATOM 5521 C C . ASN B 1 267 ? -0.245 11.109 15.188 1 98.69 267 ASN B C 1
ATOM 5523 O O . ASN B 1 267 ? -0.218 12.297 14.852 1 98.69 267 ASN B O 1
ATOM 5527 N N . GLY B 1 268 ? -1.303 10.469 15.281 1 98.5 268 GLY B N 1
ATOM 5528 C CA . GLY B 1 268 ? -2.535 11.203 15.055 1 98.5 268 GLY B CA 1
ATOM 5529 C C . GLY B 1 268 ? -3.781 10.383 15.328 1 98.5 268 GLY B C 1
ATOM 5530 O O . GLY B 1 268 ? -3.695 9.18 15.594 1 98.5 268 GLY B O 1
ATOM 5531 N N . VAL B 1 269 ? -4.859 11.109 15.312 1 98.38 269 VAL B N 1
ATOM 5532 C CA . VAL B 1 269 ? -6.199 10.57 15.508 1 98.38 269 VAL B CA 1
ATOM 5533 C C . VAL B 1 269 ? -7.109 11.023 14.367 1 98.38 269 VAL B C 1
ATOM 5535 O O . VAL B 1 269 ? -7.098 12.195 13.984 1 98.38 269 VAL B O 1
ATOM 5538 N N . ILE B 1 270 ? -7.816 10.062 13.82 1 98.62 270 ILE B N 1
ATOM 5539 C CA . ILE B 1 270 ? -8.961 10.328 12.953 1 98.62 270 ILE B CA 1
ATOM 5540 C C . ILE B 1 270 ? -10.242 9.852 13.633 1 98.62 270 ILE B C 1
ATOM 5542 O O . ILE B 1 270 ? -10.398 8.664 13.93 1 98.62 270 ILE B O 1
ATOM 5546 N N . SER B 1 271 ? -11.109 10.703 13.922 1 98.38 271 SER B N 1
ATOM 5547 C CA . SER B 1 271 ? -12.398 10.367 14.516 1 98.38 271 SER B CA 1
ATOM 5548 C C . SER B 1 271 ? -13.547 11.047 13.773 1 98.38 271 SER B C 1
ATOM 5550 O O . SER B 1 271 ? -13.734 12.258 13.891 1 98.38 271 SER B O 1
ATOM 5552 N N . LEU B 1 272 ? -14.352 10.25 13.047 1 98.5 272 LEU B N 1
ATOM 5553 C CA . LEU B 1 272 ? -15.266 10.852 12.086 1 98.5 272 LEU B CA 1
ATOM 5554 C C . LEU B 1 272 ? -16.688 10.328 12.281 1 98.5 272 LEU B C 1
ATOM 5556 O O . LEU B 1 272 ? -16.875 9.227 12.789 1 98.5 272 LEU B O 1
ATOM 5560 N N . LYS B 1 273 ? -17.594 11.102 11.875 1 97.38 273 LYS B N 1
ATOM 5561 C CA . LYS B 1 273 ? -19.016 10.766 11.82 1 97.38 273 LYS B CA 1
ATOM 5562 C C . LYS B 1 273 ? -19.672 11.367 10.578 1 97.38 273 LYS B C 1
ATOM 5564 O O . LYS B 1 273 ? -18.984 11.945 9.727 1 97.38 273 LYS B O 1
ATOM 5569 N N . ASN B 1 274 ? -20.906 11.109 10.422 1 97.12 274 ASN B N 1
ATOM 5570 C CA . ASN B 1 274 ? -21.656 11.578 9.258 1 97.12 274 ASN B CA 1
ATOM 5571 C C . ASN B 1 274 ? -21.031 11.102 7.957 1 97.12 274 ASN B C 1
ATOM 5573 O O . ASN B 1 274 ? -20.797 9.906 7.773 1 97.12 274 ASN B O 1
ATOM 5577 N N . SER B 1 275 ? -20.781 12.008 7.105 1 97.44 275 SER B N 1
ATOM 5578 C CA . SER B 1 275 ? -20.172 11.641 5.824 1 97.44 275 SER B CA 1
ATOM 5579 C C . SER B 1 275 ? -18.781 12.234 5.68 1 97.44 275 SER B C 1
ATOM 5581 O O . SER B 1 275 ? -18.328 12.492 4.562 1 97.44 275 SER B O 1
ATOM 5583 N N . GLN B 1 276 ? -18.156 12.438 6.84 1 98.5 276 GLN B N 1
ATOM 5584 C CA . GLN B 1 276 ? -16.812 13 6.812 1 98.5 276 GLN B CA 1
ATOM 5585 C C . GLN B 1 276 ? -15.82 12.039 6.16 1 98.5 276 GLN B C 1
ATOM 5587 O O . GLN B 1 276 ? -15.992 10.82 6.238 1 98.5 276 GLN B O 1
ATOM 5592 N N . HIS B 1 277 ? -14.82 12.555 5.539 1 98.69 277 HIS B N 1
ATOM 5593 C CA . HIS B 1 277 ? -13.789 11.82 4.809 1 98.69 277 HIS B CA 1
ATOM 5594 C C . HIS B 1 277 ? -12.406 12.406 5.078 1 98.69 277 HIS B C 1
ATOM 5596 O O . HIS B 1 277 ? -12.062 13.461 4.551 1 98.69 277 HIS B O 1
ATOM 5602 N N . HIS B 1 278 ? -11.617 11.758 5.91 1 98.88 278 HIS B N 1
ATOM 5603 C CA . HIS B 1 278 ? -10.289 12.266 6.246 1 98.88 278 HIS B CA 1
ATOM 5604 C C . HIS B 1 278 ? -9.203 11.266 5.867 1 98.88 278 HIS B C 1
ATOM 5606 O O . HIS B 1 278 ? -9.43 10.055 5.898 1 98.88 278 HIS B O 1
ATOM 5612 N N . GLU B 1 279 ? -8.086 11.742 5.469 1 98.75 279 GLU B N 1
ATOM 5613 C CA . GLU B 1 279 ? -6.926 10.938 5.109 1 98.75 279 GLU B CA 1
ATOM 5614 C C . GLU B 1 279 ? -5.648 11.516 5.719 1 98.75 279 GLU B C 1
ATOM 5616 O O . GLU B 1 279 ? -5.453 12.734 5.727 1 98.75 279 GLU B O 1
ATOM 5621 N N . ILE B 1 280 ? -4.879 10.648 6.309 1 98.75 280 ILE B N 1
ATOM 5622 C CA . ILE B 1 280 ? -3.496 10.969 6.656 1 98.75 280 ILE B CA 1
ATOM 5623 C C . ILE B 1 280 ? -2.545 10.18 5.758 1 98.75 280 ILE B C 1
ATOM 5625 O O . ILE B 1 280 ? -2.613 8.945 5.703 1 98.75 280 ILE B O 1
ATOM 5629 N N . LYS B 1 281 ? -1.739 10.844 5.031 1 98.44 281 LYS B N 1
ATOM 5630 C CA . LYS B 1 281 ? -0.702 10.25 4.195 1 98.44 281 LYS B CA 1
ATOM 5631 C C . LYS B 1 281 ? 0.689 10.68 4.652 1 98.44 281 LYS B C 1
ATOM 5633 O O . LYS B 1 281 ? 0.955 11.875 4.809 1 98.44 281 LYS B O 1
ATOM 5638 N N . THR B 1 282 ? 1.563 9.734 4.895 1 98.5 282 THR B N 1
ATOM 5639 C CA . THR B 1 282 ? 2.916 10.062 5.34 1 98.5 282 THR B CA 1
ATOM 5640 C C . THR B 1 282 ? 3.953 9.414 4.426 1 98.5 282 THR B C 1
ATOM 5642 O O . THR B 1 282 ? 3.758 8.297 3.945 1 98.5 282 THR B O 1
ATOM 5645 N N . ASN B 1 283 ? 4.91 10.086 4.078 1 98.31 283 ASN B N 1
ATOM 5646 C CA . ASN B 1 283 ? 6.141 9.609 3.451 1 98.31 283 ASN B CA 1
ATOM 5647 C C . ASN B 1 283 ? 7.363 9.906 4.316 1 98.31 283 ASN B C 1
ATOM 5649 O O . ASN B 1 283 ? 7.809 11.047 4.395 1 98.31 283 ASN B O 1
ATOM 5653 N N . ILE B 1 284 ? 7.906 8.961 4.934 1 98.81 284 ILE B N 1
ATOM 5654 C CA . ILE B 1 284 ? 9.094 9.125 5.77 1 98.81 284 ILE B CA 1
ATOM 5655 C C . ILE B 1 284 ? 10.32 8.602 5.023 1 98.81 284 ILE B C 1
ATOM 5657 O O . ILE B 1 284 ? 10.438 7.402 4.773 1 98.81 284 ILE B O 1
ATOM 5661 N N . ASN B 1 285 ? 11.219 9.453 4.707 1 98.81 285 ASN B N 1
ATOM 5662 C CA . ASN B 1 285 ? 12.406 9.117 3.926 1 98.81 285 ASN B CA 1
ATOM 5663 C C . ASN B 1 285 ? 13.656 9.078 4.797 1 98.81 285 ASN B C 1
ATOM 5665 O O . ASN B 1 285 ? 14.18 10.125 5.195 1 98.81 285 ASN B O 1
ATOM 5669 N N . HIS B 1 286 ? 14.07 7.902 5.102 1 98.81 286 HIS B N 1
ATOM 5670 C CA . HIS B 1 286 ? 15.367 7.742 5.75 1 98.81 286 HIS B CA 1
ATOM 5671 C C . HIS B 1 286 ? 16.516 7.848 4.742 1 98.81 286 HIS B C 1
ATOM 5673 O O . HIS B 1 286 ? 16.75 6.91 3.979 1 98.81 286 HIS B O 1
ATOM 5679 N N . LEU B 1 287 ? 17.281 8.922 4.84 1 98.75 287 LEU B N 1
ATOM 5680 C CA . LEU B 1 287 ? 18.266 9.219 3.795 1 98.75 287 LEU B CA 1
ATOM 5681 C C . LEU B 1 287 ? 19.672 9.188 4.352 1 98.75 287 LEU B C 1
ATOM 5683 O O . LEU B 1 287 ? 20.641 9.367 3.607 1 98.75 287 LEU B O 1
ATOM 5687 N N . ALA B 1 288 ? 19.781 9 5.672 1 98.56 288 ALA B N 1
ATOM 5688 C CA . ALA B 1 288 ? 21.078 8.906 6.34 1 98.56 288 ALA B CA 1
ATOM 5689 C C . ALA B 1 288 ? 21.078 7.801 7.387 1 98.56 288 ALA B C 1
ATOM 5691 O O . ALA B 1 288 ? 20.031 7.277 7.742 1 98.56 288 ALA B O 1
ATOM 5692 N N . GLU B 1 289 ? 22.25 7.469 7.828 1 98.06 289 GLU B N 1
ATOM 5693 C CA . GLU B 1 289 ? 22.391 6.367 8.773 1 98.06 289 GLU B CA 1
ATOM 5694 C C . GLU B 1 289 ? 21.859 6.742 10.148 1 98.06 289 GLU B C 1
ATOM 5696 O O . GLU B 1 289 ? 21.812 7.922 10.508 1 98.06 289 GLU B O 1
ATOM 5701 N N . ASN B 1 290 ? 21.406 5.781 10.922 1 98.38 290 ASN B N 1
ATOM 5702 C CA . ASN B 1 290 ? 21.047 5.906 12.328 1 98.38 290 ASN B CA 1
ATOM 5703 C C . ASN B 1 290 ? 19.844 6.832 12.516 1 98.38 290 ASN B C 1
ATOM 5705 O O . ASN B 1 290 ? 19.828 7.637 13.453 1 98.38 290 ASN B O 1
ATOM 5709 N N . THR B 1 291 ? 18.938 6.812 11.57 1 98.69 291 THR B N 1
ATOM 5710 C CA . THR B 1 291 ? 17.719 7.613 11.711 1 98.69 291 THR B CA 1
ATOM 5711 C C . THR B 1 291 ? 16.594 6.777 12.297 1 98.69 291 THR B C 1
ATOM 5713 O O . THR B 1 291 ? 16.625 5.547 12.258 1 98.69 291 THR B O 1
ATOM 5716 N N . LYS B 1 292 ? 15.578 7.453 12.883 1 98.69 292 LYS B N 1
ATOM 5717 C CA . LYS B 1 292 ? 14.469 6.781 13.539 1 98.69 292 LYS B CA 1
ATOM 5718 C C . LYS B 1 292 ? 13.133 7.43 13.164 1 98.69 292 LYS B C 1
ATOM 5720 O O . LYS B 1 292 ? 13.055 8.648 13.008 1 98.69 292 LYS B O 1
ATOM 5725 N N . SER B 1 293 ? 12.164 6.594 13.008 1 98.69 293 SER B N 1
ATOM 5726 C CA . SER B 1 293 ? 10.812 7.113 12.805 1 98.69 293 SER B CA 1
ATOM 5727 C C . SER B 1 293 ? 9.773 6.227 13.484 1 98.69 293 SER B C 1
ATOM 5729 O O . SER B 1 293 ? 9.922 5.004 13.523 1 98.69 293 SER B O 1
ATOM 5731 N N . TYR B 1 294 ? 8.758 6.82 14.039 1 98.31 294 TYR B N 1
ATOM 5732 C CA . TYR B 1 294 ? 7.629 6.16 14.68 1 98.31 294 TYR B CA 1
ATOM 5733 C C . TYR B 1 294 ? 6.316 6.836 14.305 1 98.31 294 TYR B C 1
ATOM 5735 O O . TYR B 1 294 ? 6.184 8.055 14.414 1 98.31 294 TYR B O 1
ATOM 5743 N N . GLN B 1 295 ? 5.383 6.055 13.828 1 98.69 295 GLN B N 1
ATOM 5744 C CA . GLN B 1 295 ? 4.066 6.562 13.445 1 98.69 295 GLN B CA 1
ATOM 5745 C C . GLN B 1 295 ? 2.953 5.719 14.062 1 98.69 295 GLN B C 1
ATOM 5747 O O . GLN B 1 295 ? 2.941 4.492 13.914 1 98.69 295 GLN B O 1
ATOM 5752 N N . LEU B 1 296 ? 2.045 6.336 14.734 1 98.81 296 LEU B N 1
ATOM 5753 C CA . LEU B 1 296 ? 0.85 5.691 15.266 1 98.81 296 LEU B CA 1
ATOM 5754 C C . LEU B 1 296 ? -0.403 6.48 14.898 1 98.81 296 LEU B C 1
ATOM 5756 O O . LEU B 1 296 ? -0.587 7.609 15.352 1 98.81 296 LEU B O 1
ATOM 5760 N N . ILE B 1 297 ? -1.244 5.879 14.109 1 98.81 297 ILE B N 1
ATOM 5761 C CA . ILE B 1 297 ? -2.5 6.508 13.719 1 98.81 297 ILE B CA 1
ATOM 5762 C C . ILE B 1 297 ? -3.676 5.672 14.219 1 98.81 297 ILE B C 1
ATOM 5764 O O . ILE B 1 297 ? -3.791 4.492 13.891 1 98.81 297 ILE B O 1
ATOM 5768 N N . LYS B 1 298 ? -4.539 6.254 15.031 1 98.69 298 LYS B N 1
ATOM 5769 C CA . LYS B 1 298 ? -5.762 5.629 15.531 1 98.69 298 LYS B CA 1
ATOM 5770 C C . LYS B 1 298 ? -6.996 6.23 14.867 1 98.69 298 LYS B C 1
ATOM 5772 O O . LYS B 1 298 ? -7.215 7.441 14.938 1 98.69 298 LYS B O 1
ATOM 5777 N N . THR B 1 299 ? -7.852 5.363 14.281 1 98.69 299 THR B N 1
ATOM 5778 C CA . THR B 1 299 ? -9.016 5.82 13.531 1 98.69 299 THR B CA 1
ATOM 5779 C C . THR B 1 299 ? -10.297 5.238 14.109 1 98.69 299 THR B C 1
ATOM 5781 O O . THR B 1 299 ? -10.383 4.031 14.359 1 98.69 299 THR B O 1
ATOM 5784 N N . VAL B 1 300 ? -11.258 6.051 14.336 1 98.5 300 VAL B N 1
ATOM 5785 C CA . VAL B 1 300 ? -12.602 5.625 14.711 1 98.5 300 VAL B CA 1
ATOM 5786 C C . VAL B 1 300 ? -13.617 6.203 13.727 1 98.5 300 VAL B C 1
ATOM 5788 O O . VAL B 1 300 ? -13.672 7.414 13.516 1 98.5 300 VAL B O 1
ATOM 5791 N N . LEU B 1 301 ? -14.461 5.363 13.148 1 98.5 301 LEU B N 1
ATOM 5792 C CA . LEU B 1 301 ? -15.406 5.789 12.117 1 98.5 301 LEU B CA 1
ATOM 5793 C C . LEU B 1 301 ? -16.844 5.418 12.508 1 98.5 301 LEU B C 1
ATOM 5795 O O . LEU B 1 301 ? -17.094 4.301 12.961 1 98.5 301 LEU B O 1
ATOM 5799 N N . ASN B 1 302 ? -17.703 6.352 12.367 1 97.12 302 ASN B N 1
ATOM 5800 C CA . ASN B 1 302 ? -19.125 6.16 12.602 1 97.12 302 ASN B CA 1
ATOM 5801 C C . ASN B 1 302 ? -19.953 6.645 11.422 1 97.12 302 ASN B C 1
ATOM 5803 O O . ASN B 1 302 ? -19.438 7.32 10.531 1 97.12 302 ASN B O 1
ATOM 5807 N N . ASP B 1 303 ? -21.203 6.254 11.359 1 97.44 303 ASP B N 1
ATOM 5808 C CA . ASP B 1 303 ? -22.141 6.656 10.32 1 97.44 303 ASP B CA 1
ATOM 5809 C C . ASP B 1 303 ? -21.625 6.293 8.93 1 97.44 303 ASP B C 1
ATOM 5811 O O . ASP B 1 303 ? -21.266 5.141 8.68 1 97.44 303 ASP B O 1
ATOM 5815 N N . ASN B 1 304 ? -21.578 7.242 8.07 1 97.5 304 ASN B N 1
ATOM 5816 C CA . ASN B 1 304 ? -21.141 6.988 6.703 1 97.5 304 ASN B CA 1
ATOM 5817 C C . ASN B 1 304 ? -19.75 7.578 6.438 1 97.5 304 ASN B C 1
ATOM 5819 O O . ASN B 1 304 ? -19.469 8 5.32 1 97.5 304 ASN B O 1
ATOM 5823 N N . SER B 1 305 ? -18.953 7.621 7.508 1 98.31 305 SER B N 1
ATOM 5824 C CA . SER B 1 305 ? -17.672 8.297 7.395 1 98.31 305 SER B CA 1
ATOM 5825 C C . SER B 1 305 ? -16.609 7.383 6.785 1 98.31 305 SER B C 1
ATOM 5827 O O . SER B 1 305 ? -16.781 6.164 6.773 1 98.31 305 SER B O 1
ATOM 5829 N N . LYS B 1 306 ? -15.594 7.934 6.25 1 98.38 306 LYS B N 1
ATOM 5830 C CA . LYS B 1 306 ? -14.477 7.258 5.594 1 98.38 306 LYS B CA 1
ATOM 5831 C C . LYS B 1 306 ? -13.141 7.73 6.156 1 98.38 306 LYS B C 1
ATOM 5833 O O . LYS B 1 306 ? -12.875 8.938 6.203 1 98.38 306 LYS B O 1
ATOM 5838 N N . GLY B 1 307 ? -12.328 6.859 6.602 1 98.75 307 GLY B N 1
ATOM 5839 C CA . GLY B 1 307 ? -10.984 7.141 7.102 1 98.75 307 GLY B CA 1
ATOM 5840 C C . GLY B 1 307 ? -9.898 6.406 6.336 1 98.75 307 GLY B C 1
ATOM 5841 O O . GLY B 1 307 ? -10.055 5.23 6.008 1 98.75 307 GLY B O 1
ATOM 5842 N N . ILE B 1 308 ? -8.828 7.074 5.977 1 98.69 308 ILE B N 1
ATOM 5843 C CA . ILE B 1 308 ? -7.754 6.496 5.176 1 98.69 308 ILE B CA 1
ATOM 5844 C C . ILE B 1 308 ? -6.41 6.777 5.84 1 98.69 308 ILE B C 1
ATOM 5846 O O . ILE B 1 308 ? -6.168 7.887 6.32 1 98.69 308 ILE B O 1
ATOM 5850 N N . TYR B 1 309 ? -5.602 5.762 5.918 1 98.44 309 TYR B N 1
ATOM 5851 C CA . TYR B 1 309 ? -4.191 5.949 6.242 1 98.44 309 TYR B CA 1
ATOM 5852 C C . TYR B 1 309 ? -3.297 5.355 5.164 1 98.44 309 TYR B C 1
ATOM 5854 O O . TYR B 1 309 ? -3.385 4.16 4.863 1 98.44 309 TYR B O 1
ATOM 5862 N N . GLN B 1 310 ? -2.465 6.152 4.551 1 97.56 310 GLN B N 1
ATOM 5863 C CA . GLN B 1 310 ? -1.398 5.734 3.646 1 97.56 310 GLN B CA 1
ATOM 5864 C C . GLN B 1 310 ? -0.03 6.148 4.184 1 97.56 310 GLN B C 1
ATOM 5866 O O . GLN B 1 310 ? 0.291 7.336 4.238 1 97.56 310 GLN B O 1
ATOM 5871 N N . GLY B 1 311 ? 0.766 5.199 4.555 1 97.38 311 GLY B N 1
ATOM 5872 C CA . GLY B 1 311 ? 2.084 5.504 5.09 1 97.38 311 GLY B CA 1
ATOM 5873 C C . GLY B 1 311 ? 3.203 4.777 4.367 1 97.38 311 GLY B C 1
ATOM 5874 O O . GLY B 1 311 ? 3.117 3.57 4.133 1 97.38 311 GLY B O 1
ATOM 5875 N N . LYS B 1 312 ? 4.234 5.453 4.008 1 97.69 312 LYS B N 1
ATOM 5876 C CA . LYS B 1 312 ? 5.395 4.832 3.373 1 97.69 312 LYS B CA 1
ATOM 5877 C C . LYS B 1 312 ? 6.668 5.109 4.168 1 97.69 312 LYS B C 1
ATOM 5879 O O . LYS B 1 312 ? 6.91 6.242 4.59 1 97.69 312 LYS B O 1
ATOM 5884 N N . ILE B 1 313 ? 7.375 4.113 4.473 1 98.5 313 ILE B N 1
ATOM 5885 C CA . ILE B 1 313 ? 8.75 4.246 4.945 1 98.5 313 ILE B CA 1
ATOM 5886 C C . ILE B 1 313 ? 9.719 3.883 3.822 1 98.5 313 ILE B C 1
ATOM 5888 O O . ILE B 1 313 ? 9.672 2.771 3.289 1 98.5 313 ILE B O 1
ATOM 5892 N N . PHE B 1 314 ? 10.484 4.785 3.457 1 98.44 314 PHE B N 1
ATOM 5893 C CA . PHE B 1 314 ? 11.539 4.602 2.469 1 98.44 314 PHE B CA 1
ATOM 5894 C C . PHE B 1 314 ? 12.914 4.613 3.135 1 98.44 314 PHE B C 1
ATOM 5896 O O . PHE B 1 314 ? 13.227 5.527 3.902 1 98.44 314 PHE B O 1
ATOM 5903 N N . VAL B 1 315 ? 13.75 3.637 2.838 1 98.25 315 VAL B N 1
ATOM 5904 C CA . VAL B 1 315 ? 15.102 3.584 3.387 1 98.25 315 VAL B CA 1
ATOM 5905 C C . VAL B 1 315 ? 16.125 3.531 2.248 1 98.25 315 VAL B C 1
ATOM 5907 O O . VAL B 1 315 ? 16.188 2.545 1.512 1 98.25 315 VAL B O 1
ATOM 5910 N N . ASP B 1 316 ? 16.875 4.594 2.154 1 97.62 316 ASP B N 1
ATOM 5911 C CA . ASP B 1 316 ? 17.922 4.676 1.134 1 97.62 316 ASP B CA 1
ATOM 5912 C C . ASP B 1 316 ? 19.016 3.639 1.377 1 97.62 316 ASP B C 1
ATOM 5914 O O . ASP B 1 316 ? 19.188 3.164 2.502 1 97.62 316 ASP B O 1
ATOM 5918 N N . GLN B 1 317 ? 19.781 3.297 0.396 1 95.75 317 GLN B N 1
ATOM 5919 C CA . GLN B 1 317 ? 20.828 2.295 0.48 1 95.75 317 GLN B CA 1
ATOM 5920 C C . GLN B 1 317 ? 21.859 2.664 1.551 1 95.75 317 GLN B C 1
ATOM 5922 O O . GLN B 1 317 ? 22.359 1.793 2.262 1 95.75 317 GLN B O 1
ATOM 5927 N N . LYS B 1 318 ? 22.125 3.955 1.688 1 95.94 318 LYS B N 1
ATOM 5928 C CA . LYS B 1 318 ? 23.156 4.402 2.625 1 95.94 318 LYS B CA 1
ATOM 5929 C C . LYS B 1 318 ? 22.594 4.516 4.039 1 95.94 318 LYS B C 1
ATOM 5931 O O . LYS B 1 318 ? 23.359 4.688 5 1 95.94 318 LYS B O 1
ATOM 5936 N N . ALA B 1 319 ? 21.297 4.492 4.207 1 97.25 319 ALA B N 1
ATOM 5937 C CA . ALA B 1 319 ? 20.672 4.742 5.5 1 97.25 319 ALA B CA 1
ATOM 5938 C C . ALA B 1 319 ? 20.719 3.498 6.379 1 97.25 319 ALA B C 1
ATOM 5940 O O . ALA B 1 319 ? 19.672 3.039 6.867 1 97.25 319 ALA B O 1
ATOM 5941 N N . GLN B 1 320 ? 21.844 3.012 6.641 1 95.81 320 GLN B N 1
ATOM 5942 C CA . GLN B 1 320 ? 22.047 1.86 7.516 1 95.81 320 GLN B CA 1
ATOM 5943 C C . GLN B 1 320 ? 21.672 2.195 8.961 1 95.81 320 GLN B C 1
ATOM 5945 O O . GLN B 1 320 ? 21.672 3.363 9.352 1 95.81 320 GLN B O 1
ATOM 5950 N N . LYS B 1 321 ? 21.297 1.179 9.734 1 96.19 321 LYS B N 1
ATOM 5951 C CA . LYS B 1 321 ? 20.922 1.285 11.141 1 96.19 321 LYS B CA 1
ATOM 5952 C C . LYS B 1 321 ? 19.656 2.127 11.32 1 96.19 321 LYS B C 1
ATOM 5954 O O . LYS B 1 321 ? 19.516 2.824 12.328 1 96.19 321 LYS B O 1
ATOM 5959 N N . THR B 1 322 ? 18.906 2.152 10.273 1 96.56 322 THR B N 1
ATOM 5960 C CA . THR B 1 322 ? 17.594 2.781 10.344 1 96.56 322 THR B CA 1
ATOM 5961 C C . THR B 1 322 ? 16.656 1.973 11.234 1 96.56 322 THR B C 1
ATOM 5963 O O . THR B 1 322 ? 16.641 0.741 11.18 1 96.56 322 THR B O 1
ATOM 5966 N N . ASN B 1 323 ? 15.875 2.615 12.047 1 97.56 323 ASN B N 1
ATOM 5967 C CA . ASN B 1 323 ? 14.758 2.061 12.805 1 97.56 323 ASN B CA 1
ATOM 5968 C C . ASN B 1 323 ? 13.453 2.779 12.477 1 97.56 323 ASN B C 1
ATOM 5970 O O . ASN B 1 323 ? 13.258 3.934 12.867 1 97.56 323 ASN B O 1
ATOM 5974 N N . GLY B 1 324 ? 12.57 2.15 11.766 1 97.88 324 GLY B N 1
ATOM 5975 C CA . GLY B 1 324 ? 11.32 2.75 11.344 1 97.88 324 GLY B CA 1
ATOM 5976 C C . GLY B 1 324 ? 10.109 1.892 11.656 1 97.88 324 GLY B C 1
ATOM 5977 O O . GLY B 1 324 ? 10.078 0.705 11.328 1 97.88 324 GLY B O 1
ATOM 5978 N N . TYR B 1 325 ? 9.078 2.469 12.266 1 97.38 325 TYR B N 1
ATOM 5979 C CA . TYR B 1 325 ? 7.871 1.745 12.648 1 97.38 325 TYR B CA 1
ATOM 5980 C C . TYR B 1 325 ? 6.625 2.559 12.328 1 97.38 325 TYR B C 1
ATOM 5982 O O . TYR B 1 325 ? 6.602 3.775 12.523 1 97.38 325 TYR B O 1
ATOM 5990 N N . GLN B 1 326 ? 5.609 1.908 11.773 1 97.75 326 GLN B N 1
ATOM 5991 C CA . GLN B 1 326 ? 4.316 2.561 11.578 1 97.75 326 GLN B CA 1
ATOM 5992 C C . GLN B 1 326 ? 3.168 1.605 11.891 1 97.75 326 GLN B C 1
ATOM 5994 O O . GLN B 1 326 ? 3.213 0.43 11.523 1 97.75 326 GLN B O 1
ATOM 5999 N N . LEU B 1 327 ? 2.221 2.049 12.641 1 97.62 327 LEU B N 1
ATOM 6000 C CA . LEU B 1 327 ? 1.048 1.277 13.031 1 97.62 327 LEU B CA 1
ATOM 6001 C C . LEU B 1 327 ? -0.23 2.08 12.812 1 97.62 327 LEU B C 1
ATOM 6003 O O . LEU B 1 327 ? -0.329 3.229 13.258 1 97.62 327 LEU B O 1
ATOM 6007 N N . SER B 1 328 ? -1.189 1.526 12.117 1 98.06 328 SER B N 1
ATOM 6008 C CA . SER B 1 328 ? -2.52 2.096 11.93 1 98.06 328 SER B CA 1
ATOM 6009 C C . SER B 1 328 ? -3.604 1.154 12.445 1 98.06 328 SER B C 1
ATOM 6011 O O . SER B 1 328 ? -3.682 -0 12.023 1 98.06 328 SER B O 1
ATOM 6013 N N . LYS B 1 329 ? -4.43 1.6 13.336 1 97.81 329 LYS B N 1
ATOM 6014 C CA . LYS B 1 329 ? -5.543 0.815 13.859 1 97.81 329 LYS B CA 1
ATOM 6015 C C . LYS B 1 329 ? -6.867 1.55 13.672 1 97.81 329 LYS B C 1
ATOM 6017 O O . LYS B 1 329 ? -6.961 2.752 13.93 1 97.81 329 LYS B O 1
ATOM 6022 N N . ALA B 1 330 ? -7.895 0.794 13.25 1 98.31 330 ALA B N 1
ATOM 6023 C CA . ALA B 1 330 ? -9.188 1.418 13 1 98.31 330 ALA B CA 1
ATOM 6024 C C . ALA B 1 330 ? -10.312 0.661 13.703 1 98.31 330 ALA B C 1
ATOM 6026 O O . ALA B 1 330 ? -10.305 -0.571 13.75 1 98.31 330 ALA B O 1
ATOM 6027 N N . LEU B 1 331 ? -11.188 1.37 14.297 1 97.5 331 LEU B N 1
ATOM 6028 C CA . LEU B 1 331 ? -12.453 0.871 14.828 1 97.5 331 LEU B CA 1
ATOM 6029 C C . LEU B 1 331 ? -13.625 1.307 13.953 1 97.5 331 LEU B C 1
ATOM 6031 O O . LEU B 1 331 ? -13.828 2.504 13.742 1 97.5 331 LEU B O 1
ATOM 6035 N N . LEU B 1 332 ? -14.312 0.397 13.453 1 97.38 332 LEU B N 1
ATOM 6036 C CA . LEU B 1 332 ? -15.5 0.653 12.641 1 97.38 332 LEU B CA 1
ATOM 6037 C C . LEU B 1 332 ? -16.766 0.434 13.453 1 97.38 332 LEU B C 1
ATOM 6039 O O . LEU B 1 332 ? -17.078 -0.694 13.852 1 97.38 332 LEU B O 1
ATOM 6043 N N . LEU B 1 333 ? -17.578 1.458 13.602 1 95.75 333 LEU B N 1
ATOM 6044 C CA . LEU B 1 333 ? -18.625 1.41 14.609 1 95.75 333 LEU B CA 1
ATOM 6045 C C . LEU B 1 333 ? -19.953 0.965 13.984 1 95.75 333 LEU B C 1
ATOM 6047 O O . LEU B 1 333 ? -20.906 0.659 14.703 1 95.75 333 LEU B O 1
ATOM 6051 N N . ASN B 1 334 ? -20.047 1.022 12.68 1 93.62 334 ASN B N 1
ATOM 6052 C CA . ASN B 1 334 ? -21.25 0.523 12.016 1 93.62 334 ASN B CA 1
ATOM 6053 C C . ASN B 1 334 ? -20.938 0.066 10.586 1 93.62 334 ASN B C 1
ATOM 6055 O O . ASN B 1 334 ? -19.844 0.279 10.078 1 93.62 334 ASN B O 1
ATOM 6059 N N . GLU B 1 335 ? -21.891 -0.505 9.898 1 92.56 335 GLU B N 1
ATOM 6060 C CA . GLU B 1 335 ? -21.703 -1.23 8.641 1 92.56 335 GLU B CA 1
ATOM 6061 C C . GLU B 1 335 ? -21.531 -0.271 7.469 1 92.56 335 GLU B C 1
ATOM 6063 O O . GLU B 1 335 ? -21.125 -0.683 6.375 1 92.56 335 GLU B O 1
ATOM 6068 N N . ASN B 1 336 ? -21.703 1.046 7.695 1 95 336 ASN B N 1
ATOM 6069 C CA . ASN B 1 336 ? -21.641 2.002 6.594 1 95 336 ASN B CA 1
ATOM 6070 C C . ASN B 1 336 ? -20.297 2.721 6.566 1 95 336 ASN B C 1
ATOM 6072 O O . ASN B 1 336 ? -20.062 3.574 5.707 1 95 336 ASN B O 1
ATOM 6076 N N . THR B 1 337 ? -19.438 2.379 7.543 1 96.88 337 THR B N 1
ATOM 6077 C CA . THR B 1 337 ? -18.125 3.012 7.605 1 96.88 337 THR B CA 1
ATOM 6078 C C . THR B 1 337 ? -17.172 2.367 6.605 1 96.88 337 THR B C 1
ATOM 6080 O O . THR B 1 337 ? -17.359 1.219 6.199 1 96.88 337 THR B O 1
ATOM 6083 N N . GLU B 1 338 ? -16.203 3.109 6.141 1 97.19 338 GLU B N 1
ATOM 6084 C CA . GLU B 1 338 ? -15.172 2.617 5.238 1 97.19 338 GLU B CA 1
ATOM 6085 C C . GLU B 1 338 ? -13.781 2.967 5.754 1 97.19 338 GLU B C 1
ATOM 6087 O O . GLU B 1 338 ? -13.516 4.117 6.109 1 97.19 338 GLU B O 1
ATOM 6092 N N . PHE B 1 339 ? -12.914 1.979 5.828 1 98.31 339 PHE B N 1
ATOM 6093 C CA . PHE B 1 339 ? -11.523 2.203 6.219 1 98.31 339 PHE B CA 1
ATOM 6094 C C . PHE B 1 339 ? -10.57 1.648 5.164 1 98.31 339 PHE B C 1
ATOM 6096 O O . PHE B 1 339 ? -10.734 0.513 4.711 1 98.31 339 PHE B O 1
ATOM 6103 N N . ASP B 1 340 ? -9.609 2.438 4.715 1 97.56 340 ASP B N 1
ATOM 6104 C CA . ASP B 1 340 ? -8.531 2.021 3.82 1 97.56 340 ASP B CA 1
ATOM 6105 C C . ASP B 1 340 ? -7.168 2.215 4.477 1 97.56 340 ASP B C 1
ATOM 6107 O O . ASP B 1 340 ? -6.805 3.334 4.844 1 97.56 340 ASP B O 1
ATOM 6111 N N . GLY B 1 341 ? -6.402 1.155 4.754 1 96.12 341 GLY B N 1
ATOM 6112 C CA . GLY B 1 341 ? -5.051 1.176 5.281 1 96.12 341 GLY B CA 1
ATOM 6113 C C . GLY B 1 341 ? -4.02 0.648 4.305 1 96.12 341 GLY B C 1
ATOM 6114 O O . GLY B 1 341 ? -4.09 -0.508 3.883 1 96.12 341 GLY B O 1
ATOM 6115 N N . LYS B 1 342 ? -3.045 1.443 3.939 1 93.81 342 LYS B N 1
ATOM 6116 C CA . LYS B 1 342 ? -2.029 1.068 2.961 1 93.81 342 LYS B CA 1
ATOM 6117 C C . LYS B 1 342 ? -0.638 1.489 3.424 1 93.81 342 LYS B C 1
ATOM 6119 O O . LYS B 1 342 ? -0.008 2.354 2.809 1 93.81 342 LYS B O 1
ATOM 6124 N N . PRO B 1 343 ? -0.115 0.841 4.434 1 94 343 PRO B N 1
ATOM 6125 C CA . PRO B 1 343 ? 1.291 1.069 4.773 1 94 343 PRO B CA 1
ATOM 6126 C C . PRO B 1 343 ? 2.252 0.361 3.822 1 94 343 PRO B C 1
ATOM 6128 O O . PRO B 1 343 ? 1.935 -0.715 3.307 1 94 343 PRO B O 1
ATOM 6131 N N . GLU B 1 344 ? 3.352 0.974 3.598 1 94.56 344 GLU B N 1
ATOM 6132 C CA . GLU B 1 344 ? 4.32 0.47 2.627 1 94.56 344 GLU B CA 1
ATOM 6133 C C . GLU B 1 344 ? 5.742 0.565 3.168 1 94.56 344 GLU B C 1
ATOM 6135 O O . GLU B 1 344 ? 6.078 1.507 3.891 1 94.56 344 GLU B O 1
ATOM 6140 N N . LEU B 1 345 ? 6.551 -0.446 2.85 1 95.94 345 LEU B N 1
ATOM 6141 C CA . LEU B 1 345 ? 7.992 -0.414 3.062 1 95.94 345 LEU B CA 1
ATOM 6142 C C . LEU B 1 345 ? 8.742 -0.475 1.734 1 95.94 345 LEU B C 1
ATOM 6144 O O . LEU B 1 345 ? 8.422 -1.305 0.878 1 95.94 345 LEU B O 1
ATOM 6148 N N . GLU B 1 346 ? 9.602 0.384 1.469 1 96.88 346 GLU B N 1
ATOM 6149 C CA . GLU B 1 346 ? 10.555 0.367 0.365 1 96.88 346 GLU B CA 1
ATOM 6150 C C . GLU B 1 346 ? 11.992 0.448 0.875 1 96.88 346 GLU B C 1
ATOM 6152 O O . GLU B 1 346 ? 12.492 1.538 1.151 1 96.88 346 GLU B O 1
ATOM 6157 N N . ILE B 1 347 ? 12.719 -0.69 0.965 1 96.69 347 ILE B N 1
ATOM 6158 C CA . ILE B 1 347 ? 13.953 -0.811 1.729 1 96.69 347 ILE B CA 1
ATOM 6159 C C . ILE B 1 347 ? 15.102 -1.185 0.796 1 96.69 347 ILE B C 1
ATOM 6161 O O . ILE B 1 347 ? 15.078 -2.242 0.162 1 96.69 347 ILE B O 1
ATOM 6165 N N . TYR B 1 348 ? 16.188 -0.358 0.801 1 94.75 348 TYR B N 1
ATOM 6166 C CA . TYR B 1 348 ? 17.359 -0.606 -0.041 1 94.75 348 TYR B CA 1
ATOM 6167 C C . TYR B 1 348 ? 18.594 -0.86 0.805 1 94.75 348 TYR B C 1
ATOM 6169 O O . TYR B 1 348 ? 19.719 -0.916 0.282 1 94.75 348 TYR B O 1
ATOM 6177 N N . ALA B 1 349 ? 18.438 -0.94 2.148 1 91.38 349 ALA B N 1
ATOM 6178 C CA . ALA B 1 349 ? 19.516 -1.205 3.094 1 91.38 349 ALA B CA 1
ATOM 6179 C C . ALA B 1 349 ? 19.266 -2.492 3.873 1 91.38 349 ALA B C 1
ATOM 6181 O O . ALA B 1 349 ? 18.109 -2.871 4.098 1 91.38 349 ALA B O 1
ATOM 6182 N N . ASP B 1 350 ? 20.281 -3.084 4.344 1 89.94 350 ASP B N 1
ATOM 6183 C CA . ASP B 1 350 ? 20.094 -4.398 4.953 1 89.94 350 ASP B CA 1
ATOM 6184 C C . ASP B 1 350 ? 20.109 -4.301 6.477 1 89.94 350 ASP B C 1
ATOM 6186 O O . ASP B 1 350 ? 19.438 -5.082 7.156 1 89.94 350 ASP B O 1
ATOM 6190 N N . ASP B 1 351 ? 20.969 -3.344 6.98 1 93.56 351 ASP B N 1
ATOM 6191 C CA . ASP B 1 351 ? 21.047 -3.205 8.43 1 93.56 351 ASP B CA 1
ATOM 6192 C C . ASP B 1 351 ? 19.984 -2.248 8.953 1 93.56 351 ASP B C 1
ATOM 6194 O O . ASP B 1 351 ? 20.297 -1.149 9.414 1 93.56 351 ASP B O 1
ATOM 6198 N N . VAL B 1 352 ? 18.766 -2.67 8.844 1 95.12 352 VAL B N 1
ATOM 6199 C CA . VAL B 1 352 ? 17.641 -1.854 9.25 1 95.12 352 VAL B CA 1
ATOM 6200 C C . VAL B 1 352 ? 16.672 -2.689 10.094 1 95.12 352 VAL B C 1
ATOM 6202 O O . VAL B 1 352 ? 16.75 -3.92 10.102 1 95.12 352 VAL B O 1
ATOM 6205 N N . LYS B 1 353 ? 15.852 -2.145 10.898 1 95.5 353 LYS B N 1
ATOM 6206 C CA . LYS B 1 353 ? 14.68 -2.691 11.578 1 95.5 353 LYS B CA 1
ATOM 6207 C C . LYS B 1 353 ? 13.43 -1.893 11.234 1 95.5 353 LYS B C 1
ATOM 6209 O O . LYS B 1 353 ? 13.094 -0.924 11.922 1 95.5 353 LYS B O 1
ATOM 6214 N N . CYS B 1 354 ? 12.742 -2.326 10.258 1 96.62 354 CYS B N 1
ATOM 6215 C CA . CYS B 1 354 ? 11.539 -1.628 9.82 1 96.62 354 CYS B CA 1
ATOM 6216 C C . CYS B 1 354 ? 10.32 -2.547 9.883 1 96.62 354 CYS B C 1
ATOM 6218 O O . CYS B 1 354 ? 10.414 -3.729 9.547 1 96.62 354 CYS B O 1
ATOM 6220 N N . SER B 1 355 ? 9.234 -2.041 10.367 1 95.81 355 SER B N 1
ATOM 6221 C CA . SER B 1 355 ? 7.992 -2.809 10.43 1 95.81 355 SER B CA 1
ATOM 6222 C C . SER B 1 355 ? 6.773 -1.9 10.312 1 95.81 355 SER B C 1
ATOM 6224 O O . SER B 1 355 ? 6.852 -0.704 10.594 1 95.81 355 SER B O 1
ATOM 6226 N N . HIS B 1 356 ? 5.746 -2.42 9.859 1 95.69 356 HIS B N 1
ATOM 6227 C CA . HIS B 1 356 ? 4.465 -1.722 9.906 1 95.69 356 HIS B CA 1
ATOM 6228 C C . HIS B 1 356 ? 3.318 -2.689 10.18 1 95.69 356 HIS B C 1
ATOM 6230 O O . HIS B 1 356 ? 3.465 -3.898 9.984 1 95.69 356 HIS B O 1
ATOM 6236 N N . GLY B 1 357 ? 2.23 -2.176 10.609 1 95.19 357 GLY B N 1
ATOM 6237 C CA . GLY B 1 357 ? 1.006 -2.92 10.859 1 95.19 357 GLY B CA 1
ATOM 6238 C C . GLY B 1 357 ? -0.249 -2.109 10.602 1 95.19 357 GLY B C 1
ATOM 6239 O O . GLY B 1 357 ? -0.229 -0.88 10.688 1 95.19 357 GLY B O 1
ATOM 6240 N N . SER B 1 358 ? -1.264 -2.771 10.281 1 96.44 358 SER B N 1
ATOM 6241 C CA . SER B 1 358 ? -2.588 -2.174 10.141 1 96.44 358 SER B CA 1
ATOM 6242 C C . SER B 1 358 ? -3.682 -3.146 10.57 1 96.44 358 SER B C 1
ATOM 6244 O O . SER B 1 358 ? -3.648 -4.324 10.203 1 96.44 358 SER B O 1
ATOM 6246 N N . THR B 1 359 ? -4.602 -2.709 11.367 1 95.19 359 THR B N 1
ATOM 6247 C CA . THR B 1 359 ? -5.719 -3.535 11.805 1 95.19 359 THR B CA 1
ATOM 6248 C C . THR B 1 359 ? -7.039 -2.779 11.672 1 95.19 359 THR B C 1
ATOM 6250 O O . THR B 1 359 ? -7.059 -1.548 11.688 1 95.19 359 THR B O 1
ATOM 6253 N N . SER B 1 360 ? -8.078 -3.443 11.469 1 95.5 360 SER B N 1
ATOM 6254 C CA . SER B 1 360 ? -9.438 -2.916 11.469 1 95.5 360 SER B CA 1
ATOM 6255 C C . SER B 1 360 ? -10.406 -3.895 12.125 1 95.5 360 SER B C 1
ATOM 6257 O O . SER B 1 360 ? -10.289 -5.109 11.945 1 95.5 360 SER B O 1
ATOM 6259 N N . GLY B 1 361 ? -11.352 -3.354 12.891 1 93.62 361 GLY B N 1
ATOM 6260 C CA . GLY B 1 361 ? -12.352 -4.18 13.547 1 93.62 361 GLY B CA 1
ATOM 6261 C C . GLY B 1 361 ? -13.453 -3.367 14.211 1 93.62 361 GLY B C 1
ATOM 6262 O O . GLY B 1 361 ? -13.508 -2.146 14.047 1 93.62 361 GLY B O 1
ATOM 6263 N N . ASN B 1 362 ? -14.328 -4.113 14.844 1 93.31 362 ASN B N 1
ATOM 6264 C CA . ASN B 1 362 ? -15.414 -3.486 15.594 1 93.31 362 ASN B CA 1
ATOM 6265 C C . ASN B 1 362 ? -15.125 -3.492 17.094 1 93.31 362 ASN B C 1
ATOM 6267 O O . ASN B 1 362 ? -14.094 -4.008 17.531 1 93.31 362 ASN B O 1
ATOM 6271 N N . LEU B 1 363 ? -15.945 -2.775 17.828 1 92 363 LEU B N 1
ATOM 6272 C CA . LEU B 1 363 ? -15.812 -2.793 19.281 1 92 363 LEU B CA 1
ATOM 6273 C C . LEU B 1 363 ? -16.016 -4.203 19.828 1 92 363 LEU B C 1
ATOM 6275 O O . LEU B 1 363 ? -16.891 -4.938 19.359 1 92 363 LEU B O 1
ATOM 6279 N N . ASP B 1 364 ? -15.219 -4.531 20.766 1 88.56 364 ASP B N 1
ATOM 6280 C CA . ASP B 1 364 ? -15.32 -5.844 21.391 1 88.56 364 ASP B CA 1
ATOM 6281 C C . ASP B 1 364 ? -16.594 -5.965 22.234 1 88.56 364 ASP B C 1
ATOM 6283 O O . ASP B 1 364 ? -16.703 -5.344 23.297 1 88.56 364 ASP B O 1
ATOM 6287 N N . GLU B 1 365 ? -17.391 -6.828 21.891 1 89.25 365 GLU B N 1
ATOM 6288 C CA . GLU B 1 365 ? -18.672 -6.984 22.562 1 89.25 365 GLU B CA 1
ATOM 6289 C C . GLU B 1 365 ? -18.5 -7.5 23.984 1 89.25 365 GLU B C 1
ATOM 6291 O O . GLU B 1 365 ? -19.25 -7.137 24.891 1 89.25 365 GLU B O 1
ATOM 6296 N N . ASP B 1 366 ? -17.531 -8.312 24.141 1 91.69 366 ASP B N 1
ATOM 6297 C CA . ASP B 1 366 ? -17.281 -8.836 25.484 1 91.69 366 ASP B CA 1
ATOM 6298 C C . ASP B 1 366 ? -16.875 -7.723 26.438 1 91.69 366 ASP B C 1
ATOM 6300 O O . ASP B 1 366 ? -17.297 -7.711 27.609 1 91.69 366 ASP B O 1
ATOM 6304 N N . SER B 1 367 ? -16.078 -6.844 25.906 1 93 367 SER B N 1
ATOM 6305 C CA . SER B 1 367 ? -15.672 -5.707 26.734 1 93 367 SER B CA 1
ATOM 6306 C C . SER B 1 367 ? -16.859 -4.812 27.047 1 93 367 SER B C 1
ATOM 6308 O O . SER B 1 367 ? -16.969 -4.301 28.172 1 93 367 SER B O 1
ATOM 6310 N N . ILE B 1 368 ? -17.719 -4.598 26.141 1 93.75 368 ILE B N 1
ATOM 6311 C CA . ILE B 1 368 ? -18.922 -3.791 26.359 1 93.75 368 ILE B CA 1
ATOM 6312 C C . ILE B 1 368 ? -19.797 -4.438 27.438 1 93.75 368 ILE B C 1
ATOM 6314 O O . ILE B 1 368 ? -20.219 -3.77 28.375 1 93.75 368 ILE B O 1
ATOM 6318 N N . PHE B 1 369 ? -19.953 -5.711 27.266 1 94.44 369 PHE B N 1
ATOM 6319 C CA . PHE B 1 369 ? -20.797 -6.441 28.219 1 94.44 369 PHE B CA 1
ATOM 6320 C C . PHE B 1 369 ? -20.188 -6.402 29.609 1 94.44 369 PHE B C 1
ATOM 6322 O O . PHE B 1 369 ? -20.922 -6.281 30.609 1 94.44 369 PHE B O 1
ATOM 6329 N N . TYR B 1 370 ? -18.938 -6.543 29.625 1 95.38 370 TYR B N 1
ATOM 6330 C CA . TYR B 1 370 ? -18.25 -6.484 30.906 1 95.38 370 TYR B CA 1
ATOM 6331 C C . TYR B 1 370 ? -18.484 -5.145 31.594 1 95.38 370 TYR B C 1
ATOM 6333 O O . TYR B 1 370 ? -18.828 -5.098 32.781 1 95.38 370 TYR B O 1
ATOM 6341 N N . LEU B 1 371 ? -18.344 -4.059 30.891 1 95.44 371 LEU B N 1
ATOM 6342 C CA . LEU B 1 371 ? -18.516 -2.719 31.438 1 95.44 371 LEU B CA 1
ATOM 6343 C C . LEU B 1 371 ? -19.969 -2.482 31.844 1 95.44 371 LEU B C 1
ATOM 6345 O O . LEU B 1 371 ? -20.234 -1.849 32.875 1 95.44 371 LEU B O 1
ATOM 6349 N N . MET B 1 372 ? -20.781 -3.031 31.031 1 95.62 372 MET B N 1
ATOM 6350 C CA . MET B 1 372 ? -22.203 -2.912 31.375 1 95.62 372 MET B CA 1
ATOM 6351 C C . MET B 1 372 ? -22.531 -3.664 32.656 1 95.62 372 MET B C 1
ATOM 6353 O O . MET B 1 372 ? -23.312 -3.193 33.469 1 95.62 372 MET B O 1
ATOM 6357 N N . SER B 1 373 ? -21.922 -4.773 32.844 1 96.5 373 SER B N 1
ATOM 6358 C CA . SER B 1 373 ? -22.125 -5.559 34.062 1 96.5 373 SER B CA 1
ATOM 6359 C C . SER B 1 373 ? -21.609 -4.812 35.281 1 96.5 373 SER B C 1
ATOM 6361 O O . SER B 1 373 ? -22.031 -5.105 36.406 1 96.5 373 SER B O 1
ATOM 6363 N N . ARG B 1 374 ? -20.797 -3.865 35.062 1 95.38 374 ARG B N 1
ATOM 6364 C CA . ARG B 1 374 ? -20.25 -3.066 36.156 1 95.38 374 ARG B CA 1
ATOM 6365 C C . ARG B 1 374 ? -21.078 -1.797 36.375 1 95.38 374 ARG B C 1
ATOM 6367 O O . ARG B 1 374 ? -20.656 -0.894 37.094 1 95.38 374 ARG B O 1
ATOM 6374 N N . GLY B 1 375 ? -22.172 -1.653 35.625 1 95.56 375 GLY B N 1
ATOM 6375 C CA . GLY B 1 375 ? -23.125 -0.603 35.906 1 95.56 375 GLY B CA 1
ATOM 6376 C C . GLY B 1 375 ? -23.141 0.513 34.906 1 95.56 375 GLY B C 1
ATOM 6377 O O . GLY B 1 375 ? -23.891 1.487 35.031 1 95.56 375 GLY B O 1
ATOM 6378 N N . LEU B 1 376 ? -22.406 0.413 33.844 1 96.62 376 LEU B N 1
ATOM 6379 C CA . LEU B 1 376 ? -22.406 1.448 32.812 1 96.62 376 LEU B CA 1
ATOM 6380 C C . LEU B 1 376 ? -23.469 1.166 31.766 1 96.62 376 LEU B C 1
ATOM 6382 O O . LEU B 1 376 ? -23.828 0.009 31.531 1 96.62 376 LEU B O 1
ATOM 6386 N N . SER B 1 377 ? -24.031 2.158 31.156 1 96.81 377 SER B N 1
ATOM 6387 C CA . SER B 1 377 ? -24.922 1.983 30.016 1 96.81 377 SER B CA 1
ATOM 6388 C C . SER B 1 377 ? -24.141 1.568 28.766 1 96.81 377 SER B C 1
ATOM 6390 O O . SER B 1 377 ? -22.922 1.636 28.75 1 96.81 377 SER B O 1
ATOM 6392 N N . TYR B 1 378 ? -24.906 1.156 27.766 1 94.19 378 TYR B N 1
ATOM 6393 C CA . TYR B 1 378 ? -24.297 0.79 26.5 1 94.19 378 TYR B CA 1
ATOM 6394 C C . TYR B 1 378 ? -23.516 1.962 25.906 1 94.19 378 TYR B C 1
ATOM 6396 O O . TYR B 1 378 ? -22.375 1.801 25.469 1 94.19 378 TYR B O 1
ATOM 6404 N N . GLN B 1 379 ? -24.156 3.078 26.016 1 93.62 379 GLN B N 1
ATOM 6405 C CA . GLN B 1 379 ? -23.547 4.273 25.438 1 93.62 379 GLN B CA 1
ATOM 6406 C C . GLN B 1 379 ? -22.281 4.68 26.203 1 93.62 379 GLN B C 1
ATOM 6408 O O . GLN B 1 379 ? -21.281 5.047 25.594 1 93.62 379 GLN B O 1
ATOM 6413 N N . GLN B 1 380 ? -22.391 4.66 27.406 1 93.75 380 GLN B N 1
ATOM 6414 C CA . GLN B 1 380 ? -21.234 4.977 28.234 1 93.75 380 GLN B CA 1
ATOM 6415 C C . GLN B 1 380 ? -20.078 4.004 27.969 1 93.75 380 GLN B C 1
ATOM 6417 O O . GLN B 1 380 ? -18.922 4.41 27.891 1 93.75 380 GLN B O 1
ATOM 6422 N N . SER B 1 381 ? -20.406 2.713 27.969 1 94.75 381 SER B N 1
ATOM 6423 C CA . SER B 1 381 ? -19.422 1.669 27.703 1 94.75 381 SER B CA 1
ATOM 6424 C C . SER B 1 381 ? -18.734 1.881 26.359 1 94.75 381 SER B C 1
ATOM 6426 O O . SER B 1 381 ? -17.5 1.801 26.281 1 94.75 381 SER B O 1
ATOM 6428 N N . LYS B 1 382 ? -19.531 2.152 25.406 1 94.25 382 LYS B N 1
ATOM 6429 C CA . LYS B 1 382 ? -19.016 2.406 24.062 1 94.25 382 LYS B CA 1
ATOM 6430 C C . LYS B 1 382 ? -18.047 3.594 24.062 1 94.25 382 LYS B C 1
ATOM 6432 O O . LYS B 1 382 ? -16.969 3.514 23.5 1 94.25 382 LYS B O 1
ATOM 6437 N N . GLU B 1 383 ? -18.406 4.633 24.672 1 93.31 383 GLU B N 1
ATOM 6438 C CA . GLU B 1 383 ? -17.609 5.848 24.719 1 93.31 383 GLU B CA 1
ATOM 6439 C C . GLU B 1 383 ? -16.281 5.605 25.453 1 93.31 383 GLU B C 1
ATOM 6441 O O . GLU B 1 383 ? -15.242 6.117 25.031 1 93.31 383 GLU B O 1
ATOM 6446 N N . LEU B 1 384 ? -16.359 4.875 26.5 1 93.56 384 LEU B N 1
ATOM 6447 C CA . LEU B 1 384 ? -15.156 4.562 27.266 1 93.56 384 LEU B CA 1
ATOM 6448 C C . LEU B 1 384 ? -14.172 3.764 26.422 1 93.56 384 LEU B C 1
ATOM 6450 O O . LEU B 1 384 ? -12.969 4.027 26.453 1 93.56 384 LEU B O 1
ATOM 6454 N N . LEU B 1 385 ? -14.688 2.758 25.75 1 95 385 LEU B N 1
ATOM 6455 C CA . LEU B 1 385 ? -13.836 1.92 24.922 1 95 385 LEU B CA 1
ATOM 6456 C C . LEU B 1 385 ? -13.234 2.727 23.766 1 95 385 LEU B C 1
ATOM 6458 O O . LEU B 1 385 ? -12.055 2.58 23.453 1 95 385 LEU B O 1
ATOM 6462 N N . ILE B 1 386 ? -14.031 3.574 23.172 1 95.88 386 ILE B N 1
ATOM 6463 C CA . ILE B 1 386 ? -13.578 4.414 22.078 1 95.88 386 ILE B CA 1
ATOM 6464 C C . ILE B 1 386 ? -12.484 5.359 22.578 1 95.88 386 ILE B C 1
ATOM 6466 O O . ILE B 1 386 ? -11.43 5.492 21.938 1 95.88 386 ILE B O 1
ATOM 6470 N N . ASN B 1 387 ? -12.711 6.023 23.641 1 94.69 387 ASN B N 1
ATOM 6471 C CA . ASN B 1 387 ? -11.734 6.949 24.203 1 94.69 387 ASN B CA 1
ATOM 6472 C C . ASN B 1 387 ? -10.438 6.238 24.562 1 94.69 387 ASN B C 1
ATOM 6474 O O . ASN B 1 387 ? -9.352 6.766 24.328 1 94.69 387 ASN B O 1
ATOM 6478 N N . GLY B 1 388 ? -10.609 5.051 25.234 1 94.19 388 GLY B N 1
ATOM 6479 C CA . GLY B 1 388 ? -9.43 4.258 25.531 1 94.19 388 GLY B CA 1
ATOM 6480 C C . GLY B 1 388 ? -8.609 3.916 24.297 1 94.19 388 GLY B C 1
ATOM 6481 O O . GLY B 1 388 ? -7.375 3.963 24.344 1 94.19 388 GLY B O 1
ATOM 6482 N N . PHE B 1 389 ? -9.336 3.594 23.266 1 96.81 389 PHE B N 1
ATOM 6483 C CA . PHE B 1 389 ? -8.695 3.25 22 1 96.81 389 PHE B CA 1
ATOM 6484 C C . PHE B 1 389 ? -7.926 4.441 21.438 1 96.81 389 PHE B C 1
ATOM 6486 O O . PHE B 1 389 ? -6.762 4.312 21.062 1 96.81 389 PHE B O 1
ATOM 6493 N N . LEU B 1 390 ? -8.5 5.629 21.438 1 96.94 390 LEU B N 1
ATOM 6494 C CA . LEU B 1 390 ? -7.906 6.832 20.859 1 96.94 390 LEU B CA 1
ATOM 6495 C C . LEU B 1 390 ? -6.789 7.363 21.75 1 96.94 390 LEU B C 1
ATOM 6497 O O . LEU B 1 390 ? -5.84 7.977 21.25 1 96.94 390 LEU B O 1
ATOM 6501 N N . MET B 1 391 ? -6.844 7.105 23.016 1 95.88 391 MET B N 1
ATOM 6502 C CA . MET B 1 391 ? -5.895 7.645 23.984 1 95.88 391 MET B CA 1
ATOM 6503 C C . MET B 1 391 ? -4.492 7.094 23.734 1 95.88 391 MET B C 1
ATOM 6505 O O . MET B 1 391 ? -3.5 7.754 24.047 1 95.88 391 MET B O 1
ATOM 6509 N N . ASP B 1 392 ? -4.434 5.922 23.188 1 95.88 392 ASP B N 1
ATOM 6510 C CA . ASP B 1 392 ? -3.131 5.363 22.844 1 95.88 392 ASP B CA 1
ATOM 6511 C C . ASP B 1 392 ? -2.307 6.355 22.031 1 95.88 392 ASP B C 1
ATOM 6513 O O . ASP B 1 392 ? -1.112 6.531 22.281 1 95.88 392 ASP B O 1
ATOM 6517 N N . ALA B 1 393 ? -2.949 7.051 21.109 1 97.94 393 ALA B N 1
ATOM 6518 C CA . ALA B 1 393 ? -2.262 8.016 20.25 1 97.94 393 ALA B CA 1
ATOM 6519 C C . ALA B 1 393 ? -2.037 9.336 20.984 1 97.94 393 ALA B C 1
ATOM 6521 O O . ALA B 1 393 ? -0.96 9.93 20.891 1 97.94 393 ALA B O 1
ATOM 6522 N N . VAL B 1 394 ? -3.016 9.75 21.688 1 97.88 394 VAL B N 1
ATOM 6523 C CA . VAL B 1 394 ? -2.955 11.047 22.359 1 97.88 394 VAL B CA 1
ATOM 6524 C C . VAL B 1 394 ? -1.84 11.031 23.406 1 97.88 394 VAL B C 1
ATOM 6526 O O . VAL B 1 394 ? -1.17 12.047 23.625 1 97.88 394 VAL B O 1
ATOM 6529 N N . GLU B 1 395 ? -1.569 9.859 24.016 1 96.94 395 GLU B N 1
ATOM 6530 C CA . GLU B 1 395 ? -0.566 9.727 25.062 1 96.94 395 GLU B CA 1
ATOM 6531 C C . GLU B 1 395 ? 0.846 9.875 24.5 1 96.94 395 GLU B C 1
ATOM 6533 O O . GLU B 1 395 ? 1.808 10.031 25.25 1 96.94 395 GLU B O 1
ATOM 6538 N N . THR B 1 396 ? 0.978 9.859 23.188 1 97.06 396 THR B N 1
ATOM 6539 C CA . THR B 1 396 ? 2.295 10.016 22.578 1 97.06 396 THR B CA 1
ATOM 6540 C C . THR B 1 396 ? 2.719 11.484 22.594 1 97.06 396 THR B C 1
ATOM 6542 O O . THR B 1 396 ? 3.891 11.797 22.375 1 97.06 396 THR B O 1
ATOM 6545 N N . ILE B 1 397 ? 1.738 12.414 22.75 1 97.12 397 ILE B N 1
ATOM 6546 C CA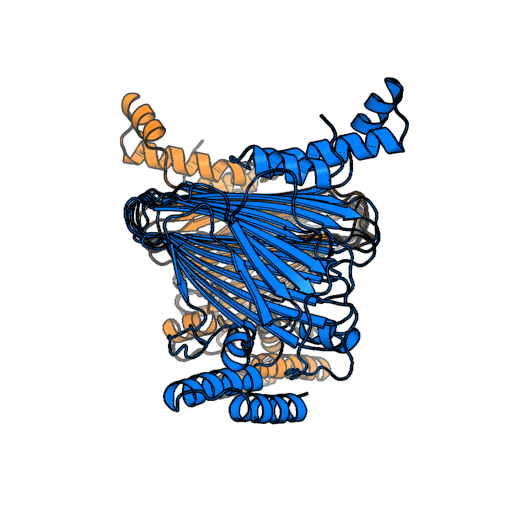 . ILE B 1 397 ? 2.057 13.836 22.828 1 97.12 397 ILE B CA 1
ATOM 6547 C C . ILE B 1 397 ? 2.91 14.094 24.062 1 97.12 397 ILE B C 1
ATOM 6549 O O . ILE B 1 397 ? 2.502 13.781 25.188 1 97.12 397 ILE B O 1
ATOM 6553 N N . THR B 1 398 ? 4.062 14.695 23.844 1 96.38 398 THR B N 1
ATOM 6554 C CA . THR B 1 398 ? 4.996 14.867 24.953 1 96.38 398 THR B CA 1
ATOM 6555 C C . THR B 1 398 ? 4.727 16.172 25.703 1 96.38 398 THR B C 1
ATOM 6557 O O . THR B 1 398 ? 5.094 16.312 26.859 1 96.38 398 THR B O 1
ATOM 6560 N N . ASP B 1 399 ? 4.113 17.219 25.016 1 95.56 399 ASP B N 1
ATOM 6561 C CA . ASP B 1 399 ? 3.77 18.469 25.672 1 95.56 399 ASP B CA 1
ATOM 6562 C C . ASP B 1 399 ? 2.477 18.344 26.469 1 95.56 399 ASP B C 1
ATOM 6564 O O . ASP B 1 399 ? 1.404 18.141 25.891 1 95.56 399 ASP B O 1
ATOM 6568 N N . LEU B 1 400 ? 2.559 18.562 27.703 1 94 400 LEU B N 1
ATOM 6569 C CA . LEU B 1 400 ? 1.444 18.281 28.594 1 94 400 LEU B CA 1
ATOM 6570 C C . LEU B 1 400 ? 0.292 19.25 28.344 1 94 400 LEU B C 1
ATOM 6572 O O . LEU B 1 400 ? -0.876 18.859 28.422 1 94 400 LEU B O 1
ATOM 6576 N N . GLU B 1 401 ? 0.605 20.531 28.078 1 94.88 401 GLU B N 1
ATOM 6577 C CA . GLU B 1 401 ? -0.442 21.516 27.844 1 94.88 401 GLU B CA 1
ATOM 6578 C C . GLU B 1 401 ? -1.241 21.188 26.578 1 94.88 401 GLU B C 1
ATOM 6580 O O . GLU B 1 401 ? -2.473 21.25 26.594 1 94.88 401 GLU B O 1
ATOM 6585 N N . ILE B 1 402 ? -0.541 20.828 25.625 1 95.75 402 ILE B N 1
ATOM 6586 C CA . ILE B 1 402 ? -1.191 20.531 24.359 1 95.75 402 ILE B CA 1
ATOM 6587 C C . ILE B 1 402 ? -1.948 19.203 24.469 1 95.75 402 ILE B C 1
ATOM 6589 O O . ILE B 1 402 ? -3.055 19.062 23.953 1 95.75 402 ILE B O 1
ATOM 6593 N N . LYS B 1 403 ? -1.318 18.25 25.172 1 96.75 403 LYS B N 1
ATOM 6594 C CA . LYS B 1 403 ? -1.987 16.969 25.406 1 96.75 403 LYS B CA 1
ATOM 6595 C C . LYS B 1 403 ? -3.33 17.172 26.094 1 96.75 403 LYS B C 1
ATOM 6597 O O . LYS B 1 403 ? -4.34 16.594 25.688 1 96.75 403 LYS B O 1
ATOM 6602 N N . ASN B 1 404 ? -3.359 17.969 27.047 1 95.5 404 ASN B N 1
ATOM 6603 C CA . ASN B 1 404 ? -4.578 18.25 27.812 1 95.5 404 ASN B CA 1
ATOM 6604 C C . ASN B 1 404 ? -5.613 18.969 26.953 1 95.5 404 ASN B C 1
ATOM 6606 O O . ASN B 1 404 ? -6.812 18.734 27.094 1 95.5 404 ASN B O 1
ATOM 6610 N N . LEU B 1 405 ? -5.121 19.859 26.203 1 95.12 405 LEU B N 1
ATOM 6611 C CA . LEU B 1 405 ? -6.02 20.562 25.297 1 95.12 405 LEU B CA 1
ATOM 6612 C C . LEU B 1 405 ? -6.758 19.578 24.391 1 95.12 405 LEU B C 1
ATOM 6614 O O . LEU B 1 405 ? -7.98 19.672 24.25 1 95.12 405 LEU B O 1
ATOM 6618 N N . ILE B 1 406 ? -6.066 18.625 23.844 1 96.06 406 ILE B N 1
ATOM 6619 C CA . ILE B 1 406 ? -6.648 17.656 22.922 1 96.06 406 ILE B CA 1
ATOM 6620 C C . ILE B 1 406 ? -7.57 16.719 23.672 1 96.06 406 ILE B C 1
ATOM 6622 O O . ILE B 1 406 ? -8.656 16.375 23.203 1 96.06 406 ILE B O 1
ATOM 6626 N N . LYS B 1 407 ? -7.176 16.328 24.891 1 95.38 407 LYS B N 1
ATOM 6627 C CA . LYS B 1 407 ? -8.039 15.492 25.719 1 95.38 407 LYS B CA 1
ATOM 6628 C C . LYS B 1 407 ? -9.375 16.172 25.984 1 95.38 407 LYS B C 1
ATOM 6630 O O . LYS B 1 407 ? -10.43 15.531 25.922 1 95.38 407 LYS B O 1
ATOM 6635 N N . GLU B 1 408 ? -9.281 17.406 26.234 1 94.12 408 GLU B N 1
ATOM 6636 C CA . GLU B 1 408 ? -10.5 18.172 26.484 1 94.12 408 GLU B CA 1
ATOM 6637 C C . GLU B 1 408 ? -11.375 18.234 25.234 1 94.12 408 GLU B C 1
ATOM 6639 O O . GLU B 1 408 ? -12.602 18.125 25.328 1 94.12 408 GLU B O 1
ATOM 6644 N N . MET B 1 409 ? -10.742 18.422 24.172 1 93.19 409 MET B N 1
ATOM 6645 C CA . MET B 1 409 ? -11.484 18.469 22.906 1 93.19 409 MET B CA 1
ATOM 6646 C C . MET B 1 409 ? -12.164 17.141 22.609 1 93.19 409 MET B C 1
ATOM 6648 O O . MET B 1 409 ? -13.211 17.109 21.969 1 93.19 409 MET B O 1
ATOM 6652 N N . MET B 1 410 ? -11.578 16.094 23.125 1 92.19 410 MET B N 1
ATOM 6653 C CA . MET B 1 410 ? -12.133 14.766 22.922 1 92.19 410 MET B CA 1
ATOM 6654 C C . MET B 1 410 ? -13.227 14.477 23.938 1 92.19 410 MET B C 1
ATOM 6656 O O . MET B 1 410 ? -13.938 13.469 23.828 1 92.19 410 MET B O 1
ATOM 6660 N N . GLY B 1 411 ? -13.344 15.25 24.859 1 88.69 411 GLY B N 1
ATOM 6661 C CA . GLY B 1 411 ? -14.336 15.055 25.906 1 88.69 411 GLY B CA 1
ATOM 6662 C C . GLY B 1 411 ? -13.852 14.133 27 1 88.69 411 GLY B C 1
ATOM 6663 O O . GLY B 1 411 ? -14.664 13.562 27.75 1 88.69 411 GLY B O 1
ATOM 6664 N N . VAL B 1 412 ? -12.594 13.789 27 1 78.94 412 VAL B N 1
ATOM 6665 C CA . VAL B 1 412 ? -12.039 12.938 28.047 1 78.94 412 VAL B CA 1
ATOM 6666 C C . VAL B 1 412 ? -11.664 13.781 29.25 1 78.94 412 VAL B C 1
ATOM 6668 O O . VAL B 1 412 ? -10.883 14.734 29.141 1 78.94 412 VAL B O 1
ATOM 6671 N N . VAL B 1 413 ? -12.57 14.016 30.234 1 63.81 413 VAL B N 1
ATOM 6672 C CA . VAL B 1 413 ? -12.352 14.758 31.469 1 63.81 413 VAL B CA 1
ATOM 6673 C C . VAL B 1 413 ? -11.641 13.867 32.5 1 63.81 413 VAL B C 1
ATOM 6675 O O . VAL B 1 413 ? -12.031 12.719 32.688 1 63.81 413 VAL B O 1
ATOM 6678 N N . GLU B 1 414 ? -10.211 14.336 32.844 1 50.69 414 GLU B N 1
ATOM 6679 C CA . GLU B 1 414 ? -9.625 13.68 34 1 50.69 414 GLU B CA 1
ATOM 6680 C C . GLU B 1 414 ? -10.477 13.898 35.25 1 50.69 414 GLU B C 1
ATOM 6682 O O . GLU B 1 414 ? -11.148 14.922 35.375 1 50.69 414 GLU B O 1
#